Protein 4O9D (pdb70)

Foldseek 3Di:
DCLVLWAFAAKDFLAAAFWFDKEAAPVSFKMKTAHAWDDPDDRPFDDIKMAGPVQLAMEGAPAAWDQDPVRRITHFGWQYKYAFNLRFWIWTFTQNQKIWIAGNVRDTQEIDRPGDGGWHDWEADPNGWIWTWFQLQKIKTWDADSPRRYTDDMDIQDDPVCNVVSKGFHDKYWAAQQVPGAIKMKTWTQHPVPQFTFIFIAGVVVSYTDDTAPDHGGHWAEKEAAPSRQWIKIKTAHPFWIKIFIAGRPVRHTDDMATDRARAWHYWYAFNVRFKIWTWWLQQKIFMPGRVCRPGTLDIGHDDDAQVGHWQEWDAQAPDGWIWTFTRQQWIWIFHSVDPGTTDDTSDGDPGTWNYWDAHNVNFWIWTIHGPRMIIIIGSPYHDHDHRHYDD/DCPQFLLVPWAFAAKDFPAQFFWQEKEAAPVRQKMWTAAAWNLGIKIAGVVQQAMERAPAAFDQDPVRRTTHFGWQYKYAFNLRFWIWTFTQNQKIWIAGNVRDTQEMDRPGPGGWQDWEADPVGWIWTWGQLQKIKIWDADSPRRYTDDMDIQDDPVQNVVVWGFHDKYWADAQVPHFIKMKTFTADVVVPAQFTFIFIAGPVVSYTDDTAPDHGGHWAEWEAQPRRQWIKIKTAHPFWIKIFIAGRVVRHTDDIATDRARAWHYWYAFNVRFKIWTWHLQQKIFICGNVGRHHTLDIGHDDDAPPCRHWQEWDARQSDGWIWIFTRVQWIWIFHSVDSGTTDDTSDGDPGGWNHWDAHNVNFKIWTIHGPRMIIIIGVHHDHDHGHYDD

Organism: Schizosaccharomyces pombe (strain 972 / ATCC 24843) (NCBI:txid284812)

B-factor: mean 34.03, std 9.97, range [14.08, 72.28]

CATH classification: 2.130.10.10

Sequence (783 aa):
ESVFFLKPWKHFNETSGDTVCVAYNPLCEKFALGSTAQDGAYNRLGNLWIGDFHSETIQSLESHYKLNQVGEKEYSTISDLCFSKGNLFLYTGAFDNAVKVWDMEGNLCGIFNAPTDYIHKLALSDDDLLAVACKNGYGYLLSTDNSTGEILTSANLIYPEALEKGYSASLIEFSNFLGRSSDKVIIGYDSFHTNRGCLALFDASTASFVQKFNTADEAFTSLYMHPSQVGFVASSNTLSNGRVYYLDTRMYKVCLNFTTTQKDINHATISNSGILVTSSGTDNQTFVWDSRKPDKPLSLLKHGKTKMAGINMAQWQPKGNLFVTGGSDGIVKVWDLRLNNPFIQNFTEMNSAITYGGFSEDASKLTVCCVGGDVNMYSLGGNKFGEFRIIELMDGESVFFLKPWKHFNETSGDTVCVAYNPLCEKFALGSTAQGNLWIGDFHSETIQSLESHYKLNQVGEKEYSTISDLCFSKGNLFLYTGAFDNAVKVWDMEGNLCGIFNAPTDYIHKLALSDDDLLAVACKNGYGYLLSTDNSTGEILTSANLIYPEALEKGYSASLIEFSNFLGRSSDKVIIGYDSFHTSNNRGCLALFDASTASFVQKFNTADEAFTSLYMHPSQVGFVASSNTLSNGRVYYLDTRMYKVCLNFTTTQKDINHATISNSGILVTSSGTDNQTFVWDSRKPDKPLSLLKHGKTKMIAGINMAQWQPKGNLFVTGGSDGIVKVWDLRLNNPFIQNFTEMNSAITYGGFSEDASKLTVCCVGGDVNMYSLGNKFGEFRIIE

GO terms:
  GO:0005634 nucleus (C, EXP)
  GO:0005694 chromosome (C, EXP)
  GO:0005737 cytoplasm (C, EXP)
  GO:0140720 subtelomeric heterochromatin (C, IDA)
  GO:0031934 mating-type region heterochromatin (C, IDA)
  GO:0000785 chromatin (C, IDA)
  GO:0005634 nucleus (C, IDA)
  GO:0005721 pericentric heterochromatin (C, IDA)
  GO:0043494 CLRC complex (C, IDA)
  GO:0005634 nucleus (C, HDA)
  GO:0005829 cytosol (C, HDA)
  GO:0045141 meiotic telomere clustering (P, IMP)
  GO:0030466 silent mating-type cassette heterochromatin formation (P, IMP)
  GO:0031509 subtelomeric heterochromatin formation (P, IMP)
  GO:0140727 siRNA-mediated pericentric heterochromatin formation (P, IMP)
  GO:0034080 CENP-A containing chromatin assembly (P, IMP)
  GO:0005515 protein binding (F, IPI)

Radius of gyration: 33.08 Å; Cα contacts (8 Å, |Δi|>4): 2380; chains: 2; bounding box: 53×100×51 Å

Nearest PDB structures (foldseek):
  4o9d-assembly1_B  TM=1.003E+00  e=6.276E-80  Schizosaccharomyces pombe 972h-
  4o9d-assembly2_A  TM=9.898E-01  e=4.029E-71  Schizosaccharomyces pombe 972h-
  6tc0-assembly1_A  TM=6.505E-01  e=2.722E-11  Drosophila melanogaster
  8afx-assembly1_A  TM=6.242E-01  e=9.383E-10  Saccharomyces cerevisiae
  8afw-assembly1_A  TM=6.362E-01  e=1.637E-09  Saccharomyces cerevisiae

Structure (mmCIF, N/CA/C/O backbone):
data_4O9D
#
_entry.id   4O9D
#
_cell.length_a   121.150
_cell.length_b   102.790
_cell.length_c   95.100
_cell.angle_alpha   90.00
_cell.angle_beta   122.36
_cell.angle_gamma   90.00
#
_symmetry.space_group_name_H-M   'C 1 2 1'
#
loop_
_entity.id
_entity.type
_entity.pdbx_description
1 polymer 'Rik1-associated factor 1'
2 non-polymer 1,2-ETHANEDIOL
3 non-polymer 'CHLORIDE ION'
4 water water
#
loop_
_atom_site.group_PDB
_atom_site.id
_atom_site.type_symbol
_atom_site.label_atom_id
_atom_site.label_alt_id
_atom_site.label_comp_id
_atom_site.label_asym_id
_atom_site.label_entity_id
_atom_site.label_seq_id
_atom_site.pdbx_PDB_ins_code
_atom_site.Cartn_x
_atom_site.Cartn_y
_atom_site.Cartn_z
_atom_site.occupancy
_atom_site.B_iso_or_equiv
_atom_site.auth_seq_id
_atom_site.auth_comp_id
_atom_site.auth_asym_id
_atom_site.auth_atom_id
_atom_site.pdbx_PDB_model_num
ATOM 1 N N . GLU A 1 15 ? 4.906 67.325 25.822 1.00 53.51 225 GLU B N 1
ATOM 2 C CA . GLU A 1 15 ? 6.048 68.035 25.255 1.00 48.39 225 GLU B CA 1
ATOM 3 C C . GLU A 1 15 ? 5.912 68.162 23.741 1.00 44.80 225 GLU B C 1
ATOM 4 O O . GLU A 1 15 ? 6.072 67.188 23.001 1.00 47.87 225 GLU B O 1
ATOM 10 N N . SER A 1 16 ? 5.632 69.383 23.297 1.00 47.28 226 SER B N 1
ATOM 11 C CA . SER A 1 16 ? 5.281 69.656 21.911 1.00 43.45 226 SER B CA 1
ATOM 12 C C . SER A 1 16 ? 6.376 69.223 20.941 1.00 42.41 226 SER B C 1
ATOM 13 O O . SER A 1 16 ? 6.091 68.934 19.780 1.00 42.07 226 SER B O 1
ATOM 16 N N . VAL A 1 17 ? 7.620 69.151 21.409 1.00 36.82 227 VAL B N 1
ATOM 17 C CA . VAL A 1 17 ? 8.725 68.915 20.492 1.00 35.57 227 VAL B CA 1
ATOM 18 C C . VAL A 1 17 ? 8.614 67.562 19.775 1.00 41.64 227 VAL B C 1
ATOM 19 O O . VAL A 1 17 ? 9.059 67.427 18.635 1.00 37.85 227 VAL B O 1
ATOM 23 N N . PHE A 1 18 ? 7.999 66.569 20.411 1.00 38.97 228 PHE B N 1
ATOM 24 C CA . PHE A 1 18 ? 7.792 65.293 19.725 1.00 45.94 228 PHE B CA 1
ATOM 25 C C . PHE A 1 18 ? 6.759 65.435 18.597 1.00 45.12 228 PHE B C 1
ATOM 26 O O . PHE A 1 18 ? 6.770 64.667 17.624 1.00 45.98 228 PHE B O 1
ATOM 34 N N . PHE A 1 19 ? 5.875 66.421 18.723 1.00 42.89 229 PHE B N 1
ATOM 35 C CA . PHE A 1 19 ? 4.749 66.562 17.795 1.00 42.22 229 PHE B CA 1
ATOM 36 C C . PHE A 1 19 ? 5.025 67.525 16.655 1.00 40.89 229 PHE B C 1
ATOM 37 O O . PHE A 1 19 ? 4.236 67.618 15.723 1.00 38.57 229 PHE B O 1
ATOM 45 N N . LEU A 1 20 ? 6.144 68.239 16.737 1.00 40.91 230 LEU B N 1
ATOM 46 C CA . LEU A 1 20 ? 6.561 69.144 15.677 1.00 39.14 230 LEU B CA 1
ATOM 47 C C . LEU A 1 20 ? 7.004 68.332 14.458 1.00 42.94 230 LEU B C 1
ATOM 48 O O . LEU A 1 20 ? 7.854 67.440 14.555 1.00 38.07 230 LEU B O 1
ATOM 53 N N . LYS A 1 21 ? 6.414 68.623 13.305 1.00 38.30 231 LYS B N 1
ATOM 54 C CA . LYS A 1 21 ? 6.818 67.939 12.080 1.00 39.47 231 LYS B CA 1
ATOM 55 C C . LYS A 1 21 ? 7.351 68.953 11.071 1.00 35.50 231 LYS B C 1
ATOM 56 O O . LYS A 1 21 ? 6.987 70.119 11.109 1.00 31.90 231 LYS B O 1
ATOM 62 N N . PRO A 1 22 ? 8.228 68.511 10.165 1.00 38.38 232 PRO B N 1
ATOM 63 C CA . PRO A 1 22 ? 8.704 69.448 9.144 1.00 34.11 232 PRO B CA 1
ATOM 64 C C . PRO A 1 22 ? 7.545 70.159 8.471 1.00 37.88 232 PRO B C 1
ATOM 65 O O . PRO A 1 22 ? 6.493 69.556 8.244 1.00 39.90 232 PRO B O 1
ATOM 69 N N . TRP A 1 23 ? 7.731 71.441 8.177 1.00 32.82 233 TRP B N 1
ATOM 70 C CA . TRP A 1 23 ? 6.670 72.244 7.617 1.00 33.45 233 TRP B CA 1
ATOM 71 C C . TRP A 1 23 ? 7.157 73.027 6.411 1.00 35.63 233 TRP B C 1
ATOM 72 O O . TRP A 1 23 ? 6.651 72.848 5.310 1.00 32.06 233 TRP B O 1
ATOM 83 N N . LYS A 1 24 ? 8.129 73.912 6.621 1.00 30.27 234 LYS B N 1
ATOM 84 C CA . LYS A 1 24 ? 8.658 74.709 5.533 1.00 31.31 234 LYS B CA 1
ATOM 85 C C . LYS A 1 24 ? 10.155 74.734 5.584 1.00 30.95 234 LYS B C 1
ATOM 86 O O . LYS A 1 24 ? 10.755 74.768 6.655 1.00 30.41 234 LYS B O 1
ATOM 92 N N . HIS A 1 25 ? 10.756 74.729 4.408 1.00 32.01 235 HIS B N 1
ATOM 93 C CA . HIS A 1 25 ? 12.179 74.930 4.271 1.00 33.28 235 HIS B CA 1
ATOM 94 C C . HIS A 1 25 ? 12.397 76.116 3.348 1.00 35.18 235 HIS B C 1
ATOM 95 O O . HIS A 1 25 ? 11.655 76.311 2.380 1.00 32.08 235 HIS B O 1
ATOM 102 N N . PHE A 1 26 ? 13.434 76.892 3.638 1.00 35.13 236 PHE B N 1
ATOM 103 C CA . PHE A 1 26 ? 13.700 78.126 2.920 1.00 31.58 236 PHE B CA 1
ATOM 104 C C . PHE A 1 26 ? 15.206 78.370 2.821 1.00 35.84 236 PHE B C 1
ATOM 105 O O . PHE A 1 26 ? 15.931 78.188 3.799 1.00 30.04 236 PHE B O 1
ATOM 113 N N . ASN A 1 27 ? 15.673 78.766 1.637 1.00 35.14 237 ASN B N 1
ATOM 114 C CA . ASN A 1 27 ? 17.061 79.194 1.432 1.00 38.54 2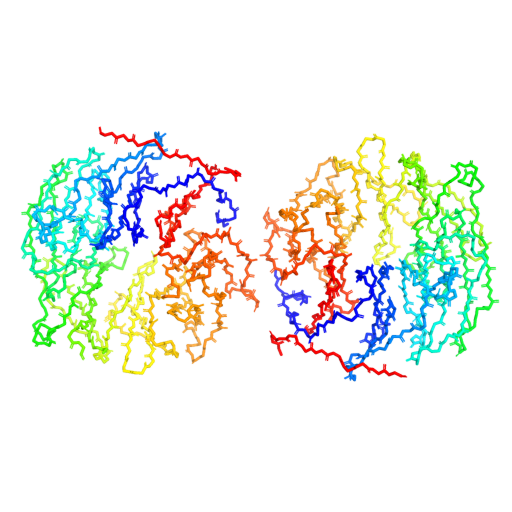37 ASN B CA 1
ATOM 115 C C . ASN A 1 27 ? 17.154 80.123 0.229 1.00 44.07 237 ASN B C 1
ATOM 116 O O . ASN A 1 27 ? 17.505 79.690 -0.868 1.00 47.25 237 ASN B O 1
ATOM 121 N N . GLU A 1 28 ? 16.817 81.387 0.433 1.00 45.34 238 GLU B N 1
ATOM 122 C CA . GLU A 1 28 ? 17.049 82.429 -0.563 1.00 46.68 238 GLU B CA 1
ATOM 123 C C . GLU A 1 28 ? 18.062 83.317 0.064 1.00 50.63 238 GLU B C 1
ATOM 124 O O . GLU A 1 28 ? 18.309 84.448 -0.364 1.00 57.31 238 GLU B O 1
ATOM 130 N N . THR A 1 29 ? 18.652 82.761 1.107 1.00 48.60 239 THR B N 1
ATOM 131 C CA . THR A 1 29 ? 19.353 83.531 2.085 1.00 51.73 239 THR B CA 1
ATOM 132 C C . THR A 1 29 ? 20.710 83.900 1.576 1.00 54.98 239 THR B C 1
ATOM 133 O O . THR A 1 29 ? 21.507 83.028 1.209 1.00 55.10 239 THR B O 1
ATOM 137 N N . SER A 1 30 ? 20.949 85.206 1.527 1.00 54.03 240 SER B N 1
ATOM 138 C CA . SER A 1 30 ? 22.297 85.723 1.460 1.00 54.15 240 SER B CA 1
ATOM 139 C C . SER A 1 30 ? 22.816 85.708 2.894 1.00 52.67 240 SER B C 1
ATOM 140 O O . SER A 1 30 ? 22.242 86.362 3.771 1.00 51.03 240 SER B O 1
ATOM 143 N N . GLY A 1 31 ? 23.865 84.921 3.135 1.00 48.21 241 GLY B N 1
ATOM 144 C CA . GLY A 1 31 ? 24.441 84.793 4.462 1.00 46.14 241 GLY B CA 1
ATOM 145 C C . GLY A 1 31 ? 23.889 83.627 5.281 1.00 43.95 241 GLY B C 1
ATOM 146 O O . GLY A 1 31 ? 23.199 82.741 4.772 1.00 44.31 241 GLY B O 1
ATOM 147 N N . ASP A 1 32 ? 24.213 83.639 6.567 1.00 37.24 242 ASP B N 1
ATOM 148 C CA . ASP A 1 32 ? 23.714 82.658 7.496 1.00 35.49 242 ASP B CA 1
ATOM 149 C C . ASP A 1 32 ? 22.609 83.284 8.314 1.00 32.47 242 ASP B C 1
ATOM 150 O O . ASP A 1 32 ? 22.770 84.383 8.811 1.00 26.04 242 ASP B O 1
ATOM 155 N N . THR A 1 33 ? 21.491 82.583 8.482 1.00 30.15 243 THR B N 1
ATOM 156 C CA . THR A 1 33 ? 20.440 83.100 9.333 1.00 30.48 243 THR B CA 1
ATOM 157 C C . THR A 1 33 ? 20.865 82.979 10.794 1.00 30.55 243 THR B C 1
ATOM 158 O O . THR A 1 33 ? 21.117 81.868 11.299 1.00 29.03 243 THR B O 1
ATOM 162 N N . VAL A 1 34 ? 20.932 84.135 11.456 1.00 24.87 244 VAL B N 1
ATOM 163 C CA . VAL A 1 34 ? 21.355 84.228 12.843 1.00 31.19 244 VAL B CA 1
ATOM 164 C C . VAL A 1 34 ? 20.364 84.909 13.812 1.00 29.70 244 VAL B C 1
ATOM 165 O O . VAL A 1 34 ? 20.678 85.045 14.982 1.00 23.89 244 VAL B O 1
ATOM 169 N N . CYS A 1 35 ? 19.193 85.333 13.341 1.00 25.11 245 CYS B N 1
ATOM 170 C CA . CYS A 1 35 ? 18.074 85.619 14.247 1.00 27.34 245 CYS B CA 1
ATOM 171 C C . CYS A 1 35 ? 16.722 85.309 13.610 1.00 29.81 245 CYS B C 1
ATOM 172 O O . CYS A 1 35 ? 16.567 85.339 12.390 1.00 26.81 245 CYS B O 1
ATOM 175 N N . VAL A 1 36 ? 15.759 85.013 14.467 1.00 24.71 246 VAL B N 1
ATOM 176 C CA . VAL A 1 36 ? 14.411 84.670 14.065 1.00 26.09 246 VAL B CA 1
ATOM 177 C C . VAL A 1 36 ? 13.494 85.262 15.119 1.00 27.67 246 VAL B C 1
ATOM 178 O O . VAL A 1 36 ? 13.817 85.244 16.311 1.00 25.72 246 VAL B O 1
ATOM 182 N N . ALA A 1 37 ? 12.347 85.777 14.705 1.00 21.11 247 ALA B N 1
ATOM 183 C CA . ALA A 1 37 ? 11.401 86.289 15.679 1.00 24.82 247 ALA B CA 1
ATOM 184 C C . ALA A 1 37 ? 10.013 85.870 15.298 1.00 26.75 247 ALA B C 1
ATOM 185 O O . ALA A 1 37 ? 9.730 85.655 14.118 1.00 25.00 247 ALA B O 1
ATOM 187 N N . TYR A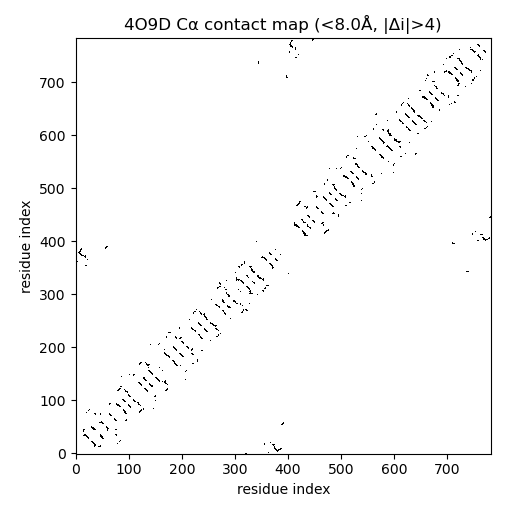 1 38 ? 9.146 85.772 16.301 1.00 23.45 248 TYR B N 1
ATOM 188 C CA . TYR A 1 38 ? 7.737 85.532 16.073 1.00 24.02 248 TYR B CA 1
ATOM 189 C C . TYR A 1 38 ? 6.973 86.690 16.701 1.00 28.80 248 TYR B C 1
ATOM 190 O O . TYR A 1 38 ? 7.391 87.235 17.715 1.00 23.54 248 TYR B O 1
ATOM 199 N N . ASN A 1 39 ? 5.862 87.085 16.099 1.00 24.16 249 ASN B N 1
ATOM 200 C CA . ASN A 1 39 ? 5.101 88.174 16.676 1.00 28.26 249 ASN B CA 1
ATOM 201 C C . ASN A 1 39 ? 4.220 87.619 17.787 1.00 32.05 249 ASN B C 1
ATOM 202 O O . ASN A 1 39 ? 4.037 86.396 17.880 1.00 31.51 249 ASN B O 1
ATOM 207 N N . PRO A 1 40 ? 3.733 88.492 18.675 1.00 32.47 250 PRO B N 1
ATOM 208 C CA . PRO A 1 40 ? 3.045 87.945 19.858 1.00 34.62 250 PRO B CA 1
ATOM 209 C C . PRO A 1 40 ? 1.962 86.929 19.474 1.00 37.09 250 PRO B C 1
ATOM 210 O O . PRO A 1 40 ? 1.900 85.851 20.068 1.00 37.16 250 PRO B O 1
ATOM 214 N N . LEU A 1 41 ? 1.154 87.272 18.466 1.00 36.17 251 LEU B N 1
ATOM 215 C CA . LEU A 1 41 ? 0.049 86.432 18.013 1.00 35.27 251 LEU B CA 1
ATOM 216 C C . LEU A 1 41 ? 0.532 85.136 17.381 1.00 39.07 251 LEU B C 1
ATOM 217 O O . LEU A 1 41 ? -0.270 84.238 17.112 1.00 44.51 251 LEU B O 1
ATOM 222 N N . CYS A 1 42 ? 1.835 85.038 17.130 1.00 32.76 252 CYS B N 1
ATOM 223 C CA . CYS A 1 42 ? 2.403 83.896 16.397 1.00 33.79 252 CYS B CA 1
ATOM 224 C C . CYS A 1 42 ? 1.704 83.722 15.035 1.00 34.74 252 CYS B C 1
ATOM 225 O O . CYS A 1 42 ? 1.384 82.615 14.620 1.00 35.51 252 CYS B O 1
ATOM 228 N N . GLU A 1 43 ? 1.488 84.843 14.351 1.00 34.57 253 GLU B N 1
ATOM 229 C CA . GLU A 1 43 ? 0.886 84.873 13.015 1.00 37.48 253 GLU B CA 1
ATOM 230 C C . GLU A 1 43 ? 1.925 85.173 11.948 1.00 35.30 253 GLU B C 1
ATOM 231 O O . GLU A 1 43 ? 1.717 84.889 10.764 1.00 33.84 253 GLU B O 1
ATOM 237 N N . LYS A 1 44 ? 3.046 85.756 12.367 1.00 28.18 254 LYS B N 1
ATOM 238 C CA . LYS A 1 44 ? 4.068 86.197 11.426 1.00 29.92 254 LYS B CA 1
ATOM 239 C C . LYS A 1 44 ? 5.417 85.943 12.054 1.00 30.82 254 LYS B C 1
ATOM 240 O O . LYS A 1 44 ? 5.505 85.829 13.278 1.00 28.23 254 LYS B O 1
ATOM 246 N N . PHE A 1 45 ? 6.454 85.842 11.224 1.00 27.20 255 PHE B N 1
ATOM 247 C CA . PHE A 1 45 ? 7.805 85.616 11.714 1.00 24.47 255 PHE B CA 1
ATOM 248 C C . PHE A 1 45 ? 8.752 86.468 10.876 1.00 25.64 255 PHE B C 1
ATOM 249 O O . PHE A 1 45 ? 8.371 86.974 9.824 1.00 24.47 255 PHE B O 1
ATOM 257 N N . ALA A 1 46 ? 9.983 86.618 11.333 1.00 19.53 256 ALA B N 1
ATOM 258 C CA . ALA A 1 46 ? 10.987 87.335 10.572 1.00 22.68 256 ALA B CA 1
ATOM 259 C C . ALA A 1 46 ? 12.351 86.680 10.723 1.00 25.92 256 ALA B C 1
ATOM 260 O O . ALA A 1 46 ? 12.673 86.132 11.777 1.00 26.05 256 ALA B O 1
ATOM 262 N N . LEU A 1 47 ? 13.150 86.754 9.660 1.00 27.21 257 LEU B N 1
ATOM 263 C CA . LEU A 1 47 ? 14.456 86.107 9.597 1.00 28.20 257 LEU B CA 1
ATOM 264 C C . LEU A 1 47 ? 15.517 87.137 9.276 1.00 26.93 257 LEU B C 1
ATOM 265 O O . LEU A 1 47 ? 15.394 87.848 8.287 1.00 27.01 257 LEU B O 1
ATOM 270 N N . GLY A 1 48 ? 16.573 87.196 10.089 1.00 23.70 258 GLY B N 1
ATOM 271 C CA . GLY A 1 48 ? 17.715 88.026 9.787 1.00 24.02 258 GLY B CA 1
ATOM 272 C C . GLY A 1 48 ? 18.972 87.214 9.588 1.00 25.16 258 GLY B C 1
ATOM 273 O O . GLY A 1 48 ? 19.260 86.319 10.379 1.00 31.51 258 GLY B O 1
ATOM 274 N N . SER A 1 49 ? 19.739 87.537 8.554 1.00 24.90 259 SER B N 1
ATOM 275 C CA . SER A 1 49 ? 20.970 86.810 8.279 1.00 30.78 259 SER B CA 1
ATOM 276 C C . SER A 1 49 ? 22.175 87.721 8.134 1.00 31.31 259 SER B C 1
ATOM 277 O O . SER A 1 49 ? 22.056 88.964 8.138 1.00 32.18 259 SER B O 1
ATOM 280 N N . THR A 1 50 ? 23.346 87.104 8.009 1.00 30.64 260 THR B N 1
ATOM 281 C CA . THR A 1 50 ? 24.577 87.883 7.938 1.00 36.28 260 THR B CA 1
ATOM 282 C C . THR A 1 50 ? 24.848 88.385 6.512 1.00 40.53 260 THR B C 1
ATOM 283 O O . THR A 1 50 ? 24.166 88.005 5.565 1.00 39.90 260 THR B O 1
ATOM 287 N N . ALA A 1 51 ? 25.841 89.256 6.378 1.00 40.57 261 ALA B N 1
ATOM 288 C CA . ALA A 1 51 ? 26.358 89.640 5.081 1.00 40.65 261 ALA B CA 1
ATOM 289 C C . ALA A 1 51 ? 27.251 88.508 4.633 1.00 52.78 261 ALA B C 1
ATOM 290 O O . ALA A 1 51 ? 27.761 87.754 5.466 1.00 56.76 261 ALA B O 1
ATOM 292 N N . GLN A 1 52 ? 27.468 88.376 3.334 1.00 61.10 262 GLN B N 1
ATOM 293 C CA . GLN A 1 52 ? 28.605 87.578 2.881 1.00 63.79 262 GLN B CA 1
ATOM 294 C C . GLN A 1 52 ? 29.478 88.413 1.953 1.00 61.83 262 GLN B C 1
ATOM 295 O O . GLN A 1 52 ? 29.052 88.850 0.883 1.00 63.56 262 GLN B O 1
ATOM 301 N N . ASP A 1 53 ? 30.706 88.619 2.416 1.00 64.28 263 ASP B N 1
ATOM 302 C CA . ASP A 1 53 ? 31.566 89.727 2.004 1.00 66.18 263 ASP B CA 1
ATOM 303 C C . ASP A 1 53 ? 31.925 89.784 0.514 1.00 67.53 263 ASP B C 1
ATOM 304 O O . ASP A 1 53 ? 32.147 90.869 -0.029 1.00 69.53 263 ASP B O 1
ATOM 309 N N . GLY A 1 54 ? 31.978 88.632 -0.145 1.00 65.10 264 GLY B N 1
ATOM 310 C CA . GLY A 1 54 ? 32.300 88.590 -1.562 1.00 63.29 264 GLY B CA 1
ATOM 311 C C . GLY A 1 54 ? 31.173 88.009 -2.399 1.00 66.34 264 GLY B C 1
ATOM 312 O O . GLY A 1 54 ? 31.350 87.732 -3.588 1.00 64.27 264 GLY B O 1
ATOM 313 N N . ALA A 1 55 ? 30.002 87.848 -1.788 1.00 68.61 265 ALA B N 1
ATOM 314 C CA . ALA A 1 55 ? 28.941 87.037 -2.382 1.00 60.21 265 ALA B CA 1
ATOM 315 C C . ALA A 1 55 ? 27.803 87.848 -2.999 1.00 62.32 265 ALA B C 1
ATOM 316 O O . ALA A 1 55 ? 27.508 88.974 -2.570 1.00 62.36 265 ALA B O 1
ATOM 318 N N . TYR A 1 56 ? 27.176 87.247 -4.011 1.00 60.74 266 TYR B N 1
ATOM 319 C CA . TYR A 1 56 ? 26.035 87.830 -4.705 1.00 61.02 266 TYR B CA 1
ATOM 320 C C . TYR A 1 56 ? 24.773 87.606 -3.884 1.00 66.46 266 TYR B C 1
ATOM 321 O O . TYR A 1 56 ? 24.482 86.477 -3.472 1.00 59.08 266 TYR B O 1
ATOM 330 N N . ASN A 1 57 ? 24.023 88.681 -3.645 1.00 60.74 267 ASN B N 1
ATOM 331 C CA . ASN A 1 57 ? 22.797 88.580 -2.866 1.00 60.32 267 ASN B CA 1
ATOM 332 C C . ASN A 1 57 ? 21.700 89.537 -3.344 1.00 59.41 267 ASN B C 1
ATOM 333 O O . ASN A 1 57 ? 21.534 90.624 -2.797 1.00 53.03 267 ASN B O 1
ATOM 338 N N . ARG A 1 58 ? 20.950 89.117 -4.362 1.00 63.32 268 ARG B N 1
ATOM 339 C CA . ARG A 1 58 ? 19.847 89.915 -4.893 1.00 60.48 268 ARG B CA 1
ATOM 340 C C . ARG A 1 58 ? 18.834 90.175 -3.782 1.00 61.04 268 ARG B C 1
ATOM 341 O O . ARG A 1 58 ? 18.445 91.317 -3.536 1.00 62.63 268 ARG B O 1
ATOM 349 N N . LEU A 1 59 ? 18.413 89.096 -3.121 1.00 59.65 269 LEU B N 1
ATOM 350 C CA . LEU A 1 59 ? 17.516 89.168 -1.970 1.00 57.02 269 LEU B CA 1
ATOM 351 C C . LEU A 1 59 ? 18.303 88.735 -0.715 1.00 53.05 269 LEU B C 1
ATOM 352 O O . LEU A 1 59 ? 19.466 88.334 -0.821 1.00 53.02 269 LEU B O 1
ATOM 357 N N . GLY A 1 60 ? 17.685 88.833 0.463 1.00 51.50 270 GLY B N 1
ATOM 358 C CA . GLY A 1 60 ? 18.418 88.764 1.724 1.00 35.66 270 GLY B CA 1
ATOM 359 C C . GLY A 1 60 ? 18.785 90.186 2.074 1.00 43.34 270 GLY B C 1
ATOM 360 O O . GLY A 1 60 ? 18.869 91.019 1.160 1.00 54.63 270 GLY B O 1
ATOM 361 N N . ASN A 1 61 ? 19.034 90.505 3.344 1.00 41.72 271 ASN B N 1
ATOM 362 C CA . ASN A 1 61 ? 19.220 89.545 4.428 1.00 35.91 271 ASN B CA 1
ATOM 363 C C . ASN A 1 61 ? 18.125 89.669 5.508 1.00 31.35 271 ASN B C 1
ATOM 364 O O . ASN A 1 61 ? 18.347 89.319 6.673 1.00 28.98 271 ASN B O 1
ATOM 369 N N . LEU A 1 62 ? 16.946 90.155 5.120 1.00 28.24 272 LEU B N 1
ATOM 370 C CA . LEU A 1 62 ? 15.891 90.491 6.094 1.00 30.37 272 LEU B CA 1
ATOM 371 C C . LEU A 1 62 ? 14.486 90.154 5.569 1.00 32.88 272 LEU B C 1
ATOM 372 O O . LEU A 1 62 ? 13.974 90.808 4.654 1.00 29.34 272 LEU B O 1
ATOM 377 N N . TRP A 1 63 ? 13.859 89.126 6.147 1.00 29.71 273 TRP B N 1
ATOM 378 C CA . TRP A 1 63 ? 12.590 88.630 5.608 1.00 29.93 273 TRP B CA 1
ATOM 379 C C . TRP A 1 63 ? 11.464 88.632 6.640 1.00 34.00 273 TRP B C 1
ATOM 380 O O . TRP A 1 63 ? 11.691 88.503 7.852 1.00 28.29 273 TRP B O 1
ATOM 391 N N . ILE A 1 64 ? 10.241 88.794 6.149 1.00 25.65 274 ILE B N 1
ATOM 392 C CA . ILE A 1 64 ? 9.068 88.723 7.000 1.00 25.89 274 ILE B CA 1
ATOM 393 C C . ILE A 1 64 ? 8.127 87.772 6.318 1.00 28.29 274 ILE B C 1
ATOM 394 O O . ILE A 1 64 ? 7.854 87.928 5.114 1.00 27.65 274 ILE B O 1
ATOM 399 N N . GLY A 1 65 ? 7.649 86.788 7.078 1.00 28.50 275 GLY B N 1
ATOM 400 C CA . GLY A 1 65 ? 6.762 85.759 6.562 1.00 30.64 275 GLY B CA 1
ATOM 401 C C . GLY A 1 65 ? 5.442 85.740 7.317 1.00 34.31 275 GLY B C 1
ATOM 402 O O . GLY A 1 65 ? 5.337 86.294 8.416 1.00 29.86 275 GLY B O 1
ATOM 403 N N . ASP A 1 66 ? 4.443 85.086 6.722 1.00 33.89 276 ASP B N 1
ATOM 404 C CA . ASP A 1 66 ? 3.091 85.039 7.254 1.00 32.64 276 ASP B CA 1
ATOM 405 C C . ASP A 1 66 ? 2.628 83.584 7.292 1.00 38.07 276 ASP B C 1
ATOM 406 O O . ASP A 1 66 ? 2.619 82.909 6.261 1.00 34.42 276 ASP B O 1
ATOM 411 N N . PHE A 1 67 ? 2.236 83.106 8.469 1.00 33.13 277 PHE B N 1
ATOM 412 C CA . PHE A 1 67 ? 1.918 81.689 8.650 1.00 37.24 277 PHE B CA 1
ATOM 413 C C . PHE A 1 67 ? 0.589 81.305 7.962 1.00 36.70 277 PHE B C 1
ATOM 414 O O . PHE A 1 67 ? 0.481 80.243 7.368 1.00 32.54 277 PHE B O 1
ATOM 422 N N . HIS A 1 68 ? -0.406 82.175 8.032 1.00 37.71 278 HIS B N 1
ATOM 423 C CA . HIS A 1 68 ? -1.680 81.913 7.368 1.00 40.47 278 HIS B CA 1
ATOM 424 C C . HIS A 1 68 ? -1.554 81.792 5.842 1.00 36.69 278 HIS B C 1
ATOM 425 O O . HIS A 1 68 ? -2.099 80.866 5.252 1.00 36.59 278 HIS B O 1
ATOM 432 N N . SER A 1 69 ? -0.828 82.711 5.207 1.00 35.62 279 SER B N 1
ATOM 433 C CA . SER A 1 69 ? -0.757 82.741 3.737 1.00 34.23 279 SER B CA 1
ATOM 434 C C . SER A 1 69 ? 0.441 81.980 3.188 1.00 36.67 279 SER B C 1
ATOM 435 O O . SER A 1 69 ? 0.520 81.713 1.977 1.00 31.34 279 SER B O 1
ATOM 438 N N . GLU A 1 70 ? 1.379 81.636 4.072 1.00 31.22 280 GLU B N 1
ATOM 439 C CA . GLU A 1 70 ? 2.557 80.890 3.673 1.00 30.82 280 GLU B CA 1
ATOM 440 C C . GLU A 1 70 ? 3.324 81.667 2.608 1.00 31.20 280 GLU B C 1
ATOM 441 O O . GLU A 1 70 ? 3.853 81.104 1.647 1.00 32.46 280 GLU B O 1
ATOM 447 N N . THR A 1 71 ? 3.388 82.978 2.806 1.00 28.67 281 THR B N 1
ATOM 448 C CA . THR A 1 71 ? 4.155 83.852 1.930 1.00 30.41 281 THR B CA 1
ATOM 449 C C . THR A 1 71 ? 5.273 84.531 2.704 1.00 30.71 281 THR B C 1
ATOM 450 O O . THR A 1 71 ? 5.215 84.662 3.925 1.00 29.38 281 THR B O 1
ATOM 454 N N . ILE A 1 72 ? 6.282 84.979 1.973 1.00 29.84 282 ILE B N 1
ATOM 455 C CA . ILE A 1 72 ? 7.429 85.622 2.575 1.00 29.64 282 ILE B CA 1
ATOM 456 C C . ILE A 1 72 ? 7.943 86.753 1.661 1.00 30.37 282 ILE B C 1
ATOM 457 O O . ILE A 1 72 ? 7.871 86.669 0.431 1.00 35.58 282 ILE B O 1
ATOM 462 N N . GLN A 1 73 ? 8.453 87.811 2.272 1.00 26.76 283 GLN B N 1
ATOM 463 C CA . GLN A 1 73 ? 8.827 89.030 1.549 1.00 32.45 283 GLN B CA 1
ATOM 464 C C . GLN A 1 73 ? 10.163 89.550 2.047 1.00 32.90 283 GLN B C 1
ATOM 465 O O . GLN A 1 73 ? 10.395 89.573 3.251 1.00 27.35 283 GLN B O 1
ATOM 471 N N . SER A 1 74 ? 11.031 89.942 1.108 1.00 29.46 284 SER B N 1
ATOM 472 C CA . SER A 1 74 ? 12.358 90.474 1.399 1.00 32.37 284 SER B CA 1
ATOM 473 C C . SER A 1 74 ? 12.260 91.963 1.673 1.00 33.63 284 SER B C 1
ATOM 474 O O . SER A 1 74 ? 11.576 92.667 0.930 1.00 33.47 284 SER B O 1
ATOM 477 N N . LEU A 1 75 ? 12.935 92.463 2.712 1.00 31.23 285 LEU B N 1
ATOM 478 C CA . LEU A 1 75 ? 12.821 93.897 3.063 1.00 28.77 285 LEU B CA 1
ATOM 479 C C . LEU A 1 75 ? 14.021 94.711 2.596 1.00 31.03 285 LEU B C 1
ATOM 480 O O . LEU A 1 75 ? 15.085 94.169 2.330 1.00 29.08 285 LEU B O 1
ATOM 485 N N . GLU A 1 76 ? 13.850 96.032 2.517 1.00 31.70 286 GLU B N 1
ATOM 486 C CA . GLU A 1 76 ? 14.931 96.909 2.098 1.00 33.26 286 GLU B CA 1
ATOM 487 C C . GLU A 1 76 ? 16.185 96.716 2.975 1.00 30.28 286 GLU B C 1
ATOM 488 O O . GLU A 1 76 ? 17.318 96.860 2.497 1.00 29.19 286 GLU B O 1
ATOM 494 N N . SER A 1 77 ? 15.964 96.387 4.250 1.00 30.32 287 SER B N 1
ATOM 495 C CA . SER A 1 77 ? 17.028 95.946 5.172 1.00 28.18 287 SER B CA 1
ATOM 496 C C . SER A 1 77 ? 18.064 97.030 5.524 1.00 28.21 287 SER B C 1
ATOM 497 O O . SER A 1 77 ? 17.753 98.209 5.470 1.00 32.17 287 SER B O 1
ATOM 500 N N . HIS A 1 78 ? 19.271 96.608 5.912 1.00 27.57 288 HIS B N 1
ATOM 501 C CA . HIS A 1 78 ? 20.375 97.509 6.281 1.00 29.08 288 HIS B CA 1
ATOM 502 C C . HIS A 1 78 ? 21.561 97.250 5.353 1.00 32.10 288 HIS B C 1
ATOM 503 O O . HIS A 1 78 ? 21.843 96.100 5.034 1.00 36.66 288 HIS B O 1
ATOM 510 N N . TYR A 1 79 ? 22.291 98.292 4.960 1.00 32.16 289 TYR B N 1
ATOM 511 C CA . TYR A 1 79 ? 23.339 98.127 3.951 1.00 37.45 289 TYR B CA 1
ATOM 512 C C . TYR A 1 79 ? 24.314 99.308 3.931 1.00 41.52 289 TYR B C 1
ATOM 513 O O . TYR A 1 79 ? 24.026 100.372 4.476 1.00 35.20 289 TYR B O 1
ATOM 522 N N . LYS A 1 80 ? 25.471 99.110 3.302 1.00 45.78 290 LYS B N 1
ATOM 523 C CA . LYS A 1 80 ? 26.416 100.208 3.062 1.00 50.62 290 LYS B CA 1
ATOM 524 C C . LYS A 1 80 ? 26.907 100.087 1.620 1.00 50.78 290 LYS B C 1
ATOM 525 O O . LYS A 1 80 ? 26.806 99.016 1.013 1.00 53.42 290 LYS B O 1
ATOM 531 N N . LEU A 1 81 ? 27.449 101.171 1.075 1.00 53.36 291 LEU B N 1
ATOM 532 C CA . LEU A 1 81 ? 28.001 101.144 -0.283 1.00 61.14 291 LEU B CA 1
ATOM 533 C C . LEU A 1 81 ? 29.448 100.643 -0.265 1.00 60.49 291 LEU B C 1
ATOM 534 O O . LEU A 1 81 ? 30.321 101.291 0.318 1.00 57.02 291 LEU B O 1
ATOM 539 N N . ASN A 1 82 ? 29.689 99.489 -0.896 1.00 57.34 292 ASN B N 1
ATOM 540 C CA . ASN A 1 82 ? 31.012 98.851 -0.893 1.00 59.13 292 ASN B CA 1
ATOM 541 C C . ASN A 1 82 ? 32.028 99.590 -1.753 1.00 60.73 292 ASN B C 1
ATOM 542 O O . ASN A 1 82 ? 31.700 100.577 -2.417 1.00 61.77 292 ASN B O 1
ATOM 547 N N . GLN A 1 83 ? 33.261 99.089 -1.741 1.00 60.07 293 GLN B N 1
ATOM 548 C CA . GLN A 1 83 ? 34.377 99.728 -2.439 1.00 60.97 293 GLN B CA 1
ATOM 549 C C . GLN A 1 83 ? 34.222 99.844 -3.966 1.00 62.46 293 GLN B C 1
ATOM 550 O O . GLN A 1 83 ? 35.084 100.424 -4.625 1.00 63.15 293 GLN B O 1
ATOM 556 N N . VAL A 1 84 ? 33.141 99.299 -4.523 1.00 64.06 294 VAL B N 1
ATOM 557 C CA . VAL A 1 84 ? 32.852 99.414 -5.961 1.00 60.41 294 VAL B CA 1
ATOM 558 C C . VAL A 1 84 ? 31.737 100.434 -6.204 1.00 59.37 294 VAL B C 1
ATOM 559 O O . VAL A 1 84 ? 31.393 100.738 -7.346 1.00 57.94 294 VAL B O 1
ATOM 563 N N . GLY A 1 85 ? 31.166 100.946 -5.118 1.00 63.02 295 GLY B N 1
ATOM 564 C CA . GLY A 1 85 ? 30.056 101.879 -5.199 1.00 65.28 295 GLY B CA 1
ATOM 565 C C . GLY A 1 85 ? 28.714 101.167 -5.224 1.00 63.02 295 GLY B C 1
ATOM 566 O O . GLY A 1 85 ? 27.666 101.803 -5.340 1.00 60.26 295 GLY B O 1
ATOM 567 N N . GLU A 1 86 ? 28.744 99.843 -5.106 1.00 59.36 296 GLU B N 1
ATOM 568 C CA . GLU A 1 86 ? 27.525 99.038 -5.177 1.00 58.68 296 GLU B CA 1
ATOM 569 C C . GLU A 1 86 ? 27.171 98.512 -3.789 1.00 63.88 296 GLU B C 1
ATOM 570 O O . GLU A 1 86 ? 27.922 97.728 -3.208 1.00 65.37 296 GLU B O 1
ATOM 576 N N . LYS A 1 87 ? 26.019 98.928 -3.270 1.00 62.17 297 LYS B N 1
ATOM 577 C CA . LYS A 1 87 ? 25.632 98.615 -1.895 1.00 60.89 297 LYS B CA 1
ATOM 578 C C . LYS A 1 87 ? 25.729 97.124 -1.544 1.00 54.43 297 LYS B C 1
ATOM 579 O O . LYS A 1 87 ? 25.353 96.253 -2.332 1.00 51.32 297 LYS B O 1
ATOM 585 N N . GLU A 1 88 ? 26.260 96.846 -0.356 1.00 51.20 298 GLU B N 1
ATOM 586 C CA . GLU A 1 88 ? 26.287 95.492 0.184 1.00 49.04 298 GLU B CA 1
ATOM 587 C C . GLU A 1 88 ? 25.506 95.480 1.493 1.00 46.83 298 GLU B C 1
ATOM 588 O O . GLU A 1 88 ? 25.498 96.456 2.236 1.00 40.81 298 GLU B O 1
ATOM 594 N N . TYR A 1 89 ? 24.845 94.367 1.771 1.00 46.89 299 TYR B N 1
ATOM 595 C CA . TYR A 1 89 ? 24.024 94.255 2.968 1.00 42.72 299 TYR B CA 1
ATOM 596 C C . TYR A 1 89 ? 24.863 94.113 4.244 1.00 38.39 299 TYR B C 1
ATOM 597 O O . TYR A 1 89 ? 25.944 93.513 4.229 1.00 37.50 299 TYR B O 1
ATOM 606 N N . SER A 1 90 ? 24.365 94.711 5.329 1.00 35.07 300 SER B N 1
ATOM 607 C CA . SER A 1 90 ? 24.986 94.607 6.650 1.00 35.91 300 SER B CA 1
ATOM 608 C C . SER A 1 90 ? 24.273 93.564 7.514 1.00 32.21 300 SER B C 1
ATOM 609 O O . SER A 1 90 ? 23.054 93.562 7.613 1.00 31.91 300 SER B O 1
ATOM 612 N N . THR A 1 91 ? 25.054 92.709 8.157 1.00 28.74 301 THR B N 1
ATOM 613 C CA . THR A 1 91 ? 24.545 91.728 9.107 1.00 30.69 301 THR B CA 1
ATOM 614 C C . THR A 1 91 ? 23.415 92.210 10.027 1.00 26.22 301 THR B C 1
ATOM 615 O O . THR A 1 91 ? 23.522 93.232 10.699 1.00 29.44 301 THR B O 1
ATOM 619 N N . ILE A 1 92 ? 22.335 91.444 10.073 1.00 27.78 302 ILE B N 1
ATOM 620 C CA . ILE A 1 92 ? 21.261 91.715 11.012 1.00 27.34 302 ILE B CA 1
ATOM 621 C C . ILE A 1 92 ? 21.685 91.165 12.359 1.00 30.70 302 ILE B C 1
ATOM 622 O O . ILE A 1 92 ? 22.004 89.978 12.476 1.00 30.29 302 ILE B O 1
ATOM 627 N N . SER A 1 93 ? 21.691 92.020 13.376 1.00 22.95 303 SER B N 1
ATOM 628 C CA . SER A 1 93 ? 22.210 91.608 14.666 1.00 31.36 303 SER B CA 1
ATOM 629 C C . SER A 1 93 ? 21.070 91.222 15.614 1.00 25.56 303 SER B C 1
ATOM 630 O O . SER A 1 93 ? 21.228 90.342 16.451 1.00 27.69 303 SER B O 1
ATOM 633 N N . ASP A 1 94 ? 19.910 91.844 15.480 1.00 21.97 304 ASP B N 1
ATOM 634 C CA . ASP A 1 94 ? 18.786 91.436 16.302 1.00 28.26 304 ASP B CA 1
ATOM 635 C C . ASP A 1 94 ? 17.503 91.950 15.682 1.00 28.03 304 ASP B C 1
ATOM 636 O O . ASP A 1 94 ? 17.521 92.790 14.793 1.00 26.86 304 ASP B O 1
ATOM 641 N N . LEU A 1 95 ? 16.385 91.424 16.144 1.00 25.73 305 LEU B N 1
ATOM 642 C CA . LEU A 1 95 ? 15.093 91.928 15.729 1.00 25.72 305 LEU B CA 1
ATOM 643 C C . LEU A 1 95 ? 14.040 91.412 16.675 1.00 30.68 305 LEU B C 1
ATOM 644 O O . LEU A 1 95 ? 14.236 90.394 17.340 1.00 27.01 305 LEU B O 1
ATOM 649 N N . CYS A 1 96 ? 12.942 92.148 16.775 1.00 25.17 306 CYS B N 1
ATOM 650 C CA . CYS A 1 96 ? 11.852 91.722 17.631 1.00 28.35 306 CYS B CA 1
ATOM 651 C C . CYS A 1 96 ? 10.596 92.433 17.173 1.00 26.99 306 CYS B C 1
ATOM 652 O O . CYS A 1 96 ? 10.650 93.576 16.725 1.00 25.53 306 CYS B O 1
ATOM 655 N N . PHE A 1 97 ? 9.477 91.741 17.270 1.00 24.03 307 PHE B N 1
ATOM 656 C CA . PHE A 1 97 ? 8.192 92.311 16.888 1.00 28.57 307 PHE B CA 1
ATOM 657 C C . PHE A 1 97 ? 7.628 93.156 18.015 1.00 29.96 307 PHE B C 1
ATOM 658 O O . PHE A 1 97 ? 7.822 92.849 19.194 1.00 23.10 307 PHE B O 1
ATOM 666 N N . SER A 1 98 ? 6.920 94.218 17.641 1.00 25.48 308 SER B N 1
ATOM 667 C CA . SER A 1 98 ? 6.292 95.108 18.604 1.00 28.02 308 SER B CA 1
ATOM 668 C C . SER A 1 98 ? 5.206 94.414 19.400 1.00 29.53 308 SER B C 1
ATOM 669 O O . SER A 1 98 ? 4.532 93.509 18.896 1.00 28.85 308 SER B O 1
ATOM 672 N N . LYS A 1 99 ? 5.004 94.846 20.643 1.00 29.40 309 LYS B N 1
ATOM 673 C CA . LYS A 1 99 ? 3.973 94.235 21.495 1.00 30.25 309 LYS B CA 1
ATOM 674 C C . LYS A 1 99 ? 2.555 94.487 20.942 1.00 35.07 309 LYS B C 1
ATOM 675 O O . LYS A 1 99 ? 1.626 93.726 21.221 1.00 32.35 309 LYS B O 1
ATOM 681 N N . GLY A 1 100 ? 2.396 95.555 20.163 1.00 29.68 310 GLY B N 1
ATOM 682 C CA . GLY A 1 100 ? 1.122 95.855 19.519 1.00 33.67 310 GLY B CA 1
ATOM 683 C C . GLY A 1 100 ? 0.912 95.104 18.202 1.00 36.16 310 GLY B C 1
ATOM 684 O O . GLY A 1 100 ? -0.103 95.284 17.528 1.00 35.05 310 GLY B O 1
ATOM 685 N N . ASN A 1 101 ? 1.881 94.271 17.830 1.00 32.87 311 ASN B N 1
ATOM 686 C CA . ASN A 1 101 ? 1.769 93.417 16.642 1.00 36.00 311 ASN B CA 1
ATOM 687 C C . ASN A 1 101 ? 1.771 94.147 15.299 1.00 35.62 311 ASN B C 1
ATOM 688 O O . ASN A 1 101 ? 1.545 93.518 14.263 1.00 38.32 311 ASN B O 1
ATOM 693 N N . LEU A 1 102 ? 2.013 95.454 15.279 1.00 32.74 312 LEU B N 1
ATOM 694 C CA . LEU A 1 102 ? 1.997 96.167 13.997 1.00 28.81 312 LEU B CA 1
ATOM 695 C C . LEU A 1 102 ? 3.370 96.284 13.348 1.00 32.99 312 LEU B C 1
ATOM 696 O O . LEU A 1 102 ? 3.483 96.368 12.117 1.00 28.04 312 LEU B O 1
ATOM 701 N N . PHE A 1 103 ? 4.422 96.292 14.164 1.00 28.33 313 PHE B N 1
ATOM 702 C CA . PHE A 1 103 ? 5.732 96.688 13.660 1.00 27.19 313 PHE B CA 1
ATOM 703 C C . PHE A 1 103 ? 6.819 95.679 13.980 1.00 26.82 313 PHE B C 1
ATOM 704 O O . PHE A 1 103 ? 6.691 94.899 14.924 1.00 24.70 313 PHE B O 1
ATOM 712 N N . LEU A 1 104 ? 7.873 95.707 13.167 1.00 24.54 314 LEU B N 1
ATOM 713 C CA . LEU A 1 104 ? 9.080 94.925 13.407 1.00 28.47 314 LEU B CA 1
ATOM 714 C C . LEU A 1 104 ? 10.265 95.876 13.642 1.00 25.81 314 LEU B C 1
ATOM 715 O O . LEU A 1 104 ? 10.496 96.782 12.848 1.00 22.05 314 LEU B O 1
ATOM 720 N N . TYR A 1 105 ? 11.016 95.654 14.724 1.00 24.35 315 TYR B N 1
ATOM 721 C CA . TYR A 1 105 ? 12.217 96.435 15.013 1.00 21.84 315 TYR B CA 1
ATOM 722 C C . TYR A 1 105 ? 13.489 95.639 14.656 1.00 28.31 315 TYR B C 1
ATOM 723 O O . TYR A 1 105 ? 13.639 94.476 15.073 1.00 24.98 315 TYR B O 1
ATOM 732 N N . THR A 1 106 ? 14.402 96.239 13.890 1.00 20.51 316 THR B N 1
ATOM 733 C CA . THR A 1 106 ? 15.654 95.548 13.542 1.00 23.24 316 THR B CA 1
ATOM 734 C C . THR A 1 106 ? 16.903 96.369 13.838 1.00 23.94 316 THR B C 1
ATOM 735 O O . THR A 1 106 ? 16.875 97.624 13.837 1.00 25.58 316 THR B O 1
ATOM 739 N N . GLY A 1 107 ? 17.998 95.653 14.096 1.00 21.96 317 GLY B N 1
ATOM 740 C CA . GLY A 1 107 ? 19.295 96.256 14.347 1.00 23.21 317 GLY B CA 1
ATOM 741 C C . GLY A 1 107 ? 20.338 95.630 13.426 1.00 24.91 317 GLY B C 1
ATOM 742 O O . GLY A 1 107 ? 20.235 94.475 13.065 1.00 26.93 317 GLY B O 1
ATOM 743 N N . ALA A 1 108 ? 21.349 96.385 13.037 1.00 26.53 318 ALA B N 1
ATOM 744 C CA . ALA A 1 108 ? 22.341 95.835 12.132 1.00 27.24 318 ALA B CA 1
ATOM 745 C C . ALA A 1 108 ? 23.707 96.507 12.252 1.00 26.71 318 ALA B C 1
ATOM 746 O O . ALA A 1 108 ? 23.903 97.489 12.989 1.00 23.87 318 ALA B O 1
ATOM 748 N N . PHE A 1 109 ? 24.625 95.986 11.447 1.00 28.15 319 PHE B N 1
ATOM 749 C CA . PHE A 1 109 ? 26.003 96.430 11.417 1.00 29.40 319 PHE B CA 1
ATOM 750 C C . PHE A 1 109 ? 26.172 97.678 10.527 1.00 35.03 319 PHE B C 1
ATOM 751 O O . PHE A 1 109 ? 27.294 98.115 10.235 1.00 33.77 319 PHE B O 1
ATOM 759 N N . ASP A 1 110 ? 25.059 98.280 10.134 1.00 34.42 320 ASP B N 1
ATOM 760 C CA . ASP A 1 110 ? 25.107 99.626 9.551 1.00 37.38 320 ASP B CA 1
ATOM 761 C C . ASP A 1 110 ? 24.942 100.736 10.605 1.00 35.73 320 ASP B C 1
ATOM 762 O O . ASP A 1 110 ? 24.868 101.913 10.256 1.00 35.79 320 ASP B O 1
ATOM 767 N N . ASN A 1 111 ? 24.902 100.362 11.888 1.00 29.29 321 ASN B N 1
ATOM 768 C CA . ASN A 1 111 ? 24.723 101.326 12.985 1.00 34.55 321 ASN B CA 1
ATOM 769 C C . ASN A 1 111 ? 23.320 101.907 13.131 1.00 29.21 321 ASN B C 1
ATOM 770 O O . ASN A 1 111 ? 23.171 102.947 13.750 1.00 30.84 321 ASN B O 1
ATOM 775 N N . ALA A 1 112 ? 22.305 101.272 12.554 1.00 27.14 322 ALA B N 1
ATOM 776 C CA . ALA A 1 112 ? 20.959 101.854 12.563 1.00 26.40 322 ALA B CA 1
ATOM 777 C C . ALA A 1 112 ? 19.923 100.936 13.205 1.00 26.14 322 ALA B C 1
ATOM 778 O O . ALA A 1 112 ? 20.012 99.728 13.076 1.00 25.17 322 ALA B O 1
ATOM 780 N N . VAL A 1 113 ? 18.961 101.512 13.928 1.00 23.44 323 VAL B N 1
ATOM 781 C CA . VAL A 1 113 ? 17.770 100.779 14.288 1.00 22.29 323 VAL B CA 1
ATOM 782 C C . VAL A 1 113 ? 16.638 101.182 13.312 1.00 23.89 323 VAL B C 1
ATOM 783 O O . VAL A 1 113 ? 16.384 102.380 13.132 1.00 22.31 323 VAL B O 1
ATOM 787 N N . LYS A 1 114 ? 15.972 100.208 12.693 1.00 22.38 324 LYS B N 1
ATOM 788 C CA . LYS A 1 114 ? 14.845 100.496 11.780 1.00 23.61 324 LYS B CA 1
ATOM 789 C C . LYS A 1 114 ? 13.533 99.892 12.268 1.00 28.96 324 LYS B C 1
ATOM 790 O O . LYS A 1 114 ? 13.508 98.901 13.025 1.00 23.30 324 LYS B O 1
ATOM 796 N N . VAL A 1 115 ? 12.443 100.509 11.826 1.00 25.88 325 VAL B N 1
ATOM 797 C CA . VAL A 1 115 ? 11.097 100.112 12.217 1.00 25.14 325 VAL B CA 1
ATOM 798 C C . VAL A 1 115 ? 10.287 99.856 10.934 1.00 29.71 325 VAL B C 1
ATOM 799 O O . VAL A 1 115 ? 10.151 100.769 10.111 1.00 27.27 325 VAL B O 1
ATOM 803 N N . TRP A 1 116 ? 9.752 98.642 10.771 1.00 26.49 326 TRP B N 1
ATOM 804 C CA . TRP A 1 116 ? 9.045 98.259 9.547 1.00 26.74 326 TRP B CA 1
ATOM 805 C C . TRP A 1 116 ? 7.579 97.899 9.834 1.00 28.47 326 TRP B C 1
ATOM 806 O O . TRP A 1 116 ? 7.274 97.295 10.857 1.00 26.57 326 TRP B O 1
ATOM 817 N N . ASP A 1 117 ? 6.664 98.226 8.923 1.00 33.71 327 ASP B N 1
ATOM 818 C CA . ASP A 1 117 ? 5.289 97.777 9.108 1.00 30.49 327 ASP B CA 1
ATOM 819 C C . ASP A 1 117 ? 5.135 96.391 8.468 1.00 32.23 327 ASP B C 1
ATOM 820 O O . ASP A 1 117 ? 6.067 95.877 7.837 1.00 31.08 327 ASP B O 1
ATOM 825 N N . MET A 1 118 ? 3.975 95.773 8.634 1.00 33.06 328 MET B N 1
ATOM 826 C CA . MET A 1 118 ? 3.830 94.397 8.176 1.00 34.01 328 MET B CA 1
ATOM 827 C C . MET A 1 118 ? 3.798 94.251 6.646 1.00 38.53 328 MET B C 1
ATOM 828 O O . MET A 1 118 ? 3.741 93.127 6.140 1.00 37.48 328 MET B O 1
ATOM 833 N N . GLU A 1 119 ? 3.880 95.355 5.899 1.00 34.73 329 GLU B N 1
ATOM 834 C CA . GLU A 1 119 ? 3.981 95.227 4.433 1.00 39.85 329 GLU B CA 1
ATOM 835 C C . GLU A 1 119 ? 5.368 95.568 3.896 1.00 37.91 329 GLU B C 1
ATOM 836 O O . GLU A 1 119 ? 5.574 95.681 2.678 1.00 38.83 329 GLU B O 1
ATOM 842 N N . GLY A 1 120 ? 6.314 95.735 4.814 1.00 39.99 330 GLY B N 1
ATOM 843 C CA . GLY A 1 120 ? 7.704 95.964 4.457 1.00 36.47 330 GLY B CA 1
ATOM 844 C C . GLY A 1 120 ? 8.071 97.427 4.289 1.00 38.47 330 GLY B C 1
ATOM 845 O O . GLY A 1 120 ? 9.176 97.736 3.827 1.00 37.28 330 GLY B O 1
ATOM 846 N N . ASN A 1 121 ? 7.150 98.325 4.644 1.00 36.54 331 ASN B N 1
ATOM 847 C CA . ASN A 1 121 ? 7.408 99.754 4.558 1.00 36.22 331 ASN B CA 1
ATOM 848 C C . ASN A 1 121 ? 8.262 100.193 5.739 1.00 31.27 331 ASN B C 1
ATOM 849 O O . ASN A 1 121 ? 7.985 99.818 6.864 1.00 29.88 331 ASN B O 1
ATOM 854 N N . LEU A 1 122 ? 9.278 101.002 5.480 1.00 34.29 332 LEU B N 1
ATOM 855 C CA . LEU A 1 122 ? 10.076 101.581 6.556 1.00 34.09 332 LEU B CA 1
ATOM 856 C C . LEU A 1 122 ? 9.312 102.719 7.193 1.00 35.33 332 LEU B C 1
ATOM 857 O O . LEU A 1 122 ? 9.009 103.698 6.513 1.00 32.28 332 LEU B O 1
ATOM 862 N N . CYS A 1 123 ? 9.003 102.596 8.491 1.00 33.95 333 CYS B N 1
ATOM 863 C CA . CYS A 1 123 ? 8.224 103.617 9.221 1.00 28.75 333 CYS B CA 1
ATOM 864 C C . CYS A 1 123 ? 9.057 104.501 10.165 1.00 30.45 333 CYS B C 1
ATOM 865 O O . CYS A 1 123 ? 8.670 105.614 10.503 1.00 29.87 333 CYS B O 1
ATOM 868 N N . GLY A 1 124 ? 10.198 104.006 10.611 1.00 26.79 334 GLY B N 1
ATOM 869 C CA . GLY A 1 124 ? 10.988 104.742 11.580 1.00 31.41 334 GLY B CA 1
ATOM 870 C C . GLY A 1 124 ? 12.453 104.386 11.498 1.00 30.38 334 GLY B C 1
ATOM 871 O O . GLY A 1 124 ? 12.825 103.296 11.030 1.00 26.23 334 GLY B O 1
ATOM 872 N N . ILE A 1 125 ? 13.301 105.289 11.968 1.00 26.24 335 ILE B N 1
ATOM 873 C CA . ILE A 1 125 ? 14.727 105.025 11.928 1.00 25.24 335 ILE B CA 1
ATOM 874 C C . ILE A 1 125 ? 15.443 105.771 13.021 1.00 28.75 335 ILE B C 1
ATOM 875 O O . ILE A 1 125 ? 15.115 106.922 13.307 1.00 32.77 335 ILE B O 1
ATOM 880 N N . PHE A 1 126 ? 16.417 105.119 13.646 1.00 25.29 336 PHE B N 1
ATOM 881 C CA . PHE A 1 126 ? 17.243 105.776 14.670 1.00 30.88 336 PHE B CA 1
ATOM 882 C C . PHE A 1 126 ? 18.703 105.754 14.205 1.00 33.53 336 PHE B C 1
ATOM 883 O O . PHE A 1 126 ? 19.300 104.682 14.084 1.00 27.92 336 PHE B O 1
ATOM 891 N N . ASN A 1 127 ? 19.247 106.942 13.914 1.00 30.52 337 ASN B N 1
ATOM 892 C CA . ASN A 1 127 ? 20.566 107.090 13.295 1.00 38.09 337 ASN B CA 1
ATOM 893 C C . ASN A 1 127 ? 21.690 107.562 14.234 1.00 31.99 337 ASN B C 1
ATOM 894 O O . ASN A 1 127 ? 22.858 107.594 13.840 1.00 34.76 337 ASN B O 1
ATOM 899 N N . ALA A 1 128 ? 21.353 107.920 15.463 1.00 30.02 338 ALA B N 1
ATOM 900 C CA . ALA A 1 128 ? 22.367 108.411 16.401 1.00 30.96 338 ALA B CA 1
ATOM 901 C C . ALA A 1 128 ? 23.537 107.441 16.656 1.00 35.25 338 ALA B C 1
ATOM 902 O O . ALA A 1 128 ? 24.675 107.878 16.813 1.00 31.12 338 ALA B O 1
ATOM 904 N N . PRO A 1 129 ? 23.277 106.118 16.696 1.00 29.46 339 PRO B N 1
ATOM 905 C CA . PRO A 1 129 ? 24.411 105.256 17.060 1.00 31.62 339 PRO B CA 1
ATOM 906 C C . PRO A 1 129 ? 25.618 105.400 16.109 1.00 34.17 339 PRO B C 1
ATOM 907 O O . PRO A 1 129 ? 25.440 105.584 14.910 1.00 32.36 339 PRO B O 1
ATOM 911 N N . THR A 1 130 ? 26.832 105.299 16.647 1.00 31.62 340 THR B N 1
ATOM 912 C CA . THR A 1 130 ? 28.036 105.514 15.857 1.00 31.62 340 THR B CA 1
ATOM 913 C C . THR A 1 130 ? 28.796 104.209 15.558 1.00 33.76 340 THR B C 1
ATOM 914 O O . THR A 1 130 ? 29.878 104.223 14.958 1.00 33.94 340 THR B O 1
ATOM 918 N N . ASP A 1 131 ? 28.231 103.071 15.956 1.00 28.10 341 ASP B N 1
ATOM 919 C CA . ASP A 1 131 ? 28.885 101.791 15.683 1.00 29.01 341 ASP B CA 1
ATOM 920 C C . ASP A 1 131 ? 27.786 100.707 15.610 1.00 28.72 341 ASP B C 1
ATOM 921 O O . ASP A 1 131 ? 26.596 101.009 15.771 1.00 25.02 341 ASP B O 1
ATOM 926 N N . TYR A 1 132 ? 28.178 99.475 15.323 1.00 27.10 342 TYR B N 1
ATOM 927 C CA . TYR A 1 132 ? 27.209 98.391 15.130 1.00 29.08 342 TYR B CA 1
ATOM 928 C C . TYR A 1 132 ? 26.180 98.345 16.249 1.00 23.03 342 TYR B C 1
ATOM 929 O O . TYR A 1 132 ? 26.501 98.570 17.429 1.00 23.95 342 TYR B O 1
ATOM 938 N N . ILE A 1 133 ? 24.939 98.064 15.871 1.00 24.18 343 ILE B N 1
ATOM 939 C CA . ILE A 1 133 ? 23.946 97.620 16.842 1.00 23.06 343 ILE B CA 1
ATOM 940 C C . ILE A 1 133 ? 24.255 96.154 17.168 1.00 23.95 343 ILE B C 1
ATOM 941 O O . ILE A 1 133 ? 24.437 95.354 16.252 1.00 23.10 343 ILE B O 1
ATOM 946 N N . HIS A 1 134 ? 24.312 95.801 18.450 1.00 22.29 344 HIS B N 1
ATOM 947 C CA . HIS A 1 134 ? 24.532 94.380 18.842 1.00 27.51 344 HIS B CA 1
ATOM 948 C C . HIS A 1 134 ? 23.316 93.623 19.417 1.00 24.56 344 HIS B C 1
ATOM 949 O O . HIS A 1 134 ? 23.246 92.401 19.297 1.00 23.80 344 HIS B O 1
ATOM 956 N N . LYS A 1 135 ? 22.400 94.310 20.101 1.00 23.77 345 LYS B N 1
ATOM 957 C CA . LYS A 1 135 ? 21.237 93.622 20.712 1.00 24.51 345 LYS B CA 1
ATOM 958 C C . LYS A 1 135 ? 20.033 94.529 20.880 1.00 25.73 345 LYS B C 1
ATOM 959 O O . LYS A 1 135 ? 20.176 95.749 21.030 1.00 24.38 345 LYS B O 1
ATOM 965 N N . LEU A 1 136 ? 18.846 93.930 20.857 1.00 22.34 346 LEU B N 1
ATOM 966 C CA . LEU A 1 136 ? 17.606 94.643 21.170 1.00 21.63 346 LEU B CA 1
ATOM 967 C C . LEU A 1 136 ? 16.830 93.948 22.269 1.00 22.61 346 LEU B C 1
ATOM 968 O O . LEU A 1 136 ? 16.865 92.736 22.368 1.00 24.50 346 LEU B O 1
ATOM 973 N N . ALA A 1 137 ? 16.117 94.730 23.070 1.00 22.43 347 ALA B N 1
ATOM 974 C CA . ALA A 1 137 ? 15.176 94.210 24.052 1.00 24.13 347 ALA B CA 1
ATOM 975 C C . ALA A 1 137 ? 13.949 95.090 23.988 1.00 24.28 347 ALA B C 1
ATOM 976 O O . ALA A 1 137 ? 14.057 96.266 23.585 1.00 21.36 347 ALA B O 1
ATOM 978 N N . LEU A 1 138 ? 12.815 94.532 24.429 1.00 21.31 348 LEU B N 1
ATOM 979 C CA . LEU A 1 138 ? 11.506 95.199 24.371 1.00 22.00 348 LEU B CA 1
ATOM 980 C C . LEU A 1 138 ? 10.742 95.049 25.697 1.00 24.25 348 LEU B C 1
ATOM 981 O O . LEU A 1 138 ? 10.595 93.934 26.235 1.00 26.16 348 LEU B O 1
ATOM 986 N N . SER A 1 139 ? 10.254 96.157 26.236 1.00 23.07 349 SER B N 1
ATOM 987 C CA . SER A 1 139 ? 9.570 96.117 27.532 1.00 24.56 349 SER B CA 1
ATOM 988 C C . SER A 1 139 ? 8.126 95.698 27.354 1.00 27.67 349 SER B C 1
ATOM 989 O O . SER A 1 139 ? 7.633 95.618 26.227 1.00 25.80 349 SER B O 1
ATOM 992 N N . ASP A 1 140 ? 7.438 95.474 28.466 1.00 28.96 350 ASP B N 1
ATOM 993 C CA . ASP A 1 140 ? 6.020 95.127 28.425 1.00 31.86 350 ASP B CA 1
ATOM 994 C C . ASP A 1 140 ? 5.214 96.224 27.742 1.00 35.41 350 ASP B C 1
ATOM 995 O O . ASP A 1 140 ? 4.170 95.939 27.162 1.00 35.65 350 ASP B O 1
ATOM 1000 N N . ASP A 1 141 ? 5.691 97.468 27.819 1.00 34.01 351 ASP B N 1
ATOM 1001 C CA . ASP A 1 141 ? 4.988 98.596 27.188 1.00 33.66 351 ASP B CA 1
ATOM 1002 C C . ASP A 1 141 ? 5.633 99.037 25.875 1.00 34.51 351 ASP B C 1
ATOM 1003 O O . ASP A 1 141 ? 5.530 100.210 25.498 1.00 30.91 351 ASP B O 1
ATOM 1008 N N . ASP A 1 142 ? 6.299 98.104 25.195 1.00 25.62 352 ASP B N 1
ATOM 1009 C CA . ASP A 1 142 ? 6.876 98.336 23.868 1.00 25.96 352 ASP B CA 1
ATOM 1010 C C . ASP A 1 142 ? 8.017 99.380 23.822 1.00 27.41 352 ASP B C 1
ATOM 1011 O O . ASP A 1 142 ? 8.312 99.912 22.751 1.00 29.98 352 ASP B O 1
ATOM 1016 N N . LEU A 1 143 ? 8.652 99.668 24.958 1.00 25.40 353 LEU B N 1
ATOM 1017 C CA . LEU A 1 143 ? 9.868 100.483 24.973 1.00 25.16 353 LEU B CA 1
ATOM 1018 C C . LEU A 1 143 ? 11.003 99.627 24.433 1.00 25.24 353 LEU B C 1
ATOM 1019 O O . LEU A 1 143 ? 11.167 98.463 24.839 1.00 25.18 353 LEU B O 1
ATOM 1024 N N . LEU A 1 144 ? 11.783 100.183 23.516 1.00 20.97 354 LEU B N 1
ATOM 1025 C CA . LEU A 1 144 ? 12.842 99.406 22.867 1.00 25.69 354 LEU B CA 1
ATOM 1026 C C . LEU A 1 144 ? 14.243 99.744 23.423 1.00 25.86 354 LEU B C 1
ATOM 1027 O O . LEU A 1 144 ? 14.660 100.906 23.390 1.00 26.54 354 LEU B O 1
ATOM 1032 N N . ALA A 1 145 ? 14.950 98.749 23.964 1.00 22.37 355 ALA B N 1
ATOM 1033 C CA . ALA A 1 145 ? 16.308 98.990 24.442 1.00 20.74 355 ALA B CA 1
ATOM 1034 C C . ALA A 1 145 ? 17.301 98.540 23.394 1.00 23.37 355 ALA B C 1
ATOM 1035 O O . ALA A 1 145 ? 17.113 97.513 22.723 1.00 25.82 355 ALA B O 1
ATOM 1037 N N . VAL A 1 146 ? 18.351 99.329 23.230 1.00 20.18 356 VAL B N 1
ATOM 1038 C CA . VAL A 1 146 ? 19.306 99.109 22.182 1.00 18.14 356 VAL B CA 1
ATOM 1039 C C . VAL A 1 146 ? 20.701 99.010 22.789 1.00 22.56 356 VAL B C 1
ATOM 1040 O O . VAL A 1 146 ? 21.086 99.888 23.554 1.00 25.38 356 VAL B O 1
ATOM 1044 N N . ALA A 1 147 ? 21.457 97.957 22.454 1.00 20.02 357 ALA B N 1
ATOM 1045 C CA . ALA A 1 147 ? 22.842 97.865 22.909 1.00 20.02 357 ALA B CA 1
ATOM 1046 C C . ALA A 1 147 ? 23.786 98.078 21.731 1.00 22.01 357 ALA B C 1
ATOM 1047 O O . ALA A 1 147 ? 23.740 97.359 20.734 1.00 24.58 357 ALA B O 1
ATOM 1049 N N . CYS A 1 148 ? 24.661 99.072 21.862 1.00 24.24 358 CYS B N 1
ATOM 1050 C CA . CYS A 1 148 ? 25.500 99.495 20.745 1.00 22.04 358 CYS B CA 1
ATOM 1051 C C . CYS A 1 148 ? 26.979 99.229 21.020 1.00 21.67 358 CYS B C 1
ATOM 1052 O O . CYS A 1 148 ? 27.446 99.324 22.161 1.00 23.46 358 CYS B O 1
ATOM 1055 N N . LYS A 1 149 ? 27.705 98.913 19.953 1.00 22.94 359 LYS B N 1
ATOM 1056 C CA . LYS A 1 149 ? 29.127 98.645 20.019 1.00 25.56 359 LYS B CA 1
ATOM 1057 C C . LYS A 1 149 ? 29.912 99.843 20.554 1.00 28.48 359 LYS B C 1
ATOM 1058 O O . LYS A 1 149 ? 30.996 99.666 21.120 1.00 26.90 359 LYS B O 1
ATOM 1064 N N . ASN A 1 150 ? 29.371 101.056 20.400 1.00 27.26 360 ASN B N 1
ATOM 1065 C CA . ASN A 1 150 ? 30.082 102.247 20.869 1.00 27.43 360 ASN B CA 1
ATOM 1066 C C . ASN A 1 150 ? 30.108 102.351 22.390 1.00 29.12 360 ASN B C 1
ATOM 1067 O O . ASN A 1 150 ? 30.722 103.256 22.936 1.00 25.22 360 ASN B O 1
ATOM 1072 N N . GLY A 1 151 ? 29.439 101.427 23.079 1.00 26.46 361 GLY B N 1
ATOM 1073 C CA . GLY A 1 151 ? 29.433 101.432 24.534 1.00 25.58 361 GLY B CA 1
ATOM 1074 C C . GLY A 1 151 ? 28.189 102.042 25.159 1.00 25.02 361 GLY B C 1
ATOM 1075 O O . GLY A 1 151 ? 27.973 101.920 26.361 1.00 25.36 361 GLY B O 1
ATOM 1076 N N . TYR A 1 152 ? 27.365 102.700 24.355 1.00 23.24 362 TYR B N 1
ATOM 1077 C CA . TYR A 1 152 ? 26.060 103.190 24.826 1.00 23.40 362 TYR B CA 1
ATOM 1078 C C . TYR A 1 152 ? 24.942 102.149 24.705 1.00 23.44 362 TYR B C 1
ATOM 1079 O O . TYR A 1 152 ? 24.914 101.389 23.742 1.00 22.49 362 TYR B O 1
ATOM 1088 N N . GLY A 1 153 ? 24.004 102.166 25.655 1.00 24.51 363 GLY B N 1
ATOM 1089 C CA . GLY A 1 153 ? 22.649 101.678 25.419 1.00 23.50 363 GLY B CA 1
ATOM 1090 C C . GLY A 1 153 ? 21.714 102.855 25.062 1.00 23.44 363 GLY B C 1
ATOM 1091 O O . GLY A 1 153 ? 21.977 104.009 25.416 1.00 23.96 363 GLY B O 1
ATOM 1092 N N . TYR A 1 154 ? 20.637 102.572 24.344 1.00 23.90 364 TYR B N 1
ATOM 1093 C CA . TYR A 1 154 ? 19.611 103.580 24.069 1.00 26.18 364 TYR B CA 1
ATOM 1094 C C . TYR A 1 154 ? 18.227 102.998 24.417 1.00 28.29 364 TYR B C 1
ATOM 1095 O O . TYR A 1 154 ? 18.015 101.771 24.330 1.00 23.06 364 TYR B O 1
ATOM 1104 N N . LEU A 1 155 ? 17.323 103.862 24.881 1.00 23.08 365 LEU B N 1
ATOM 1105 C CA . LEU A 1 155 ? 15.918 103.509 25.049 1.00 20.81 365 LEU B CA 1
ATOM 1106 C C . LEU A 1 155 ? 15.098 104.335 24.040 1.00 26.66 365 LEU B C 1
ATOM 1107 O O . LEU A 1 155 ? 15.192 105.572 24.024 1.00 24.12 365 LEU B O 1
ATOM 1112 N N . LEU A 1 156 ? 14.287 103.663 23.231 1.00 23.02 366 LEU B N 1
ATOM 1113 C CA . LEU A 1 156 ? 13.511 104.334 22.188 1.00 24.46 366 LEU B CA 1
ATOM 1114 C C . LEU A 1 156 ? 12.023 104.061 22.316 1.00 26.34 366 LEU B C 1
ATOM 1115 O O . LEU A 1 156 ? 11.630 102.923 22.524 1.00 24.55 366 LEU B O 1
ATOM 1120 N N . SER A 1 157 ? 11.182 105.085 22.191 1.00 26.24 367 SER B N 1
ATOM 1121 C CA . SER A 1 157 ? 9.746 104.827 22.110 1.00 24.92 367 SER B CA 1
ATOM 1122 C C . SER A 1 157 ? 9.232 105.114 20.708 1.00 27.17 367 SER B C 1
ATOM 1123 O O . SER A 1 157 ? 9.851 105.876 19.955 1.00 26.33 367 SER B O 1
ATOM 1126 N N . THR A 1 158 ? 8.128 104.468 20.339 1.00 27.85 368 THR B N 1
ATOM 1127 C CA . THR A 1 158 ? 7.607 104.577 18.973 1.00 29.52 368 THR B CA 1
ATOM 1128 C C . THR A 1 158 ? 6.110 104.844 18.976 1.00 31.97 368 THR B C 1
ATOM 1129 O O . THR A 1 158 ? 5.396 104.323 19.825 1.00 31.24 368 THR B O 1
ATOM 1133 N N . ASP A 1 159 ? 5.632 105.644 18.022 1.00 29.88 369 ASP B N 1
ATOM 1134 C CA . ASP A 1 159 ? 4.193 105.844 17.878 1.00 29.41 369 ASP B CA 1
ATOM 1135 C C . ASP A 1 159 ? 3.457 104.522 17.692 1.00 33.19 369 ASP B C 1
ATOM 1136 O O . ASP A 1 159 ? 3.829 103.714 16.851 1.00 32.86 369 ASP B O 1
ATOM 1141 N N . ASN A 1 160 ? 2.400 104.315 18.473 1.00 38.71 370 ASN B N 1
ATOM 1142 C CA . ASN A 1 160 ? 1.670 103.041 18.469 1.00 39.81 370 ASN B CA 1
ATOM 1143 C C . ASN A 1 160 ? 0.995 102.722 17.144 1.00 39.56 370 ASN B C 1
ATOM 1144 O O . ASN A 1 160 ? 0.812 101.551 16.792 1.00 45.89 370 ASN B O 1
ATOM 1149 N N . SER A 1 161 ? 0.611 103.755 16.409 1.00 38.72 371 SER B N 1
ATOM 1150 C CA . SER A 1 161 ? -0.110 103.536 15.168 1.00 37.38 371 SER B CA 1
ATOM 1151 C C . SER A 1 161 ? 0.731 103.822 13.915 1.00 38.44 371 SER B C 1
ATOM 1152 O O . SER A 1 161 ? 0.452 103.249 12.858 1.00 35.11 371 SER B O 1
ATOM 1155 N N . THR A 1 162 ? 1.752 104.681 14.015 1.00 32.25 372 THR B N 1
ATOM 1156 C CA . THR A 1 162 ? 2.554 105.021 12.828 1.00 37.41 372 THR B CA 1
ATOM 1157 C C . THR A 1 162 ? 3.956 104.377 12.774 1.00 31.42 372 THR B C 1
ATOM 1158 O O . THR A 1 162 ? 4.544 104.254 11.694 1.00 28.52 372 THR B O 1
ATOM 1162 N N . GLY A 1 163 ? 4.519 104.022 13.926 1.00 32.79 373 GLY B N 1
ATOM 1163 C CA . GLY A 1 163 ? 5.838 103.395 13.937 1.00 30.02 373 GLY B CA 1
ATOM 1164 C C . GLY A 1 163 ? 6.977 104.403 14.039 1.00 31.94 373 GLY B C 1
ATOM 1165 O O . GLY A 1 163 ? 8.147 104.026 14.206 1.00 23.51 373 GLY B O 1
ATOM 1166 N N . GLU A 1 164 ? 6.648 105.692 13.948 1.00 24.28 374 GLU B N 1
ATOM 1167 C CA . GLU A 1 164 ? 7.684 106.716 14.002 1.00 24.58 374 GLU B CA 1
ATOM 1168 C C . GLU A 1 164 ? 8.358 106.733 15.384 1.00 23.01 374 GLU B C 1
ATOM 1169 O O . GLU A 1 164 ? 7.685 106.628 16.414 1.00 25.41 374 GLU B O 1
ATOM 1175 N N . ILE A 1 165 ? 9.684 106.837 15.387 1.00 23.11 375 ILE B N 1
ATOM 1176 C CA . ILE A 1 165 ? 10.473 107.018 16.622 1.00 23.14 375 ILE B CA 1
ATOM 1177 C C . ILE A 1 165 ? 10.129 108.365 17.299 1.00 29.88 375 ILE B C 1
ATOM 1178 O O . ILE A 1 165 ? 10.324 109.426 16.708 1.00 25.91 375 ILE B O 1
ATOM 1183 N N . LEU A 1 166 ? 9.619 108.314 18.525 1.00 27.08 376 LEU B N 1
ATOM 1184 C CA . LEU A 1 166 ? 9.157 109.514 19.228 1.00 24.18 376 LEU B CA 1
ATOM 1185 C C . LEU A 1 166 ? 10.148 110.109 20.237 1.00 28.63 376 LEU B C 1
ATOM 1186 O O . LEU A 1 166 ? 10.253 111.348 20.370 1.00 27.25 376 LEU B O 1
ATOM 1191 N N . THR A 1 167 ? 10.823 109.237 20.986 1.00 24.38 377 THR B N 1
ATOM 1192 C CA . THR A 1 167 ? 11.736 109.677 22.049 1.00 23.55 377 THR B CA 1
ATOM 1193 C C . THR A 1 167 ? 12.976 108.821 22.036 1.00 26.06 377 THR B C 1
ATOM 1194 O O . THR A 1 167 ? 12.928 107.684 21.566 1.00 27.10 377 THR B O 1
ATOM 1198 N N . SER A 1 168 ? 14.084 109.366 22.535 1.00 24.17 378 SER B N 1
ATOM 1199 C CA . SER A 1 168 ? 15.271 108.563 22.779 1.00 24.80 378 SER B CA 1
ATOM 1200 C C . SER A 1 168 ? 15.958 109.017 24.064 1.00 30.26 378 SER B C 1
ATOM 1201 O O . SER A 1 168 ? 15.863 110.195 24.466 1.00 25.93 378 SER B O 1
ATOM 1204 N N . ALA A 1 169 ? 16.650 108.072 24.694 1.00 20.46 379 ALA B N 1
ATOM 1205 C CA . ALA A 1 169 ? 17.392 108.330 25.928 1.00 22.61 379 ALA B CA 1
ATOM 1206 C C . ALA A 1 169 ? 18.668 107.506 25.914 1.00 29.46 379 ALA B C 1
ATOM 1207 O O . ALA A 1 169 ? 18.652 106.326 25.528 1.00 27.41 379 ALA B O 1
ATOM 1209 N N . ASN A 1 170 ? 19.764 108.111 26.359 1.00 28.22 380 ASN B N 1
ATOM 1210 C CA . ASN A 1 170 ? 21.060 107.447 26.364 1.00 24.61 380 ASN B CA 1
ATOM 1211 C C . ASN A 1 170 ? 21.260 106.775 27.717 1.00 27.04 380 ASN B C 1
ATOM 1212 O O . ASN A 1 170 ? 20.926 107.363 28.767 1.00 26.61 380 ASN B O 1
ATOM 1217 N N . LEU A 1 171 ? 21.763 105.538 27.685 1.00 26.09 381 LEU B N 1
ATOM 1218 C CA . LEU A 1 171 ? 22.143 104.823 28.885 1.00 24.20 381 LEU B CA 1
ATOM 1219 C C . LEU A 1 171 ? 23.671 104.747 28.919 1.00 25.56 381 LEU B C 1
ATOM 1220 O O . LEU A 1 171 ? 24.301 103.987 28.158 1.00 22.62 381 LEU B O 1
ATOM 1225 N N . ILE A 1 172 ? 24.250 105.509 29.840 1.00 21.23 382 ILE B N 1
ATOM 1226 C CA . ILE A 1 172 ? 25.670 105.838 29.814 1.00 25.16 382 ILE B CA 1
ATOM 1227 C C . ILE A 1 172 ? 26.305 105.347 31.102 1.00 24.37 382 ILE B C 1
ATOM 1228 O O . ILE A 1 172 ? 25.828 105.666 32.182 1.00 22.20 382 ILE B O 1
ATOM 1233 N N . TYR A 1 173 ? 27.341 104.518 30.989 1.00 23.82 383 TYR B N 1
ATOM 1234 C CA . TYR A 1 173 ? 28.087 104.078 32.168 1.00 24.67 383 TYR B CA 1
ATOM 1235 C C . TYR A 1 173 ? 29.502 104.566 31.905 1.00 22.31 383 TYR B C 1
ATOM 1236 O O . TYR A 1 173 ? 30.260 103.923 31.181 1.00 24.38 383 TYR B O 1
ATOM 1245 N N . PRO A 1 174 ? 29.839 105.759 32.430 1.00 30.74 384 PRO B N 1
ATOM 1246 C CA . PRO A 1 174 ? 31.085 106.435 32.055 1.00 26.64 384 PRO B CA 1
ATOM 1247 C C . PRO A 1 174 ? 32.339 105.601 32.240 1.00 27.67 384 PRO B C 1
ATOM 1248 O O . PRO A 1 174 ? 33.210 105.646 31.377 1.00 28.97 384 PRO B O 1
ATOM 1252 N N . GLU A 1 175 ? 32.432 104.845 33.332 1.00 29.34 385 GLU B N 1
ATOM 1253 C CA . GLU A 1 175 ? 33.612 104.018 33.583 1.00 31.57 385 GLU B CA 1
ATOM 1254 C C . GLU A 1 175 ? 33.795 102.920 32.498 1.00 34.54 385 GLU B C 1
ATOM 1255 O O . GLU A 1 175 ? 34.907 102.683 32.000 1.00 31.61 385 GLU B O 1
ATOM 1261 N N . ALA A 1 176 ? 32.701 102.277 32.104 1.00 28.62 386 ALA B N 1
ATOM 1262 C CA . ALA A 1 176 ? 32.745 101.372 30.960 1.00 25.88 386 ALA B CA 1
ATOM 1263 C C . ALA A 1 176 ? 33.254 102.114 29.729 1.00 30.61 386 ALA B C 1
ATOM 1264 O O . ALA A 1 176 ? 34.141 101.640 29.013 1.00 29.90 386 ALA B O 1
ATOM 1266 N N . LEU A 1 177 ? 32.710 103.301 29.476 1.00 30.85 387 LEU B N 1
ATOM 1267 C CA . LEU A 1 177 ? 33.121 104.030 28.280 1.00 30.08 387 LEU B CA 1
ATOM 1268 C C . LEU A 1 177 ? 34.604 104.401 28.326 1.00 30.00 387 LEU B C 1
ATOM 1269 O O . LEU A 1 177 ? 35.285 104.319 27.311 1.00 31.86 387 LEU B O 1
ATOM 1274 N N . GLU A 1 178 ? 35.107 104.797 29.496 1.00 29.27 388 GLU B N 1
ATOM 1275 C CA . GLU A 1 178 ? 36.542 105.101 29.641 1.00 31.97 388 GLU B CA 1
ATOM 1276 C C . GLU A 1 178 ? 37.391 103.916 29.224 1.00 36.04 388 GLU B C 1
ATOM 1277 O O . GLU A 1 178 ? 38.466 104.074 28.639 1.00 37.98 388 GLU B O 1
ATOM 1283 N N . LYS A 1 179 ? 36.913 102.721 29.563 1.00 32.76 389 LYS B N 1
ATOM 1284 C CA . LYS A 1 179 ? 37.649 101.493 29.285 1.00 32.48 389 LYS B CA 1
ATOM 1285 C C . LYS A 1 179 ? 37.442 100.982 27.857 1.00 30.24 389 LYS B C 1
ATOM 1286 O O . LYS A 1 179 ? 37.996 99.952 27.490 1.00 34.96 389 LYS B O 1
ATOM 1292 N N . GLY A 1 180 ? 36.664 101.707 27.060 1.00 26.69 390 GLY B N 1
ATOM 1293 C CA . GLY A 1 180 ? 36.428 101.337 25.673 1.00 30.55 390 GLY B CA 1
ATOM 1294 C C . GLY A 1 180 ? 35.588 100.072 25.469 1.00 28.79 390 GLY B C 1
ATOM 1295 O O . GLY A 1 180 ? 35.700 99.442 24.422 1.00 29.17 390 GLY B O 1
ATOM 1296 N N . TYR A 1 181 ? 34.746 99.723 26.447 1.00 24.51 391 TYR B N 1
ATOM 1297 C CA . TYR A 1 181 ? 33.872 98.557 26.345 1.00 23.37 391 TYR B CA 1
ATOM 1298 C C . TYR A 1 181 ? 32.746 98.720 25.324 1.00 24.44 391 TYR B C 1
ATOM 1299 O O . TYR A 1 181 ? 32.316 99.832 25.017 1.00 24.11 391 TYR B O 1
ATOM 1308 N N . SER A 1 182 ? 32.269 97.599 24.804 1.00 24.33 392 SER B N 1
ATOM 1309 C CA . SER A 1 182 ? 31.114 97.610 23.903 1.00 25.37 392 SER B CA 1
ATOM 1310 C C . SER A 1 182 ? 29.911 97.122 24.681 1.00 25.52 392 SER B C 1
ATOM 1311 O O . SER A 1 182 ? 30.050 96.238 25.520 1.00 25.32 392 SER B O 1
ATOM 1314 N N . ALA A 1 183 ? 28.748 97.729 24.451 1.00 20.90 393 ALA B N 1
ATOM 1315 C CA . ALA A 1 183 ? 27.516 97.225 25.029 1.00 23.26 393 ALA B CA 1
ATOM 1316 C C . ALA A 1 183 ? 26.995 96.181 24.056 1.00 24.61 393 ALA B C 1
ATOM 1317 O O . ALA A 1 183 ? 26.650 96.504 22.902 1.00 23.35 393 ALA B O 1
ATOM 1319 N N . SER A 1 184 ? 26.936 94.931 24.508 1.00 26.78 394 SER B N 1
ATOM 1320 C CA . SER A 1 184 ? 26.581 93.836 23.606 1.00 23.27 394 SER B CA 1
ATOM 1321 C C . SER A 1 184 ? 25.388 92.962 24.033 1.00 25.70 394 SER B C 1
ATOM 1322 O O . SER A 1 184 ? 24.959 92.115 23.249 1.00 26.35 394 SER B O 1
ATOM 1325 N N . LEU A 1 185 ? 24.882 93.135 25.255 1.00 21.56 395 LEU B N 1
ATOM 1326 C CA . LEU A 1 185 ? 23.722 92.367 25.738 1.00 22.45 395 LEU B CA 1
ATOM 1327 C C . LEU A 1 185 ? 22.765 93.312 26.416 1.00 20.52 395 LEU B C 1
ATOM 1328 O O . LEU A 1 185 ? 23.208 94.257 27.065 1.00 21.00 395 LEU B O 1
ATOM 1333 N N . ILE A 1 186 ? 21.468 93.040 26.353 1.00 22.29 396 ILE B N 1
ATOM 1334 C CA . ILE A 1 186 ? 20.515 93.957 26.996 1.00 17.98 396 ILE B CA 1
ATOM 1335 C C . ILE A 1 186 ? 19.191 93.262 27.272 1.00 23.51 396 ILE B C 1
ATOM 1336 O O . ILE A 1 186 ? 18.700 92.491 26.436 1.00 23.92 396 ILE B O 1
ATOM 1341 N N . GLU A 1 187 ? 18.634 93.494 28.463 1.00 21.50 397 GLU B N 1
ATOM 1342 C CA . GLU A 1 187 ? 17.332 92.928 28.839 1.00 22.75 397 GLU B CA 1
ATOM 1343 C C . GLU A 1 187 ? 16.586 93.872 29.796 1.00 23.38 397 GLU B C 1
ATOM 1344 O O . GLU A 1 187 ? 17.196 94.536 30.640 1.00 24.53 397 GLU B O 1
ATOM 1350 N N . PHE A 1 188 ? 15.266 93.923 29.687 1.00 18.67 398 PHE B N 1
ATOM 1351 C CA . PHE A 1 188 ? 14.470 94.565 30.716 1.00 18.82 398 PHE B CA 1
ATOM 1352 C C . PHE A 1 188 ? 14.194 93.640 31.890 1.00 28.37 398 PHE B C 1
ATOM 1353 O O . PHE A 1 188 ? 14.163 92.423 31.725 1.00 20.36 398 PHE B O 1
ATOM 1361 N N . SER A 1 189 ? 13.927 94.218 33.059 1.00 20.89 399 SER B N 1
ATOM 1362 C CA . SER A 1 189 ? 13.605 93.417 34.232 1.00 27.08 399 SER B CA 1
ATOM 1363 C C . SER A 1 189 ? 12.615 94.154 35.139 1.00 29.61 399 SER B C 1
ATOM 1364 O O . SER A 1 189 ? 12.819 95.337 35.439 1.00 29.00 399 SER B O 1
ATOM 1367 N N . ASN A 1 190 ? 11.552 93.470 35.570 1.00 26.43 400 ASN B N 1
ATOM 1368 C CA . ASN A 1 190 ? 10.585 94.071 36.512 1.00 31.55 400 ASN B CA 1
ATOM 1369 C C . ASN A 1 190 ? 9.886 93.072 37.445 1.00 32.46 400 ASN B C 1
ATOM 1370 O O . ASN A 1 190 ? 8.848 93.387 38.039 1.00 35.25 400 ASN B O 1
ATOM 1375 N N . PHE A 1 191 ? 10.450 91.885 37.592 1.00 31.37 401 PHE B N 1
ATOM 1376 C CA . PHE A 1 191 ? 9.962 90.943 38.606 1.00 30.50 401 PHE B CA 1
ATOM 1377 C C . PHE A 1 191 ? 8.472 90.663 38.367 1.00 30.16 401 PHE B C 1
ATOM 1378 O O . PHE A 1 191 ? 7.631 90.804 39.262 1.00 30.61 401 PHE B O 1
ATOM 1386 N N . LEU A 1 192 ? 8.185 90.281 37.118 1.00 33.79 402 LEU B N 1
ATOM 1387 C CA . LEU A 1 192 ? 6.843 89.960 36.637 1.00 34.15 402 LEU B CA 1
ATOM 1388 C C . LEU A 1 192 ? 5.854 91.074 36.929 1.00 36.31 402 LEU B C 1
ATOM 1389 O O . LEU A 1 192 ? 4.747 90.816 37.391 1.00 33.38 402 LEU B O 1
ATOM 1394 N N . GLY A 1 193 ? 6.247 92.316 36.655 1.00 32.82 403 GLY B N 1
ATOM 1395 C CA . GLY A 1 193 ? 5.330 93.442 36.825 1.00 31.19 403 GLY B CA 1
ATOM 1396 C C . GLY A 1 193 ? 5.125 93.933 38.258 1.00 38.09 403 GLY B C 1
ATOM 1397 O O . GLY A 1 193 ? 4.366 94.881 38.491 1.00 36.40 403 GLY B O 1
ATOM 1398 N N . ARG A 1 194 ? 5.816 93.325 39.219 1.00 30.91 404 ARG B N 1
ATOM 1399 C CA . ARG A 1 194 ? 5.689 93.748 40.609 1.00 31.04 404 ARG B CA 1
ATOM 1400 C C . ARG A 1 194 ? 6.614 94.895 41.035 1.00 33.78 404 ARG B C 1
ATOM 1401 O O . ARG A 1 194 ? 6.459 95.405 42.144 1.00 34.39 404 ARG B O 1
ATOM 1409 N N . SER A 1 195 ? 7.564 95.287 40.178 1.00 29.03 405 SER B N 1
ATOM 1410 C CA . SER A 1 195 ? 8.481 96.383 40.457 1.00 33.20 405 SER B CA 1
ATOM 1411 C C . SER A 1 195 ? 8.552 97.326 39.242 1.00 33.36 405 SER B C 1
ATOM 1412 O O . SER A 1 195 ? 7.899 97.073 38.231 1.00 29.12 405 SER B O 1
ATOM 1415 N N . SER A 1 196 ? 9.335 98.406 39.330 1.00 30.73 406 SER B N 1
ATOM 1416 C CA . SER A 1 196 ? 9.529 99.296 38.170 1.00 30.52 406 SER B CA 1
ATOM 1417 C C . SER A 1 196 ? 10.553 98.697 37.181 1.00 33.86 406 SER B C 1
ATOM 1418 O O . SER A 1 196 ? 11.365 97.827 37.551 1.00 29.88 406 SER B O 1
ATOM 1421 N N . ASP A 1 197 ? 10.515 99.154 35.934 1.00 25.69 407 ASP B N 1
ATOM 1422 C CA . ASP A 1 197 ? 11.411 98.623 34.890 1.00 28.09 407 ASP B CA 1
ATOM 1423 C C . ASP A 1 197 ? 12.872 99.008 35.084 1.00 28.66 407 ASP B C 1
ATOM 1424 O O . ASP A 1 197 ? 13.196 100.176 35.274 1.00 24.77 407 ASP B O 1
ATOM 1429 N N . LYS A 1 198 ? 13.759 98.017 35.019 1.00 24.85 408 LYS B N 1
ATOM 1430 C CA . LYS A 1 198 ? 15.204 98.276 35.005 1.00 24.13 408 LYS B CA 1
ATOM 1431 C C . LYS A 1 198 ? 15.764 97.661 33.714 1.00 24.92 408 LYS B C 1
ATOM 1432 O O . LYS A 1 198 ? 15.119 96.801 33.104 1.00 24.07 408 LYS B O 1
ATOM 1438 N N . VAL A 1 199 ? 16.955 98.091 33.322 1.00 17.97 409 VAL B N 1
ATOM 1439 C CA . VAL A 1 199 ? 17.591 97.663 32.084 1.00 19.17 409 VAL B CA 1
ATOM 1440 C C . VAL A 1 199 ? 18.941 97.110 32.492 1.00 22.24 409 VAL B C 1
ATOM 1441 O O . VAL A 1 199 ? 19.743 97.798 33.132 1.00 21.52 409 VAL B O 1
ATOM 1445 N N . ILE A 1 200 ? 19.175 95.851 32.143 1.00 21.59 410 ILE B N 1
ATOM 1446 C CA . ILE A 1 200 ? 20.444 95.203 32.410 1.00 20.05 410 ILE B CA 1
ATOM 1447 C C . ILE A 1 200 ? 21.279 95.319 31.139 1.00 22.80 410 ILE B C 1
ATOM 1448 O O . ILE A 1 200 ? 20.798 95.021 30.045 1.00 20.47 410 ILE B O 1
ATOM 1453 N N . ILE A 1 201 ? 22.522 95.758 31.261 1.00 16.40 411 ILE B N 1
ATOM 1454 C CA . ILE A 1 201 ? 23.401 95.804 30.099 1.00 16.86 411 ILE B CA 1
ATOM 1455 C C . ILE A 1 201 ? 24.701 95.022 30.323 1.00 21.29 411 ILE B C 1
ATOM 1456 O O . ILE A 1 201 ? 25.395 95.203 31.332 1.00 19.81 411 ILE B O 1
ATOM 1461 N N . GLY A 1 202 ? 25.061 94.208 29.347 1.00 18.38 412 GLY B N 1
ATOM 1462 C CA . GLY A 1 202 ? 26.281 93.422 29.453 1.00 21.01 412 GLY B CA 1
ATOM 1463 C C . GLY A 1 202 ? 27.290 94.004 28.504 1.00 21.16 412 GLY B C 1
ATOM 1464 O O . GLY A 1 202 ? 26.937 94.328 27.369 1.00 18.73 412 GLY B O 1
ATOM 1465 N N . TYR A 1 203 ? 28.535 94.146 28.970 1.00 18.42 413 TYR B N 1
ATOM 1466 C CA . TYR A 1 203 ? 29.595 94.733 28.162 1.00 20.68 413 TYR B CA 1
ATOM 1467 C C . TYR A 1 203 ? 30.698 93.718 27.828 1.00 22.43 413 TYR B C 1
ATOM 1468 O O . TYR A 1 203 ? 30.984 92.802 28.617 1.00 21.51 413 TYR B O 1
ATOM 1477 N N . ASP A 1 204 ? 31.323 93.888 26.670 1.00 20.86 414 ASP B N 1
ATOM 1478 C CA . ASP A 1 204 ? 32.494 93.094 26.319 1.00 23.09 414 ASP B CA 1
ATOM 1479 C C . ASP A 1 204 ? 33.519 94.022 25.664 1.00 26.89 414 ASP B C 1
ATOM 1480 O O . ASP A 1 204 ? 33.292 95.213 25.597 1.00 24.34 414 ASP B O 1
ATOM 1485 N N . SER A 1 205 ? 34.642 93.491 25.200 1.00 33.09 415 SER B N 1
ATOM 1486 C CA . SER A 1 205 ? 35.720 94.336 24.702 1.00 37.19 415 SER B CA 1
ATOM 1487 C C . SER A 1 205 ? 36.383 93.796 23.435 1.00 42.13 415 SER B C 1
ATOM 1488 O O . SER A 1 205 ? 37.063 92.780 23.468 1.00 52.06 415 SER B O 1
ATOM 1491 N N . PHE A 1 206 ? 36.224 94.510 22.322 1.00 49.84 416 PHE B N 1
ATOM 1492 C CA . PHE A 1 206 ? 36.822 94.086 21.049 1.00 52.43 416 PHE B CA 1
ATOM 1493 C C . PHE A 1 206 ? 38.249 94.604 20.865 1.00 57.88 416 PHE B C 1
ATOM 1494 O O . PHE A 1 206 ? 39.001 94.093 20.030 1.00 58.49 416 PHE B O 1
ATOM 1502 N N . HIS A 1 207 ? 38.606 95.637 21.624 1.00 58.17 417 HIS B N 1
ATOM 1503 C CA . HIS A 1 207 ? 39.977 96.138 21.644 1.00 60.18 417 HIS B CA 1
ATOM 1504 C C . HIS A 1 207 ? 40.872 95.207 22.475 1.00 60.93 417 HIS B C 1
ATOM 1505 O O . HIS A 1 207 ? 42.079 95.422 22.579 1.00 67.41 417 HIS B O 1
ATOM 1512 N N . THR A 1 208 ? 40.259 94.184 23.068 1.00 62.84 418 THR B N 1
ATOM 1513 C CA . THR A 1 208 ? 40.969 93.081 23.724 1.00 56.89 418 THR B CA 1
ATOM 1514 C C . THR A 1 208 ? 42.390 93.446 24.153 1.00 60.54 418 THR B C 1
ATOM 1515 O O . THR A 1 208 ? 42.906 92.919 25.146 1.00 58.53 418 THR B O 1
ATOM 1519 N N . ASN A 1 211 ? 39.604 89.566 27.309 1.00 36.62 421 ASN B N 1
ATOM 1520 C CA . ASN A 1 211 ? 38.300 89.123 27.815 1.00 34.55 421 ASN B CA 1
ATOM 1521 C C . ASN A 1 211 ? 37.828 90.005 28.990 1.00 28.39 421 ASN B C 1
ATOM 1522 O O . ASN A 1 211 ? 37.681 89.538 30.118 1.00 30.10 421 ASN B O 1
ATOM 1527 N N . ARG A 1 212 ? 37.598 91.286 28.707 1.00 27.02 422 ARG B N 1
ATOM 1528 C CA . ARG A 1 212 ? 37.107 92.236 29.708 1.00 27.79 422 ARG B CA 1
ATOM 1529 C C . ARG A 1 212 ? 35.723 92.739 29.349 1.00 24.00 422 ARG B C 1
ATOM 1530 O O . ARG A 1 212 ? 35.254 92.525 28.249 1.00 26.14 422 ARG B O 1
ATOM 1538 N N . GLY A 1 213 ? 35.103 93.440 30.289 1.00 24.76 423 GLY B N 1
ATOM 1539 C CA . GLY A 1 213 ? 33.725 93.881 30.161 1.00 22.76 423 GLY B CA 1
ATOM 1540 C C . GLY A 1 213 ? 33.156 94.011 31.555 1.00 24.56 423 GLY B C 1
ATOM 1541 O O . GLY A 1 213 ? 33.905 94.075 32.560 1.00 21.70 423 GLY B O 1
ATOM 1542 N N . CYS A 1 214 ? 31.834 94.022 31.632 1.00 21.68 424 CYS B N 1
ATOM 1543 C CA . CYS A 1 214 ? 31.147 94.094 32.924 1.00 22.17 424 CYS B CA 1
ATOM 1544 C C . CYS A 1 214 ? 29.627 93.982 32.721 1.00 22.20 424 CYS B C 1
ATOM 1545 O O . CYS A 1 214 ? 29.144 93.914 31.586 1.00 21.30 424 CYS B O 1
ATOM 1548 N N . LEU A 1 215 ? 28.899 93.957 33.835 1.00 19.96 425 LEU B N 1
ATOM 1549 C CA . LEU A 1 215 ? 27.447 93.865 33.831 1.00 22.41 425 LEU B CA 1
ATOM 1550 C C . LEU A 1 215 ? 26.894 95.004 34.706 1.00 24.66 425 LEU B C 1
ATOM 1551 O O . LEU A 1 215 ? 27.310 95.155 35.866 1.00 22.03 425 LEU B O 1
ATOM 1556 N N . ALA A 1 216 ? 26.025 95.848 34.132 1.00 19.87 426 ALA B N 1
ATOM 1557 C CA . ALA A 1 216 ? 25.493 97.015 34.845 1.00 19.73 426 ALA B CA 1
ATOM 1558 C C . ALA A 1 216 ? 23.966 97.086 34.832 1.00 23.19 426 ALA B C 1
ATOM 1559 O O . ALA A 1 216 ? 23.304 96.421 34.019 1.00 23.78 426 ALA B O 1
ATOM 1561 N N . LEU A 1 217 ? 23.410 97.901 35.729 1.00 22.62 427 LEU B N 1
ATOM 1562 C CA . LEU A 1 217 ? 21.971 98.066 35.799 1.00 20.63 427 LEU B CA 1
ATOM 1563 C C . LEU A 1 217 ? 21.593 99.530 35.632 1.00 26.04 427 LEU B C 1
ATOM 1564 O O . LEU A 1 217 ? 22.285 100.411 36.158 1.00 22.39 427 LEU B O 1
ATOM 1569 N N . PHE A 1 218 ? 20.486 99.781 34.927 1.00 25.28 428 PHE B N 1
ATOM 1570 C CA . PHE A 1 218 ? 19.965 101.141 34.740 1.00 23.26 428 PHE B CA 1
ATOM 1571 C C . PHE A 1 218 ? 18.474 101.202 35.142 1.00 29.68 428 PHE B C 1
ATOM 1572 O O . PHE A 1 218 ? 17.752 100.204 35.055 1.00 23.80 428 PHE B O 1
ATOM 1580 N N . ASP A 1 219 ? 18.005 102.367 35.584 1.00 25.00 429 ASP B N 1
ATOM 1581 C CA . ASP A 1 219 ? 16.571 102.565 35.797 1.00 25.05 429 ASP B CA 1
ATOM 1582 C C . ASP A 1 219 ? 15.947 103.044 34.484 1.00 27.54 429 ASP B C 1
ATOM 1583 O O . ASP A 1 219 ? 16.440 104.004 33.871 1.00 28.81 429 ASP B O 1
ATOM 1588 N N . ALA A 1 220 ? 14.876 102.395 34.025 1.00 23.37 430 ALA B N 1
ATOM 1589 C CA . ALA A 1 220 ? 14.334 102.750 32.710 1.00 27.36 430 ALA B CA 1
ATOM 1590 C C . ALA A 1 220 ? 13.526 104.053 32.682 1.00 25.43 430 ALA B C 1
ATOM 1591 O O . ALA A 1 220 ? 13.573 104.751 31.697 1.00 28.87 430 ALA B O 1
ATOM 1593 N N . SER A 1 221 ? 12.767 104.367 33.721 1.00 29.43 431 SER B N 1
ATOM 1594 C CA . SER A 1 221 ? 11.960 105.597 33.646 1.00 34.15 431 SER B CA 1
ATOM 1595 C C . SER A 1 221 ? 12.828 106.866 33.769 1.00 33.71 431 SER B C 1
ATOM 1596 O O . SER A 1 221 ? 12.503 107.897 33.179 1.00 32.20 431 SER B O 1
ATOM 1599 N N . THR A 1 222 ? 13.941 106.795 34.504 1.00 32.41 432 THR B N 1
ATOM 1600 C CA . THR A 1 222 ? 14.872 107.921 34.548 1.00 28.97 432 THR B CA 1
ATOM 1601 C C . THR A 1 222 ? 16.048 107.751 33.584 1.00 34.15 432 THR B C 1
ATOM 1602 O O . THR A 1 222 ? 16.823 108.689 33.378 1.00 29.41 432 THR B O 1
ATOM 1606 N N . ALA A 1 223 ? 16.205 106.556 33.010 1.00 30.18 433 ALA B N 1
ATOM 1607 C CA . ALA A 1 223 ? 17.353 106.294 32.155 1.00 24.84 433 ALA B CA 1
ATOM 1608 C C . ALA A 1 223 ? 18.686 106.548 32.863 1.00 25.54 433 ALA B C 1
ATOM 1609 O O . ALA A 1 223 ? 19.653 106.973 32.237 1.00 30.66 433 ALA B O 1
ATOM 1611 N N . SER A 1 224 ? 18.750 106.308 34.164 1.00 25.72 434 SER B N 1
ATOM 1612 C CA . SER A 1 224 ? 19.978 106.596 34.901 1.00 24.66 434 SER B CA 1
ATOM 1613 C C . SER A 1 224 ? 20.705 105.324 35.349 1.00 30.23 434 SER B C 1
ATOM 1614 O O . SER A 1 224 ? 20.089 104.275 35.578 1.00 23.66 434 SER B O 1
ATOM 1617 N N . PHE A 1 225 ? 22.018 105.425 35.463 1.00 27.48 435 PHE B N 1
ATOM 1618 C CA . PHE A 1 225 ? 22.834 104.331 36.000 1.00 29.01 435 PHE B CA 1
ATOM 1619 C C . PHE A 1 225 ? 22.447 104.035 37.439 1.00 30.33 435 PHE B C 1
ATOM 1620 O O . PHE A 1 225 ? 22.259 104.959 38.232 1.00 27.04 435 PHE B O 1
ATOM 1628 N N . VAL A 1 226 ? 22.336 102.750 37.786 1.00 23.06 436 VAL B N 1
ATOM 1629 C CA . VAL A 1 226 ? 22.006 102.360 39.145 1.00 23.73 436 VAL B CA 1
ATOM 1630 C C . VAL A 1 226 ? 23.185 101.673 39.849 1.00 30.49 436 VAL B C 1
ATOM 1631 O O . VAL A 1 226 ? 23.538 102.064 40.956 1.00 29.67 436 VAL B O 1
ATOM 1635 N N . GLN A 1 227 ? 23.798 100.670 39.215 1.00 25.68 437 GLN B N 1
ATOM 1636 C CA . GLN A 1 227 ? 24.892 99.933 39.847 1.00 25.85 437 GLN B CA 1
ATOM 1637 C C . GLN A 1 227 ? 25.693 99.072 38.847 1.00 25.88 437 GLN B C 1
ATOM 1638 O O . GLN A 1 227 ? 25.202 98.701 37.762 1.00 20.09 437 GLN B O 1
ATOM 1644 N N . LYS A 1 228 ? 26.941 98.791 39.204 1.00 23.63 438 LYS B N 1
ATOM 1645 C CA . LYS A 1 228 ? 27.671 97.683 38.578 1.00 26.90 438 LYS B CA 1
ATOM 1646 C C . LYS A 1 228 ? 27.368 96.414 39.399 1.00 26.70 438 LYS B C 1
ATOM 1647 O O . LYS A 1 228 ? 27.434 96.437 40.638 1.00 25.39 438 LYS B O 1
ATOM 1653 N N . PHE A 1 229 ? 27.018 95.312 38.730 1.00 20.95 439 PHE B N 1
ATOM 1654 C CA . PHE A 1 229 ? 26.863 94.053 39.445 1.00 25.15 439 PHE B CA 1
ATOM 1655 C C . PHE A 1 229 ? 28.245 93.605 39.936 1.00 22.22 439 PHE B C 1
ATOM 1656 O O . PHE A 1 229 ? 29.257 93.878 39.289 1.00 24.81 439 PHE B O 1
ATOM 1664 N N . ASN A 1 230 ? 28.282 92.926 41.071 1.00 22.14 440 ASN B N 1
ATOM 1665 C CA . ASN A 1 230 ? 29.573 92.602 41.698 1.00 25.29 440 ASN B CA 1
ATOM 1666 C C . ASN A 1 230 ? 30.234 91.382 41.045 1.00 23.07 440 ASN B C 1
ATOM 1667 O O . ASN A 1 230 ? 30.108 90.286 41.539 1.00 20.67 440 ASN B O 1
ATOM 1672 N N . THR A 1 231 ? 30.916 91.595 39.920 1.00 24.33 441 THR B N 1
ATOM 1673 C CA . THR A 1 231 ? 31.780 90.577 39.311 1.00 23.79 441 THR B CA 1
ATOM 1674 C C . THR A 1 231 ? 33.074 91.256 38.925 1.00 24.37 441 THR B C 1
ATOM 1675 O O . THR A 1 231 ? 33.137 92.473 38.875 1.00 22.41 441 THR B O 1
ATOM 1679 N N . ALA A 1 232 ? 34.100 90.472 38.624 1.00 21.88 442 ALA B N 1
ATOM 1680 C CA . ALA A 1 232 ? 35.295 91.021 37.996 1.00 21.09 442 ALA B CA 1
ATOM 1681 C C . ALA A 1 232 ? 34.950 91.616 36.633 1.00 24.07 442 ALA B C 1
ATOM 1682 O O . ALA A 1 232 ? 33.847 91.350 36.101 1.00 23.19 442 ALA B O 1
ATOM 1684 N N . ASP A 1 233 ? 35.886 92.370 36.039 1.00 21.16 443 ASP B N 1
ATOM 1685 C CA . ASP A 1 233 ? 35.721 92.817 34.649 1.00 23.09 443 ASP B CA 1
ATOM 1686 C C . ASP A 1 233 ? 36.016 91.647 33.721 1.00 25.69 443 ASP B C 1
ATOM 1687 O O . ASP A 1 233 ? 37.147 91.148 33.687 1.00 24.46 443 ASP B O 1
ATOM 1692 N N . GLU A 1 234 ? 34.969 91.195 33.022 1.00 22.10 444 GLU B N 1
ATOM 1693 C CA . GLU A 1 234 ? 34.970 89.965 32.231 1.00 22.21 444 GLU B CA 1
ATOM 1694 C C . GLU A 1 234 ? 34.023 90.239 31.052 1.00 24.68 444 GLU B C 1
ATOM 1695 O O . GLU A 1 234 ? 33.125 91.077 31.159 1.00 21.62 444 GLU B O 1
ATOM 1701 N N . ALA A 1 235 ? 34.231 89.543 29.943 1.00 24.35 445 ALA B N 1
ATOM 1702 C CA . ALA A 1 235 ? 33.438 89.752 28.730 1.00 23.06 445 ALA B CA 1
ATOM 1703 C C . ALA A 1 235 ? 32.157 88.935 28.814 1.00 22.20 445 ALA B C 1
ATOM 1704 O O . ALA A 1 235 ? 32.180 87.701 28.698 1.00 24.25 445 ALA B O 1
ATOM 1706 N N . PHE A 1 236 ? 31.040 89.621 28.983 1.00 21.27 446 PHE B N 1
ATOM 1707 C CA . PHE A 1 236 ? 29.762 88.951 29.073 1.00 21.01 446 PHE B CA 1
ATOM 1708 C C . PHE A 1 236 ? 29.246 88.577 27.695 1.00 20.75 446 PHE B C 1
ATOM 1709 O O . PHE A 1 236 ? 29.326 89.361 26.751 1.00 22.32 446 PHE B O 1
ATOM 1717 N N . THR A 1 237 ? 28.739 87.349 27.613 1.00 20.23 447 THR B N 1
ATOM 1718 C CA . THR A 1 237 ? 28.397 86.715 26.361 1.00 21.29 447 THR B CA 1
ATOM 1719 C C . THR A 1 237 ? 26.912 86.402 26.250 1.00 22.23 447 THR B C 1
ATOM 1720 O O . THR A 1 237 ? 26.402 86.269 25.155 1.00 21.93 447 THR B O 1
ATOM 1724 N N . SER A 1 238 ? 26.200 86.293 27.366 1.00 19.69 448 SER B N 1
ATOM 1725 C CA . SER A 1 238 ? 24.818 85.873 27.253 1.00 20.00 448 SER B CA 1
ATOM 1726 C C . SER A 1 238 ? 24.008 86.209 28.514 1.00 17.34 448 SER B C 1
ATOM 1727 O O . SER A 1 238 ? 24.530 86.140 29.604 1.00 16.98 448 SER B O 1
ATOM 1730 N N . LEU A 1 239 ? 22.736 86.561 28.334 1.00 16.89 449 LEU B N 1
ATOM 1731 C CA . LEU A 1 239 ? 21.825 86.946 29.420 1.00 14.08 449 LEU B CA 1
ATOM 1732 C C . LEU A 1 239 ? 20.541 86.201 29.193 1.00 22.49 449 LEU B C 1
ATOM 1733 O O . LEU A 1 239 ? 20.035 86.166 28.053 1.00 21.50 449 LEU B O 1
ATOM 1738 N N . TYR A 1 240 ? 20.002 85.597 30.246 1.00 22.02 450 TYR B N 1
ATOM 1739 C CA . TYR A 1 240 ? 18.771 84.839 30.090 1.00 21.20 450 TYR B CA 1
ATOM 1740 C C . TYR A 1 240 ? 17.888 85.040 31.315 1.00 19.03 450 TYR B C 1
ATOM 1741 O O . TYR A 1 240 ? 18.319 84.751 32.422 1.00 22.11 450 TYR B O 1
ATOM 1750 N N . MET A 1 241 ? 16.665 85.526 31.101 1.00 20.00 451 MET B N 1
ATOM 1751 C CA . MET A 1 241 ? 15.712 85.788 32.189 1.00 19.66 451 MET B CA 1
ATOM 1752 C C . MET A 1 241 ? 14.740 84.590 32.365 1.00 24.07 451 MET B C 1
ATOM 1753 O O . MET A 1 241 ? 14.119 84.124 31.396 1.00 21.71 451 MET B O 1
ATOM 1758 N N . HIS A 1 242 ? 14.614 84.076 33.587 1.00 23.69 452 HIS B N 1
ATOM 1759 C CA . HIS A 1 242 ? 13.632 83.025 33.834 1.00 24.46 452 HIS B CA 1
ATOM 1760 C C . HIS A 1 242 ? 12.221 83.534 33.514 1.00 24.12 452 HIS B C 1
ATOM 1761 O O . HIS A 1 242 ? 11.906 84.719 33.732 1.00 23.92 452 HIS B O 1
ATOM 1768 N N . PRO A 1 243 ? 11.369 82.653 32.968 1.00 24.52 453 PRO B N 1
ATOM 1769 C CA . PRO A 1 243 ? 9.988 83.019 32.599 1.00 30.82 453 PRO B CA 1
ATOM 1770 C C . PRO A 1 243 ? 9.175 83.552 33.794 1.00 28.00 453 PRO B C 1
ATOM 1771 O O . PRO A 1 243 ? 8.172 84.221 33.600 1.00 28.07 453 PRO B O 1
ATOM 1775 N N . SER A 1 244 ? 9.589 83.225 35.012 1.00 24.64 454 SER B N 1
ATOM 1776 C CA . SER A 1 244 ? 8.920 83.739 36.211 1.00 26.77 454 SER B CA 1
ATOM 1777 C C . SER A 1 244 ? 9.451 85.122 36.568 1.00 27.17 454 SER B C 1
ATOM 1778 O O . SER A 1 244 ? 8.910 85.800 37.441 1.00 26.15 454 SER B O 1
ATOM 1781 N N . GLN A 1 245 ? 10.525 85.512 35.886 1.00 26.69 455 GLN B N 1
ATOM 1782 C CA . GLN A 1 245 ? 11.217 86.777 36.109 1.00 25.90 455 GLN B CA 1
ATOM 1783 C C . GLN A 1 245 ? 11.698 86.977 37.564 1.00 25.70 455 GLN B C 1
ATOM 1784 O O . GLN A 1 245 ? 11.925 88.099 37.991 1.00 24.94 455 GLN B O 1
ATOM 1790 N N . VAL A 1 246 ? 11.881 85.892 38.314 1.00 26.46 456 VAL B N 1
ATOM 1791 C CA . VAL A 1 246 ? 12.448 85.998 39.668 1.00 25.67 456 VAL B CA 1
ATOM 1792 C C . VAL A 1 246 ? 13.974 86.122 39.631 1.00 27.62 456 VAL B C 1
ATOM 1793 O O . VAL A 1 246 ? 14.613 86.520 40.614 1.00 27.68 456 VAL B O 1
ATOM 1797 N N . GLY A 1 247 ? 14.575 85.784 38.498 1.00 27.06 457 GLY B N 1
ATOM 1798 C CA . GLY A 1 247 ? 16.024 85.801 38.396 1.00 24.41 457 GLY B CA 1
ATOM 1799 C C . GLY A 1 247 ? 16.525 85.577 36.981 1.00 23.99 457 GLY B C 1
ATOM 1800 O O . GLY A 1 247 ? 15.776 85.139 36.101 1.00 23.52 457 GLY B O 1
ATOM 1801 N N . PHE A 1 248 ? 17.796 85.890 36.756 1.00 21.21 458 PHE B N 1
ATOM 1802 C CA . PHE A 1 248 ? 18.392 85.706 35.451 1.00 19.71 458 PHE B CA 1
ATOM 1803 C C . PHE A 1 248 ? 19.812 85.209 35.597 1.00 21.44 458 PHE B C 1
ATOM 1804 O O . PHE A 1 248 ? 20.402 85.321 36.679 1.00 22.91 458 PHE B O 1
ATOM 1812 N N . VAL A 1 249 ? 20.334 84.601 34.535 1.00 19.21 459 VAL B N 1
ATOM 1813 C CA . VAL A 1 249 ? 21.733 84.214 34.518 1.00 22.90 459 VAL B CA 1
ATOM 1814 C C . VAL A 1 249 ? 22.446 85.067 33.491 1.00 20.10 459 VAL B C 1
ATOM 1815 O O . VAL A 1 249 ? 21.848 85.484 32.503 1.00 19.40 459 VAL B O 1
ATOM 1819 N N . ALA A 1 250 ? 23.725 85.305 33.743 1.00 18.10 460 ALA B N 1
ATOM 1820 C CA . ALA A 1 250 ? 24.615 85.971 32.810 1.00 19.24 460 ALA B CA 1
ATOM 1821 C C . ALA A 1 250 ? 25.895 85.178 32.727 1.00 19.90 460 ALA B C 1
ATOM 1822 O O . ALA A 1 250 ? 26.446 84.799 33.756 1.00 23.28 460 ALA B O 1
ATOM 1824 N N . SER A 1 251 ? 26.393 84.951 31.522 1.00 19.67 461 SER B N 1
ATOM 1825 C CA . SER A 1 251 ? 27.646 84.216 31.376 1.00 21.78 461 SER B CA 1
ATOM 1826 C C . SER A 1 251 ? 28.745 85.146 30.881 1.00 20.28 461 SER B C 1
ATOM 1827 O O . SER A 1 251 ? 28.491 86.086 30.151 1.00 20.95 461 SER B O 1
ATOM 1830 N N . SER A 1 252 ? 29.986 84.869 31.273 1.00 20.74 462 SER B N 1
ATOM 1831 C CA . SER A 1 252 ? 31.109 85.612 30.743 1.00 21.62 462 SER B CA 1
ATOM 1832 C C . SER A 1 252 ? 32.289 84.698 30.391 1.00 24.07 462 SER B C 1
ATOM 1833 O O . SER A 1 252 ? 32.385 83.575 30.889 1.00 21.39 462 SER B O 1
ATOM 1836 N N . ASN A 1 253 ? 33.169 85.202 29.522 1.00 23.95 463 ASN B N 1
ATOM 1837 C CA . ASN A 1 253 ? 34.483 84.605 29.281 1.00 25.97 463 ASN B CA 1
ATOM 1838 C C . ASN A 1 253 ? 35.514 85.418 30.083 1.00 29.11 463 ASN B C 1
ATOM 1839 O O . ASN A 1 253 ? 35.377 86.645 30.194 1.00 27.07 463 ASN B O 1
ATOM 1844 N N . THR A 1 254 ? 36.526 84.743 30.636 1.00 30.33 464 THR B N 1
ATOM 1845 C CA . THR A 1 254 ? 37.520 85.381 31.512 1.00 32.83 464 THR B CA 1
ATOM 1846 C C . THR A 1 254 ? 38.907 85.157 30.921 1.00 34.41 464 THR B C 1
ATOM 1847 O O . THR A 1 254 ? 39.026 84.611 29.827 1.00 35.00 464 THR B O 1
ATOM 1851 N N . LEU A 1 255 ? 39.958 85.559 31.607 1.00 37.04 465 LEU B N 1
ATOM 1852 C CA . LEU A 1 255 ? 41.287 85.293 31.083 1.00 40.93 465 LEU B CA 1
ATOM 1853 C C . LEU A 1 255 ? 41.521 83.772 30.951 1.00 42.65 465 LEU B C 1
ATOM 1854 O O . LEU A 1 255 ? 42.063 83.309 29.981 1.00 42.38 465 LEU B O 1
ATOM 1859 N N . SER A 1 256 ? 41.039 83.013 31.913 1.00 39.35 466 SER B N 1
ATOM 1860 C CA . SER A 1 256 ? 41.038 81.561 31.845 1.00 38.80 466 SER B CA 1
ATOM 1861 C C . SER A 1 256 ? 39.707 80.975 31.367 1.00 38.44 466 SER B C 1
ATOM 1862 O O . SER A 1 256 ? 39.405 81.062 30.243 1.00 44.65 466 SER B O 1
ATOM 1865 N N . ASN A 1 257 ? 38.964 80.362 32.255 1.00 38.94 467 ASN B N 1
ATOM 1866 C CA . ASN A 1 257 ? 37.755 79.650 31.996 1.00 38.68 467 ASN B CA 1
ATOM 1867 C C . ASN A 1 257 ? 36.527 80.544 31.954 1.00 36.37 467 ASN B C 1
ATOM 1868 O O . ASN A 1 257 ? 36.607 81.679 32.160 1.00 38.58 467 ASN B O 1
ATOM 1873 N N . GLY A 1 258 ? 35.395 79.992 31.656 1.00 29.61 468 GLY B N 1
ATOM 1874 C CA . GLY A 1 258 ? 34.159 80.725 31.651 1.00 31.29 468 GLY B CA 1
ATOM 1875 C C . GLY A 1 258 ? 33.458 80.715 32.979 1.00 27.02 468 GLY B C 1
ATOM 1876 O O . GLY A 1 258 ? 33.678 79.881 33.769 1.00 27.11 468 GLY B O 1
ATOM 1877 N N . ARG A 1 259 ? 32.586 81.667 33.177 1.00 23.92 469 ARG B N 1
ATOM 1878 C CA . ARG A 1 259 ? 31.763 81.737 34.383 1.00 18.65 469 ARG B CA 1
ATOM 1879 C C . ARG A 1 259 ? 30.285 81.996 34.085 1.00 20.01 469 ARG B C 1
ATOM 1880 O O . ARG A 1 259 ? 29.949 82.655 33.099 1.00 24.86 469 ARG B O 1
ATOM 1888 N N . VAL A 1 260 ? 29.411 81.493 34.952 1.00 21.52 470 VAL B N 1
ATOM 1889 C CA . VAL A 1 260 ? 27.992 81.808 34.888 1.00 20.82 470 VAL B CA 1
ATOM 1890 C C . VAL A 1 260 ? 27.515 82.320 36.235 1.00 24.14 470 VAL B C 1
ATOM 1891 O O . VAL A 1 260 ? 27.778 81.711 37.305 1.00 20.70 470 VAL B O 1
ATOM 1895 N N . TYR A 1 261 ? 26.801 83.441 36.184 1.00 18.92 471 TYR B N 1
ATOM 1896 C CA . TYR A 1 261 ? 26.223 84.031 37.381 1.00 19.32 471 TYR B CA 1
ATOM 1897 C C . TYR A 1 261 ? 24.721 83.895 37.409 1.00 24.78 471 TYR B C 1
ATOM 1898 O O . TYR A 1 261 ? 24.070 83.982 36.362 1.00 25.35 471 TYR B O 1
ATOM 1907 N N . TYR A 1 262 ? 24.179 83.705 38.614 1.00 22.63 472 TYR B N 1
ATOM 1908 C CA . TYR A 1 262 ? 22.738 83.701 38.836 1.00 26.22 472 TYR B CA 1
ATOM 1909 C C . TYR A 1 262 ? 22.428 84.955 39.644 1.00 28.54 472 TYR B C 1
ATOM 1910 O O . TYR A 1 262 ? 23.038 85.183 40.695 1.00 26.73 472 TYR B O 1
ATOM 1919 N N . LEU A 1 263 ? 21.521 85.786 39.137 1.00 24.42 473 LEU B N 1
ATOM 1920 C CA . LEU A 1 263 ? 21.217 87.059 39.777 1.00 21.72 473 LEU B CA 1
ATOM 1921 C C . LEU A 1 263 ? 19.749 87.154 40.148 1.00 28.11 473 LEU B C 1
ATOM 1922 O O . LEU A 1 263 ? 18.879 86.841 39.339 1.00 28.55 473 LEU B O 1
ATOM 1927 N N . ASP A 1 264 ? 19.477 87.608 41.369 1.00 28.14 474 ASP B N 1
ATOM 1928 C CA . ASP A 1 264 ? 18.117 87.696 41.883 1.00 28.32 474 ASP B CA 1
ATOM 1929 C C . ASP A 1 264 ? 17.508 89.043 41.513 1.00 29.63 474 ASP B C 1
ATOM 1930 O O . ASP A 1 264 ? 18.163 90.072 41.630 1.00 31.11 474 ASP B O 1
ATOM 1935 N N . THR A 1 265 ? 16.248 89.025 41.086 1.00 28.73 475 THR B N 1
ATOM 1936 C CA . THR A 1 265 ? 15.545 90.218 40.631 1.00 28.41 475 THR B CA 1
ATOM 1937 C C . THR A 1 265 ? 14.918 91.102 41.753 1.00 31.78 475 THR B C 1
ATOM 1938 O O . THR A 1 265 ? 14.359 92.153 41.473 1.00 34.20 475 THR B O 1
ATOM 1942 N N . ARG A 1 266 ? 14.999 90.699 43.011 1.00 31.67 476 ARG B N 1
ATOM 1943 C CA . ARG A 1 266 ? 14.503 91.557 44.100 1.00 32.82 476 ARG B CA 1
ATOM 1944 C C . ARG A 1 266 ? 15.660 92.403 44.606 1.00 34.82 476 ARG B C 1
ATOM 1945 O O . ARG A 1 266 ? 15.596 93.639 44.631 1.00 38.13 476 ARG B O 1
ATOM 1953 N N . MET A 1 267 ? 16.733 91.712 44.981 1.00 35.26 477 MET B N 1
ATOM 1954 C CA . MET A 1 267 ? 17.943 92.349 45.474 1.00 35.67 477 MET B CA 1
ATOM 1955 C C . MET A 1 267 ? 18.788 92.934 44.329 1.00 38.03 477 MET B C 1
ATOM 1956 O O . MET A 1 267 ? 19.611 93.801 44.561 1.00 36.19 477 MET B O 1
ATOM 1961 N N . TYR A 1 268 ? 18.571 92.473 43.096 1.00 31.83 478 TYR B N 1
ATOM 1962 C CA . TYR A 1 268 ? 19.540 92.689 42.016 1.00 26.63 478 TYR B CA 1
ATOM 1963 C C . TYR A 1 268 ? 20.935 92.491 42.559 1.00 31.01 478 TYR B C 1
ATOM 1964 O O . TYR A 1 268 ? 21.744 93.417 42.597 1.00 30.79 478 TYR B O 1
ATOM 1973 N N . LYS A 1 269 ? 21.199 91.266 42.979 1.00 27.83 479 LYS B N 1
ATOM 1974 C CA . LYS A 1 269 ? 22.475 90.899 43.546 1.00 32.03 479 LYS B CA 1
ATOM 1975 C C . LYS A 1 269 ? 22.911 89.565 42.933 1.00 31.01 479 LYS B C 1
ATOM 1976 O O . LYS A 1 269 ? 22.060 88.744 42.568 1.00 30.14 479 LYS B O 1
ATOM 1982 N N . VAL A 1 270 ? 24.218 89.339 42.827 1.00 27.89 480 VAL B N 1
ATOM 1983 C CA . VAL A 1 270 ? 24.708 88.044 42.365 1.00 33.94 480 VAL B CA 1
ATOM 1984 C C . VAL A 1 270 ? 24.482 87.091 43.520 1.00 34.40 480 VAL B C 1
ATOM 1985 O O . VAL A 1 270 ? 24.908 87.351 44.644 1.00 38.37 480 VAL B O 1
ATOM 1989 N N . CYS A 1 271 ? 23.766 86.012 43.257 1.00 30.93 481 CYS B N 1
ATOM 1990 C CA . CYS A 1 271 ? 23.411 85.074 44.313 1.00 33.66 481 CYS B CA 1
ATOM 1991 C C . CYS A 1 271 ? 24.241 83.790 44.241 1.00 35.22 481 CYS B C 1
ATOM 1992 O O . CYS A 1 271 ? 24.730 83.296 45.254 1.00 38.94 481 CYS B O 1
ATOM 1995 N N . LEU A 1 272 ? 24.401 83.256 43.041 1.00 31.61 482 LEU B N 1
ATOM 1996 C CA . LEU A 1 272 ? 25.160 82.020 42.843 1.00 31.25 482 LEU B CA 1
ATOM 1997 C C . LEU A 1 272 ? 26.105 82.222 41.672 1.00 32.38 482 LEU B C 1
ATOM 1998 O O . LEU A 1 272 ? 25.841 83.020 40.758 1.00 25.91 482 LEU B O 1
ATOM 2003 N N . ASN A 1 273 ? 27.216 81.513 41.691 1.00 30.05 483 ASN B N 1
ATOM 2004 C CA . ASN A 1 273 ? 28.095 81.511 40.542 1.00 27.89 483 ASN B CA 1
ATOM 2005 C C . ASN A 1 273 ? 28.614 80.102 40.272 1.00 29.35 483 ASN B C 1
ATOM 2006 O O . ASN A 1 273 ? 28.719 79.277 41.182 1.00 29.88 483 ASN B O 1
ATOM 2011 N N . PHE A 1 274 ? 28.951 79.839 39.018 1.00 29.79 484 PHE B N 1
ATOM 2012 C CA . PHE A 1 274 ? 29.447 78.535 38.598 1.00 26.75 484 PHE B CA 1
ATOM 2013 C C . PHE A 1 274 ? 30.667 78.810 37.731 1.00 31.79 484 PHE B C 1
ATOM 2014 O O . PHE A 1 274 ? 30.761 79.858 37.058 1.00 31.68 484 PHE B O 1
ATOM 2022 N N . THR A 1 275 ? 31.599 77.875 37.736 1.00 29.54 485 THR B N 1
ATOM 2023 C CA . THR A 1 275 ? 32.752 77.977 36.889 1.00 29.91 485 THR B CA 1
ATOM 2024 C C . THR A 1 275 ? 32.801 76.763 35.974 1.00 30.55 485 THR B C 1
ATOM 2025 O O . THR A 1 275 ? 32.392 75.652 36.339 1.00 28.08 485 THR B O 1
ATOM 2029 N N . THR A 1 276 ? 33.298 76.989 34.776 1.00 27.66 486 THR B N 1
ATOM 2030 C CA . THR A 1 276 ? 33.362 75.936 33.774 1.00 31.51 486 THR B CA 1
ATOM 2031 C C . THR A 1 276 ? 34.699 76.020 33.106 1.00 34.33 486 THR B C 1
ATOM 2032 O O . THR A 1 276 ? 35.280 77.115 33.006 1.00 35.84 486 THR B O 1
ATOM 2036 N N . THR A 1 277 ? 35.155 74.892 32.578 1.00 27.82 487 THR B N 1
ATOM 2037 C CA . THR A 1 277 ? 36.393 74.857 31.809 1.00 30.88 487 THR B CA 1
ATOM 2038 C C . THR A 1 277 ? 36.243 75.379 30.372 1.00 36.18 487 THR B C 1
ATOM 2039 O O . THR A 1 277 ? 37.243 75.608 29.685 1.00 39.19 487 THR B O 1
ATOM 2043 N N . GLN A 1 278 ? 35.007 75.572 29.915 1.00 32.47 488 GLN B N 1
ATOM 2044 C CA . GLN A 1 278 ? 34.775 76.129 28.581 1.00 29.53 488 GLN B CA 1
ATOM 2045 C C . GLN A 1 278 ? 35.431 77.491 28.422 1.00 32.73 488 GLN B C 1
ATOM 2046 O O . GLN A 1 278 ? 35.233 78.383 29.240 1.00 33.86 488 GLN B O 1
ATOM 2052 N N . LYS A 1 279 ? 36.200 77.660 27.357 1.00 30.56 489 LYS B N 1
ATOM 2053 C CA . LYS A 1 279 ? 36.911 78.900 27.154 1.00 34.75 489 LYS B CA 1
ATOM 2054 C C . LYS A 1 279 ? 36.057 79.946 26.434 1.00 35.73 489 LYS B C 1
ATOM 2055 O O . LYS A 1 279 ? 36.406 81.125 26.434 1.00 37.32 489 LYS B O 1
ATOM 2061 N N . ASP A 1 280 ? 34.937 79.528 25.836 1.00 31.51 490 ASP B N 1
ATOM 2062 C CA . ASP A 1 280 ? 34.064 80.471 25.144 1.00 30.38 490 ASP B CA 1
ATOM 2063 C C . ASP A 1 280 ? 32.611 80.058 25.322 1.00 31.45 490 ASP B C 1
ATOM 2064 O O . ASP A 1 280 ? 32.146 79.111 24.676 1.00 26.66 490 ASP B O 1
ATOM 2069 N N . ILE A 1 281 ? 31.880 80.760 26.185 1.00 27.06 491 ILE B N 1
ATOM 2070 C CA . ILE A 1 281 ? 30.479 80.411 26.409 1.00 23.99 491 ILE B CA 1
ATOM 2071 C C . ILE A 1 281 ? 29.586 81.196 25.434 1.00 23.63 491 ILE B C 1
ATOM 2072 O O . ILE A 1 281 ? 29.615 82.453 25.391 1.00 22.59 491 ILE B O 1
ATOM 2077 N N . ASN A 1 282 ? 28.791 80.466 24.652 1.00 23.16 492 ASN B N 1
ATOM 2078 C CA . ASN A 1 282 ? 27.846 81.083 23.715 1.00 22.67 492 ASN B CA 1
ATOM 2079 C C . ASN A 1 282 ? 26.495 81.390 24.378 1.00 26.52 492 ASN B C 1
ATOM 2080 O O . ASN A 1 282 ? 25.900 82.435 24.101 1.00 22.74 492 ASN B O 1
ATOM 2085 N N . HIS A 1 283 ? 25.995 80.477 25.222 1.00 21.04 493 HIS B N 1
ATOM 2086 C CA . HIS A 1 283 ? 24.640 80.618 25.772 1.00 24.23 493 HIS B CA 1
ATOM 2087 C C . HIS A 1 283 ? 24.546 80.023 27.171 1.00 23.45 493 HIS B C 1
ATOM 2088 O O . HIS A 1 283 ? 24.971 78.877 27.392 1.00 23.70 493 HIS B O 1
ATOM 2095 N N . ALA A 1 284 ? 23.965 80.782 28.097 1.00 17.87 494 ALA B N 1
ATOM 2096 C CA . ALA A 1 284 ? 23.606 80.253 29.415 1.00 19.20 494 ALA B CA 1
ATOM 2097 C C . ALA A 1 284 ? 22.090 80.282 29.570 1.00 20.86 494 ALA B C 1
ATOM 2098 O O . ALA A 1 284 ? 21.438 81.209 29.053 1.00 20.41 494 ALA B O 1
ATOM 2100 N N . THR A 1 285 ? 21.511 79.299 30.272 1.00 18.89 495 THR B N 1
ATOM 2101 C CA . THR A 1 285 ? 20.068 79.347 30.555 1.00 22.71 495 THR B CA 1
ATOM 2102 C C . THR A 1 285 ? 19.753 78.945 31.993 1.00 24.32 495 THR B C 1
ATOM 2103 O O . THR A 1 285 ? 20.635 78.551 32.765 1.00 19.65 495 THR B O 1
ATOM 2107 N N . ILE A 1 286 ? 18.489 79.109 32.357 1.00 22.97 496 ILE B N 1
ATOM 2108 C CA . ILE A 1 286 ? 17.958 78.505 33.570 1.00 24.41 496 ILE B CA 1
ATOM 2109 C C . ILE A 1 286 ? 16.815 77.615 33.135 1.00 20.18 496 ILE B C 1
ATOM 2110 O O . ILE A 1 286 ? 16.023 78.031 32.285 1.00 21.40 496 ILE B O 1
ATOM 2115 N N . SER A 1 287 ? 16.662 76.448 33.752 1.00 20.00 497 SER B N 1
ATOM 2116 C CA . SER A 1 287 ? 15.528 75.576 33.435 1.00 23.52 497 SER B CA 1
ATOM 2117 C C . SER A 1 287 ? 14.193 76.231 33.753 1.00 25.70 497 SER B C 1
ATOM 2118 O O . SER A 1 287 ? 14.120 77.159 34.555 1.00 23.62 497 SER B O 1
ATOM 2121 N N . ASN A 1 288 ? 13.128 75.760 33.097 1.00 23.27 498 ASN B N 1
ATOM 2122 C CA . ASN A 1 288 ? 11.789 76.218 33.426 1.00 27.48 498 ASN B CA 1
ATOM 2123 C C . ASN A 1 288 ? 11.428 75.925 34.883 1.00 23.76 498 ASN B C 1
ATOM 2124 O O . ASN A 1 288 ? 10.669 76.679 35.481 1.00 29.97 498 ASN B O 1
ATOM 2129 N N . SER A 1 289 ? 11.957 74.835 35.438 1.00 27.59 499 SER B N 1
ATOM 2130 C CA . SER A 1 289 ? 11.729 74.477 36.846 1.00 26.78 499 SER B CA 1
ATOM 2131 C C . SER A 1 289 ? 12.379 75.498 37.782 1.00 30.64 499 SER B C 1
ATOM 2132 O O . SER A 1 289 ? 11.972 75.638 38.941 1.00 28.36 499 SER B O 1
ATOM 2135 N N . GLY A 1 290 ? 13.385 76.209 37.264 1.00 25.95 500 GLY B N 1
ATOM 2136 C CA . GLY A 1 290 ? 14.034 77.298 37.973 1.00 25.70 500 GLY B CA 1
ATOM 2137 C C . GLY A 1 290 ? 15.266 76.856 38.729 1.00 25.27 500 GLY B C 1
ATOM 2138 O O . GLY A 1 290 ? 15.953 77.684 39.333 1.00 28.23 500 GLY B O 1
ATOM 2139 N N . ILE A 1 291 ? 15.541 75.548 38.702 1.00 24.91 501 ILE B N 1
ATOM 2140 C CA . ILE A 1 291 ? 16.576 74.940 39.530 1.00 27.45 501 ILE B CA 1
ATOM 2141 C C . ILE A 1 291 ? 17.869 74.581 38.794 1.00 28.70 501 ILE B C 1
ATOM 2142 O O . ILE A 1 291 ? 18.915 74.440 39.420 1.00 29.30 501 ILE B O 1
ATOM 2147 N N . LEU A 1 292 ? 17.817 74.392 37.480 1.00 23.80 502 LEU B N 1
ATOM 2148 C CA . LEU A 1 292 ? 19.035 74.021 36.770 1.00 27.00 502 LEU B CA 1
ATOM 2149 C C . LEU A 1 292 ? 19.561 75.210 35.981 1.00 23.06 502 LEU B C 1
ATOM 2150 O O . LEU A 1 292 ? 18.794 76.048 35.511 1.00 24.73 502 LEU B O 1
ATOM 2155 N N . VAL A 1 293 ? 20.878 75.214 35.817 1.00 21.30 503 VAL B N 1
ATOM 2156 C CA . VAL A 1 293 ? 21.598 76.227 35.095 1.00 22.66 503 VAL B CA 1
ATOM 2157 C C . VAL A 1 293 ? 22.485 75.529 34.071 1.00 22.79 503 VAL B C 1
ATOM 2158 O O . VAL A 1 293 ? 23.029 74.448 34.343 1.00 25.23 503 VAL B O 1
ATOM 2162 N N . THR A 1 294 ? 22.604 76.120 32.878 1.00 23.44 504 THR B N 1
ATOM 2163 C CA . THR A 1 294 ? 23.353 75.485 31.790 1.00 18.61 504 THR B CA 1
ATOM 2164 C C . THR A 1 294 ? 24.348 76.452 31.179 1.00 19.32 504 THR B C 1
ATOM 2165 O O . THR A 1 294 ? 24.168 77.656 31.243 1.00 19.94 504 THR B O 1
ATOM 2169 N N . SER A 1 295 ? 25.382 75.904 30.552 1.00 24.22 505 SER B N 1
ATOM 2170 C CA . SER A 1 295 ? 26.393 76.696 29.858 1.00 23.07 505 SER B CA 1
ATOM 2171 C C . SER A 1 295 ? 26.811 75.953 28.581 1.00 25.61 505 SER B C 1
ATOM 2172 O O . SER A 1 295 ? 27.432 74.875 28.657 1.00 19.65 505 SER B O 1
ATOM 2175 N N . SER A 1 296 ? 26.453 76.494 27.419 1.00 24.05 506 SER B N 1
ATOM 2176 C CA . SER A 1 296 ? 26.756 75.822 26.154 1.00 18.50 506 SER B CA 1
ATOM 2177 C C . SER A 1 296 ? 27.870 76.566 25.450 1.00 25.03 506 SER B C 1
ATOM 2178 O O . SER A 1 296 ? 27.829 77.802 25.294 1.00 23.05 506 SER B O 1
ATOM 2181 N N . GLY A 1 297 ? 28.871 75.834 24.983 1.00 26.04 507 GLY B N 1
ATOM 2182 C CA . GLY A 1 297 ? 30.047 76.521 24.479 1.00 25.74 507 GLY B CA 1
ATOM 2183 C C . GLY A 1 297 ? 30.475 76.178 23.084 1.00 28.84 507 GLY B C 1
ATOM 2184 O O . GLY A 1 297 ? 29.845 75.362 22.392 1.00 28.13 507 GLY B O 1
ATOM 2185 N N . THR A 1 298 ? 31.573 76.817 22.687 1.00 26.78 508 THR B N 1
ATOM 2186 C CA . THR A 1 298 ? 32.223 76.547 21.410 1.00 28.33 508 THR B CA 1
ATOM 2187 C C . THR A 1 298 ? 32.902 75.195 21.433 1.00 25.71 508 THR B C 1
ATOM 2188 O O . THR A 1 298 ? 33.352 74.739 20.380 1.00 30.93 508 THR B O 1
ATOM 2192 N N . ASP A 1 299 ? 32.982 74.555 22.606 1.00 28.30 509 ASP B N 1
ATOM 2193 C CA . ASP A 1 299 ? 33.432 73.149 22.689 1.00 30.02 509 ASP B CA 1
ATOM 2194 C C . ASP A 1 299 ? 32.386 72.138 22.244 1.00 29.33 509 ASP B C 1
ATOM 2195 O O . ASP A 1 299 ? 32.606 70.915 22.303 1.00 25.14 509 ASP B O 1
ATOM 2200 N N . ASN A 1 300 ? 31.252 72.638 21.781 1.00 26.84 510 ASN B N 1
ATOM 2201 C CA . ASN A 1 300 ? 30.189 71.766 21.316 1.00 26.21 510 ASN B CA 1
ATOM 2202 C C . ASN A 1 300 ? 29.629 70.887 22.433 1.00 28.66 510 ASN B C 1
ATOM 2203 O O . ASN A 1 300 ? 29.245 69.750 22.194 1.00 26.60 510 ASN B O 1
ATOM 2208 N N . GLN A 1 301 ? 29.581 71.391 23.664 1.00 27.34 511 GLN B N 1
ATOM 2209 C CA . GLN A 1 301 ? 28.895 70.641 24.719 1.00 23.88 511 GLN B CA 1
ATOM 2210 C C . GLN A 1 301 ? 28.305 71.623 25.715 1.00 26.32 511 GLN B C 1
ATOM 2211 O O . GLN A 1 301 ? 28.682 72.788 25.709 1.00 24.16 511 GLN B O 1
ATOM 2217 N N . THR A 1 302 ? 27.361 71.154 26.533 1.00 22.88 512 THR B N 1
ATOM 2218 C CA . THR A 1 302 ? 26.657 72.002 27.500 1.00 21.66 512 THR B CA 1
ATOM 2219 C C . THR A 1 302 ? 26.870 71.438 28.895 1.00 25.09 512 THR B C 1
ATOM 2220 O O . THR A 1 302 ? 26.529 70.262 29.154 1.00 25.83 512 THR B O 1
ATOM 2224 N N . PHE A 1 303 ? 27.450 72.239 29.785 1.00 21.37 513 PHE B N 1
ATOM 2225 C CA . PHE A 1 303 ? 27.526 71.864 31.200 1.00 27.42 513 PHE B CA 1
ATOM 2226 C C . PHE A 1 303 ? 26.199 72.212 31.882 1.00 25.06 513 PHE B C 1
ATOM 2227 O O . PHE A 1 303 ? 25.608 73.234 31.574 1.00 26.53 513 PHE B O 1
ATOM 2235 N N . VAL A 1 304 ? 25.737 71.351 32.786 1.00 24.97 514 VAL B N 1
ATOM 2236 C CA . VAL A 1 304 ? 24.507 71.587 33.544 1.00 23.76 514 VAL B CA 1
ATOM 2237 C C . VAL A 1 304 ? 24.756 71.462 35.040 1.00 26.70 514 VAL B C 1
ATOM 2238 O O . VAL A 1 304 ? 25.469 70.553 35.454 1.00 27.71 514 VAL B O 1
ATOM 2242 N N . TRP A 1 305 ? 24.155 72.366 35.830 1.00 21.46 515 TRP B N 1
ATOM 2243 C CA . TRP A 1 305 ? 24.299 72.375 37.284 1.00 25.49 515 TRP B CA 1
ATOM 2244 C C . TRP A 1 305 ? 22.933 72.378 37.940 1.00 24.50 515 TRP B C 1
ATOM 2245 O O . TRP A 1 305 ? 21.993 72.976 37.444 1.00 25.63 515 TRP B O 1
ATOM 2256 N N . ASP A 1 306 ? 22.842 71.711 39.078 1.00 25.55 516 ASP B N 1
ATOM 2257 C CA . ASP A 1 306 ? 21.713 71.817 39.972 1.00 20.00 516 ASP B CA 1
ATOM 2258 C C . ASP A 1 306 ? 22.053 72.945 40.914 1.00 28.19 516 ASP B C 1
ATOM 2259 O O . ASP A 1 306 ? 23.014 72.850 41.670 1.00 30.38 516 ASP B O 1
ATOM 2264 N N . SER A 1 307 ? 21.282 74.020 40.872 1.00 26.18 517 SER B N 1
ATOM 2265 C CA . SER A 1 307 ? 21.662 75.240 41.595 1.00 31.40 517 SER B CA 1
ATOM 2266 C C . SER A 1 307 ? 21.751 75.014 43.115 1.00 35.60 517 SER B C 1
ATOM 2267 O O . SER A 1 307 ? 22.342 75.811 43.829 1.00 32.19 517 SER B O 1
ATOM 2270 N N . ARG A 1 308 ? 21.166 73.922 43.599 1.00 33.05 518 ARG B N 1
ATOM 2271 C CA . ARG A 1 308 ? 21.149 73.634 45.036 1.00 39.03 518 ARG B CA 1
ATOM 2272 C C . ARG A 1 308 ? 22.397 72.863 45.479 1.00 45.30 518 ARG B C 1
ATOM 2273 O O . ARG A 1 308 ? 22.603 72.639 46.674 1.00 41.56 518 ARG B O 1
ATOM 2281 N N . LYS A 1 309 ? 23.193 72.436 44.497 1.00 40.43 519 LYS B N 1
ATOM 2282 C CA . LYS A 1 309 ? 24.512 71.848 44.714 1.00 41.33 519 LYS B CA 1
ATOM 2283 C C . LYS A 1 309 ? 25.453 72.322 43.619 1.00 37.14 519 LYS B C 1
ATOM 2284 O O . LYS A 1 309 ? 25.906 71.520 42.800 1.00 39.56 519 LYS B O 1
ATOM 2290 N N . PRO A 1 310 ? 25.793 73.610 43.626 1.00 39.50 520 PRO B N 1
ATOM 2291 C CA . PRO A 1 310 ? 26.500 74.230 42.499 1.00 36.28 520 PRO B CA 1
ATOM 2292 C C . PRO A 1 310 ? 27.973 73.847 42.402 1.00 39.53 520 PRO B C 1
ATOM 2293 O O . PRO A 1 310 ? 28.649 74.309 41.493 1.00 40.97 520 PRO B O 1
ATOM 2297 N N . ASP A 1 311 ? 28.451 72.997 43.309 1.00 45.41 521 ASP B N 1
ATOM 2298 C CA . ASP A 1 311 ? 29.873 72.657 43.391 1.00 42.80 521 ASP B CA 1
ATOM 2299 C C . ASP A 1 311 ? 30.448 72.019 42.122 1.00 41.24 521 ASP B C 1
ATOM 2300 O O . ASP A 1 311 ? 31.499 72.438 41.633 1.00 40.28 521 ASP B O 1
ATOM 2305 N N . LYS A 1 312 ? 29.774 70.991 41.612 1.00 40.98 522 LYS B N 1
ATOM 2306 C CA . LYS A 1 312 ? 30.198 70.313 40.389 1.00 40.02 522 LYS B CA 1
ATOM 2307 C C . LYS A 1 312 ? 29.019 70.175 39.424 1.00 31.62 522 LYS B C 1
ATOM 2308 O O . LYS A 1 312 ? 27.857 70.119 39.842 1.00 29.23 522 LYS B O 1
ATOM 2314 N N . PRO A 1 313 ? 29.320 70.085 38.129 1.00 34.16 523 PRO B N 1
ATOM 2315 C CA . PRO A 1 313 ? 28.292 69.884 37.106 1.00 31.96 523 PRO B CA 1
ATOM 2316 C C . PRO A 1 313 ? 27.407 68.704 37.461 1.00 34.52 523 PRO B C 1
ATOM 2317 O O . PRO A 1 313 ? 27.861 67.756 38.081 1.00 33.20 523 PRO B O 1
ATOM 2321 N N . LEU A 1 314 ? 26.144 68.756 37.087 1.00 32.40 524 LEU B N 1
ATOM 2322 C CA . LEU A 1 314 ? 25.287 67.604 37.266 1.00 30.99 524 LEU B CA 1
ATOM 2323 C C . LEU A 1 314 ? 25.450 66.690 36.059 1.00 36.38 524 LEU B C 1
ATOM 2324 O O . LEU A 1 314 ? 25.349 65.461 36.155 1.00 31.89 524 LEU B O 1
ATOM 2329 N N . SER A 1 315 ? 25.684 67.298 34.902 1.00 31.48 525 SER B N 1
ATOM 2330 C CA . SER A 1 315 ? 25.813 66.517 33.690 1.00 31.58 525 SER B CA 1
ATOM 2331 C C . SER A 1 315 ? 26.538 67.304 32.621 1.00 31.20 525 SER B C 1
ATOM 2332 O O . SER A 1 315 ? 26.731 68.521 32.735 1.00 28.14 525 SER B O 1
ATOM 2335 N N . LEU A 1 316 ? 26.942 66.578 31.590 1.00 24.85 526 LEU B N 1
ATOM 2336 C CA . LEU A 1 316 ? 27.640 67.135 30.458 1.00 23.34 526 LEU B CA 1
ATOM 2337 C C . LEU A 1 316 ? 26.988 66.572 29.194 1.00 29.12 526 LEU B C 1
ATOM 2338 O O . LEU A 1 316 ? 26.996 65.350 28.944 1.00 26.36 526 LEU B O 1
ATOM 2343 N N . LEU A 1 317 ? 26.379 67.467 28.425 1.00 24.83 527 LEU B N 1
ATOM 2344 C CA . LEU A 1 317 ? 25.554 67.084 27.289 1.00 22.92 527 LEU B CA 1
ATOM 2345 C C . LEU A 1 317 ? 26.315 67.353 26.004 1.00 27.37 527 LEU B C 1
ATOM 2346 O O . LEU A 1 317 ? 26.412 68.512 25.579 1.00 27.18 527 LEU B O 1
ATOM 2351 N N . LYS A 1 318 ? 26.827 66.297 25.373 1.00 20.60 528 LYS B N 1
ATOM 2352 C CA . LYS A 1 318 ? 27.786 66.449 24.287 1.00 26.93 528 LYS B CA 1
ATOM 2353 C C . LYS A 1 318 ? 27.183 66.361 22.882 1.00 26.09 528 LYS B C 1
ATOM 2354 O O . LYS A 1 318 ? 26.273 65.584 22.631 1.00 24.82 528 LYS B O 1
ATOM 2360 N N . HIS A 1 319 ? 27.715 67.146 21.953 1.00 25.08 529 HIS B N 1
ATOM 2361 C CA . HIS A 1 319 ? 27.416 66.901 20.545 1.00 26.67 529 HIS B CA 1
ATOM 2362 C C . HIS A 1 319 ? 28.603 66.212 19.886 1.00 27.82 529 HIS B C 1
ATOM 2363 O O . HIS A 1 319 ? 29.658 66.045 20.493 1.00 30.77 529 HIS B O 1
ATOM 2370 N N . GLY A 1 320 ? 28.436 65.856 18.624 1.00 28.86 530 GLY B N 1
ATOM 2371 C CA . GLY A 1 320 ? 29.437 65.085 17.918 1.00 34.41 530 GLY B CA 1
ATOM 2372 C C . GLY A 1 320 ? 30.417 65.915 17.121 1.00 32.14 530 GLY B C 1
ATOM 2373 O O . GLY A 1 320 ? 30.489 67.138 17.242 1.00 34.00 530 GLY B O 1
ATOM 2374 N N . LYS A 1 321 ? 31.186 65.234 16.287 1.00 32.68 531 LYS B N 1
ATOM 2375 C CA . LYS A 1 321 ? 32.246 65.885 15.530 1.00 33.89 531 LYS B CA 1
ATOM 2376 C C . LYS A 1 321 ? 31.631 66.908 14.593 1.00 33.48 531 LYS B C 1
ATOM 2377 O O . LYS A 1 321 ? 30.549 66.706 14.074 1.00 30.69 531 LYS B O 1
ATOM 2383 N N . THR A 1 322 ? 32.339 68.007 14.389 1.00 31.63 532 THR B N 1
ATOM 2384 C CA . THR A 1 322 ? 31.830 69.126 13.623 1.00 37.49 532 THR B CA 1
ATOM 2385 C C . THR A 1 322 ? 31.639 68.725 12.167 1.00 42.71 532 THR B C 1
ATOM 2386 O O . THR A 1 322 ? 32.372 67.885 11.651 1.00 38.26 532 THR B O 1
ATOM 2390 N N . LYS A 1 323 ? 30.639 69.311 11.518 1.00 39.03 533 LYS B N 1
ATOM 2391 C CA . LYS A 1 323 ? 30.423 69.087 10.098 1.00 43.13 533 LYS B CA 1
ATOM 2392 C C . LYS A 1 323 ? 31.261 70.066 9.280 1.00 47.11 533 LYS B C 1
ATOM 2393 O O . LYS A 1 323 ? 31.392 69.914 8.065 1.00 51.43 533 LYS B O 1
ATOM 2399 N N . MET A 1 324 ? 31.826 71.066 9.950 1.00 45.79 534 MET B N 1
ATOM 2400 C CA . MET A 1 324 ? 32.611 72.099 9.272 1.00 51.28 534 MET B CA 1
ATOM 2401 C C . MET A 1 324 ? 33.965 71.549 8.822 1.00 52.03 534 MET B C 1
ATOM 2402 O O . MET A 1 324 ? 34.809 71.193 9.653 1.00 53.37 534 MET B O 1
ATOM 2407 N N . ALA A 1 337 ? 32.154 76.851 15.843 1.00 35.58 547 ALA B N 1
ATOM 2408 C CA . ALA A 1 337 ? 31.698 77.627 16.988 1.00 28.42 547 ALA B CA 1
ATOM 2409 C C . ALA A 1 337 ? 30.752 76.847 17.912 1.00 25.87 547 ALA B C 1
ATOM 2410 O O . ALA A 1 337 ? 30.084 77.430 18.754 1.00 28.69 547 ALA B O 1
ATOM 2412 N N . GLY A 1 338 ? 30.721 75.522 17.796 1.00 27.09 548 GLY B N 1
ATOM 2413 C CA . GLY A 1 338 ? 30.073 74.710 18.823 1.00 25.94 548 GLY B CA 1
ATOM 2414 C C . GLY A 1 338 ? 28.570 74.913 18.977 1.00 24.56 548 GLY B C 1
ATOM 2415 O O . GLY A 1 338 ? 27.826 74.895 18.000 1.00 26.75 548 GLY B O 1
ATOM 2416 N N . ILE A 1 339 ? 28.096 75.086 20.205 1.00 20.77 549 ILE B N 1
ATOM 2417 C CA . ILE A 1 339 ? 26.655 75.130 20.425 1.00 21.57 549 ILE B CA 1
ATOM 2418 C C . ILE A 1 339 ? 26.048 76.523 20.127 1.00 25.29 549 ILE B C 1
ATOM 2419 O O . ILE A 1 339 ? 26.337 77.485 20.850 1.00 22.78 549 ILE B O 1
ATOM 2424 N N . ASN A 1 340 ? 25.184 76.621 19.108 1.00 22.72 550 ASN B N 1
ATOM 2425 C CA . ASN A 1 340 ? 24.533 77.892 18.753 1.00 25.17 550 ASN B CA 1
ATOM 2426 C C . ASN A 1 340 ? 23.023 77.939 19.010 1.00 26.00 550 ASN B C 1
ATOM 2427 O O . ASN A 1 340 ? 22.347 78.935 18.702 1.00 26.19 550 ASN B O 1
ATOM 2432 N N . MET A 1 341 ? 22.487 76.848 19.515 1.00 19.18 551 MET B N 1
ATOM 2433 C CA . MET A 1 341 ? 21.090 76.783 19.889 1.00 21.86 551 MET B CA 1
ATOM 2434 C C . MET A 1 341 ? 20.960 76.125 21.258 1.00 23.08 551 MET B C 1
ATOM 2435 O O . MET A 1 341 ? 21.488 75.038 21.468 1.00 20.17 551 MET B O 1
ATOM 2440 N N . ALA A 1 342 ? 20.265 76.774 22.189 1.00 21.29 552 ALA B N 1
ATOM 2441 C CA . ALA A 1 342 ? 20.074 76.195 23.510 1.00 24.36 552 ALA B CA 1
ATOM 2442 C C . ALA A 1 342 ? 18.820 76.783 24.148 1.00 25.07 552 ALA B C 1
ATOM 2443 O O . ALA A 1 342 ? 18.829 77.935 24.560 1.00 19.35 552 ALA B O 1
ATOM 2445 N N . GLN A 1 343 ? 17.749 75.991 24.217 1.00 21.56 553 GLN B N 1
ATOM 2446 C CA . GLN A 1 343 ? 16.462 76.492 24.712 1.00 22.54 553 GLN B CA 1
ATOM 2447 C C . GLN A 1 343 ? 15.675 75.404 25.396 1.00 20.08 553 GLN B C 1
ATOM 2448 O O . GLN A 1 343 ? 15.685 74.237 24.965 1.00 22.68 553 GLN B O 1
ATOM 2454 N N . TRP A 1 344 ? 14.953 75.802 26.429 1.00 19.76 554 TRP B N 1
ATOM 2455 C CA . TRP A 1 344 ? 13.944 74.953 27.030 1.00 23.24 554 TRP B CA 1
ATOM 2456 C C . TRP A 1 344 ? 12.636 75.046 26.265 1.00 26.51 554 TRP B C 1
ATOM 2457 O O . TRP A 1 344 ? 12.178 76.129 25.876 1.00 22.87 554 TRP B O 1
ATOM 2468 N N . GLN A 1 345 ? 12.081 73.873 25.990 1.00 28.13 555 GLN B N 1
ATOM 2469 C CA . GLN A 1 345 ? 10.762 73.743 25.396 1.00 31.11 555 GLN B CA 1
ATOM 2470 C C . GLN A 1 345 ? 9.778 74.656 26.118 1.00 29.72 555 GLN B C 1
ATOM 2471 O O . GLN A 1 345 ? 9.536 74.485 27.311 1.00 27.79 555 GLN B O 1
ATOM 2477 N N . PRO A 1 346 ? 9.192 75.624 25.404 1.00 29.27 556 PRO B N 1
ATOM 2478 C CA . PRO A 1 346 ? 8.257 76.436 26.178 1.00 31.49 556 PRO B CA 1
ATOM 2479 C C . PRO A 1 346 ? 7.116 75.573 26.711 1.00 35.52 556 PRO B C 1
ATOM 2480 O O . PRO A 1 346 ? 6.668 74.643 26.030 1.00 37.77 556 PRO B O 1
ATOM 2484 N N . LYS A 1 347 ? 6.696 75.852 27.940 1.00 34.44 557 LYS B N 1
ATOM 2485 C CA . LYS A 1 347 ? 5.554 75.178 28.534 1.00 35.81 557 LYS B CA 1
ATOM 2486 C C . LYS A 1 347 ? 5.878 73.727 28.942 1.00 41.22 557 LYS B C 1
ATOM 2487 O O . LYS A 1 347 ? 5.017 73.040 29.477 1.00 38.10 557 LYS B O 1
ATOM 2493 N N . GLY A 1 348 ? 7.123 73.289 28.727 1.00 37.00 558 GLY B N 1
ATOM 2494 C CA . GLY A 1 348 ? 7.537 71.930 29.039 1.00 33.37 558 GLY B CA 1
ATOM 2495 C C . GLY A 1 348 ? 8.769 71.857 29.935 1.00 30.83 558 GLY B C 1
ATOM 2496 O O . GLY A 1 348 ? 9.145 72.845 30.573 1.00 28.78 558 GLY B O 1
ATOM 2497 N N . ASN A 1 349 ? 9.395 70.683 29.981 1.00 35.91 559 ASN B N 1
ATOM 2498 C CA . ASN A 1 349 ? 10.609 70.484 30.771 1.00 33.55 559 ASN B CA 1
ATOM 2499 C C . ASN A 1 349 ? 11.801 69.917 29.994 1.00 24.53 559 ASN B C 1
ATOM 2500 O O . ASN A 1 349 ? 12.865 69.685 30.556 1.00 28.74 559 ASN B O 1
ATOM 2505 N N . LEU A 1 350 ? 11.653 69.739 28.694 1.00 24.29 560 LEU B N 1
ATOM 2506 C CA . LEU A 1 350 ? 12.772 69.246 27.896 1.00 25.71 560 LEU B CA 1
ATOM 2507 C C . LEU A 1 350 ? 13.723 70.378 27.472 1.00 24.11 560 LEU B C 1
ATOM 2508 O O . LEU A 1 350 ? 13.297 71.517 27.246 1.00 24.51 560 LEU B O 1
ATOM 2513 N N . PHE A 1 351 ? 15.003 70.043 27.355 1.00 24.65 561 PHE B N 1
ATOM 2514 C CA . PHE A 1 351 ? 16.030 70.991 26.936 1.00 24.47 561 PHE B CA 1
ATOM 2515 C C . PHE A 1 351 ? 16.454 70.593 25.522 1.00 25.31 561 PHE B C 1
ATOM 2516 O O . PHE A 1 351 ? 16.512 69.402 25.187 1.00 24.68 561 PHE B O 1
ATOM 2524 N N . VAL A 1 352 ? 16.704 71.590 24.688 1.00 21.83 562 VAL B N 1
ATOM 2525 C CA . VAL A 1 352 ? 17.044 71.366 23.304 1.00 22.39 562 VAL B CA 1
ATOM 2526 C C . VAL A 1 352 ? 18.270 72.169 22.869 1.00 24.35 562 VAL B C 1
ATOM 2527 O O . VAL A 1 352 ? 18.310 73.412 22.985 1.00 22.97 562 VAL B O 1
ATOM 2531 N N . THR A 1 353 ? 19.242 71.468 22.298 1.00 19.30 563 THR B N 1
ATOM 2532 C CA . THR A 1 353 ? 20.487 72.087 21.910 1.00 20.79 563 THR B CA 1
ATOM 2533 C C . THR A 1 353 ? 20.863 71.714 20.480 1.00 22.69 563 THR B C 1
ATOM 2534 O O . THR A 1 353 ? 20.544 70.625 20.000 1.00 23.44 563 THR B O 1
ATOM 2538 N N . GLY A 1 354 ? 21.508 72.642 19.788 1.00 21.50 564 GLY B N 1
ATOM 2539 C CA . GLY A 1 354 ? 21.922 72.410 18.415 1.00 26.81 564 GLY B CA 1
ATOM 2540 C C . GLY A 1 354 ? 23.363 72.801 18.223 1.00 24.16 564 GLY B C 1
ATOM 2541 O O . GLY A 1 354 ? 23.782 73.910 18.609 1.00 23.13 564 GLY B O 1
ATOM 2542 N N . GLY A 1 355 ? 24.134 71.907 17.609 1.00 25.14 565 GLY B N 1
ATOM 2543 C CA . GLY A 1 355 ? 25.565 72.117 17.528 1.00 21.95 565 GLY B CA 1
ATOM 2544 C C . GLY A 1 355 ? 26.137 72.056 16.124 1.00 24.50 565 GLY B C 1
ATOM 2545 O O . GLY A 1 355 ? 25.420 72.062 15.116 1.00 24.27 565 GLY B O 1
ATOM 2546 N N . SER A 1 356 ? 27.455 72.012 16.061 1.00 22.06 566 SER B N 1
ATOM 2547 C CA . SER A 1 356 ? 28.132 72.080 14.774 1.00 28.68 566 SER B CA 1
ATOM 2548 C C . SER A 1 356 ? 28.216 70.723 14.095 1.00 30.43 566 SER B C 1
ATOM 2549 O O . SER A 1 356 ? 28.735 70.634 12.978 1.00 29.12 566 SER B O 1
ATOM 2552 N N . ASP A 1 357 ? 27.718 69.669 14.756 1.00 24.34 567 ASP B N 1
ATOM 2553 C CA . ASP A 1 357 ? 27.515 68.396 14.081 1.00 28.76 567 ASP B CA 1
ATOM 2554 C C . ASP A 1 357 ? 26.265 68.495 13.199 1.00 30.17 567 ASP B C 1
ATOM 2555 O O . ASP A 1 357 ? 25.933 67.545 12.481 1.00 29.46 567 ASP B O 1
ATOM 2560 N N . GLY A 1 358 ? 25.563 69.634 13.258 1.00 22.93 568 GLY B N 1
ATOM 2561 C CA . GLY A 1 358 ? 24.330 69.785 12.507 1.00 23.24 568 GLY B CA 1
ATOM 2562 C C . GLY A 1 358 ? 23.113 69.121 13.147 1.00 26.73 568 GLY B C 1
ATOM 2563 O O . GLY A 1 358 ? 22.036 69.077 12.557 1.00 28.14 568 GLY B O 1
ATOM 2564 N N . ILE A 1 359 ? 23.259 68.609 14.365 1.00 22.86 569 ILE B N 1
ATOM 2565 C CA . ILE A 1 359 ? 22.154 67.885 14.994 1.00 24.58 569 ILE B CA 1
ATOM 2566 C C . ILE A 1 359 ? 21.473 68.707 16.073 1.00 26.24 569 ILE B C 1
ATOM 2567 O O . ILE A 1 359 ? 22.124 69.414 16.836 1.00 23.87 569 ILE B O 1
ATOM 2572 N N . VAL A 1 360 ? 20.154 68.591 16.129 1.00 26.48 570 VAL B N 1
ATOM 2573 C CA . VAL A 1 360 ? 19.371 69.120 17.240 1.00 25.71 570 VAL B CA 1
ATOM 2574 C C . VAL A 1 360 ? 19.085 67.963 18.186 1.00 24.88 570 VAL B C 1
ATOM 2575 O O . VAL A 1 360 ? 18.433 66.999 17.799 1.00 26.77 570 VAL B O 1
ATOM 2579 N N . LYS A 1 361 ? 19.599 68.051 19.410 1.00 21.11 571 LYS B N 1
ATOM 2580 C CA . LYS A 1 361 ? 19.467 66.973 20.384 1.00 24.11 571 LYS B CA 1
ATOM 2581 C C . LYS A 1 361 ? 18.468 67.375 21.462 1.00 27.25 571 LYS B C 1
ATOM 2582 O O . LYS A 1 361 ? 18.394 68.565 21.835 1.00 21.39 571 LYS B O 1
ATOM 2588 N N . VAL A 1 362 ? 17.682 66.396 21.925 1.00 19.48 572 VAL B N 1
ATOM 2589 C CA . VAL A 1 362 ? 16.651 66.633 22.942 1.00 20.65 572 VAL B CA 1
ATOM 2590 C C . VAL A 1 362 ? 17.104 65.932 24.237 1.00 24.89 572 VAL B C 1
ATOM 2591 O O . VAL A 1 362 ? 17.529 64.769 24.184 1.00 23.55 572 VAL B O 1
ATOM 2595 N N . TRP A 1 363 ? 17.029 66.648 25.369 1.00 21.38 573 TRP B N 1
ATOM 2596 C CA . TRP A 1 363 ? 17.521 66.157 26.654 1.00 23.46 573 TRP B CA 1
ATOM 2597 C C . TRP A 1 363 ? 16.483 66.293 27.773 1.00 24.42 573 TRP B C 1
ATOM 2598 O O . TRP A 1 363 ? 15.751 67.288 27.821 1.00 24.15 573 TRP B O 1
ATOM 2609 N N . ASP A 1 364 ? 16.420 65.303 28.675 1.00 22.98 574 ASP B N 1
ATOM 2610 C CA . ASP A 1 364 ? 15.644 65.438 29.923 1.00 22.75 574 ASP B CA 1
ATOM 2611 C C . ASP A 1 364 ? 16.580 65.296 31.128 1.00 28.55 574 ASP B C 1
ATOM 2612 O O . ASP A 1 364 ? 17.067 64.207 31.424 1.00 27.27 574 ASP B O 1
ATOM 2617 N N . LEU A 1 365 ? 16.831 66.409 31.807 1.00 32.26 575 LEU B N 1
ATOM 2618 C CA . LEU A 1 365 ? 17.860 66.460 32.861 1.00 29.52 575 LEU B CA 1
ATOM 2619 C C . LEU A 1 365 ? 17.435 65.710 34.121 1.00 33.59 575 LEU B C 1
ATOM 2620 O O . LEU A 1 365 ? 18.223 65.512 35.057 1.00 32.85 575 LEU B O 1
ATOM 2625 N N . ARG A 1 366 ? 16.195 65.262 34.134 1.00 31.60 576 ARG B N 1
ATOM 2626 C CA . ARG A 1 366 ? 15.688 64.518 35.274 1.00 36.19 576 ARG B CA 1
ATOM 2627 C C . ARG A 1 366 ? 15.943 62.996 35.101 1.00 40.57 576 ARG B C 1
ATOM 2628 O O . ARG A 1 366 ? 15.646 62.197 35.993 1.00 39.27 576 ARG B O 1
ATOM 2636 N N . LEU A 1 367 ? 16.518 62.600 33.965 1.00 32.17 577 LEU B N 1
ATOM 2637 C CA . LEU A 1 367 ? 16.873 61.187 33.751 1.00 31.83 577 LEU B CA 1
ATOM 2638 C C . LEU A 1 367 ? 18.359 60.922 33.968 1.00 32.37 577 LEU B C 1
ATOM 2639 O O . LEU A 1 367 ? 19.187 61.793 33.733 1.00 28.91 577 LEU B O 1
ATOM 2644 N N . ASN A 1 368 ? 18.705 59.699 34.380 1.00 33.59 578 ASN B N 1
ATOM 2645 C CA . ASN A 1 368 ? 20.092 59.389 34.691 1.00 31.38 578 ASN B CA 1
ATOM 2646 C C . ASN A 1 368 ? 21.016 59.503 33.468 1.00 34.43 578 ASN B C 1
ATOM 2647 O O . ASN A 1 368 ? 22.192 59.845 33.580 1.00 29.79 578 ASN B O 1
ATOM 2652 N N . ASN A 1 369 ? 20.485 59.172 32.301 1.00 29.75 579 ASN B N 1
ATOM 2653 C CA . ASN A 1 369 ? 21.110 59.556 31.051 1.00 34.12 579 ASN B CA 1
ATOM 2654 C C . ASN A 1 369 ? 20.132 60.506 30.405 1.00 28.79 579 ASN B C 1
ATOM 2655 O O . ASN A 1 369 ? 19.041 60.094 30.025 1.00 28.06 579 ASN B O 1
ATOM 2660 N N . PRO A 1 370 ? 20.502 61.794 30.310 1.00 29.58 580 PRO B N 1
ATOM 2661 C CA . PRO A 1 370 ? 19.535 62.816 29.876 1.00 26.29 580 PRO B CA 1
ATOM 2662 C C . PRO A 1 370 ? 19.174 62.781 28.384 1.00 27.93 580 PRO B C 1
ATOM 2663 O O . PRO A 1 370 ? 18.124 63.336 28.027 1.00 24.41 580 PRO B O 1
ATOM 2667 N N . PHE A 1 371 ? 19.996 62.165 27.531 1.00 25.75 581 PHE B N 1
ATOM 2668 C CA . PHE A 1 371 ? 19.681 62.171 26.096 1.00 28.15 581 PHE B CA 1
ATOM 2669 C C . PHE A 1 371 ? 18.392 61.418 25.749 1.00 25.82 581 PHE B C 1
ATOM 2670 O O . PHE A 1 371 ? 18.189 60.271 26.164 1.00 26.33 581 PHE B O 1
ATOM 2678 N N . ILE A 1 372 ? 17.517 62.072 24.990 1.00 20.40 582 ILE B N 1
ATOM 2679 C CA . ILE A 1 372 ? 16.227 61.511 24.652 1.00 22.25 582 ILE B CA 1
ATOM 2680 C C . ILE A 1 372 ? 16.300 61.034 23.215 1.00 29.28 582 ILE B C 1
ATOM 2681 O O . ILE A 1 372 ? 16.114 59.844 22.928 1.00 30.65 582 ILE B O 1
ATOM 2686 N N . GLN A 1 373 ? 16.601 61.960 22.309 1.00 28.97 583 GLN B N 1
ATOM 2687 C CA . GLN A 1 373 ? 16.596 61.644 20.881 1.00 29.55 583 GLN B CA 1
ATOM 2688 C C . GLN A 1 373 ? 17.213 62.778 20.086 1.00 29.00 583 GLN B C 1
ATOM 2689 O O . GLN A 1 373 ? 17.322 63.896 20.578 1.00 23.50 583 GLN B O 1
ATOM 2695 N N . ASN A 1 374 ? 17.676 62.462 18.882 1.00 25.73 584 ASN B N 1
ATOM 2696 C CA . ASN A 1 374 ? 18.037 63.464 17.897 1.00 28.33 584 ASN B CA 1
ATOM 2697 C C . ASN A 1 374 ? 16.735 63.932 17.266 1.00 30.69 584 ASN B C 1
ATOM 2698 O O . ASN A 1 374 ? 15.953 63.115 16.792 1.00 29.99 584 ASN B O 1
ATOM 2703 N N . PHE A 1 375 ? 16.479 65.239 17.298 1.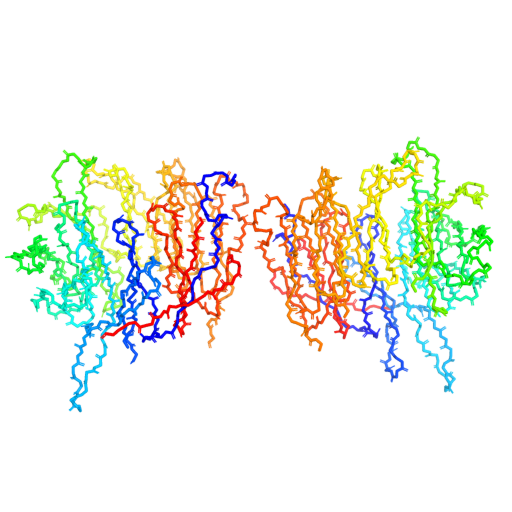00 28.67 585 PHE B N 1
ATOM 2704 C CA . PHE A 1 375 ? 15.255 65.791 16.722 1.00 27.31 585 PHE B CA 1
ATOM 2705 C C . PHE A 1 375 ? 15.367 65.876 15.219 1.00 32.27 585 PHE B C 1
ATOM 2706 O O . PHE A 1 375 ? 14.446 65.499 14.490 1.00 28.07 585 PHE B O 1
ATOM 2714 N N . THR A 1 376 ? 16.491 66.401 14.751 1.00 27.76 586 THR B N 1
ATOM 2715 C CA . THR A 1 376 ? 16.688 66.540 13.324 1.00 28.61 586 THR B CA 1
ATOM 2716 C C . THR A 1 376 ? 18.162 66.704 13.044 1.00 29.17 586 THR B C 1
ATOM 2717 O O . THR A 1 376 ? 18.954 66.833 13.973 1.00 26.68 586 THR B O 1
ATOM 2721 N N . GLU A 1 377 ? 18.522 66.593 11.767 1.00 31.28 587 GLU B N 1
ATOM 2722 C CA . GLU A 1 377 ? 19.887 66.758 11.293 1.00 28.46 587 GLU B CA 1
ATOM 2723 C C . GLU A 1 377 ? 19.900 67.716 10.096 1.00 34.25 587 GLU B C 1
ATOM 2724 O O . GLU A 1 377 ? 19.206 67.491 9.079 1.00 31.64 587 GLU B O 1
ATOM 2730 N N . MET A 1 378 ? 20.665 68.794 10.216 1.00 28.58 588 MET B N 1
ATOM 2731 C CA . MET A 1 378 ? 20.758 69.768 9.128 1.00 32.30 588 MET B CA 1
ATOM 2732 C C . MET A 1 378 ? 22.063 69.541 8.353 1.00 33.06 588 MET B C 1
ATOM 2733 O O . MET A 1 378 ? 22.935 68.810 8.813 1.00 34.02 588 MET B O 1
ATOM 2738 N N . ASN A 1 379 ? 22.182 70.147 7.173 1.00 39.35 589 ASN B N 1
ATOM 2739 C CA . ASN A 1 379 ? 23.285 69.857 6.254 1.00 39.12 589 ASN B CA 1
ATOM 2740 C C . ASN A 1 379 ? 24.641 70.369 6.705 1.00 36.24 589 ASN B C 1
ATOM 2741 O O . ASN A 1 379 ? 25.664 69.974 6.162 1.00 33.91 589 ASN B O 1
ATOM 2746 N N . SER A 1 380 ? 24.660 71.269 7.678 1.00 31.80 590 SER B N 1
ATOM 2747 C CA . SER A 1 380 ? 25.918 71.825 8.153 1.00 30.07 590 SER B CA 1
ATOM 2748 C C . SER A 1 380 ? 25.762 72.307 9.615 1.00 32.05 590 SER B C 1
ATOM 2749 O O . SER A 1 380 ? 24.696 72.148 10.209 1.00 31.14 590 SER B O 1
ATOM 2752 N N . ALA A 1 381 ? 26.815 72.877 10.190 1.00 30.85 591 ALA B N 1
ATOM 2753 C CA . ALA A 1 381 ? 26.748 73.446 11.550 1.00 36.12 591 ALA B CA 1
ATOM 2754 C C . ALA A 1 381 ? 25.525 74.357 11.776 1.00 29.80 591 ALA B C 1
ATOM 2755 O O . ALA A 1 381 ? 25.195 75.187 10.940 1.00 28.03 591 ALA B O 1
ATOM 2757 N N . ILE A 1 382 ? 24.863 74.183 12.913 1.00 28.81 592 ILE B N 1
ATOM 2758 C CA . ILE A 1 382 ? 23.703 74.983 13.284 1.00 25.49 592 ILE B CA 1
ATOM 2759 C C . ILE A 1 382 ? 24.121 76.412 13.596 1.00 24.61 592 ILE B C 1
ATOM 2760 O O . ILE A 1 382 ? 25.100 76.635 14.309 1.00 25.73 592 ILE B O 1
ATOM 2765 N N . THR A 1 383 ? 23.390 77.391 13.081 1.00 21.96 593 THR B N 1
ATOM 2766 C CA . THR A 1 383 ? 23.704 78.795 13.407 1.00 27.13 593 THR B CA 1
ATOM 2767 C C . THR A 1 383 ? 22.686 79.460 14.344 1.00 26.95 593 THR B C 1
ATOM 2768 O O . THR A 1 383 ? 23.006 80.455 15.002 1.00 25.27 593 THR B O 1
ATOM 2772 N N . TYR A 1 384 ? 21.470 78.912 14.411 1.00 25.58 594 TYR B N 1
ATOM 2773 C CA . TYR A 1 384 ? 20.413 79.452 15.288 1.00 21.57 594 TYR B CA 1
ATOM 2774 C C . TYR A 1 384 ? 19.297 78.448 15.437 1.00 24.05 594 TYR B C 1
ATOM 2775 O O . TYR A 1 384 ? 19.070 77.654 14.541 1.00 27.85 594 TYR B O 1
ATOM 2784 N N . GLY A 1 385 ? 18.584 78.488 16.557 1.00 23.25 595 GLY B N 1
ATOM 2785 C CA . GLY A 1 385 ? 17.372 77.704 16.712 1.00 28.42 595 GLY B CA 1
ATOM 2786 C C . GLY A 1 385 ? 16.492 78.308 17.792 1.00 27.43 595 GLY B C 1
ATOM 2787 O O . GLY A 1 385 ? 16.985 78.735 18.829 1.00 22.22 595 GLY B O 1
ATOM 2788 N N . GLY A 1 386 ? 15.184 78.326 17.569 1.00 28.88 596 GLY B N 1
ATOM 2789 C CA . GLY A 1 386 ? 14.287 78.987 18.498 1.00 25.20 596 GLY B CA 1
ATOM 2790 C C . GLY A 1 386 ? 12.831 78.574 18.391 1.00 28.50 596 GLY B C 1
ATOM 2791 O O . GLY A 1 386 ? 12.257 78.569 17.298 1.00 26.73 596 GLY B O 1
ATOM 2792 N N . PHE A 1 387 ? 12.231 78.252 19.537 1.00 26.18 597 PHE B N 1
ATOM 2793 C CA . PHE A 1 387 ? 10.799 77.974 19.634 1.00 26.51 597 PHE B CA 1
ATOM 2794 C C . PHE A 1 387 ? 10.000 79.257 19.651 1.00 29.95 597 PHE B C 1
ATOM 2795 O O . PHE A 1 387 ? 10.458 80.275 20.178 1.00 30.14 597 PHE B O 1
ATOM 2803 N N . SER A 1 388 ? 8.782 79.210 19.134 1.00 24.89 598 SER B N 1
ATOM 2804 C CA . SER A 1 388 ? 7.841 80.278 19.408 1.00 26.23 598 SER B CA 1
ATOM 2805 C C . SER A 1 388 ? 7.387 80.093 20.847 1.00 29.46 598 SER B C 1
ATOM 2806 O O . SER A 1 388 ? 7.411 78.965 21.384 1.00 25.88 598 SER B O 1
ATOM 2809 N N . GLU A 1 389 ? 6.974 81.190 21.470 1.00 29.83 599 GLU B N 1
ATOM 2810 C CA . GLU A 1 389 ? 6.533 81.156 22.863 1.00 35.94 599 GLU B CA 1
ATOM 2811 C C . GLU A 1 389 ? 5.370 80.182 23.102 1.00 36.42 599 GLU B C 1
ATOM 2812 O O . GLU A 1 389 ? 5.269 79.594 24.181 1.00 38.73 599 GLU B O 1
ATOM 2818 N N . ASP A 1 390 ? 4.487 80.015 22.116 1.00 36.54 600 ASP B N 1
ATOM 2819 C CA . ASP A 1 390 ? 3.360 79.093 22.272 1.00 35.45 600 ASP B CA 1
ATOM 2820 C C . ASP A 1 390 ? 3.738 77.634 21.911 1.00 34.64 600 ASP B C 1
ATOM 2821 O O . ASP A 1 390 ? 2.881 76.751 21.867 1.00 36.39 600 ASP B O 1
ATOM 2826 N N . ALA A 1 391 ? 5.021 77.392 21.663 1.00 33.06 601 ALA B N 1
ATOM 2827 C CA . ALA A 1 391 ? 5.530 76.027 21.488 1.00 35.04 601 ALA B CA 1
ATOM 2828 C C . ALA A 1 391 ? 5.086 75.371 20.171 1.00 33.77 601 ALA B C 1
ATOM 2829 O O . ALA A 1 391 ? 5.377 74.185 19.926 1.00 30.36 601 ALA B O 1
ATOM 2831 N N . SER A 1 392 ? 4.405 76.139 19.318 1.00 33.22 602 SER B N 1
ATOM 2832 C CA . SER A 1 392 ? 3.812 75.586 18.096 1.00 34.23 602 SER B CA 1
ATOM 2833 C C . SER A 1 392 ? 4.774 75.624 16.917 1.00 34.39 602 SER B C 1
ATOM 2834 O O . SER A 1 392 ? 4.512 75.019 15.870 1.00 35.80 602 SER B O 1
ATOM 2837 N N . LYS A 1 393 ? 5.882 76.334 17.077 1.00 29.58 603 LYS B N 1
ATOM 2838 C CA . LYS A 1 393 ? 6.857 76.448 16.001 1.00 28.95 603 LYS B CA 1
ATOM 2839 C C . LYS A 1 393 ? 8.258 76.214 16.539 1.00 31.17 603 LYS B C 1
ATOM 2840 O O . LYS A 1 393 ? 8.568 76.619 17.665 1.00 29.78 603 LYS B O 1
ATOM 2846 N N . LEU A 1 394 ? 9.094 75.551 15.740 1.00 27.86 604 LEU B N 1
ATOM 2847 C CA . LEU A 1 394 ? 10.532 75.519 15.981 1.00 27.15 604 LEU B CA 1
ATOM 2848 C C . LEU A 1 394 ? 11.261 75.820 14.652 1.00 26.88 604 LEU B C 1
ATOM 2849 O O . LEU A 1 394 ? 10.917 75.275 13.600 1.00 28.92 604 LEU B O 1
ATOM 2854 N N . THR A 1 395 ? 12.228 76.726 14.692 1.00 24.21 605 THR B N 1
ATOM 2855 C CA . THR A 1 395 ? 12.934 77.126 13.496 1.00 20.65 605 THR B CA 1
ATOM 2856 C C . THR A 1 395 ? 14.403 76.847 13.757 1.00 22.19 605 THR B C 1
ATOM 2857 O O . THR A 1 395 ? 14.930 77.252 14.791 1.00 25.18 605 THR B O 1
ATOM 2861 N N . VAL A 1 396 ? 15.061 76.150 12.830 1.00 22.76 606 VAL B N 1
ATOM 2862 C CA . VAL A 1 396 ? 16.454 75.795 12.979 1.00 22.59 606 VAL B CA 1
ATOM 2863 C C . VAL A 1 396 ? 17.210 76.169 11.709 1.00 27.93 606 VAL B C 1
ATOM 2864 O O . VAL A 1 396 ? 16.733 75.916 10.614 1.00 24.92 606 VAL B O 1
ATOM 2868 N N . CYS A 1 397 ? 18.379 76.792 11.860 1.00 23.86 607 CYS B N 1
ATOM 2869 C CA . CYS A 1 397 ? 19.158 77.287 10.710 1.00 27.28 607 CYS B CA 1
ATOM 2870 C C . CYS A 1 397 ? 20.583 76.742 10.734 1.00 24.75 607 CYS B C 1
ATOM 2871 O O . CYS A 1 397 ? 21.118 76.445 11.804 1.00 22.06 607 CYS B O 1
ATOM 2874 N N . CYS A 1 398 ? 21.225 76.649 9.572 1.00 26.55 608 CYS B N 1
ATOM 2875 C CA . CYS A 1 398 ? 22.597 76.131 9.535 1.00 27.02 608 CYS B CA 1
ATOM 2876 C C . CYS A 1 398 ? 23.467 76.929 8.584 1.00 32.24 608 CYS B C 1
ATOM 2877 O O . CYS A 1 398 ? 22.978 77.757 7.830 1.00 30.31 608 CYS B O 1
ATOM 2880 N N . VAL A 1 399 ? 24.772 76.710 8.662 1.00 30.70 609 VAL B N 1
ATOM 2881 C CA . VAL A 1 399 ? 25.696 77.399 7.796 1.00 36.12 609 VAL B CA 1
ATOM 2882 C C . VAL A 1 399 ? 25.318 77.164 6.340 1.00 36.10 609 VAL B C 1
ATOM 2883 O O . VAL A 1 399 ? 25.076 76.038 5.951 1.00 29.64 609 VAL B O 1
ATOM 2887 N N . GLY A 1 400 ? 25.259 78.239 5.551 1.00 35.10 610 GLY B N 1
ATOM 2888 C CA . GLY A 1 400 ? 24.973 78.123 4.131 1.00 40.14 610 GLY B CA 1
ATOM 2889 C C . GLY A 1 400 ? 23.556 78.528 3.761 1.00 41.99 610 GLY B C 1
ATOM 2890 O O . GLY A 1 400 ? 23.137 78.332 2.620 1.00 43.63 610 GLY B O 1
ATOM 2891 N N . GLY A 1 401 ? 22.808 79.067 4.724 1.00 38.58 611 GLY B N 1
ATOM 2892 C CA . GLY A 1 401 ? 21.520 79.661 4.430 1.00 34.47 611 GLY B CA 1
ATOM 2893 C C . GLY A 1 401 ? 20.276 78.813 4.629 1.00 33.99 611 GLY B C 1
ATOM 2894 O O . GLY A 1 401 ? 19.170 79.332 4.458 1.00 33.83 611 GLY B O 1
ATOM 2895 N N . ASP A 1 402 ? 20.414 77.534 4.983 1.00 30.21 612 ASP B N 1
ATOM 2896 C CA . ASP A 1 402 ? 19.228 76.711 5.213 1.00 29.03 612 ASP B CA 1
ATOM 2897 C C . ASP A 1 402 ? 18.445 77.192 6.420 1.00 28.04 612 ASP B C 1
ATOM 2898 O O . ASP A 1 402 ? 19.009 77.434 7.474 1.00 27.21 612 ASP B O 1
ATOM 2903 N N . VAL A 1 403 ? 17.137 77.300 6.254 1.00 24.79 613 VAL B N 1
ATOM 2904 C CA . VAL A 1 403 ? 16.227 77.549 7.365 1.00 30.71 613 VAL B CA 1
ATOM 2905 C C . VAL A 1 403 ? 15.106 76.510 7.361 1.00 30.87 613 VAL B C 1
ATOM 2906 O O . VAL A 1 403 ? 14.283 76.481 6.434 1.00 26.56 613 VAL B O 1
ATOM 2910 N N . ASN A 1 404 ? 15.092 75.638 8.371 1.00 26.55 614 ASN B N 1
ATOM 2911 C CA . ASN A 1 404 ? 14.012 74.671 8.520 1.00 28.60 614 ASN B CA 1
ATOM 2912 C C . ASN A 1 404 ? 12.986 75.092 9.561 1.00 29.08 614 ASN B C 1
ATOM 2913 O O . ASN A 1 404 ? 13.340 75.427 10.692 1.00 30.96 614 ASN B O 1
ATOM 2918 N N . MET A 1 405 ? 11.714 75.067 9.175 1.00 25.20 615 MET B N 1
ATOM 2919 C CA . MET A 1 405 ? 10.615 75.340 10.101 1.00 28.85 615 MET B CA 1
ATOM 2920 C C . MET A 1 405 ? 9.786 74.084 10.402 1.00 30.80 615 MET B C 1
ATOM 2921 O O . MET A 1 405 ? 9.290 73.417 9.469 1.00 30.17 615 MET B O 1
ATOM 2926 N N . TYR A 1 406 ? 9.604 73.794 11.692 1.00 28.36 616 TYR B N 1
ATOM 2927 C CA . TYR A 1 406 ? 8.799 72.658 12.133 1.00 29.80 616 TYR B CA 1
ATOM 2928 C C . TYR A 1 406 ? 7.538 73.178 12.804 1.00 30.41 616 TYR B C 1
ATOM 2929 O O . TYR A 1 406 ? 7.587 74.164 13.524 1.00 28.67 616 TYR B O 1
ATOM 2938 N N . SER A 1 407 ? 6.402 72.534 12.555 1.00 31.45 617 SER B N 1
ATOM 2939 C CA . SER A 1 407 ? 5.147 72.996 13.138 1.00 34.89 617 SER B CA 1
ATOM 2940 C C . SER A 1 407 ? 4.297 71.822 13.606 1.00 38.12 617 SER B C 1
ATOM 2941 O O . SER A 1 407 ? 4.503 70.689 13.192 1.00 36.14 617 SER B O 1
ATOM 2944 N N . LEU A 1 408 ? 3.328 72.103 14.458 1.00 39.33 618 LEU B N 1
ATOM 2945 C CA . LEU A 1 408 ? 2.355 71.091 14.827 1.00 43.65 618 LEU B CA 1
ATOM 2946 C C . LEU A 1 408 ? 1.462 70.775 13.618 1.00 47.60 618 LEU B C 1
ATOM 2947 O O . LEU A 1 408 ? 0.405 70.158 13.749 1.00 51.88 618 LEU B O 1
ATOM 2952 N N . GLY A 1 409 ? 1.899 71.221 12.440 1.00 51.11 619 GLY B N 1
ATOM 2953 C CA . GLY A 1 409 ? 1.318 70.808 11.173 1.00 53.58 619 GLY B CA 1
ATOM 2954 C C . GLY A 1 409 ? 2.249 69.860 10.428 1.00 51.70 619 GLY B C 1
ATOM 2955 O O . GLY A 1 409 ? 2.234 69.785 9.197 1.00 52.72 619 GLY B O 1
ATOM 2956 N N . GLY A 1 413 ? 4.476 67.482 7.417 1.00 51.10 623 GLY B N 1
ATOM 2957 C CA . GLY A 1 413 ? 4.165 66.404 8.345 1.00 52.77 623 GLY B CA 1
ATOM 2958 C C . GLY A 1 413 ? 5.015 65.186 8.039 1.00 58.80 623 GLY B C 1
ATOM 2959 O O . GLY A 1 413 ? 5.165 64.265 8.850 1.00 60.66 623 GLY B O 1
ATOM 2960 N N . ASN A 1 414 ? 5.560 65.176 6.832 1.00 59.22 624 ASN B N 1
ATOM 2961 C CA . ASN A 1 414 ? 6.575 64.213 6.457 1.00 53.66 624 ASN B CA 1
ATOM 2962 C C . ASN A 1 414 ? 7.688 64.982 5.757 1.00 52.66 624 ASN B C 1
ATOM 2963 O O . ASN A 1 414 ? 8.874 64.748 5.999 1.00 53.51 624 ASN B O 1
ATOM 2968 N N . LYS A 1 415 ? 7.293 65.926 4.908 1.00 47.90 625 LYS B N 1
ATOM 2969 C CA . LYS A 1 415 ? 8.250 66.682 4.115 1.00 45.62 625 LYS B CA 1
ATOM 2970 C C . LYS A 1 415 ? 8.062 68.186 4.280 1.00 41.00 625 LYS B C 1
ATOM 2971 O O . LYS A 1 415 ? 7.015 68.650 4.727 1.00 42.08 625 LYS B O 1
ATOM 2977 N N . PHE A 1 416 ? 9.087 68.937 3.898 1.00 35.06 626 PHE B N 1
ATOM 2978 C CA . PHE A 1 416 ? 9.029 70.394 3.955 1.00 39.95 626 PHE B CA 1
ATOM 2979 C C . PHE A 1 416 ? 8.385 70.982 2.701 1.00 43.60 626 PHE B C 1
ATOM 2980 O O . PHE A 1 416 ? 8.692 70.565 1.582 1.00 43.37 626 PHE B O 1
ATOM 2988 N N . GLY A 1 417 ? 7.497 71.951 2.901 1.00 38.70 627 GLY B N 1
ATOM 2989 C CA . GLY A 1 417 ? 6.962 72.732 1.809 1.00 39.50 627 GLY B CA 1
ATOM 2990 C C . GLY A 1 417 ? 7.830 73.955 1.614 1.00 38.35 627 GLY B C 1
ATOM 2991 O O . GLY A 1 417 ? 8.934 74.050 2.184 1.00 33.26 627 GLY B O 1
ATOM 2992 N N . GLU A 1 418 ? 7.334 74.887 0.806 1.00 38.59 628 GLU B N 1
ATOM 2993 C CA . GLU A 1 418 ? 8.004 76.161 0.587 1.00 34.73 628 GLU B CA 1
ATOM 2994 C C . GLU A 1 418 ? 7.061 77.299 0.885 1.00 38.06 628 GLU B C 1
ATOM 2995 O O . GLU A 1 418 ? 5.836 77.143 0.821 1.00 37.59 628 GLU B O 1
ATOM 3001 N N . PHE A 1 419 ? 7.648 78.443 1.228 1.00 36.05 629 PHE B N 1
ATOM 3002 C CA . PHE A 1 419 ? 6.923 79.688 1.272 1.00 36.45 629 PHE B CA 1
ATOM 3003 C C . PHE A 1 419 ? 6.922 80.184 -0.163 1.00 38.44 629 PHE B C 1
ATOM 3004 O O . PHE A 1 419 ? 7.789 79.802 -0.965 1.00 41.20 629 PHE B O 1
ATOM 3012 N N . ARG A 1 420 ? 5.944 81.004 -0.507 1.00 32.59 630 ARG B N 1
ATOM 3013 C CA . ARG A 1 420 ? 5.960 81.644 -1.810 1.00 34.13 630 ARG B CA 1
ATOM 3014 C C . ARG A 1 420 ? 6.454 83.070 -1.612 1.00 30.58 630 ARG B C 1
ATOM 3015 O O . ARG A 1 420 ? 5.909 83.811 -0.798 1.00 28.94 630 ARG B O 1
ATOM 3023 N N . ILE A 1 421 ? 7.511 83.425 -2.330 1.00 29.05 631 ILE B N 1
ATOM 3024 C CA . ILE A 1 421 ? 8.104 84.758 -2.239 1.00 32.58 631 ILE B CA 1
ATOM 3025 C C . ILE A 1 421 ? 7.241 85.802 -2.934 1.00 38.27 631 ILE B C 1
ATOM 3026 O O . ILE A 1 421 ? 6.845 85.602 -4.084 1.00 34.61 631 ILE B O 1
ATOM 3031 N N . ILE A 1 422 ? 6.960 86.909 -2.246 1.00 34.46 632 ILE B N 1
ATOM 3032 C CA . ILE A 1 422 ? 6.104 87.953 -2.803 1.00 38.55 632 ILE B CA 1
ATOM 3033 C C . ILE A 1 422 ? 6.872 89.271 -2.827 1.00 44.18 632 ILE B C 1
ATOM 3034 O O . ILE A 1 422 ? 7.998 89.345 -2.331 1.00 42.65 632 ILE B O 1
ATOM 3039 N N . GLU A 1 423 ? 6.280 90.309 -3.410 1.00 40.71 633 GLU B N 1
ATOM 3040 C CA . GLU A 1 423 ? 6.884 91.645 -3.347 1.00 50.07 633 GLU B CA 1
ATOM 3041 C C . GLU A 1 423 ? 5.913 92.676 -2.772 1.00 50.34 633 GLU B C 1
ATOM 3042 O O . GLU A 1 423 ? 4.919 93.023 -3.409 1.00 51.88 633 GLU B O 1
ATOM 3048 N N . LEU B 1 11 ? 8.627 56.342 36.283 1.00 52.90 221 LEU A N 1
ATOM 3049 C CA . LEU B 1 11 ? 9.625 56.363 37.350 1.00 55.58 221 LEU A CA 1
ATOM 3050 C C . LEU B 1 11 ? 10.889 55.619 36.931 1.00 51.26 221 LEU A C 1
ATOM 3051 O O . LEU B 1 11 ? 10.831 54.694 36.114 1.00 49.80 221 LEU A O 1
ATOM 3056 N N . MET B 1 12 ? 12.026 56.029 37.492 1.00 43.46 222 MET A N 1
ATOM 3057 C CA . MET B 1 12 ? 13.284 55.341 37.257 1.00 47.17 222 MET A CA 1
ATOM 3058 C C . MET B 1 12 ? 13.503 54.212 38.268 1.00 48.21 222 MET A C 1
ATOM 3059 O O . MET B 1 12 ? 13.982 53.136 37.908 1.00 44.76 222 MET A O 1
ATOM 3064 N N . ASP B 1 13 ? 13.156 54.454 39.527 1.00 50.84 223 ASP A N 1
ATOM 3065 C CA . ASP B 1 13 ? 13.437 53.470 40.561 1.00 50.65 223 ASP A CA 1
ATOM 3066 C C . ASP B 1 13 ? 12.847 52.117 40.169 1.00 49.40 223 ASP A C 1
ATOM 3067 O O . ASP B 1 13 ? 11.679 52.023 39.780 1.00 46.88 223 ASP A O 1
ATOM 3072 N N . GLY B 1 14 ? 13.685 51.084 40.252 1.00 48.15 224 GLY A N 1
ATOM 3073 C CA . GLY B 1 14 ? 13.286 49.720 39.944 1.00 49.28 224 GLY A CA 1
ATOM 3074 C C . GLY B 1 14 ? 13.739 49.286 38.556 1.00 48.88 224 GLY A C 1
ATOM 3075 O O . GLY B 1 14 ? 13.980 48.101 38.327 1.00 45.38 224 GLY A O 1
ATOM 3076 N N . GLU B 1 15 ? 13.883 50.255 37.648 1.00 42.15 225 GLU A N 1
ATOM 3077 C CA . GLU B 1 15 ? 14.095 49.983 36.225 1.00 39.80 225 GLU A CA 1
ATOM 3078 C C . GLU B 1 15 ? 15.568 50.061 35.827 1.00 36.39 225 GLU A C 1
ATOM 3079 O O . GLU B 1 15 ? 16.113 51.162 35.682 1.00 34.29 225 GLU A O 1
ATOM 3085 N N . SER B 1 16 ? 16.189 48.896 35.608 1.00 35.72 226 SER A N 1
ATOM 3086 C CA . SER B 1 16 ? 17.642 48.816 35.424 1.00 34.65 226 SER A CA 1
ATOM 3087 C C . SER B 1 16 ? 18.108 49.539 34.170 1.00 35.27 226 SER A C 1
ATOM 3088 O O . SER B 1 16 ? 19.213 50.090 34.131 1.00 38.17 226 SER A O 1
ATOM 3091 N N . VAL B 1 17 ? 17.263 49.547 33.143 1.00 32.66 227 VAL A N 1
ATOM 3092 C CA . VAL B 1 17 ? 17.660 50.110 31.868 1.00 34.49 227 VAL A CA 1
ATOM 3093 C C . VAL B 1 17 ? 18.231 51.529 32.040 1.00 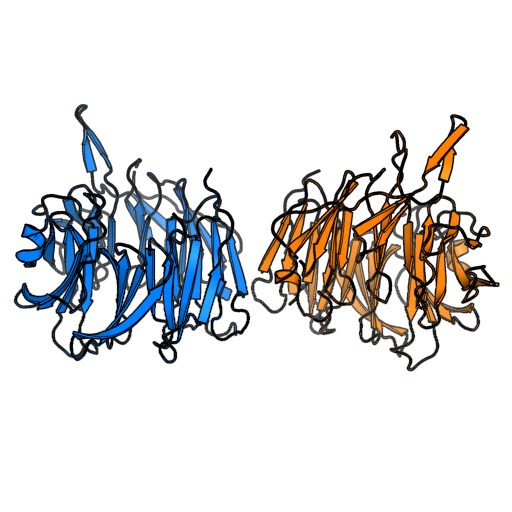36.13 227 VAL A C 1
ATOM 3094 O O . VAL B 1 17 ? 19.081 51.960 31.259 1.00 39.95 227 VAL A O 1
ATOM 3098 N N . PHE B 1 18 ? 17.768 52.247 33.061 1.00 38.94 228 PHE A N 1
ATOM 3099 C CA . PHE B 1 18 ? 18.186 53.640 33.286 1.00 38.94 228 PHE A CA 1
ATOM 3100 C C . PHE B 1 18 ? 19.624 53.792 33.767 1.00 40.45 228 PHE A C 1
ATOM 3101 O O . PHE B 1 18 ? 20.198 54.873 33.676 1.00 45.40 228 PHE A O 1
ATOM 3109 N N . PHE B 1 19 ? 20.209 52.719 34.282 1.00 40.01 229 PHE A N 1
ATOM 3110 C CA . PHE B 1 19 ? 21.530 52.815 34.888 1.00 44.44 229 PHE A CA 1
ATOM 3111 C C . PHE B 1 19 ? 22.549 51.934 34.185 1.00 39.24 229 PHE A C 1
ATOM 3112 O O . PHE B 1 19 ? 23.723 51.894 34.565 1.00 39.89 229 PHE A O 1
ATOM 3120 N N . LEU B 1 20 ? 22.102 51.254 33.135 1.00 40.74 230 LEU A N 1
ATOM 3121 C CA . LEU B 1 20 ? 22.986 50.392 32.371 1.00 43.16 230 LEU A CA 1
ATOM 3122 C C . LEU B 1 20 ? 23.948 51.272 31.584 1.00 43.11 230 LEU A C 1
ATOM 3123 O O . LEU B 1 20 ? 23.543 52.264 30.960 1.00 38.99 230 LEU A O 1
ATOM 3128 N N . LYS B 1 21 ? 25.226 50.907 31.635 1.00 42.89 231 LYS A N 1
ATOM 3129 C CA . LYS B 1 21 ? 26.273 51.644 30.944 1.00 42.23 231 LYS A CA 1
ATOM 3130 C C . LYS B 1 21 ? 26.957 50.749 29.931 1.00 39.71 231 LYS A C 1
ATOM 3131 O O . LYS B 1 21 ? 27.005 49.530 30.119 1.00 44.07 231 LYS A O 1
ATOM 3137 N N . PRO B 1 22 ? 27.497 51.348 28.857 1.00 43.82 232 PRO A N 1
ATOM 3138 C CA . PRO B 1 22 ? 28.304 50.618 27.874 1.00 36.75 232 PRO A CA 1
ATOM 3139 C C . PRO B 1 22 ? 29.402 49.852 28.579 1.00 45.30 232 PRO A C 1
ATOM 3140 O O . PRO B 1 22 ? 30.085 50.439 29.415 1.00 43.89 232 PRO A O 1
ATOM 3144 N N . TRP B 1 23 ? 29.559 48.562 28.278 1.00 45.56 233 TRP A N 1
ATOM 3145 C CA . TRP B 1 23 ? 30.518 47.743 29.014 1.00 42.87 233 TRP A CA 1
ATOM 3146 C C . TRP B 1 23 ? 31.541 47.090 28.091 1.00 48.32 233 TRP A C 1
ATOM 3147 O O . TRP B 1 23 ? 32.736 47.297 28.259 1.00 47.86 233 TRP A O 1
ATOM 3158 N N . LYS B 1 24 ? 31.077 46.293 27.129 1.00 45.77 234 LYS A N 1
ATOM 3159 C CA . LYS B 1 24 ? 31.979 45.692 26.149 1.00 47.10 234 LYS A CA 1
ATOM 3160 C C . LYS B 1 24 ? 31.395 45.712 24.748 1.00 42.51 234 LYS A C 1
ATOM 3161 O O . LYS B 1 24 ? 30.175 45.688 24.559 1.00 43.33 234 LYS A O 1
ATOM 3167 N N . HIS B 1 25 ? 32.288 45.767 23.768 1.00 42.36 235 HIS A N 1
ATOM 3168 C CA . HIS B 1 25 ? 31.911 45.656 22.371 1.00 39.41 235 HIS A CA 1
ATOM 3169 C C . HIS B 1 25 ? 32.665 44.472 21.766 1.00 43.84 235 HIS A C 1
ATOM 3170 O O . HIS B 1 25 ? 33.765 44.133 22.221 1.00 45.50 235 HIS A O 1
ATOM 3177 N N . PHE B 1 26 ? 32.063 43.838 20.760 1.00 42.94 236 PHE A N 1
ATOM 3178 C CA . PHE B 1 26 ? 32.636 42.648 20.126 1.00 42.68 236 PHE A CA 1
ATOM 3179 C C . PHE B 1 26 ? 32.127 42.534 18.698 1.00 39.40 236 PHE A C 1
ATOM 3180 O O . PHE B 1 26 ? 30.919 42.602 18.454 1.00 40.41 236 PHE A O 1
ATOM 3188 N N . ASN B 1 27 ? 33.049 42.391 17.751 1.00 41.73 237 ASN A N 1
ATOM 3189 C CA . ASN B 1 27 ? 32.700 41.992 16.394 1.00 45.44 237 ASN A CA 1
ATOM 3190 C C . ASN B 1 27 ? 33.806 41.142 15.766 1.00 52.79 237 ASN A C 1
ATOM 3191 O O . ASN B 1 27 ? 34.443 41.558 14.800 1.00 52.81 237 ASN A O 1
ATOM 3196 N N . GLU B 1 28 ? 34.047 39.965 16.336 1.00 52.23 238 GLU A N 1
ATOM 3197 C CA . GLU B 1 28 ? 34.831 38.937 15.663 1.00 49.54 238 GLU A CA 1
ATOM 3198 C C . GLU B 1 28 ? 33.830 37.916 15.149 1.00 52.68 238 GLU A C 1
ATOM 3199 O O . GLU B 1 28 ? 34.076 36.707 15.166 1.00 59.67 238 GLU A O 1
ATOM 3205 N N . THR B 1 29 ? 32.694 38.424 14.684 1.00 55.76 239 THR A N 1
ATOM 3206 C CA . THR B 1 29 ? 31.525 37.601 14.405 1.00 55.42 239 THR A CA 1
ATOM 3207 C C . THR B 1 29 ? 31.544 37.012 13.008 1.00 57.80 239 THR A C 1
ATOM 3208 O O . THR B 1 29 ? 31.885 37.694 12.048 1.00 57.71 239 THR A O 1
ATOM 3212 N N . SER B 1 30 ? 31.152 35.750 12.892 1.00 53.31 240 SER A N 1
ATOM 3213 C CA . SER B 1 30 ? 30.827 35.198 11.587 1.00 58.98 240 SER A CA 1
ATOM 3214 C C . SER B 1 30 ? 29.348 35.485 11.278 1.00 56.88 240 SER A C 1
ATOM 3215 O O . SER B 1 30 ? 28.459 34.713 11.663 1.00 52.81 240 SER A O 1
ATOM 3218 N N . GLY B 1 31 ? 29.098 36.599 10.590 1.00 51.45 241 GLY A N 1
ATOM 3219 C CA . GLY B 1 31 ? 27.746 37.016 10.245 1.00 52.45 241 GLY A CA 1
ATOM 3220 C C . GLY B 1 31 ? 27.089 37.866 11.327 1.00 42.20 241 GLY A C 1
ATOM 3221 O O . GLY B 1 31 ? 27.782 38.526 12.105 1.00 43.20 241 GLY A O 1
ATOM 3222 N N . ASP B 1 32 ? 25.757 37.819 11.374 1.00 35.12 242 ASP A N 1
ATOM 3223 C CA . ASP B 1 32 ? 24.954 38.574 12.337 1.00 37.42 242 ASP A CA 1
ATOM 3224 C C . ASP B 1 32 ? 24.594 37.756 13.591 1.00 37.05 242 ASP A C 1
ATOM 3225 O O . ASP B 1 32 ? 24.163 36.605 13.486 1.00 34.29 242 ASP A O 1
ATOM 3230 N N . THR B 1 33 ? 24.731 38.360 14.772 1.00 36.08 243 THR A N 1
ATOM 3231 C CA . THR B 1 33 ? 24.350 37.681 16.013 1.00 34.89 243 THR A CA 1
ATOM 3232 C C . THR B 1 33 ? 22.839 37.724 16.167 1.00 31.34 243 THR A C 1
ATOM 3233 O O . THR B 1 33 ? 22.231 38.808 16.115 1.00 33.70 243 THR A O 1
ATOM 3237 N N . VAL B 1 34 ? 22.242 36.544 16.335 1.00 28.65 244 VAL A N 1
ATOM 3238 C CA . VAL B 1 34 ? 20.789 36.382 16.407 1.00 28.40 244 VAL A CA 1
ATOM 3239 C C . VAL B 1 34 ? 20.308 35.559 17.616 1.00 28.44 244 VAL A C 1
ATOM 3240 O O . VAL B 1 34 ? 19.093 35.344 17.763 1.00 26.75 244 VAL A O 1
ATOM 3244 N N . CYS B 1 35 ? 21.248 35.084 18.442 1.00 23.83 245 CYS A N 1
ATOM 3245 C CA . CYS B 1 35 ? 20.950 34.436 19.722 1.00 27.23 245 CYS A CA 1
ATOM 3246 C C . CYS B 1 35 ? 21.934 34.895 20.775 1.00 25.91 245 CYS A C 1
ATOM 3247 O O . CYS B 1 35 ? 23.114 35.016 20.495 1.00 26.61 245 CYS A O 1
ATOM 3250 N N . VAL B 1 36 ? 21.448 35.113 21.993 1.00 24.39 246 VAL A N 1
ATOM 3251 C CA . VAL B 1 36 ? 22.302 35.429 23.120 1.00 24.65 246 VAL A CA 1
ATOM 3252 C C . VAL B 1 36 ? 21.690 34.754 24.318 1.00 29.00 246 VAL A C 1
ATOM 3253 O O . VAL B 1 36 ? 20.471 34.787 24.476 1.00 29.80 246 VAL A O 1
ATOM 3257 N N . ALA B 1 37 ? 22.512 34.152 25.168 1.00 24.73 247 ALA A N 1
ATOM 3258 C CA . ALA B 1 37 ? 21.996 33.545 26.380 1.00 26.13 247 ALA A CA 1
ATOM 3259 C C . ALA B 1 37 ? 22.924 33.892 27.533 1.00 27.29 247 ALA A C 1
ATOM 3260 O O . ALA B 1 37 ? 24.091 34.184 27.307 1.00 29.99 247 ALA A O 1
ATOM 3262 N N . TYR B 1 38 ? 22.380 33.897 28.752 1.00 25.61 248 TYR A N 1
ATOM 3263 C CA . TYR B 1 38 ? 23.153 34.099 29.981 1.00 26.21 248 TYR A CA 1
ATOM 3264 C C . TYR B 1 38 ? 22.915 32.884 30.864 1.00 30.84 248 TYR A C 1
ATOM 3265 O O . TYR B 1 38 ? 21.806 32.359 30.891 1.00 29.55 248 TYR A O 1
ATOM 3274 N N . ASN B 1 39 ? 23.925 32.430 31.599 1.00 28.94 249 ASN A N 1
ATOM 3275 C CA . ASN B 1 39 ? 23.706 31.233 32.411 1.00 35.06 249 ASN A CA 1
ATOM 3276 C C . ASN B 1 39 ? 22.992 31.604 33.706 1.00 37.68 249 ASN A C 1
ATOM 3277 O O . ASN B 1 39 ? 22.951 32.783 34.083 1.00 33.86 249 ASN A O 1
ATOM 3282 N N . PRO B 1 40 ? 22.385 30.607 34.370 1.00 34.34 250 PRO A N 1
ATOM 3283 C CA . PRO B 1 40 ? 21.559 30.941 35.531 1.00 39.47 250 PRO A CA 1
ATOM 3284 C C . PRO B 1 40 ? 22.248 31.857 36.561 1.00 39.44 250 PRO A C 1
ATOM 3285 O O . PRO B 1 40 ? 21.565 32.740 37.078 1.00 37.16 250 PRO A O 1
ATOM 3289 N N . LEU B 1 41 ? 23.542 31.666 36.830 1.00 38.41 251 LEU A N 1
ATOM 3290 C CA . LEU B 1 41 ? 24.265 32.492 37.817 1.00 41.78 251 LEU A CA 1
ATOM 3291 C C . LEU B 1 41 ? 24.655 33.853 37.253 1.00 39.60 251 LEU A C 1
ATOM 3292 O O . LEU B 1 41 ? 25.262 34.680 37.942 1.00 44.33 251 LEU A O 1
ATOM 3297 N N . CYS B 1 42 ? 24.314 34.074 35.991 1.00 37.32 252 CYS A N 1
ATOM 3298 C CA . CYS B 1 42 ? 24.748 35.257 35.254 1.00 42.02 252 CYS A CA 1
ATOM 3299 C C . CYS B 1 42 ? 26.246 35.509 35.400 1.00 43.84 252 CYS A C 1
ATOM 3300 O O . CYS B 1 42 ? 26.663 36.642 35.670 1.00 42.65 252 CYS A O 1
ATOM 3303 N N . GLU B 1 43 ? 27.042 34.459 35.197 1.00 41.92 253 GLU A N 1
ATOM 3304 C CA . GLU B 1 43 ? 28.504 34.564 35.209 1.00 40.77 253 GLU A CA 1
ATOM 3305 C C . GLU B 1 43 ? 29.092 34.343 33.819 1.00 40.92 253 GLU A C 1
ATOM 3306 O O . GLU B 1 43 ? 30.247 34.684 33.570 1.00 37.14 253 GLU A O 1
ATOM 3312 N N . LYS B 1 44 ? 28.311 33.735 32.929 1.00 37.81 254 LYS A N 1
ATOM 3313 C CA . LYS B 1 44 ? 28.771 33.472 31.578 1.00 37.26 254 LYS A CA 1
ATOM 3314 C C . LYS B 1 44 ? 27.656 33.754 30.587 1.00 34.71 254 LYS A C 1
ATOM 3315 O O . LYS B 1 44 ? 26.477 33.722 30.944 1.00 32.17 254 LYS A O 1
ATOM 3321 N N . PHE B 1 45 ? 28.048 34.055 29.351 1.00 32.11 255 PHE A N 1
ATOM 3322 C CA . PHE B 1 45 ? 27.102 34.282 28.267 1.00 33.00 255 PHE A CA 1
ATOM 3323 C C . PHE B 1 45 ? 27.520 33.542 26.998 1.00 30.63 255 PHE A C 1
ATOM 3324 O O . PHE B 1 45 ? 28.660 33.084 26.860 1.00 33.11 255 PHE A O 1
ATOM 3332 N N . ALA B 1 46 ? 26.594 33.453 26.052 1.00 27.56 256 ALA A N 1
ATOM 3333 C CA . ALA B 1 46 ? 26.881 32.825 24.777 1.00 29.23 256 ALA A CA 1
ATOM 3334 C C . ALA B 1 46 ? 26.248 33.653 23.661 1.00 29.90 256 ALA A C 1
ATOM 3335 O O . ALA B 1 46 ? 25.170 34.214 23.844 1.00 27.99 256 ALA A O 1
ATOM 3337 N N . LEU B 1 47 ? 26.930 33.713 22.518 1.00 28.56 257 LEU A N 1
ATOM 3338 C CA . LEU B 1 47 ? 26.436 34.392 21.313 1.00 33.45 257 LEU A CA 1
ATOM 3339 C C . LEU B 1 47 ? 26.445 33.448 20.090 1.00 31.78 257 LEU A C 1
ATOM 3340 O O . LEU B 1 47 ? 27.412 32.731 19.841 1.00 30.04 257 LEU A O 1
ATOM 3345 N N . GLY B 1 48 ? 25.374 33.481 19.312 1.00 31.93 258 GLY A N 1
ATOM 3346 C CA . GLY B 1 48 ? 25.240 32.588 18.183 1.00 27.81 258 GLY A CA 1
ATOM 3347 C C . GLY B 1 48 ? 24.827 33.390 16.982 1.00 32.69 258 GLY A C 1
ATOM 3348 O O . GLY B 1 48 ? 23.878 34.184 17.063 1.00 28.93 258 GLY A O 1
ATOM 3349 N N . SER B 1 49 ? 25.539 33.177 15.872 1.00 27.97 259 SER A N 1
ATOM 3350 C CA . SER B 1 49 ? 25.389 34.008 14.681 1.00 32.17 259 SER A CA 1
ATOM 3351 C C . SER B 1 49 ? 25.056 33.250 13.407 1.00 33.16 259 SER A C 1
ATOM 3352 O O . SER B 1 49 ? 25.223 32.045 13.323 1.00 34.96 259 SER A O 1
ATOM 3355 N N . THR B 1 50 ? 24.592 33.988 12.412 1.00 33.01 260 THR A N 1
ATOM 3356 C CA . THR B 1 50 ? 24.250 33.427 11.125 1.00 36.18 260 THR A CA 1
ATOM 3357 C C . THR B 1 50 ? 25.509 32.946 10.406 1.00 38.73 260 THR A C 1
ATOM 3358 O O . THR B 1 50 ? 26.627 33.293 10.797 1.00 38.03 260 THR A O 1
ATOM 3362 N N . ALA B 1 51 ? 25.314 32.130 9.372 1.00 41.00 261 ALA A N 1
ATOM 3363 C CA . ALA B 1 51 ? 26.418 31.583 8.583 1.00 41.53 261 ALA A CA 1
ATOM 3364 C C . ALA B 1 51 ? 26.980 32.607 7.591 1.00 51.50 261 ALA A C 1
ATOM 3365 O O . ALA B 1 51 ? 26.231 33.295 6.883 1.00 46.57 261 ALA A O 1
ATOM 3367 N N . GLN B 1 52 ? 28.306 32.686 7.532 1.00 52.99 262 GLN A N 1
ATOM 3368 C CA . GLN B 1 52 ? 28.979 33.610 6.625 1.00 54.83 262 GLN A CA 1
ATOM 3369 C C . GLN B 1 52 ? 29.879 32.850 5.646 1.00 50.87 262 GLN A C 1
ATOM 3370 O O . GLN B 1 52 ? 30.928 32.332 6.028 1.00 49.50 262 GLN A O 1
ATOM 3376 N N . GLY B 1 60 ? 34.459 32.025 13.311 1.00 50.59 270 GLY A N 1
ATOM 3377 C CA . GLY B 1 60 ? 33.619 31.335 14.281 1.00 48.98 270 GLY A CA 1
ATOM 3378 C C . GLY B 1 60 ? 32.295 32.033 14.565 1.00 44.38 270 GLY A C 1
ATOM 3379 O O . GLY B 1 60 ? 32.269 33.236 14.826 1.00 49.23 270 GLY A O 1
ATOM 3380 N N . ASN B 1 61 ? 31.196 31.276 14.530 1.00 42.44 271 ASN A N 1
ATOM 3381 C CA . ASN B 1 61 ? 29.859 31.829 14.759 1.00 33.47 271 ASN A CA 1
ATOM 3382 C C . ASN B 1 61 ? 29.163 31.381 16.065 1.00 32.94 271 ASN A C 1
ATOM 3383 O O . ASN B 1 61 ? 27.963 31.598 16.235 1.00 30.58 271 ASN A O 1
ATOM 3388 N N . LEU B 1 62 ? 29.920 30.778 16.982 1.00 32.44 272 LEU A N 1
ATOM 3389 C CA . LEU B 1 62 ? 29.397 30.329 18.272 1.00 29.21 272 LEU A CA 1
ATOM 3390 C C . LEU B 1 62 ? 30.450 30.653 19.327 1.00 32.18 272 LEU A C 1
ATOM 3391 O O . LEU B 1 62 ? 31.581 30.226 19.210 1.00 34.32 272 LEU A O 1
ATOM 3396 N N . TRP B 1 63 ? 30.096 31.428 20.350 1.00 33.66 273 TRP A N 1
ATOM 3397 C CA . TRP B 1 63 ? 31.092 31.874 21.319 1.00 31.08 273 TRP A CA 1
ATOM 3398 C C . TRP B 1 63 ? 30.570 31.786 22.753 1.00 33.88 273 TRP A C 1
ATOM 3399 O O . TRP B 1 63 ? 29.375 31.975 22.992 1.00 33.76 273 TRP A O 1
ATOM 3410 N N . ILE B 1 64 ? 31.465 31.525 23.707 1.00 31.95 274 ILE A N 1
ATOM 3411 C CA . ILE B 1 64 ? 31.119 31.567 25.128 1.00 33.19 274 ILE A CA 1
ATOM 3412 C C . ILE B 1 64 ? 32.005 32.583 25.846 1.00 32.19 274 ILE A C 1
ATOM 3413 O O . ILE B 1 64 ? 33.210 32.641 25.623 1.00 31.63 274 ILE A O 1
ATOM 3418 N N . GLY B 1 65 ? 31.410 33.358 26.741 1.00 35.94 275 GLY A N 1
ATOM 3419 C CA . GLY B 1 65 ? 32.140 34.415 27.414 1.00 34.45 275 GLY A CA 1
ATOM 3420 C C . GLY B 1 65 ? 32.062 34.291 28.911 1.00 39.39 275 GLY A C 1
ATOM 3421 O O . GLY B 1 65 ? 31.225 33.560 29.444 1.00 42.84 275 GLY A O 1
ATOM 3422 N N . ASP B 1 66 ? 32.945 35.001 29.597 1.00 39.20 276 ASP A N 1
ATOM 3423 C CA . ASP B 1 66 ? 32.963 34.980 31.051 1.00 42.41 276 ASP A CA 1
ATOM 3424 C C . ASP B 1 66 ? 33.048 36.442 31.472 1.00 43.54 276 ASP A C 1
ATOM 3425 O O . ASP B 1 66 ? 33.945 37.166 31.035 1.00 42.43 276 ASP A O 1
ATOM 3430 N N . PHE B 1 67 ? 32.074 36.879 32.268 1.00 42.45 277 PHE A N 1
ATOM 3431 C CA . PHE B 1 67 ? 32.002 38.261 32.725 1.00 45.60 277 PHE A CA 1
ATOM 3432 C C . PHE B 1 67 ? 33.158 38.628 33.669 1.00 47.07 277 PHE A C 1
ATOM 3433 O O . PHE B 1 67 ? 33.777 39.683 33.511 1.00 49.97 277 PHE A O 1
ATOM 3441 N N . HIS B 1 68 ? 33.449 37.780 34.653 1.00 44.56 278 HIS A N 1
ATOM 3442 C CA . HIS B 1 68 ? 34.444 38.168 35.653 1.00 51.54 278 HIS A CA 1
ATOM 3443 C C . HIS B 1 68 ? 35.802 38.339 34.994 1.00 49.61 278 HIS A C 1
ATOM 3444 O O . HIS B 1 68 ? 36.442 39.380 35.145 1.00 46.45 278 HIS A O 1
ATOM 3451 N N . SER B 1 69 ? 36.219 37.335 34.229 1.00 45.00 279 SER A N 1
ATOM 3452 C CA . SER B 1 69 ? 37.554 37.343 33.644 1.00 46.59 279 SER A CA 1
ATOM 3453 C C . SER B 1 69 ? 37.609 38.087 32.308 1.00 47.04 279 SER A C 1
ATOM 3454 O O . SER B 1 69 ? 38.688 38.311 31.760 1.00 48.38 279 SER A O 1
ATOM 3457 N N . GLU B 1 70 ? 36.444 38.463 31.789 1.00 45.67 280 GLU A N 1
ATOM 3458 C CA . GLU B 1 70 ? 36.352 39.216 30.543 1.00 43.05 280 GLU A CA 1
ATOM 3459 C C . GLU B 1 70 ? 37.101 38.546 29.397 1.00 45.11 280 GLU A C 1
ATOM 3460 O O . GLU B 1 70 ? 37.933 39.167 28.736 1.00 39.82 280 GLU A O 1
ATOM 3466 N N . THR B 1 71 ? 36.779 37.278 29.162 1.00 43.29 281 THR A N 1
ATOM 3467 C CA . THR B 1 71 ? 37.353 36.518 28.065 1.00 41.43 281 THR A CA 1
ATOM 3468 C C . THR B 1 71 ? 36.233 35.888 27.235 1.00 41.20 281 THR A C 1
ATOM 3469 O O . THR B 1 71 ? 35.122 35.662 27.730 1.00 36.98 281 THR A O 1
ATOM 3473 N N . ILE B 1 72 ? 36.519 35.633 25.964 1.00 35.21 282 ILE A N 1
ATOM 3474 C CA . ILE B 1 72 ? 35.542 35.026 25.080 1.00 38.44 282 ILE A CA 1
ATOM 3475 C C . ILE B 1 72 ? 36.226 33.975 24.195 1.00 44.26 282 ILE A C 1
ATOM 3476 O O . ILE B 1 72 ? 37.357 34.165 23.753 1.00 43.92 282 ILE A O 1
ATOM 3481 N N . GLN B 1 73 ? 35.533 32.869 23.933 1.00 40.10 283 GLN A N 1
ATOM 3482 C CA . GLN B 1 73 ? 36.149 31.729 23.249 1.00 39.34 283 GLN A CA 1
ATOM 3483 C C . GLN B 1 73 ? 35.283 31.214 22.110 1.00 35.20 283 GLN A C 1
ATOM 3484 O O . GLN B 1 73 ? 34.076 31.063 22.271 1.00 37.99 283 GLN A O 1
ATOM 3490 N N . SER B 1 74 ? 35.897 30.937 20.963 1.00 32.85 284 SER A N 1
ATOM 3491 C CA . SER B 1 74 ? 35.161 30.420 19.812 1.00 32.48 284 SER A CA 1
ATOM 3492 C C . SER B 1 74 ? 34.998 28.894 19.875 1.00 39.34 284 SER A C 1
ATOM 3493 O O . SER B 1 74 ? 35.965 28.168 20.144 1.00 38.19 284 SER A O 1
ATOM 3496 N N . LEU B 1 75 ? 33.795 28.396 19.600 1.00 36.33 285 LEU A N 1
ATOM 3497 C CA . LEU B 1 75 ? 33.565 26.945 19.691 1.00 35.34 285 LEU A CA 1
ATOM 3498 C C . LEU B 1 75 ? 33.590 26.293 18.311 1.00 33.61 285 LEU A C 1
ATOM 3499 O O . LEU B 1 75 ? 33.325 26.944 17.308 1.00 36.06 285 LEU A O 1
ATOM 3504 N N . GLU B 1 76 ? 33.941 25.010 18.271 1.00 36.25 286 GLU A N 1
ATOM 3505 C CA . GLU B 1 76 ? 33.883 24.209 17.053 1.00 36.95 286 GLU A CA 1
ATOM 3506 C C . GLU B 1 76 ? 32.594 24.491 16.276 1.00 36.22 286 GLU A C 1
ATOM 3507 O O . GLU B 1 76 ? 32.587 24.530 15.039 1.00 34.64 286 GLU A O 1
ATOM 3513 N N . SER B 1 77 ? 31.504 24.647 17.025 1.00 34.08 287 SER A N 1
ATOM 3514 C CA . SER B 1 77 ? 30.217 25.077 16.495 1.00 32.55 287 SER A CA 1
ATOM 3515 C C . SER B 1 77 ? 29.533 24.004 15.621 1.00 32.14 287 SER A C 1
ATOM 3516 O O . SER B 1 77 ? 29.812 22.802 15.745 1.00 32.05 287 SER A O 1
ATOM 3519 N N . HIS B 1 78 ? 28.607 24.444 14.777 1.00 32.54 288 HIS A N 1
ATOM 3520 C CA . HIS B 1 78 ? 27.925 23.578 13.814 1.00 31.15 288 HIS A CA 1
ATOM 3521 C C . HIS B 1 78 ? 28.335 23.938 12.389 1.00 34.67 288 HIS A C 1
ATOM 3522 O O . HIS B 1 78 ? 28.519 25.116 12.071 1.00 33.45 288 HIS A O 1
ATOM 3529 N N . TYR B 1 79 ? 28.441 22.940 11.520 1.00 36.24 289 TYR A N 1
ATOM 3530 C CA . TYR B 1 79 ? 28.880 23.179 10.149 1.00 36.67 289 TYR A CA 1
ATOM 3531 C C . TYR B 1 79 ? 28.505 22.056 9.191 1.00 42.82 289 TYR A C 1
ATOM 3532 O O . TYR B 1 79 ? 28.058 20.972 9.597 1.00 38.12 289 TYR A O 1
ATOM 3541 N N . LYS B 1 80 ? 28.701 22.334 7.910 1.00 45.18 290 LYS A N 1
ATOM 3542 C CA . LYS B 1 80 ? 28.684 21.310 6.874 1.00 47.00 290 LYS A CA 1
ATOM 3543 C C . LYS B 1 80 ? 29.999 21.440 6.111 1.00 52.77 290 LYS A C 1
ATOM 3544 O O . LYS B 1 80 ? 30.521 22.557 5.964 1.00 52.25 290 LYS A O 1
ATOM 3550 N N . LEU B 1 81 ? 30.533 20.313 5.638 1.00 53.79 291 LEU A N 1
ATOM 3551 C CA . LEU B 1 81 ? 31.778 20.300 4.865 1.00 54.78 291 LEU A CA 1
ATOM 3552 C C . LEU B 1 81 ? 31.488 20.487 3.380 1.00 55.80 291 LEU A C 1
ATOM 3553 O O . LEU B 1 81 ? 30.779 19.675 2.793 1.00 55.25 291 LEU A O 1
ATOM 3558 N N . ASN B 1 82 ? 32.027 21.544 2.766 1.00 54.56 292 ASN A N 1
ATOM 3559 C CA . ASN B 1 82 ? 31.824 21.736 1.329 1.00 53.93 292 ASN A CA 1
ATOM 3560 C C . ASN B 1 82 ? 32.685 20.791 0.477 1.00 55.28 292 ASN A C 1
ATOM 3561 O O . ASN B 1 82 ? 33.620 20.147 0.973 1.00 52.34 292 ASN A O 1
ATOM 3566 N N . GLN B 1 83 ? 32.331 20.722 -0.805 1.00 51.38 293 GLN A N 1
ATOM 3567 C CA . GLN B 1 83 ? 32.928 19.805 -1.771 1.00 52.22 293 GLN A CA 1
ATOM 3568 C C . GLN B 1 83 ? 34.450 19.930 -1.830 1.00 52.16 293 GLN A C 1
ATOM 3569 O O . GLN B 1 83 ? 35.136 19.010 -2.266 1.00 56.68 293 GLN A O 1
ATOM 3575 N N . VAL B 1 84 ? 34.980 21.070 -1.400 1.00 53.32 294 VAL A N 1
ATOM 3576 C CA . VAL B 1 84 ? 36.424 21.281 -1.417 1.00 49.50 294 VAL A CA 1
ATOM 3577 C C . VAL B 1 84 ? 36.982 20.969 -0.022 1.00 52.68 294 VAL A C 1
ATOM 3578 O O . VAL B 1 84 ? 38.016 21.497 0.398 1.00 51.28 294 VAL A O 1
ATOM 3582 N N . GLY B 1 85 ? 36.295 20.070 0.685 1.00 56.49 295 GLY A N 1
ATOM 3583 C CA . GLY B 1 85 ? 36.747 19.614 1.991 1.00 49.19 295 GLY A CA 1
ATOM 3584 C C . GLY B 1 85 ? 36.939 20.745 2.983 1.00 54.37 295 GLY A C 1
ATOM 3585 O O . GLY B 1 85 ? 37.737 20.625 3.914 1.00 52.65 295 GLY A O 1
ATOM 3586 N N . GLU B 1 86 ? 36.219 21.848 2.769 1.00 51.91 296 GLU A N 1
ATOM 3587 C CA . GLU B 1 86 ? 36.141 22.936 3.741 1.00 54.40 296 GLU A CA 1
ATOM 3588 C C . GLU B 1 86 ? 34.854 22.805 4.563 1.00 56.87 296 GLU A C 1
ATOM 3589 O O . GLU B 1 86 ? 33.785 22.498 4.025 1.00 55.11 296 GLU A O 1
ATOM 3595 N N . LYS B 1 87 ? 34.942 23.034 5.867 1.00 59.62 297 LYS A N 1
ATOM 3596 C CA . LYS B 1 87 ? 33.724 23.179 6.651 1.00 56.96 297 LYS A CA 1
ATOM 3597 C C . LYS B 1 87 ? 33.238 24.610 6.477 1.00 49.53 297 LYS A C 1
ATOM 3598 O O . LYS B 1 87 ? 34.032 25.547 6.527 1.00 53.93 297 LYS A O 1
ATOM 3604 N N . GLU B 1 88 ? 31.946 24.767 6.212 1.00 47.70 298 GLU A N 1
ATOM 3605 C CA . GLU B 1 88 ? 31.310 26.077 6.267 1.00 47.77 298 GLU A CA 1
ATOM 3606 C C . GLU B 1 88 ? 30.237 26.099 7.370 1.00 52.85 298 GLU A C 1
ATOM 3607 O O . GLU B 1 88 ? 29.387 25.206 7.460 1.00 44.32 298 GLU A O 1
ATOM 3613 N N . TYR B 1 89 ? 30.289 27.129 8.210 1.00 49.22 299 TYR A N 1
ATOM 3614 C CA . TYR B 1 89 ? 29.427 27.188 9.380 1.00 44.45 299 TYR A CA 1
ATOM 3615 C C . TYR B 1 89 ? 27.961 27.127 9.003 1.00 37.89 299 TYR A C 1
ATOM 3616 O O . TYR B 1 89 ? 27.578 27.523 7.902 1.00 35.94 299 TYR A O 1
ATOM 3625 N N . SER B 1 90 ? 27.155 26.591 9.920 1.00 31.88 300 SER A N 1
ATOM 3626 C CA . SER B 1 90 ? 25.705 26.676 9.829 1.00 29.48 300 SER A CA 1
ATOM 3627 C C . SER B 1 90 ? 25.175 27.652 10.876 1.00 29.67 300 SER A C 1
ATOM 3628 O O . SER B 1 90 ? 25.729 27.784 11.975 1.00 29.62 300 SER A O 1
ATOM 3631 N N . THR B 1 91 ? 24.075 28.297 10.532 1.00 26.93 301 THR A N 1
ATOM 3632 C CA . THR B 1 91 ? 23.521 29.380 11.331 1.00 38.17 301 THR A CA 1
ATOM 3633 C C . THR B 1 91 ? 23.058 28.842 12.684 1.00 32.89 301 THR A C 1
ATOM 3634 O O . THR B 1 91 ? 22.377 27.821 12.739 1.00 27.14 301 THR A O 1
ATOM 3638 N N . ILE B 1 92 ? 23.443 29.502 13.772 1.00 25.53 302 ILE A N 1
ATOM 3639 C CA . ILE B 1 92 ? 22.963 29.054 15.079 1.00 31.60 302 ILE A CA 1
ATOM 3640 C C . ILE B 1 92 ? 21.525 29.519 15.241 1.00 29.19 302 ILE A C 1
ATOM 3641 O O . ILE B 1 92 ? 21.259 30.704 15.175 1.00 31.63 302 ILE A O 1
ATOM 3646 N N . SER B 1 93 ? 20.590 28.597 15.429 1.00 28.22 303 SER A N 1
ATOM 3647 C CA . SER B 1 93 ? 19.178 28.976 15.521 1.00 25.07 303 SER A CA 1
ATOM 3648 C C . SER B 1 93 ? 18.662 29.238 16.941 1.00 26.59 303 SER A C 1
ATOM 3649 O O . SER B 1 93 ? 17.667 29.942 17.124 1.00 26.34 303 SER A O 1
ATOM 3652 N N . ASP B 1 94 ? 19.312 28.666 17.939 1.00 24.01 304 ASP A N 1
ATOM 3653 C CA . ASP B 1 94 ? 18.915 28.888 19.327 1.00 25.51 304 ASP A CA 1
ATOM 3654 C C . ASP B 1 94 ? 19.976 28.275 20.253 1.00 28.08 304 ASP A C 1
ATOM 3655 O O . ASP B 1 94 ? 20.767 27.407 19.859 1.00 26.09 304 ASP A O 1
ATOM 3660 N N . LEU B 1 95 ? 20.011 28.756 21.480 1.00 25.75 305 LEU A N 1
ATOM 3661 C CA . LEU B 1 95 ? 20.936 28.254 22.469 1.00 24.22 305 LEU A CA 1
ATOM 3662 C C . LEU B 1 95 ? 20.403 28.558 23.868 1.00 30.36 305 LEU A C 1
ATOM 3663 O O . LEU B 1 95 ? 19.575 29.446 24.043 1.00 29.11 305 LEU A O 1
ATOM 3668 N N . CYS B 1 96 ? 20.877 27.809 24.856 1.00 27.14 306 CYS A N 1
ATOM 3669 C CA . CYS B 1 96 ? 20.462 28.017 26.230 1.00 28.56 306 CYS A CA 1
ATOM 3670 C C . CYS B 1 96 ? 21.371 27.249 27.170 1.00 29.62 306 CYS A C 1
ATOM 3671 O O . CYS B 1 96 ? 21.816 26.114 26.855 1.00 26.53 306 CYS A O 1
ATOM 3674 N N . PHE B 1 97 ? 21.660 27.863 28.323 1.00 22.96 307 PHE A N 1
ATOM 3675 C CA . PHE B 1 97 ? 22.495 27.211 29.316 1.00 28.61 307 PHE A CA 1
ATOM 3676 C C . PHE B 1 97 ? 21.649 26.246 30.155 1.00 29.66 307 PHE A C 1
ATOM 3677 O O . PHE B 1 97 ? 20.496 26.539 30.459 1.00 28.58 307 PHE A O 1
ATOM 3685 N N . SER B 1 98 ? 22.211 25.104 30.531 1.00 28.46 308 SER A N 1
ATOM 3686 C CA . SER B 1 98 ? 21.437 24.165 31.337 1.00 27.03 308 SER A CA 1
ATOM 3687 C C . SER B 1 98 ? 21.211 24.758 32.727 1.00 34.38 308 SER A C 1
ATOM 3688 O O . SER B 1 98 ? 21.959 25.634 33.193 1.00 31.10 308 SER A O 1
ATOM 3691 N N . LYS B 1 99 ? 20.160 24.293 33.381 1.00 30.97 309 LYS A N 1
ATOM 3692 C CA . LYS B 1 99 ? 19.839 24.755 34.720 1.00 26.21 309 LYS A CA 1
ATOM 3693 C C . LYS B 1 99 ? 20.948 24.450 35.712 1.00 31.54 309 LYS A C 1
ATOM 3694 O O . LYS B 1 99 ? 20.968 25.001 36.805 1.00 37.42 309 LYS A O 1
ATOM 3700 N N . GLY B 1 100 ? 21.861 23.558 35.335 1.00 33.19 310 GLY A N 1
ATOM 3701 C CA . GLY B 1 100 ? 22.861 23.054 36.261 1.00 38.35 310 GLY A CA 1
ATOM 3702 C C . GLY B 1 100 ? 24.187 23.777 36.173 1.00 39.57 310 GLY A C 1
ATOM 3703 O O . GLY B 1 100 ? 25.144 23.431 36.878 1.00 42.16 310 GLY A O 1
ATOM 3704 N N . ASN B 1 101 ? 24.245 24.764 35.284 1.00 37.68 311 ASN A N 1
ATOM 3705 C CA . ASN B 1 101 ? 25.366 25.686 35.210 1.00 40.58 311 ASN A CA 1
ATOM 3706 C C . ASN B 1 101 ? 26.642 25.116 34.627 1.00 41.06 311 ASN A C 1
ATOM 3707 O O . ASN B 1 101 ? 27.688 25.765 34.675 1.00 47.28 311 ASN A O 1
ATOM 3712 N N . LEU B 1 102 ? 26.568 23.919 34.069 1.00 34.34 312 LEU A N 1
ATOM 3713 C CA . LEU B 1 102 ? 27.758 23.274 33.545 1.00 32.48 312 LEU A CA 1
ATOM 3714 C C . LEU B 1 102 ? 27.794 23.261 32.027 1.00 31.39 312 LEU A C 1
ATOM 3715 O O . LEU B 1 102 ? 28.872 23.242 31.440 1.00 33.16 312 LEU A O 1
ATOM 3720 N N . PHE B 1 103 ? 26.629 23.263 31.385 1.00 27.67 313 PHE A N 1
ATOM 3721 C CA . PHE B 1 103 ? 26.595 22.992 29.949 1.00 27.29 313 PHE A CA 1
ATOM 3722 C C . PHE B 1 103 ? 25.832 24.061 29.198 1.00 28.76 313 PHE A C 1
ATOM 3723 O O . PHE B 1 103 ? 25.006 24.762 29.791 1.00 28.36 313 PHE A O 1
ATOM 3731 N N . LEU B 1 104 ? 26.135 24.192 27.904 1.00 26.21 314 LEU A N 1
ATOM 3732 C CA . LEU B 1 104 ? 25.355 25.030 26.984 1.00 27.46 314 LEU A CA 1
ATOM 3733 C C . LEU B 1 104 ? 24.788 24.167 25.849 1.00 24.40 314 LEU A C 1
ATOM 3734 O O . LEU B 1 104 ? 25.534 23.432 25.218 1.00 21.85 314 LEU A O 1
ATOM 3739 N N . TYR B 1 105 ? 23.492 24.284 25.566 1.00 22.05 315 TYR A N 1
ATOM 3740 C CA . TYR B 1 105 ? 22.856 23.535 24.470 1.00 21.10 315 TYR A CA 1
ATOM 3741 C C . TYR B 1 105 ? 22.628 24.468 23.286 1.00 26.51 315 TYR A C 1
ATOM 3742 O O . TYR B 1 105 ? 22.130 25.593 23.463 1.00 24.27 315 TYR A O 1
ATOM 3751 N N . THR B 1 106 ? 22.982 23.996 22.090 1.00 25.38 316 THR A N 1
ATOM 3752 C CA . THR B 1 106 ? 22.845 24.775 20.854 1.00 23.50 316 THR A CA 1
ATOM 3753 C C . THR B 1 106 ? 22.185 23.984 19.735 1.00 27.58 316 THR A C 1
ATOM 3754 O O . THR B 1 106 ? 22.387 22.758 19.601 1.00 25.03 316 THR A O 1
ATOM 3758 N N . GLY B 1 107 ? 21.382 24.691 18.936 1.00 25.23 317 GLY A N 1
ATOM 3759 C CA . GLY B 1 107 ? 20.729 24.102 17.778 1.00 23.99 317 GLY A CA 1
ATOM 3760 C C . GLY B 1 107 ? 21.128 24.895 16.541 1.00 29.47 317 GLY A C 1
ATOM 3761 O O . GLY B 1 107 ? 21.373 26.098 16.646 1.00 27.50 317 GLY A O 1
ATOM 3762 N N . ALA B 1 108 ? 21.200 24.246 15.378 1.00 24.31 318 ALA A N 1
ATOM 3763 C CA . ALA B 1 108 ? 21.639 24.951 14.173 1.00 27.49 318 ALA A CA 1
ATOM 3764 C C . ALA B 1 108 ? 20.995 24.422 12.901 1.00 28.22 318 ALA A C 1
ATOM 3765 O O . ALA B 1 108 ? 20.225 23.461 12.918 1.00 27.55 318 ALA A O 1
ATOM 3767 N N . PHE B 1 109 ? 21.336 25.052 11.784 1.00 31.20 319 PHE A N 1
ATOM 3768 C CA . PHE B 1 109 ? 20.822 24.638 10.488 1.00 30.65 319 PHE A CA 1
ATOM 3769 C C . PHE B 1 109 ? 21.656 23.491 9.912 1.00 32.39 319 PHE A C 1
ATOM 3770 O O . PHE B 1 109 ? 21.657 23.267 8.710 1.00 33.68 319 PHE A O 1
ATOM 3778 N N . ASP B 1 110 ? 22.385 22.780 10.759 1.00 35.15 320 ASP A N 1
ATOM 3779 C CA . ASP B 1 110 ? 23.037 21.550 10.324 1.00 35.29 320 ASP A CA 1
ATOM 3780 C C . ASP B 1 110 ? 22.259 20.356 10.848 1.00 36.35 320 ASP A C 1
ATOM 3781 O O . ASP B 1 110 ? 22.750 19.230 10.815 1.00 30.56 320 ASP A O 1
ATOM 3786 N N . ASN B 1 111 ? 21.049 20.614 11.342 1.00 33.39 321 ASN A N 1
ATOM 3787 C CA . ASN B 1 111 ? 20.161 19.542 11.784 1.00 30.82 321 ASN A CA 1
ATOM 3788 C C . ASN B 1 111 ? 20.568 18.844 13.086 1.00 28.01 321 ASN A C 1
ATOM 3789 O O . ASN B 1 111 ? 20.053 17.772 13.377 1.00 32.53 321 ASN A O 1
ATOM 3794 N N . ALA B 1 112 ? 21.468 19.431 13.871 1.00 28.93 322 ALA A N 1
ATOM 3795 C CA . ALA B 1 112 ? 21.931 18.779 15.106 1.00 31.58 322 ALA A CA 1
ATOM 3796 C C . ALA B 1 112 ? 21.773 19.654 16.364 1.00 30.88 322 ALA A C 1
ATOM 3797 O O . ALA B 1 112 ? 21.812 20.884 16.288 1.00 27.39 322 ALA A O 1
ATOM 3799 N N . VAL B 1 113 ? 21.592 19.008 17.516 1.00 25.94 323 VAL A N 1
ATOM 3800 C CA . VAL B 1 113 ? 21.684 19.689 18.798 1.00 23.04 323 VAL A CA 1
ATOM 3801 C C . VAL B 1 113 ? 22.975 19.231 19.418 1.00 24.94 323 VAL A C 1
ATOM 3802 O O . VAL B 1 113 ? 23.284 18.033 19.392 1.00 29.23 323 VAL A O 1
ATOM 3806 N N . LYS B 1 114 ? 23.741 20.163 19.957 1.00 24.16 324 LYS A N 1
ATOM 3807 C CA . LYS B 1 114 ? 25.034 19.851 20.557 1.00 22.37 324 LYS A CA 1
ATOM 3808 C C . LYS B 1 114 ? 25.086 20.340 21.996 1.00 27.06 324 LYS A C 1
ATOM 3809 O O . LYS B 1 114 ? 24.405 21.310 22.348 1.00 26.21 324 LYS A O 1
ATOM 3815 N N . VAL B 1 115 ? 25.905 19.674 22.812 1.00 27.82 325 VAL A N 1
ATOM 3816 C CA . VAL B 1 115 ? 26.107 20.063 24.207 1.00 29.80 325 VAL A CA 1
ATOM 3817 C C . VAL B 1 115 ? 27.566 20.453 24.424 1.00 31.17 325 VAL A C 1
ATOM 3818 O O . VAL B 1 115 ? 28.459 19.693 24.074 1.00 31.63 325 VAL A O 1
ATOM 3822 N N . TRP B 1 116 ? 27.803 21.636 24.993 1.00 29.79 326 TRP A N 1
ATOM 3823 C CA . TRP B 1 116 ? 29.164 22.110 25.254 1.00 30.09 326 TRP A CA 1
ATOM 3824 C C . TRP B 1 116 ? 29.393 22.314 26.745 1.00 26.98 326 TRP A C 1
ATOM 3825 O O . TRP B 1 116 ? 28.502 22.758 27.455 1.00 31.25 326 TRP A O 1
ATOM 3836 N N . ASP B 1 117 ? 30.585 21.988 27.227 1.00 31.08 327 ASP A N 1
ATOM 3837 C CA . ASP B 1 117 ? 30.948 22.339 28.600 1.00 30.93 327 ASP A CA 1
ATOM 3838 C C . ASP B 1 117 ? 31.610 23.728 28.588 1.00 35.96 327 ASP A C 1
ATOM 3839 O O . ASP B 1 117 ? 31.807 24.310 27.515 1.00 32.83 327 ASP A O 1
ATOM 3844 N N . MET B 1 118 ? 31.968 24.259 29.759 1.00 34.75 328 MET A N 1
ATOM 3845 C CA . MET B 1 118 ? 32.396 25.664 29.819 1.00 38.94 328 MET A CA 1
ATOM 3846 C C . MET B 1 118 ? 33.867 25.833 29.433 1.00 40.27 328 MET A C 1
ATOM 3847 O O . MET B 1 118 ? 34.434 26.918 29.558 1.00 47.22 328 MET A O 1
ATOM 3852 N N . GLU B 1 119 ? 34.464 24.760 28.924 1.00 42.52 329 GLU A N 1
ATOM 3853 C CA . GLU B 1 119 ? 35.807 24.799 28.348 1.00 40.79 329 GLU A CA 1
ATOM 3854 C C . GLU B 1 119 ? 35.716 24.720 26.838 1.00 42.94 329 GLU A C 1
ATOM 3855 O O . GLU B 1 119 ? 36.727 24.829 26.140 1.00 42.28 329 GLU A O 1
ATOM 3861 N N . GLY B 1 120 ? 34.504 24.509 26.334 1.00 37.24 330 GLY A N 1
ATOM 3862 C CA . GLY B 1 120 ? 34.286 24.449 24.904 1.00 36.71 330 GLY A CA 1
ATOM 3863 C C . GLY B 1 120 ? 34.379 23.035 24.361 1.00 36.79 330 GLY A C 1
ATOM 3864 O O . GLY B 1 120 ? 34.330 22.838 23.151 1.00 36.87 330 GLY A O 1
ATOM 3865 N N . ASN B 1 121 ? 34.517 22.051 25.249 1.00 39.27 331 ASN A N 1
ATOM 3866 C CA . ASN B 1 121 ? 34.477 20.646 24.847 1.00 41.12 331 ASN A CA 1
ATOM 3867 C C . ASN B 1 121 ? 33.062 20.230 24.477 1.00 38.02 331 ASN A C 1
ATOM 3868 O O . ASN B 1 121 ? 32.102 20.529 25.195 1.00 35.47 331 ASN A O 1
ATOM 3873 N N . LEU B 1 122 ? 32.936 19.540 23.352 1.00 38.61 332 LEU A N 1
ATOM 3874 C CA . LEU B 1 122 ? 31.657 18.978 22.949 1.00 31.50 332 LEU A CA 1
ATOM 3875 C C . LEU B 1 122 ? 31.448 17.740 23.818 1.00 38.65 332 LEU A C 1
ATOM 3876 O O . LEU B 1 122 ? 32.324 16.874 23.904 1.00 36.40 332 LEU A O 1
ATOM 3881 N N . CYS B 1 123 ? 30.300 17.682 24.488 1.00 34.73 333 CYS A N 1
ATOM 3882 C CA . CYS B 1 123 ? 30.014 16.636 25.467 1.00 33.58 333 CYS A CA 1
ATOM 3883 C C . CYS B 1 123 ? 28.901 15.700 25.016 1.00 32.44 333 CYS A C 1
ATOM 3884 O O . CYS B 1 123 ? 28.72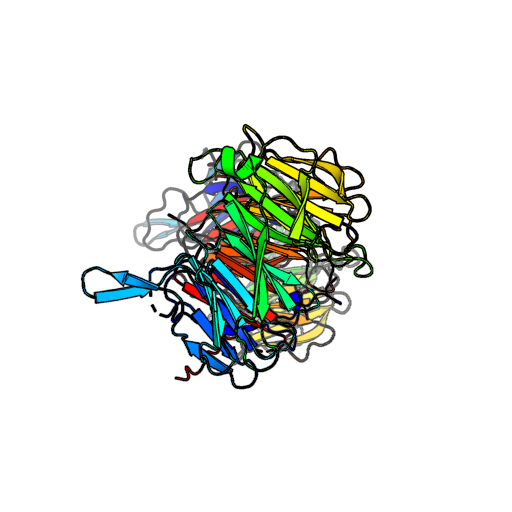6 14.614 25.569 1.00 29.74 333 CYS A O 1
ATOM 3887 N N . GLY B 1 124 ? 28.125 16.138 24.029 1.00 30.44 334 GLY A N 1
ATOM 3888 C CA . GLY B 1 124 ? 27.008 15.346 23.559 1.00 30.80 334 GLY A CA 1
ATOM 3889 C C . GLY B 1 124 ? 26.492 15.897 22.252 1.00 31.72 334 GLY A C 1
ATOM 3890 O O . GLY B 1 124 ? 26.663 17.071 21.948 1.00 30.11 334 GLY A O 1
ATOM 3891 N N . ILE B 1 125 ? 25.857 15.046 21.464 1.00 28.92 335 ILE A N 1
ATOM 3892 C CA . ILE B 1 125 ? 25.282 15.493 20.216 1.00 28.31 335 ILE A CA 1
ATOM 3893 C C . ILE B 1 125 ? 24.063 14.669 19.875 1.00 30.72 335 ILE A C 1
ATOM 3894 O O . ILE B 1 125 ? 24.020 13.467 20.160 1.00 32.56 335 ILE A O 1
ATOM 3899 N N . PHE B 1 126 ? 23.076 15.319 19.264 1.00 26.18 336 PHE A N 1
ATOM 3900 C CA . PHE B 1 126 ? 21.835 14.658 18.855 1.00 27.04 336 PHE A CA 1
ATOM 3901 C C . PHE B 1 126 ? 21.686 14.822 17.355 1.00 35.29 336 PHE A C 1
ATOM 3902 O O . PHE B 1 126 ? 21.471 15.941 16.880 1.00 30.67 336 PHE A O 1
ATOM 3910 N N . ASN B 1 127 ? 21.796 13.706 16.617 1.00 31.42 337 ASN A N 1
ATOM 3911 C CA . ASN B 1 127 ? 21.899 13.724 15.150 1.00 33.88 337 ASN A CA 1
ATOM 3912 C C . ASN B 1 127 ? 20.661 13.264 14.413 1.00 31.53 337 ASN A C 1
ATOM 3913 O O . ASN B 1 127 ? 20.644 13.270 13.184 1.00 36.23 337 ASN A O 1
ATOM 3918 N N . ALA B 1 128 ? 19.651 12.816 15.141 1.00 31.06 338 ALA A N 1
ATOM 3919 C CA . ALA B 1 128 ? 18.464 12.245 14.514 1.00 32.64 338 ALA A CA 1
ATOM 3920 C C . ALA B 1 128 ? 17.716 13.222 13.601 1.00 33.42 338 ALA A C 1
ATOM 3921 O O . ALA B 1 128 ? 17.259 12.828 12.532 1.00 29.71 338 ALA A O 1
ATOM 3923 N N . PRO B 1 129 ? 17.570 14.501 14.012 1.00 27.93 339 PRO A N 1
ATOM 3924 C CA . PRO B 1 129 ? 16.760 15.361 13.142 1.00 25.31 339 PRO A CA 1
ATOM 3925 C C . PRO B 1 129 ? 17.223 15.327 11.686 1.00 30.76 339 PRO A C 1
ATOM 3926 O O . PRO B 1 129 ? 18.428 15.235 11.412 1.00 30.63 339 PRO A O 1
ATOM 3930 N N . THR B 1 130 ? 16.263 15.417 10.770 1.00 29.28 340 THR A N 1
ATOM 3931 C CA . THR B 1 130 ? 16.539 15.335 9.343 1.00 29.55 340 THR A CA 1
ATOM 3932 C C . THR B 1 130 ? 16.518 16.696 8.637 1.00 35.28 340 THR A C 1
ATOM 3933 O O . THR B 1 130 ? 16.538 16.753 7.412 1.00 32.18 340 THR A O 1
ATOM 3937 N N . ASP B 1 131 ? 16.486 17.784 9.402 1.00 28.04 341 ASP A N 1
ATOM 3938 C CA . ASP B 1 131 ? 16.378 19.125 8.820 1.00 26.69 341 ASP A CA 1
ATOM 3939 C C . ASP B 1 131 ? 16.645 20.152 9.936 1.00 31.69 341 ASP A C 1
ATOM 3940 O O . ASP B 1 131 ? 16.843 19.770 11.083 1.00 28.32 341 ASP A O 1
ATOM 3945 N N . TYR B 1 132 ? 16.659 21.436 9.589 1.00 28.72 342 TYR A N 1
ATOM 3946 C CA . TYR B 1 132 ? 17.084 22.501 10.505 1.00 28.76 342 TYR A CA 1
ATOM 3947 C C . TYR B 1 132 ? 16.499 22.367 11.907 1.00 27.63 342 TYR A C 1
ATOM 3948 O O . TYR B 1 132 ? 15.330 22.035 12.053 1.00 23.17 342 TYR A O 1
ATOM 3957 N N . ILE B 1 133 ? 17.301 22.677 12.927 1.00 25.31 343 ILE A N 1
ATOM 3958 C CA . ILE B 1 133 ? 16.723 22.955 14.230 1.00 26.41 343 ILE A CA 1
ATOM 3959 C C . ILE B 1 133 ? 16.171 24.374 14.142 1.00 29.15 343 ILE A C 1
ATOM 3960 O O . ILE B 1 133 ? 16.883 25.261 13.656 1.00 27.92 343 ILE A O 1
ATOM 3965 N N . HIS B 1 134 ? 14.926 24.598 14.577 1.00 25.84 344 HIS A N 1
ATOM 3966 C CA . HIS B 1 134 ? 14.369 25.969 14.621 1.00 24.47 344 HIS A CA 1
ATOM 3967 C C . HIS B 1 134 ? 14.332 26.622 16.018 1.00 28.66 344 HIS A C 1
ATOM 3968 O O . HIS B 1 134 ? 14.457 27.834 16.123 1.00 25.55 344 HIS A O 1
ATOM 3975 N N . LYS B 1 135 ? 14.135 25.836 17.079 1.00 24.21 345 LYS A N 1
ATOM 3976 C CA . LYS B 1 135 ? 13.928 26.397 18.428 1.00 23.51 345 LYS A CA 1
ATOM 3977 C C . LYS B 1 135 ? 14.288 25.387 19.525 1.00 23.36 345 LYS A C 1
ATOM 3978 O O . LYS B 1 135 ? 14.113 24.187 19.324 1.00 22.81 345 LYS A O 1
ATOM 3984 N N . LEU B 1 136 ? 14.790 25.874 20.664 1.00 23.62 346 LEU A N 1
ATOM 3985 C CA . LEU B 1 136 ? 14.998 25.050 21.867 1.00 20.48 346 LEU A CA 1
ATOM 3986 C C . LEU B 1 136 ? 14.200 25.615 23.035 1.00 22.73 346 LEU A C 1
ATOM 3987 O O . LEU B 1 136 ? 13.956 26.820 23.091 1.00 21.32 346 LEU A O 1
ATOM 3992 N N . ALA B 1 137 ? 13.792 24.747 23.959 1.00 20.32 347 ALA A N 1
ATOM 3993 C CA . ALA B 1 137 ? 13.185 25.191 25.222 1.00 26.48 347 ALA A CA 1
ATOM 3994 C C . ALA B 1 137 ? 13.713 24.285 26.319 1.00 27.47 347 ALA A C 1
ATOM 3995 O O . ALA B 1 137 ? 14.082 23.142 26.046 1.00 23.92 347 ALA A O 1
ATOM 3997 N N . LEU B 1 138 ? 13.771 24.775 27.556 1.00 20.61 348 LEU A N 1
ATOM 3998 C CA . LEU B 1 138 ? 14.352 23.965 28.617 1.00 22.40 348 LEU A CA 1
ATOM 3999 C C . LEU B 1 138 ? 13.422 23.970 29.839 1.00 30.78 348 LEU A C 1
ATOM 4000 O O . LEU B 1 138 ? 12.928 25.035 30.250 1.00 24.39 348 LEU A O 1
ATOM 4005 N N . SER B 1 139 ? 13.114 22.787 30.375 1.00 23.29 349 SER A N 1
ATOM 4006 C CA . SER B 1 139 ? 12.210 22.703 31.547 1.00 26.20 349 SER A CA 1
ATOM 4007 C C . SER B 1 139 ? 12.963 22.989 32.830 1.00 29.41 349 SER A C 1
ATOM 4008 O O . SER B 1 139 ? 14.178 23.085 32.817 1.00 26.35 349 SER A O 1
ATOM 4011 N N . ASP B 1 140 ? 12.239 23.090 33.946 1.00 30.57 350 ASP A N 1
ATOM 4012 C CA . ASP B 1 140 ? 12.877 23.365 35.234 1.00 36.04 350 ASP A CA 1
ATOM 4013 C C . ASP B 1 140 ? 13.753 22.191 35.670 1.00 33.08 350 ASP A C 1
ATOM 4014 O O . ASP B 1 140 ? 14.679 22.373 36.456 1.00 35.84 350 ASP A O 1
ATOM 4019 N N . ASP B 1 141 ? 13.459 21.005 35.141 1.00 34.33 351 ASP A N 1
ATOM 4020 C CA . ASP B 1 141 ? 14.245 19.806 35.413 1.00 31.82 351 ASP A CA 1
ATOM 4021 C C . ASP B 1 141 ? 15.322 19.569 34.356 1.00 33.39 351 ASP A C 1
ATOM 4022 O O . ASP B 1 141 ? 15.881 18.469 34.270 1.00 29.18 351 ASP A O 1
ATOM 4027 N N . ASP B 1 142 ? 15.594 20.594 33.551 1.00 28.79 352 ASP A N 1
ATOM 4028 C CA . ASP B 1 142 ? 16.626 20.538 32.505 1.00 28.25 352 ASP A CA 1
ATOM 4029 C C . ASP B 1 142 ? 16.347 19.544 31.366 1.00 24.28 352 ASP A C 1
ATOM 4030 O O . ASP B 1 142 ? 17.272 19.061 30.729 1.00 28.10 352 ASP A O 1
ATOM 4035 N N . LEU B 1 143 ? 15.080 19.271 31.101 1.00 22.97 353 LEU A N 1
ATOM 4036 C CA . LEU B 1 143 ? 14.681 18.536 29.896 1.00 26.24 353 LEU A CA 1
ATOM 4037 C C . LEU B 1 143 ? 14.712 19.511 28.732 1.00 24.91 353 LEU A C 1
ATOM 4038 O O . LEU B 1 143 ? 14.197 20.608 28.846 1.00 24.45 353 LEU A O 1
ATOM 4043 N N . LEU B 1 144 ? 15.332 19.125 27.625 1.00 19.91 354 LEU A N 1
ATOM 4044 C CA . LEU B 1 144 ? 15.437 20.009 26.459 1.00 21.18 354 LEU A CA 1
ATOM 4045 C C . LEU B 1 144 ? 14.374 19.628 25.394 1.00 21.01 354 LEU A C 1
ATOM 4046 O O . LEU B 1 144 ? 14.245 18.457 25.026 1.00 21.63 354 LEU A O 1
ATOM 4051 N N . ALA B 1 145 ? 13.593 20.599 24.938 1.00 20.36 355 ALA A N 1
ATOM 4052 C CA . ALA B 1 145 ? 12.617 20.374 23.851 1.00 17.93 355 ALA A CA 1
ATOM 4053 C C . ALA B 1 145 ? 13.157 21.029 22.576 1.00 22.76 355 ALA A C 1
ATOM 4054 O O . ALA B 1 145 ? 13.685 22.140 22.628 1.00 19.83 355 ALA A O 1
ATOM 4056 N N . VAL B 1 146 ? 13.035 20.325 21.452 1.00 23.25 356 VAL A N 1
ATOM 4057 C CA . VAL B 1 146 ? 13.627 20.746 20.189 1.00 22.71 356 VAL A CA 1
ATOM 4058 C C . VAL B 1 146 ? 12.511 20.801 19.129 1.00 20.63 356 VAL A C 1
ATOM 4059 O O . VAL B 1 146 ? 11.725 19.873 19.020 1.00 21.74 356 VAL A O 1
ATOM 4063 N N . ALA B 1 147 ? 12.437 21.917 18.398 1.00 19.26 357 ALA A N 1
ATOM 4064 C CA . ALA B 1 147 ? 11.511 22.089 17.273 1.00 18.79 357 ALA A CA 1
ATOM 4065 C C . ALA B 1 147 ? 12.336 21.981 16.004 1.00 20.69 357 ALA A C 1
ATOM 4066 O O . ALA B 1 147 ? 13.293 22.736 15.815 1.00 22.81 357 ALA A O 1
ATOM 4068 N N . CYS B 1 148 ? 11.971 21.049 15.136 1.00 25.08 358 CYS A N 1
ATOM 4069 C CA . CYS B 1 148 ? 12.739 20.774 13.924 1.00 21.67 358 CYS A CA 1
ATOM 4070 C C . CYS B 1 148 ? 11.897 21.089 12.685 1.00 23.51 358 CYS A C 1
ATOM 4071 O O . CYS B 1 148 ? 10.701 20.873 12.673 1.00 23.12 358 CYS A O 1
ATOM 4074 N N . LYS B 1 149 ? 12.550 21.586 11.638 1.00 28.24 359 LYS A N 1
ATOM 4075 C CA . LYS B 1 149 ? 11.863 22.001 10.422 1.00 23.57 359 LYS A CA 1
ATOM 4076 C C . LYS B 1 149 ? 11.206 20.814 9.692 1.00 29.95 359 LYS A C 1
ATOM 4077 O O . LYS B 1 149 ? 10.239 20.995 8.915 1.00 27.57 359 LYS A O 1
ATOM 4083 N N . ASN B 1 150 ? 11.683 19.598 9.993 1.00 26.76 360 ASN A N 1
ATOM 4084 C CA . ASN B 1 150 ? 11.058 18.380 9.476 1.00 29.26 360 ASN A CA 1
ATOM 4085 C C . ASN B 1 150 ? 9.671 18.130 10.076 1.00 28.58 360 ASN A C 1
ATOM 4086 O O . ASN B 1 150 ? 9.010 17.175 9.711 1.00 27.17 360 ASN A O 1
ATOM 4091 N N . GLY B 1 151 ? 9.209 18.989 10.981 1.00 24.51 361 GLY A N 1
ATOM 4092 C CA . GLY B 1 151 ? 7.869 18.806 11.524 1.00 24.22 361 GLY A CA 1
ATOM 4093 C C . GLY B 1 151 ? 7.794 18.069 12.861 1.00 23.15 361 GLY A C 1
ATOM 4094 O O . GLY B 1 151 ? 6.728 18.022 13.504 1.00 23.62 361 GLY A O 1
ATOM 4095 N N . TYR B 1 152 ? 8.922 17.517 13.298 1.00 22.70 362 TYR A N 1
ATOM 4096 C CA . TYR B 1 152 ? 8.976 16.794 14.568 1.00 22.34 362 TYR A CA 1
ATOM 4097 C C . TYR B 1 152 ? 9.422 17.733 15.675 1.00 23.41 362 TYR A C 1
ATOM 4098 O O . TYR B 1 152 ? 10.236 18.611 15.425 1.00 20.91 362 TYR A O 1
ATOM 4107 N N . GLY B 1 153 ? 8.860 17.543 16.872 1.00 18.66 363 GLY A N 1
ATOM 4108 C CA . GLY B 1 153 ? 9.511 17.959 18.091 1.00 21.20 363 GLY A CA 1
ATOM 4109 C C . GLY B 1 153 ? 10.266 16.812 18.729 1.00 21.74 363 GLY A C 1
ATOM 4110 O O . GLY B 1 153 ? 9.939 15.651 18.478 1.00 24.59 363 GLY A O 1
ATOM 4111 N N . TYR B 1 154 ? 11.295 17.115 19.524 1.00 21.15 364 TYR A N 1
ATOM 4112 C CA . TYR B 1 154 ? 11.993 16.071 20.285 1.00 23.27 364 TYR A CA 1
ATOM 4113 C C . TYR B 1 154 ? 12.128 16.490 21.754 1.00 26.16 364 TYR A C 1
ATOM 4114 O O . TYR B 1 154 ? 12.171 17.697 22.068 1.00 20.79 364 TYR A O 1
ATOM 4123 N N . LEU B 1 155 ? 12.206 15.500 22.646 1.00 23.19 365 LEU A N 1
ATOM 4124 C CA . LEU B 1 155 ? 12.611 15.758 24.024 1.00 20.84 365 LEU A CA 1
ATOM 4125 C C . LEU B 1 155 ? 13.879 14.979 24.328 1.00 23.34 365 LEU A C 1
ATOM 4126 O O . LEU B 1 155 ? 13.949 13.750 24.070 1.00 23.99 365 LEU A O 1
ATOM 4131 N N . LEU B 1 156 ? 14.877 15.676 24.871 1.00 17.95 366 LEU A N 1
ATOM 4132 C CA . LEU B 1 156 ? 16.164 15.051 25.185 1.00 22.88 366 LEU A CA 1
ATOM 4133 C C . LEU B 1 156 ? 16.566 15.257 26.639 1.00 24.77 366 LEU A C 1
ATOM 4134 O O . LEU B 1 156 ? 16.473 16.396 27.150 1.00 23.95 366 LEU A O 1
ATOM 4139 N N . SER B 1 157 ? 17.071 14.200 27.276 1.00 21.80 367 SER A N 1
ATOM 4140 C CA . SER B 1 157 ? 17.698 14.331 28.599 1.00 27.86 367 SER A CA 1
ATOM 4141 C C . SER B 1 157 ? 19.207 14.142 28.496 1.00 28.11 367 SER A C 1
ATOM 4142 O O . SER B 1 157 ? 19.715 13.439 27.609 1.00 24.39 367 SER A O 1
ATOM 4145 N N . THR B 1 158 ? 19.922 14.802 29.396 1.00 25.54 368 THR A N 1
ATOM 4146 C CA . THR B 1 158 ? 21.363 14.787 29.361 1.00 27.43 368 THR A CA 1
ATOM 4147 C C . THR B 1 158 ? 21.911 14.388 30.732 1.00 28.02 368 THR A C 1
ATOM 4148 O O . THR B 1 158 ? 21.257 14.578 31.743 1.00 26.86 368 THR A O 1
ATOM 4152 N N . ASP B 1 159 ? 23.099 13.801 30.749 1.00 30.99 369 ASP A N 1
ATOM 4153 C CA . ASP B 1 159 ? 23.752 13.454 32.006 1.00 29.10 369 ASP A CA 1
ATOM 4154 C C . ASP B 1 159 ? 24.147 14.730 32.742 1.00 32.68 369 ASP A C 1
ATOM 4155 O O . ASP B 1 159 ? 24.848 15.580 32.180 1.00 32.46 369 ASP A O 1
ATOM 4160 N N . ASN B 1 160 ? 23.681 14.866 33.986 1.00 33.66 370 ASN A N 1
ATOM 4161 C CA . ASN B 1 160 ? 23.956 16.042 34.801 1.00 37.92 370 ASN A CA 1
ATOM 4162 C C . ASN B 1 160 ? 25.448 16.284 35.003 1.00 39.23 370 ASN A C 1
ATOM 4163 O O . ASN B 1 160 ? 25.860 17.413 35.265 1.00 40.55 370 ASN A O 1
ATOM 4168 N N . SER B 1 161 ? 26.255 15.234 34.905 1.00 33.00 371 SER A N 1
ATOM 4169 C CA . SER B 1 161 ? 27.690 15.376 35.151 1.00 40.32 371 SER A CA 1
ATOM 4170 C C . SER B 1 161 ? 28.550 15.413 33.882 1.00 35.05 371 SER A C 1
ATOM 4171 O O . SER B 1 161 ? 29.513 16.167 33.822 1.00 33.23 371 SER A O 1
ATOM 4174 N N . THR B 1 162 ? 28.229 14.610 32.875 1.00 33.56 372 THR A N 1
ATOM 4175 C CA . THR B 1 162 ? 29.090 14.567 31.683 1.00 30.67 372 THR A CA 1
ATOM 4176 C C . THR B 1 162 ? 28.522 15.328 30.495 1.00 30.51 372 THR A C 1
ATOM 4177 O O . THR B 1 162 ? 29.240 15.622 29.547 1.00 29.48 372 THR A O 1
ATOM 4181 N N . GLY B 1 163 ? 27.231 15.622 30.517 1.00 29.60 373 GLY A N 1
ATOM 4182 C CA . GLY B 1 163 ? 26.622 16.275 29.373 1.00 34.03 373 GLY A CA 1
ATOM 4183 C C . GLY B 1 163 ? 26.268 15.352 28.206 1.00 31.43 373 GLY A C 1
ATOM 4184 O O . GLY B 1 163 ? 25.799 15.824 27.168 1.00 30.40 373 GLY A O 1
ATOM 4185 N N . GLU B 1 164 ? 26.449 14.040 28.363 1.00 27.69 374 GLU A N 1
ATOM 4186 C CA . GLU B 1 164 ? 26.074 13.107 27.280 1.00 28.69 374 GLU A CA 1
ATOM 4187 C C . GLU B 1 164 ? 24.557 13.033 27.087 1.00 23.89 374 GLU A C 1
ATOM 4188 O O . GLU B 1 164 ? 23.818 13.062 28.051 1.00 23.66 374 GLU A O 1
ATOM 4194 N N . ILE B 1 165 ? 24.078 12.919 25.854 1.00 21.07 375 ILE A N 1
ATOM 4195 C CA . ILE B 1 165 ? 22.643 12.772 25.651 1.00 22.16 375 ILE A CA 1
ATOM 4196 C C . ILE B 1 165 ? 22.237 11.373 26.104 1.00 25.58 375 ILE A C 1
ATOM 4197 O O . ILE B 1 165 ? 22.813 10.401 25.642 1.00 26.97 375 ILE A O 1
ATOM 4202 N N . LEU B 1 166 ? 21.274 11.277 27.017 1.00 22.94 376 LEU A N 1
ATOM 4203 C CA . LEU B 1 166 ? 20.886 9.994 27.596 1.00 27.84 376 LEU A CA 1
ATOM 4204 C C . LEU B 1 166 ? 19.622 9.388 26.976 1.00 32.14 376 LEU A C 1
ATOM 4205 O O . LEU B 1 166 ? 19.513 8.159 26.843 1.00 26.98 376 LEU A O 1
ATOM 4210 N N . THR B 1 167 ? 18.657 10.242 26.630 1.00 25.20 377 THR A N 1
ATOM 4211 C CA . THR B 1 167 ? 17.369 9.759 26.149 1.00 25.34 377 THR A CA 1
ATOM 4212 C C . THR B 1 167 ? 16.790 10.740 25.162 1.00 25.62 377 THR A C 1
ATOM 4213 O O . THR B 1 167 ? 17.089 11.928 25.210 1.00 25.62 377 THR A O 1
ATOM 4217 N N . SER B 1 168 ? 15.917 10.233 24.308 1.00 24.23 378 SER A N 1
ATOM 4218 C CA . SER B 1 168 ? 15.230 11.058 23.358 1.00 24.67 378 SER A CA 1
ATOM 4219 C C . SER B 1 168 ? 13.867 10.482 23.094 1.00 25.18 378 SER A C 1
ATOM 4220 O O . SER B 1 168 ? 13.645 9.263 23.222 1.00 24.06 378 SER A O 1
ATOM 4223 N N . ALA B 1 169 ? 12.964 11.368 22.676 1.00 21.80 379 ALA A N 1
ATOM 4224 C CA . ALA B 1 169 ? 11.581 11.022 22.410 1.00 28.26 379 ALA A CA 1
ATOM 4225 C C . ALA B 1 169 ? 11.020 11.950 21.333 1.00 26.35 379 ALA A C 1
ATOM 4226 O O . ALA B 1 169 ? 11.257 13.150 21.380 1.00 26.68 379 ALA A O 1
ATOM 4228 N N . ASN B 1 170 ? 10.246 11.405 20.400 1.00 26.72 380 ASN A N 1
ATOM 4229 C CA . ASN B 1 170 ? 9.599 12.231 19.372 1.00 29.08 380 ASN A CA 1
ATOM 4230 C C . ASN B 1 170 ? 8.271 12.825 19.836 1.00 27.81 380 ASN A C 1
ATOM 4231 O O . ASN B 1 170 ? 7.509 12.169 20.534 1.00 28.15 380 ASN A O 1
ATOM 4236 N N . LEU B 1 171 ? 7.974 14.054 19.415 1.00 23.22 381 LEU A N 1
ATOM 4237 C CA . LEU B 1 171 ? 6.639 14.601 19.582 1.00 25.02 381 LEU A CA 1
ATOM 4238 C C . LEU B 1 171 ? 6.000 14.697 18.208 1.00 24.29 381 LEU A C 1
ATOM 4239 O O . LEU B 1 171 ? 6.444 15.471 17.366 1.00 24.51 381 LEU A O 1
ATOM 4244 N N . ILE B 1 172 ? 4.966 13.896 17.986 1.00 29.09 382 ILE A N 1
ATOM 4245 C CA . ILE B 1 172 ? 4.422 13.701 16.642 1.00 28.01 382 ILE A CA 1
ATOM 4246 C C . ILE B 1 172 ? 2.963 14.101 16.593 1.00 27.54 382 ILE A C 1
ATOM 4247 O O . ILE B 1 172 ? 2.144 13.619 17.371 1.00 29.97 382 ILE A O 1
ATOM 4252 N N . TYR B 1 173 ? 2.664 15.019 15.689 1.00 30.60 383 TYR A N 1
ATOM 4253 C CA . TYR B 1 173 ? 1.298 15.396 15.364 1.00 33.06 383 TYR A CA 1
ATOM 4254 C C . TYR B 1 173 ? 1.036 14.954 13.914 1.00 31.25 383 TYR A C 1
ATOM 4255 O O . TYR B 1 173 ? 1.296 15.699 12.974 1.00 30.52 383 TYR A O 1
ATOM 4264 N N . PRO B 1 174 ? 0.542 13.719 13.732 1.00 30.03 384 PRO A N 1
ATOM 4265 C CA . PRO B 1 174 ? 0.311 13.174 12.389 1.00 34.69 384 PRO A CA 1
ATOM 4266 C C . PRO B 1 174 ? -0.252 14.204 11.389 1.00 30.69 384 PRO A C 1
ATOM 4267 O O . PRO B 1 174 ? 0.318 14.384 10.315 1.00 32.08 384 PRO A O 1
ATOM 4271 N N . GLU B 1 175 ? -1.352 14.857 11.737 1.00 32.95 385 GLU A N 1
ATOM 4272 C CA . GLU B 1 175 ? -2.020 15.796 10.818 1.00 36.69 385 GLU A CA 1
ATOM 4273 C C . GLU B 1 175 ? -1.094 16.894 10.299 1.00 35.70 385 GLU A C 1
ATOM 4274 O O . GLU B 1 175 ? -1.236 17.337 9.162 1.00 33.15 385 GLU A O 1
ATOM 4280 N N . ALA B 1 176 ? -0.154 17.331 11.139 1.00 31.24 386 ALA A N 1
ATOM 4281 C CA . ALA B 1 176 ? 0.737 18.419 10.794 1.00 34.66 386 ALA A CA 1
ATOM 4282 C C . ALA B 1 176 ? 1.778 17.943 9.793 1.00 33.11 386 ALA A C 1
ATOM 4283 O O . ALA B 1 176 ? 2.206 18.684 8.908 1.00 31.38 386 ALA A O 1
ATOM 4285 N N . LEU B 1 177 ? 2.209 16.704 9.958 1.00 34.51 387 LEU A N 1
ATOM 4286 C CA . LEU B 1 177 ? 3.201 16.131 9.063 1.00 31.82 387 LEU A CA 1
ATOM 4287 C C . LEU B 1 177 ? 2.563 15.913 7.688 1.00 29.88 387 LEU A C 1
ATOM 4288 O O . LEU B 1 177 ? 3.198 16.151 6.643 1.00 32.69 387 LEU A O 1
ATOM 4293 N N . GLU B 1 178 ? 1.308 15.469 7.693 1.00 33.95 388 GLU A N 1
ATOM 4294 C CA . GLU B 1 178 ? 0.564 15.238 6.449 1.00 36.21 388 GLU A CA 1
ATOM 4295 C C . GLU B 1 178 ? 0.369 16.542 5.683 1.00 38.73 388 GLU A C 1
ATOM 4296 O O . GLU B 1 178 ? 0.306 16.536 4.461 1.00 35.09 388 GLU A O 1
ATOM 4302 N N . LYS B 1 179 ? 0.246 17.655 6.409 1.00 37.86 389 LYS A N 1
ATOM 4303 C CA . LYS B 1 179 ? 0.121 18.966 5.766 1.00 33.42 389 LYS A CA 1
ATOM 4304 C C . LYS B 1 179 ? 1.488 19.560 5.446 1.00 34.36 389 LYS A C 1
ATOM 4305 O O . LYS B 1 179 ? 1.581 20.668 4.899 1.00 39.74 389 LYS A O 1
ATOM 4311 N N . GLY B 1 180 ? 2.547 18.842 5.817 1.00 35.79 390 GLY A N 1
ATOM 4312 C CA . GLY B 1 180 ? 3.912 19.276 5.541 1.00 36.71 390 GLY A CA 1
ATOM 4313 C C . GLY B 1 180 ? 4.423 20.429 6.411 1.00 37.71 390 GLY A C 1
ATOM 4314 O O . GLY B 1 180 ? 5.402 21.099 6.047 1.00 33.59 390 GLY A O 1
ATOM 4315 N N . TYR B 1 181 ? 3.770 20.661 7.553 1.00 29.46 391 TYR A N 1
ATOM 4316 C CA . TYR B 1 181 ? 4.188 21.710 8.490 1.00 27.63 391 TYR A CA 1
ATOM 4317 C C . TYR B 1 181 ? 5.594 21.553 9.068 1.00 27.29 391 TYR A C 1
ATOM 4318 O O . TYR B 1 181 ? 6.102 20.436 9.264 1.00 29.71 391 TYR A O 1
ATOM 4327 N N . SER B 1 182 ? 6.233 22.687 9.322 1.00 28.12 392 SER A N 1
ATOM 4328 C CA . SER B 1 182 ? 7.462 22.724 10.099 1.00 26.15 392 SER A CA 1
ATOM 4329 C C . SER B 1 182 ? 7.132 23.022 11.553 1.00 26.82 392 SER A C 1
ATOM 4330 O O . SER B 1 182 ? 6.202 23.752 11.822 1.00 27.41 392 SER A O 1
ATOM 4333 N N . ALA B 1 183 ? 7.893 22.426 12.468 1.00 25.68 393 ALA A N 1
ATOM 4334 C CA . ALA B 1 183 ? 7.838 22.761 13.874 1.00 25.61 393 ALA A CA 1
ATOM 4335 C C . ALA B 1 183 ? 8.867 23.869 14.051 1.00 25.50 393 ALA A C 1
ATOM 4336 O O . ALA B 1 183 ? 10.068 23.667 13.843 1.00 27.78 393 ALA A O 1
ATOM 4338 N N . SER B 1 184 ? 8.377 25.051 14.400 1.00 24.70 394 SER A N 1
ATOM 4339 C CA . SER B 1 184 ? 9.219 26.242 14.461 1.00 26.26 394 SER A CA 1
ATOM 4340 C C . SER B 1 184 ? 9.279 26.914 15.838 1.00 20.33 394 SER A C 1
ATOM 4341 O O . SER B 1 184 ? 10.193 27.688 16.099 1.00 25.38 394 SER A O 1
ATOM 4344 N N . LEU B 1 185 ? 8.295 26.649 16.699 1.00 20.36 395 LEU A N 1
ATOM 4345 C CA . LEU B 1 185 ? 8.296 27.232 18.046 1.00 23.07 395 LEU A CA 1
ATOM 4346 C C . LEU B 1 185 ? 8.104 26.103 19.046 1.00 23.71 395 LEU A C 1
ATOM 4347 O O . LEU B 1 185 ? 7.423 25.110 18.750 1.00 21.56 395 LEU A O 1
ATOM 4352 N N . ILE B 1 186 ? 8.690 26.247 20.229 1.00 22.42 396 ILE A N 1
ATOM 4353 C CA . ILE B 1 186 ? 8.482 25.259 21.268 1.00 19.76 396 ILE A CA 1
ATOM 4354 C C . ILE B 1 186 ? 8.709 25.862 22.650 1.00 24.75 396 ILE A C 1
ATOM 4355 O O . ILE B 1 186 ? 9.549 26.750 22.817 1.00 19.98 396 ILE A O 1
ATOM 4360 N N . GLU B 1 187 ? 7.885 25.441 23.615 1.00 20.14 397 GLU A N 1
ATOM 4361 C CA . GLU B 1 187 ? 7.956 25.973 24.985 1.00 22.97 397 GLU A CA 1
ATOM 4362 C C . GLU B 1 187 ? 7.367 24.959 25.945 1.00 25.28 397 GLU A C 1
ATOM 4363 O O . GLU B 1 187 ? 6.402 24.287 25.606 1.00 24.99 397 GLU A O 1
ATOM 4369 N N . PHE B 1 188 ? 7.944 24.852 27.136 1.00 19.25 398 PHE A N 1
ATOM 4370 C CA . PHE B 1 188 ? 7.326 24.064 28.197 1.00 24.69 398 PHE A CA 1
ATOM 4371 C C . PHE B 1 188 ? 6.263 24.907 28.874 1.00 27.50 398 PHE A C 1
ATOM 4372 O O . PHE B 1 188 ? 6.364 26.134 28.914 1.00 22.90 398 PHE A O 1
ATOM 4380 N N . SER B 1 189 ? 5.258 24.221 29.409 1.00 27.79 399 SER A N 1
ATOM 4381 C CA . SER B 1 189 ? 4.193 24.842 30.161 1.00 23.91 399 SER A CA 1
ATOM 4382 C C . SER B 1 189 ? 3.846 23.948 31.338 1.00 27.23 399 SER A C 1
ATOM 4383 O O . SER B 1 189 ? 3.695 22.737 31.183 1.00 24.01 399 SER A O 1
ATOM 4386 N N . ASN B 1 190 ? 3.738 24.549 32.509 1.00 27.95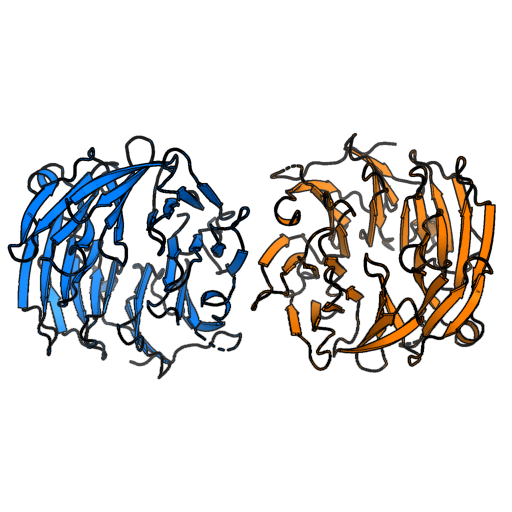 400 ASN A N 1
ATOM 4387 C CA . ASN B 1 190 ? 3.409 23.834 33.716 1.00 26.30 400 ASN A CA 1
ATOM 4388 C C . ASN B 1 190 ? 2.564 24.761 34.581 1.00 28.16 400 ASN A C 1
ATOM 4389 O O . ASN B 1 190 ? 3.089 25.756 35.098 1.00 26.08 400 ASN A O 1
ATOM 4394 N N . PHE B 1 191 ? 1.272 24.446 34.727 1.00 27.15 401 PHE A N 1
ATOM 4395 C CA . PHE B 1 191 ? 0.357 25.346 35.433 1.00 30.26 401 PHE A CA 1
ATOM 4396 C C . PHE B 1 191 ? 0.883 25.692 36.820 1.00 29.98 401 PHE A C 1
ATOM 4397 O O . PHE B 1 191 ? 1.020 24.814 37.686 1.00 26.67 401 PHE A O 1
ATOM 4405 N N . LEU B 1 192 ? 1.175 26.977 37.012 1.00 27.12 402 LEU A N 1
ATOM 4406 C CA . LEU B 1 192 ? 1.684 27.511 38.285 1.00 29.18 402 LEU A CA 1
ATOM 4407 C C . LEU B 1 192 ? 2.998 26.856 38.705 1.00 33.67 402 LEU A C 1
ATOM 4408 O O . LEU B 1 192 ? 3.445 27.011 39.837 1.00 34.68 402 LEU A O 1
ATOM 4413 N N . GLY B 1 193 ? 3.629 26.129 37.796 1.00 30.57 403 GLY A N 1
ATOM 4414 C CA . GLY B 1 193 ? 4.824 25.394 38.158 1.00 30.13 403 GLY A CA 1
ATOM 4415 C C . GLY B 1 193 ? 4.527 24.372 39.248 1.00 33.47 403 GLY A C 1
ATOM 4416 O O . GLY B 1 193 ? 5.433 23.984 39.980 1.00 37.17 403 GLY A O 1
ATOM 4417 N N . ARG B 1 194 ? 3.267 23.944 39.365 1.00 31.55 404 ARG A N 1
ATOM 4418 C CA . ARG B 1 194 ? 2.867 22.982 40.409 1.00 36.35 404 ARG A CA 1
ATOM 4419 C C . ARG B 1 194 ? 2.228 21.719 39.833 1.00 36.18 404 ARG A C 1
ATOM 4420 O O . ARG B 1 194 ? 1.676 20.908 40.576 1.00 38.28 404 ARG A O 1
ATOM 4428 N N . SER B 1 195 ? 2.274 21.561 38.517 1.00 33.94 405 SER A N 1
ATOM 4429 C CA . SER B 1 195 ? 1.551 20.482 37.858 1.00 32.40 405 SER A CA 1
ATOM 4430 C C . SER B 1 195 ? 2.526 19.628 37.042 1.00 32.81 405 SER A C 1
ATOM 4431 O O . SER B 1 195 ? 3.718 19.597 37.329 1.00 39.37 405 SER A O 1
ATOM 4434 N N . SER B 1 196 ? 2.030 18.926 36.036 1.00 32.46 406 SER A N 1
ATOM 4435 C CA . SER B 1 196 ? 2.911 18.154 35.173 1.00 30.52 406 SER A CA 1
ATOM 4436 C C . SER B 1 196 ? 3.317 19.037 33.999 1.00 33.03 406 SER A C 1
ATOM 4437 O O . SER B 1 196 ? 2.554 19.908 33.602 1.00 29.81 406 SER A O 1
ATOM 4440 N N . ASP B 1 197 ? 4.528 18.845 33.476 1.00 30.03 407 ASP A N 1
ATOM 4441 C CA . ASP B 1 197 ? 5.015 19.608 32.327 1.00 29.72 407 ASP A CA 1
ATOM 4442 C C . ASP B 1 197 ? 4.325 19.204 31.029 1.00 22.63 407 ASP A C 1
ATOM 4443 O O . ASP B 1 197 ? 4.201 18.001 30.705 1.00 29.27 407 ASP A O 1
ATOM 4448 N N . LYS B 1 198 ? 3.874 20.219 30.300 1.00 23.26 408 LYS A N 1
ATOM 4449 C CA . LYS B 1 198 ? 3.339 20.070 28.942 1.00 24.30 408 LYS A CA 1
ATOM 4450 C C . LYS B 1 198 ? 4.300 20.783 28.006 1.00 21.07 408 LYS A C 1
ATOM 4451 O O . LYS B 1 198 ? 5.076 21.629 28.455 1.00 22.24 408 LYS A O 1
ATOM 4457 N N . VAL B 1 199 ? 4.227 20.449 26.721 1.00 21.68 409 VAL A N 1
ATOM 4458 C CA . VAL B 1 199 ? 5.046 21.067 25.671 1.00 18.52 409 VAL A CA 1
ATOM 4459 C C . VAL B 1 199 ? 4.105 21.708 24.625 1.00 19.61 409 VAL A C 1
ATOM 4460 O O . VAL B 1 199 ? 3.219 21.049 24.092 1.00 24.31 409 VAL A O 1
ATOM 4464 N N . ILE B 1 200 ? 4.301 22.985 24.318 1.00 20.28 410 ILE A N 1
ATOM 4465 C CA . ILE B 1 200 ? 3.485 23.647 23.316 1.00 21.28 410 ILE A CA 1
ATOM 4466 C C . ILE B 1 200 ? 4.358 23.717 22.067 1.00 23.41 410 ILE A C 1
ATOM 4467 O O . ILE B 1 200 ? 5.493 24.147 22.162 1.00 23.86 410 ILE A O 1
ATOM 4472 N N . ILE B 1 201 ? 3.844 23.330 20.902 1.00 20.36 411 ILE A N 1
ATOM 4473 C CA . ILE B 1 201 ? 4.631 23.455 19.677 1.00 19.96 411 ILE A CA 1
ATOM 4474 C C . ILE B 1 201 ? 3.842 24.303 18.670 1.00 23.86 411 ILE A C 1
ATOM 4475 O O . ILE B 1 201 ? 2.651 24.064 18.463 1.00 23.20 411 ILE A O 1
ATOM 4480 N N . GLY B 1 202 ? 4.512 25.277 18.059 1.00 22.02 412 GLY A N 1
ATOM 4481 C CA . GLY B 1 202 ? 3.925 26.093 17.004 1.00 20.02 412 GLY A CA 1
ATOM 4482 C C . GLY B 1 202 ? 4.442 25.665 15.641 1.00 22.31 412 GLY A C 1
ATOM 4483 O O . GLY B 1 202 ? 5.640 25.500 15.468 1.00 24.86 412 GLY A O 1
ATOM 4484 N N . TYR B 1 203 ? 3.531 25.453 14.691 1.00 22.67 413 TYR A N 1
ATOM 4485 C CA . TYR B 1 203 ? 3.891 25.020 13.354 1.00 24.18 413 TYR A CA 1
ATOM 4486 C C . TYR B 1 203 ? 3.606 26.115 12.323 1.00 27.98 413 TYR A C 1
ATOM 4487 O O . TYR B 1 203 ? 2.688 26.914 12.483 1.00 25.31 413 TYR A O 1
ATOM 4496 N N . ASP B 1 204 ? 4.413 26.147 11.275 1.00 27.36 414 ASP A N 1
ATOM 4497 C CA . ASP B 1 204 ? 4.178 27.062 10.169 1.00 31.35 414 ASP A CA 1
ATOM 4498 C C . ASP B 1 204 ? 4.489 26.345 8.857 1.00 35.09 414 ASP A C 1
ATOM 4499 O O . ASP B 1 204 ? 5.050 25.241 8.853 1.00 30.08 414 ASP A O 1
ATOM 4504 N N . SER B 1 205 ? 4.101 26.963 7.748 1.00 31.41 415 SER A N 1
ATOM 4505 C CA . SER B 1 205 ? 4.363 26.409 6.431 1.00 41.42 415 SER A CA 1
ATOM 4506 C C . SER B 1 205 ? 5.153 27.397 5.567 1.00 44.97 415 SER A C 1
ATOM 4507 O O . SER B 1 205 ? 4.974 27.452 4.352 1.00 49.24 415 SER A O 1
ATOM 4510 N N . PHE B 1 206 ? 6.026 28.178 6.200 1.00 46.37 416 PHE A N 1
ATOM 4511 C CA . PHE B 1 206 ? 6.742 29.247 5.510 1.00 46.94 416 PHE A CA 1
ATOM 4512 C C . PHE B 1 206 ? 7.577 28.701 4.361 1.00 51.68 416 PHE A C 1
ATOM 4513 O O . PHE B 1 206 ? 7.701 29.346 3.319 1.00 50.02 416 PHE A O 1
ATOM 4521 N N . HIS B 1 207 ? 8.138 27.508 4.548 1.00 50.85 417 HIS A N 1
ATOM 4522 C CA . HIS B 1 207 ? 9.037 26.916 3.555 1.00 52.81 417 HIS A CA 1
ATOM 4523 C C . HIS B 1 207 ? 8.346 26.648 2.209 1.00 52.84 417 HIS A C 1
ATOM 4524 O O . HIS B 1 207 ? 8.987 26.197 1.253 1.00 50.02 417 HIS A O 1
ATOM 4531 N N . THR B 1 208 ? 7.044 26.919 2.145 1.00 52.13 418 THR A N 1
ATOM 4532 C CA . THR B 1 208 ? 6.308 26.871 0.883 1.00 55.74 418 THR A CA 1
ATOM 4533 C C . THR B 1 208 ? 5.484 28.153 0.722 1.00 56.31 418 THR A C 1
ATOM 4534 O O . THR B 1 208 ? 4.448 28.161 0.052 1.00 58.36 418 THR A O 1
ATOM 4538 N N . SER B 1 209 ? 5.962 29.230 1.348 1.00 54.38 419 SER A N 1
ATOM 4539 C CA . SER B 1 209 ? 5.319 30.542 1.281 1.00 52.42 419 SER A CA 1
ATOM 4540 C C . SER B 1 209 ? 3.818 30.437 1.519 1.00 50.44 419 SER A C 1
ATOM 4541 O O . SER B 1 209 ? 3.004 31.038 0.807 1.00 42.59 419 SER A O 1
ATOM 4544 N N . ASN B 1 210 ? 3.472 29.663 2.543 1.00 51.88 420 ASN A N 1
ATOM 4545 C CA . ASN B 1 210 ? 2.092 29.482 2.967 1.00 47.10 420 ASN A CA 1
ATOM 4546 C C . ASN B 1 210 ? 1.892 29.997 4.384 1.00 44.41 420 ASN A C 1
ATOM 4547 O O . ASN B 1 210 ? 2.581 29.553 5.306 1.00 44.95 420 ASN A O 1
ATOM 4552 N N . ASN B 1 211 ? 0.948 30.912 4.582 1.00 42.34 421 ASN A N 1
ATOM 4553 C CA . ASN B 1 211 ? 0.639 31.354 5.943 1.00 38.95 421 ASN A CA 1
ATOM 4554 C C . ASN B 1 211 ? -0.319 30.381 6.596 1.00 29.92 421 ASN A C 1
ATOM 4555 O O . ASN B 1 211 ? -1.407 30.766 7.013 1.00 33.29 421 ASN A O 1
ATOM 4560 N N . ARG B 1 212 ? 0.107 29.117 6.681 1.00 33.19 422 ARG A N 1
ATOM 4561 C CA . ARG B 1 212 ? -0.639 28.071 7.368 1.00 32.69 422 ARG A CA 1
ATOM 4562 C C . ARG B 1 212 ? 0.228 27.494 8.475 1.00 31.38 422 ARG A C 1
ATOM 4563 O O . ARG B 1 212 ? 1.459 27.590 8.425 1.00 31.35 422 ARG A O 1
ATOM 4571 N N . GLY B 1 213 ? -0.426 26.850 9.434 1.00 28.77 423 GLY A N 1
ATOM 4572 C CA . GLY B 1 213 ? 0.244 26.112 10.496 1.00 30.39 423 GLY A CA 1
ATOM 4573 C C . GLY B 1 213 ? -0.764 25.737 11.569 1.00 30.69 423 GLY A C 1
ATOM 4574 O O . GLY B 1 213 ? -1.956 25.580 11.286 1.00 30.77 423 GLY A O 1
ATOM 4575 N N . CYS B 1 214 ? -0.300 25.610 12.812 1.00 24.00 424 CYS A N 1
ATOM 4576 C CA . CYS B 1 214 ? -1.200 25.307 13.909 1.00 22.84 424 CYS A CA 1
ATOM 4577 C C . CYS B 1 214 ? -0.423 25.319 15.206 1.00 21.61 424 CYS A C 1
ATOM 4578 O O . CYS B 1 214 ? 0.795 25.451 15.212 1.00 24.07 424 CYS A O 1
ATOM 4581 N N . LEU B 1 215 ? -1.159 25.186 16.296 1.00 23.98 425 LEU A N 1
ATOM 4582 C CA . LEU B 1 215 ? -0.603 25.205 17.635 1.00 26.50 425 LEU A CA 1
ATOM 4583 C C . LEU B 1 215 ? -1.096 23.936 18.336 1.00 25.15 425 LEU A C 1
ATOM 4584 O O . LEU B 1 215 ? -2.291 23.670 18.337 1.00 26.25 425 LEU A O 1
ATOM 4589 N N . ALA B 1 216 ? -0.176 23.173 18.928 1.00 23.58 426 ALA A N 1
ATOM 4590 C CA . ALA B 1 216 ? -0.506 21.879 19.539 1.00 24.53 426 ALA A CA 1
ATOM 4591 C C . ALA B 1 216 ? 0.121 21.725 20.929 1.00 26.51 426 ALA A C 1
ATOM 4592 O O . ALA B 1 216 ? 1.115 22.353 21.232 1.00 24.62 426 ALA A O 1
ATOM 4594 N N . LEU B 1 217 ? -0.454 20.852 21.748 1.00 23.76 427 LEU A N 1
ATOM 4595 C CA . LEU B 1 217 ? 0.029 20.589 23.091 1.00 24.70 427 LEU A CA 1
ATOM 4596 C C . LEU B 1 217 ? 0.385 19.085 23.253 1.00 27.73 427 LEU A C 1
ATOM 4597 O O . LEU B 1 217 ? -0.379 18.225 22.802 1.00 27.43 427 LEU A O 1
ATOM 4602 N N . PHE B 1 218 ? 1.524 18.778 23.877 1.00 23.19 428 PHE A N 1
ATOM 4603 C CA . PHE B 1 218 ? 1.905 17.384 24.184 1.00 28.09 428 PHE A CA 1
ATOM 4604 C C . PHE B 1 218 ? 2.148 17.253 25.687 1.00 26.44 428 PHE A C 1
ATOM 4605 O O . PHE B 1 218 ? 2.498 18.221 26.359 1.00 23.85 428 PHE A O 1
ATOM 4613 N N . ASP B 1 219 ? 2.002 16.048 26.210 1.00 27.76 429 ASP A N 1
ATOM 4614 C CA . ASP B 1 219 ? 2.369 15.777 27.592 1.00 25.17 429 ASP A CA 1
ATOM 4615 C C . ASP B 1 219 ? 3.835 15.352 27.615 1.00 26.65 429 ASP A C 1
ATOM 4616 O O . ASP B 1 219 ? 4.234 14.433 26.874 1.00 26.29 429 ASP A O 1
ATOM 4621 N N . ALA B 1 220 ? 4.636 15.998 28.461 1.00 22.89 430 ALA A N 1
ATOM 4622 C CA . ALA B 1 220 ? 6.079 15.776 28.461 1.00 24.74 430 ALA A CA 1
ATOM 4623 C C . ALA B 1 220 ? 6.478 14.362 28.917 1.00 31.82 430 ALA A C 1
ATOM 4624 O O . ALA B 1 220 ? 7.306 13.731 28.274 1.00 30.32 430 ALA A O 1
ATOM 4626 N N . SER B 1 221 ? 5.933 13.881 30.035 1.00 29.11 431 SER A N 1
ATOM 4627 C CA . SER B 1 221 ? 6.406 12.603 30.601 1.00 30.01 431 SER A CA 1
ATOM 4628 C C . SER B 1 221 ? 6.131 11.391 29.688 1.00 31.04 431 SER A C 1
ATOM 4629 O O . SER B 1 221 ? 6.957 10.478 29.597 1.00 35.27 431 SER A O 1
ATOM 4632 N N . THR B 1 222 ? 5.004 11.399 28.983 1.00 32.83 432 THR A N 1
ATOM 4633 C CA . THR B 1 222 ? 4.676 10.319 28.058 1.00 31.12 432 THR A CA 1
ATOM 4634 C C . THR B 1 222 ? 4.990 10.678 26.607 1.00 33.27 432 THR A C 1
ATOM 4635 O O . THR B 1 222 ? 4.889 9.826 25.717 1.00 32.49 432 THR A O 1
ATOM 4639 N N . ALA B 1 223 ? 5.329 11.945 26.367 1.00 30.53 433 ALA A N 1
ATOM 4640 C CA . ALA B 1 223 ? 5.649 12.430 25.027 1.00 28.10 433 ALA A CA 1
ATOM 4641 C C . ALA B 1 223 ? 4.489 12.224 24.070 1.00 22.90 433 ALA A C 1
ATOM 4642 O O . ALA B 1 223 ? 4.698 12.012 22.883 1.00 33.29 433 ALA A O 1
ATOM 4644 N N . SER B 1 224 ? 3.271 12.285 24.576 1.00 26.77 434 SER A N 1
ATOM 4645 C CA . SER B 1 224 ? 2.105 12.012 23.747 1.00 30.23 434 SER A CA 1
ATOM 4646 C C . SER B 1 224 ? 1.330 13.285 23.402 1.00 30.10 434 SER A C 1
ATOM 4647 O O . SER B 1 224 ? 1.133 14.164 24.249 1.00 26.88 434 SER A O 1
ATOM 4650 N N . PHE B 1 225 ? 0.878 13.349 22.153 1.00 30.63 435 PHE A N 1
ATOM 4651 C CA . PHE B 1 225 ? -0.007 14.411 21.689 1.00 32.85 435 PHE A CA 1
ATOM 4652 C C . PHE B 1 225 ? -1.245 14.537 22.588 1.00 32.24 435 PHE A C 1
ATOM 4653 O O . PHE B 1 225 ? -1.888 13.547 22.900 1.00 30.97 435 PHE A O 1
ATOM 4661 N N . VAL B 1 226 ? -1.590 15.750 22.993 1.00 27.78 436 VAL A N 1
ATOM 4662 C CA . VAL B 1 226 ? -2.778 15.971 23.836 1.00 27.57 436 VAL A CA 1
ATOM 4663 C C . VAL B 1 226 ? -3.946 16.582 23.055 1.00 33.81 436 VAL A C 1
ATOM 4664 O O . VAL B 1 226 ? -5.081 16.115 23.167 1.00 30.06 436 VAL A O 1
ATOM 4668 N N . GLN B 1 227 ? -3.672 17.633 22.277 1.00 32.61 437 GLN A N 1
ATOM 4669 C CA . GLN B 1 227 ? -4.721 18.388 21.578 1.00 31.62 437 GLN A CA 1
ATOM 4670 C C . GLN B 1 227 ? -4.137 19.418 20.604 1.00 29.99 437 GLN A C 1
ATOM 4671 O O . GLN B 1 227 ? -3.027 19.889 20.799 1.00 25.75 437 GLN A O 1
ATOM 4677 N N . LYS B 1 228 ? -4.885 19.748 19.552 1.00 30.78 438 LYS A N 1
ATOM 4678 C CA . LYS B 1 228 ? -4.618 20.948 18.756 1.00 31.29 438 LYS A CA 1
ATOM 4679 C C . LYS B 1 228 ? -5.423 22.067 19.394 1.00 33.55 438 LYS A C 1
ATOM 4680 O O . LYS B 1 228 ? -6.589 21.867 19.728 1.00 31.73 438 LYS A O 1
ATOM 4686 N N . PHE B 1 229 ? -4.812 23.239 19.595 1.00 33.36 439 PHE A N 1
ATOM 4687 C CA . PHE B 1 229 ? -5.551 24.344 20.187 1.00 28.17 439 PHE A CA 1
ATOM 4688 C C . PHE B 1 229 ? -6.592 24.812 19.179 1.00 32.09 439 PHE A C 1
ATOM 4689 O O . PHE B 1 229 ? -6.378 24.708 17.982 1.00 33.37 439 PHE A O 1
ATOM 4697 N N . ASN B 1 230 ? -7.717 25.314 19.676 1.00 32.60 440 ASN A N 1
ATOM 4698 C CA . ASN B 1 230 ? -8.841 25.695 18.820 1.00 41.49 440 ASN A CA 1
ATOM 4699 C C . ASN B 1 230 ? -8.620 27.037 18.129 1.00 37.13 440 ASN A C 1
ATOM 4700 O O . ASN B 1 230 ? -9.109 28.058 18.596 1.00 40.63 440 ASN A O 1
ATOM 4705 N N . THR B 1 231 ? -7.859 27.020 17.035 1.00 32.03 441 THR A N 1
ATOM 4706 C CA . THR B 1 231 ? -7.676 28.176 16.173 1.00 33.39 441 THR A CA 1
ATOM 4707 C C . THR B 1 231 ? -7.677 27.631 14.765 1.00 39.00 441 THR A C 1
ATOM 4708 O O . THR B 1 231 ? -7.528 26.416 14.571 1.00 38.35 441 THR A O 1
ATOM 4712 N N . ALA B 1 232 ? -7.837 28.511 13.779 1.00 35.89 442 ALA A N 1
ATOM 4713 C CA . ALA B 1 232 ? -7.747 28.096 12.392 1.00 35.86 442 ALA A CA 1
ATOM 4714 C C . ALA B 1 232 ? -6.286 27.902 11.999 1.00 37.19 442 ALA A C 1
ATOM 4715 O O . ALA B 1 232 ? -5.383 28.403 12.667 1.00 35.25 442 ALA A O 1
ATOM 4717 N N . ASP B 1 233 ? -6.060 27.158 10.918 1.00 40.09 443 ASP A N 1
ATOM 4718 C CA . ASP B 1 233 ? -4.705 26.887 10.449 1.00 37.89 443 ASP A CA 1
ATOM 4719 C C . ASP B 1 233 ? -4.035 28.165 9.990 1.00 40.88 443 ASP A C 1
ATOM 4720 O O . ASP B 1 233 ? -4.363 28.729 8.932 1.00 41.43 443 ASP A O 1
ATOM 4725 N N . GLU B 1 234 ? -3.105 28.624 10.817 1.00 30.44 444 GLU A N 1
ATOM 4726 C CA . GLU B 1 234 ? -2.382 29.847 10.572 1.00 30.31 444 GLU A CA 1
ATOM 4727 C C . GLU B 1 234 ? -0.956 29.545 10.964 1.00 28.96 444 GLU A C 1
ATOM 4728 O O . GLU B 1 234 ? -0.703 28.604 11.738 1.00 22.38 444 GLU A O 1
ATOM 4734 N N . ALA B 1 235 ? -0.036 30.329 10.420 1.00 27.51 445 ALA A N 1
ATOM 4735 C CA . ALA B 1 235 ? 1.384 30.121 10.663 1.00 31.87 445 ALA A CA 1
ATOM 4736 C C . ALA B 1 235 ? 1.786 30.828 11.950 1.00 30.26 445 ALA A C 1
ATOM 4737 O O . ALA B 1 235 ? 1.799 32.059 12.006 1.00 24.32 445 ALA A O 1
ATOM 4739 N N . PHE B 1 236 ? 2.122 30.063 12.988 1.00 23.92 446 PHE A N 1
ATOM 4740 C CA . PHE B 1 236 ? 2.463 30.687 14.267 1.00 24.71 446 PHE A CA 1
ATOM 4741 C C . PHE B 1 236 ? 3.884 31.204 14.252 1.00 24.52 446 PHE A C 1
ATOM 4742 O O . PHE B 1 236 ? 4.778 30.558 13.713 1.00 26.70 446 PHE A O 1
ATOM 4750 N N . THR B 1 237 ? 4.083 32.396 14.809 1.00 25.72 447 THR A N 1
ATOM 4751 C CA . THR B 1 237 ? 5.375 33.080 14.680 1.00 23.24 447 THR A CA 1
ATOM 4752 C C . THR B 1 237 ? 6.100 33.372 16.006 1.00 24.54 447 THR A C 1
ATOM 4753 O O . THR B 1 237 ? 7.326 33.569 15.998 1.00 21.67 447 THR A O 1
ATOM 4757 N N . SER B 1 238 ? 5.372 33.375 17.134 1.00 17.53 448 SER A N 1
ATOM 4758 C CA . SER B 1 238 ? 5.994 33.728 18.411 1.00 20.75 448 SER A CA 1
ATOM 4759 C C . SER B 1 238 ? 5.239 33.106 19.562 1.00 19.23 448 SER A C 1
ATOM 4760 O O . SER B 1 238 ? 4.036 33.049 19.501 1.00 20.05 448 SER A O 1
ATOM 4763 N N . LEU B 1 239 ? 5.951 32.607 20.575 1.00 20.74 449 LEU A N 1
ATOM 4764 C CA . LEU B 1 239 ? 5.335 32.113 21.823 1.00 22.32 449 LEU A CA 1
ATOM 4765 C C . LEU B 1 239 ? 5.980 32.879 22.975 1.00 23.07 449 LEU A C 1
ATOM 4766 O O . LEU B 1 239 ? 7.182 33.073 22.962 1.00 23.80 449 LEU A O 1
ATOM 4771 N N . TYR B 1 240 ? 5.191 33.291 23.964 1.00 19.94 450 TYR A N 1
ATOM 4772 C CA . TYR B 1 240 ? 5.726 33.981 25.144 1.00 23.32 450 TYR A CA 1
ATOM 4773 C C . TYR B 1 240 ? 4.971 33.505 26.390 1.00 22.77 450 TYR A C 1
ATOM 4774 O O . TYR B 1 240 ? 3.774 33.739 26.501 1.00 20.50 450 TYR A O 1
ATOM 4783 N N . MET B 1 241 ? 5.663 32.844 27.316 1.00 22.68 451 MET A N 1
ATOM 4784 C CA . MET B 1 241 ? 5.012 32.335 28.532 1.00 24.27 451 MET A CA 1
ATOM 4785 C C . MET B 1 241 ? 5.099 33.392 29.635 1.00 25.25 451 MET A C 1
ATOM 4786 O O . MET B 1 241 ? 6.175 33.892 29.954 1.00 23.20 451 MET A O 1
ATOM 4791 N N . HIS B 1 242 ? 3.983 33.722 30.255 1.00 26.25 452 HIS A N 1
ATOM 4792 C CA . HIS B 1 242 ? 4.074 34.672 31.351 1.00 23.97 452 HIS A CA 1
ATOM 4793 C C . HIS B 1 242 ? 4.836 34.036 32.508 1.00 25.68 452 HIS A C 1
ATOM 4794 O O . HIS B 1 242 ? 4.671 32.846 32.784 1.00 24.58 452 HIS A O 1
ATOM 4801 N N . PRO B 1 243 ? 5.679 34.826 33.195 1.00 25.81 453 PRO A N 1
ATOM 4802 C CA . PRO B 1 243 ? 6.534 34.257 34.249 1.00 28.87 453 PRO A CA 1
ATOM 4803 C C . PRO B 1 243 ? 5.734 33.576 35.368 1.00 29.44 453 PRO A C 1
ATOM 4804 O O . PRO B 1 243 ? 6.285 32.747 36.095 1.00 32.57 453 PRO A O 1
ATOM 4808 N N . SER B 1 244 ? 4.458 33.924 35.504 1.00 28.91 454 SER A N 1
ATOM 4809 C CA . SER B 1 244 ? 3.590 33.306 36.523 1.00 32.66 454 SER A CA 1
ATOM 4810 C C . SER B 1 244 ? 3.064 31.930 36.137 1.00 33.23 454 SER A C 1
ATOM 4811 O O . SER B 1 244 ? 2.428 31.248 36.963 1.00 27.89 454 SER A O 1
ATOM 4814 N N . GLN B 1 245 ? 3.280 31.544 34.879 1.00 28.76 455 GLN A N 1
ATOM 4815 C CA . GLN B 1 245 ? 2.825 30.252 34.399 1.00 33.54 455 GLN A CA 1
ATOM 4816 C C . GLN B 1 245 ? 1.316 30.073 34.582 1.00 31.41 455 GLN A C 1
ATOM 4817 O O . GLN B 1 245 ? 0.863 28.981 34.861 1.00 28.70 455 GLN A O 1
ATOM 4823 N N . VAL B 1 246 ? 0.542 31.150 34.460 1.00 30.39 456 VAL A N 1
ATOM 4824 C CA . VAL B 1 246 ? -0.923 31.014 34.403 1.00 26.84 456 VAL A CA 1
ATOM 4825 C C . VAL B 1 246 ? -1.455 31.178 32.972 1.00 30.06 456 VAL A C 1
ATOM 4826 O O . VAL B 1 246 ? -2.619 30.862 32.695 1.00 30.07 456 VAL A O 1
ATOM 4830 N N . GLY B 1 247 ? -0.625 31.704 32.068 1.00 28.49 457 GLY A N 1
ATOM 4831 C CA . GLY B 1 247 ? -1.035 31.862 30.676 1.00 26.59 457 GLY A CA 1
ATOM 4832 C C . GLY B 1 247 ? 0.112 32.260 29.761 1.00 25.28 457 GLY A C 1
ATOM 4833 O O . GLY B 1 247 ? 1.233 32.524 30.212 1.00 20.32 457 GLY A O 1
ATOM 4834 N N . PHE B 1 248 ? -0.173 32.322 28.466 1.00 21.42 458 PHE A N 1
ATOM 4835 C CA . PHE B 1 248 ? 0.852 32.636 27.484 1.00 21.68 458 PHE A CA 1
ATOM 4836 C C . PHE B 1 248 ? 0.186 33.205 26.255 1.00 24.53 458 PHE A C 1
ATOM 4837 O O . PHE B 1 248 ? -1.030 33.062 26.094 1.00 25.48 458 PHE A O 1
ATOM 4845 N N . VAL B 1 249 ? 0.959 33.846 25.381 1.00 25.09 459 VAL A N 1
ATOM 4846 C CA . VAL B 1 249 ? 0.374 34.286 24.129 1.00 26.09 459 VAL A CA 1
ATOM 4847 C C . VAL B 1 249 ? 1.078 33.627 22.956 1.00 26.44 459 VAL A C 1
ATOM 4848 O O . VAL B 1 249 ? 2.227 33.187 23.064 1.00 20.92 459 VAL A O 1
ATOM 4852 N N . ALA B 1 250 ? 0.374 33.582 21.830 1.00 24.34 460 ALA A N 1
ATOM 4853 C CA . ALA B 1 250 ? 0.910 32.987 20.628 1.00 23.52 460 ALA A CA 1
ATOM 4854 C C . ALA B 1 250 ? 0.432 33.856 19.476 1.00 27.16 460 ALA A C 1
ATOM 4855 O O . ALA B 1 250 ? -0.746 34.140 19.397 1.00 25.28 460 ALA A O 1
ATOM 4857 N N . SER B 1 251 ? 1.340 34.299 18.610 1.00 21.31 461 SER A N 1
ATOM 4858 C CA . SER B 1 251 ? 0.936 35.099 17.457 1.00 25.99 461 SER A CA 1
ATOM 4859 C C . SER B 1 251 ? 1.030 34.276 16.186 1.00 22.56 461 SER A C 1
ATOM 4860 O O . SER B 1 251 ? 1.851 33.360 16.095 1.00 23.83 461 SER A O 1
ATOM 4863 N N . SER B 1 252 ? 0.204 34.619 15.199 1.00 24.32 462 SER A N 1
ATOM 4864 C CA . SER B 1 252 ? 0.220 33.938 13.914 1.00 27.30 462 SER A CA 1
ATOM 4865 C C . SER B 1 252 ? 0.037 34.908 12.749 1.00 31.79 462 SER A C 1
ATOM 4866 O O . SER B 1 252 ? -0.614 35.942 12.899 1.00 28.81 462 SER A O 1
ATOM 4869 N N . ASN B 1 253 ? 0.625 34.576 11.599 1.00 30.53 463 ASN A N 1
ATOM 4870 C CA . ASN B 1 253 ? 0.349 35.291 10.350 1.00 29.41 463 ASN A CA 1
ATOM 4871 C C . ASN B 1 253 ? -0.697 34.467 9.585 1.00 35.14 463 ASN A C 1
ATOM 4872 O O . ASN B 1 253 ? -0.629 33.231 9.583 1.00 33.69 463 ASN A O 1
ATOM 4877 N N . THR B 1 254 ? -1.658 35.141 8.957 1.00 31.89 464 THR A N 1
ATOM 4878 C CA . THR B 1 254 ? -2.775 34.479 8.294 1.00 37.25 464 THR A CA 1
ATOM 4879 C C . THR B 1 254 ? -2.921 34.975 6.861 1.00 38.90 464 THR A C 1
ATOM 4880 O O . THR B 1 254 ? -2.027 35.640 6.320 1.00 36.07 464 THR A O 1
ATOM 4884 N N . LEU B 1 255 ? -4.036 34.617 6.238 1.00 42.45 465 LEU A N 1
ATOM 4885 C CA . LEU B 1 255 ? -4.254 34.941 4.832 1.00 50.05 465 LEU A CA 1
ATOM 4886 C C . LEU B 1 255 ? -4.488 36.426 4.643 1.00 50.61 465 LEU A C 1
ATOM 4887 O O . LEU B 1 255 ? -4.385 36.941 3.526 1.00 56.50 465 LEU A O 1
ATOM 4892 N N . SER B 1 256 ? -4.803 37.118 5.734 1.00 50.44 466 SER A N 1
ATOM 4893 C CA . SER B 1 256 ? -4.929 38.571 5.693 1.00 50.81 466 SER A CA 1
ATOM 4894 C C . SER B 1 256 ? -4.107 39.205 6.816 1.00 48.33 466 SER A C 1
ATOM 4895 O O . SER B 1 256 ? -2.911 39.469 6.653 1.00 49.27 466 SER A O 1
ATOM 4898 N N . ASN B 1 257 ? -4.736 39.423 7.961 1.00 43.47 467 ASN A N 1
ATOM 4899 C CA . ASN B 1 257 ? -4.070 40.103 9.055 1.00 46.95 467 ASN A CA 1
ATOM 4900 C C . ASN B 1 257 ? -3.543 39.137 10.129 1.00 39.05 467 ASN A C 1
ATOM 4901 O O . ASN B 1 257 ? -3.987 37.997 10.222 1.00 41.84 467 ASN A O 1
ATOM 4906 N N . GLY B 1 258 ? -2.596 39.616 10.930 1.00 37.63 468 GLY A N 1
ATOM 4907 C CA . GLY B 1 258 ? -2.051 38.859 12.040 1.00 25.60 468 GLY A CA 1
ATOM 4908 C C . GLY B 1 258 ? -3.029 38.729 13.194 1.00 35.21 468 GLY A C 1
ATOM 4909 O O . GLY B 1 258 ? -3.936 39.552 13.359 1.00 30.29 468 GLY A O 1
ATOM 4910 N N . ARG B 1 259 ? -2.840 37.672 13.991 1.00 31.02 469 ARG A N 1
ATOM 4911 C CA . ARG B 1 259 ? -3.593 37.471 15.219 1.00 28.07 469 ARG A CA 1
ATOM 4912 C C . ARG B 1 259 ? -2.627 37.314 16.401 1.00 29.70 469 ARG A C 1
ATOM 4913 O O . ARG B 1 259 ? -1.484 36.872 16.240 1.00 26.23 469 ARG A O 1
ATOM 4921 N N . VAL B 1 260 ? -3.100 37.666 17.585 1.00 28.28 470 VAL A N 1
ATOM 4922 C CA . VAL B 1 260 ? -2.426 37.271 18.812 1.00 28.97 470 VAL A CA 1
ATOM 4923 C C . VAL B 1 260 ? -3.474 36.579 19.667 1.00 30.24 470 VAL A C 1
ATOM 4924 O O . VAL B 1 260 ? -4.585 37.086 19.815 1.00 31.84 470 VAL A O 1
ATOM 4928 N N . TYR B 1 261 ? -3.132 35.396 20.176 1.00 27.83 471 TYR A N 1
ATOM 4929 C CA . TYR B 1 261 ? -4.001 34.643 21.073 1.00 28.32 471 TYR A CA 1
ATOM 4930 C C . TYR B 1 261 ? -3.456 34.704 22.504 1.00 29.12 471 TYR A C 1
ATOM 4931 O O . TYR B 1 261 ? -2.264 34.553 22.717 1.00 28.61 471 TYR A O 1
ATOM 4940 N N . TYR B 1 262 ? -4.325 34.936 23.477 1.00 31.51 472 TYR A N 1
ATOM 4941 C CA . TYR B 1 262 ? -3.923 34.872 24.880 1.00 31.35 472 TYR A CA 1
ATOM 4942 C C . TYR B 1 262 ? -4.545 33.593 25.404 1.00 31.64 472 TYR A C 1
ATOM 4943 O O . TYR B 1 262 ? -5.770 33.434 25.328 1.00 32.86 472 TYR A O 1
ATOM 4952 N N . LEU B 1 263 ? -3.709 32.679 25.892 1.00 25.89 473 LEU A N 1
ATOM 4953 C CA . LEU B 1 263 ? -4.182 31.366 26.338 1.00 27.84 473 LEU A CA 1
ATOM 4954 C C . LEU B 1 263 ? -4.062 31.147 27.854 1.00 29.71 473 LEU A C 1
ATOM 4955 O O . LEU B 1 263 ? -3.170 31.678 28.508 1.00 30.10 473 LEU A O 1
ATOM 4960 N N . ASP B 1 264 ? -4.969 30.335 28.387 1.00 28.63 474 ASP A N 1
ATOM 4961 C CA . ASP B 1 264 ? -5.029 30.008 29.809 1.00 33.52 474 ASP A CA 1
ATOM 4962 C C . ASP B 1 264 ? -4.337 28.650 30.036 1.00 30.80 474 ASP A C 1
ATOM 4963 O O . ASP B 1 264 ? -4.584 27.708 29.298 1.00 30.60 474 ASP A O 1
ATOM 4968 N N . THR B 1 265 ? -3.459 28.564 31.034 1.00 27.58 475 THR A N 1
ATOM 4969 C CA . THR B 1 265 ? -2.686 27.343 31.289 1.00 29.77 475 THR A CA 1
ATOM 4970 C C . THR B 1 265 ? -3.447 26.311 32.140 1.00 35.87 475 THR A C 1
ATOM 4971 O O . THR B 1 265 ? -3.077 25.106 32.193 1.00 31.86 475 THR A O 1
ATOM 4975 N N . ARG B 1 266 ? -4.511 26.761 32.803 1.00 27.15 476 ARG A N 1
ATOM 4976 C CA . ARG B 1 266 ? -5.318 25.838 33.614 1.00 31.32 476 ARG A CA 1
ATOM 4977 C C . ARG B 1 266 ? -6.126 24.881 32.745 1.00 36.70 476 ARG A C 1
ATOM 4978 O O . ARG B 1 266 ? -6.181 23.685 33.018 1.00 35.56 476 ARG A O 1
ATOM 4986 N N . MET B 1 267 ? -6.774 25.425 31.713 1.00 35.77 477 MET A N 1
ATOM 4987 C CA . MET B 1 267 ? -7.624 24.642 30.819 1.00 31.67 477 MET A CA 1
ATOM 4988 C C . MET B 1 267 ? -6.998 24.440 29.457 1.00 36.13 477 MET A C 1
ATOM 4989 O O . MET B 1 267 ? -7.499 23.623 28.673 1.00 35.47 477 MET A O 1
ATOM 4994 N N . TYR B 1 268 ? -5.920 25.178 29.168 1.00 28.42 478 TYR A N 1
ATOM 4995 C CA . TYR B 1 268 ? -5.285 25.155 27.838 1.00 27.30 478 TYR A CA 1
ATOM 4996 C C . TYR B 1 268 ? -6.311 25.454 26.760 1.00 30.08 478 TYR A C 1
ATOM 4997 O O . TYR B 1 268 ? -6.498 24.681 25.819 1.00 32.91 478 TYR A O 1
ATOM 5006 N N . LYS B 1 269 ? -6.969 26.599 26.910 1.00 31.23 479 LYS A N 1
ATOM 5007 C CA . LYS B 1 269 ? -7.926 27.080 25.932 1.00 31.71 479 LYS A CA 1
ATOM 5008 C C . LYS B 1 269 ? -7.614 28.528 25.583 1.00 33.23 479 LYS A C 1
ATOM 5009 O O . LYS B 1 269 ? -6.946 29.222 26.337 1.00 31.43 479 LYS A O 1
ATOM 5015 N N . VAL B 1 270 ? -8.108 28.975 24.438 1.00 32.90 480 VAL A N 1
ATOM 5016 C CA . VAL B 1 270 ? -7.972 30.369 24.027 1.00 33.95 480 VAL A CA 1
ATOM 5017 C C . VAL B 1 270 ? -8.965 31.213 24.807 1.00 34.88 480 VAL A C 1
ATOM 5018 O O . VAL B 1 270 ? -10.159 30.920 24.819 1.00 40.66 480 VAL A O 1
ATOM 5022 N N . CYS B 1 271 ? -8.476 32.254 25.470 1.00 35.53 481 CYS A N 1
ATOM 5023 C CA . CYS B 1 271 ? -9.337 33.143 26.244 1.00 39.57 481 CYS A CA 1
ATOM 5024 C C . CYS B 1 271 ? -9.572 34.466 25.528 1.00 44.61 481 CYS A C 1
ATOM 5025 O O . CYS B 1 271 ? -10.676 34.991 25.550 1.00 44.04 481 CYS A O 1
ATOM 5028 N N . LEU B 1 272 ? -8.521 35.011 24.925 1.00 40.79 482 LEU A N 1
ATOM 5029 C CA . LEU B 1 272 ? -8.620 36.278 24.219 1.00 42.04 482 LEU A CA 1
ATOM 5030 C C . LEU B 1 272 ? -8.027 36.194 22.825 1.00 40.82 482 LEU A C 1
ATOM 5031 O O . LEU B 1 272 ? -7.229 35.309 22.498 1.00 41.06 482 LEU A O 1
ATOM 5036 N N . ASN B 1 273 ? -8.433 37.153 22.017 1.00 37.13 483 ASN A N 1
ATOM 5037 C CA . ASN B 1 273 ? -8.179 37.165 20.605 1.00 39.41 483 ASN A CA 1
ATOM 5038 C C . ASN B 1 273 ? -7.962 38.626 20.228 1.00 42.63 483 ASN A C 1
ATOM 5039 O O . ASN B 1 273 ? -8.774 39.475 20.585 1.00 43.92 483 ASN A O 1
ATOM 5044 N N . PHE B 1 274 ? -6.857 38.923 19.552 1.00 35.93 484 PHE A N 1
ATOM 5045 C CA . PHE B 1 274 ? -6.540 40.292 19.164 1.00 38.32 484 PHE A CA 1
ATOM 5046 C C . PHE B 1 274 ? -6.247 40.275 17.688 1.00 34.44 484 PHE A C 1
ATOM 5047 O O . PHE B 1 274 ? -5.559 39.383 17.214 1.00 34.87 484 PHE A O 1
ATOM 5055 N N . THR B 1 275 ? -6.729 41.276 16.963 1.00 36.77 485 THR A N 1
ATOM 5056 C CA . THR B 1 275 ? -6.434 41.363 15.546 1.00 33.16 485 THR A CA 1
ATOM 5057 C C . THR B 1 275 ? -5.605 42.617 15.260 1.00 34.71 485 THR A C 1
ATOM 5058 O O . THR B 1 275 ? -5.871 43.690 15.799 1.00 34.37 485 THR A O 1
ATOM 5062 N N . THR B 1 276 ? -4.601 42.467 14.406 1.00 34.37 486 THR A N 1
ATOM 5063 C CA . THR B 1 276 ? -3.742 43.565 14.018 1.00 34.21 486 THR A CA 1
ATOM 5064 C C . THR B 1 276 ? -3.680 43.651 12.493 1.00 43.05 486 THR A C 1
ATOM 5065 O O . THR B 1 276 ? -3.896 42.647 11.810 1.00 42.30 486 THR A O 1
ATOM 5069 N N . THR B 1 277 ? -3.371 44.835 11.954 1.00 33.55 487 THR A N 1
ATOM 5070 C CA . THR B 1 277 ? -3.265 44.985 10.509 1.00 38.25 487 THR A CA 1
ATOM 5071 C C . THR B 1 277 ? -1.878 44.581 10.026 1.00 41.17 487 THR A C 1
ATOM 5072 O O . THR B 1 277 ? -1.634 44.494 8.823 1.00 40.18 487 THR A O 1
ATOM 5076 N N . GLN B 1 278 ? -0.969 44.313 10.960 1.00 36.82 488 GLN A N 1
ATOM 5077 C CA . GLN B 1 278 ? 0.383 43.920 10.580 1.00 37.11 488 GLN A CA 1
ATOM 5078 C C . GLN B 1 278 ? 0.326 42.598 9.829 1.00 37.84 488 GLN A C 1
ATOM 5079 O O . GLN B 1 278 ? -0.449 41.702 10.177 1.00 34.07 488 GLN A O 1
ATOM 5085 N N . LYS B 1 279 ? 1.133 42.483 8.784 1.00 39.08 489 LYS A N 1
ATOM 5086 C CA . LYS B 1 279 ? 1.099 41.278 7.968 1.00 43.01 489 LYS A CA 1
ATOM 5087 C C . LYS B 1 279 ? 2.154 40.249 8.374 1.00 37.47 489 LYS A C 1
ATOM 5088 O O . LYS B 1 279 ? 2.092 39.101 7.944 1.00 37.26 489 LYS A O 1
ATOM 5094 N N . ASP B 1 280 ? 3.123 40.645 9.198 1.00 36.97 490 ASP A N 1
ATOM 5095 C CA . ASP B 1 280 ? 4.180 39.713 9.604 1.00 33.83 490 ASP A CA 1
ATOM 5096 C C . ASP B 1 280 ? 4.608 40.013 11.046 1.00 33.56 490 ASP A C 1
ATOM 5097 O O . ASP B 1 280 ? 5.397 40.921 11.300 1.00 30.34 490 ASP A O 1
ATOM 5102 N N . ILE B 1 281 ? 4.063 39.260 11.996 1.00 29.18 491 ILE A N 1
ATOM 5103 C CA . ILE B 1 281 ? 4.430 39.450 13.390 1.00 24.46 491 ILE A CA 1
ATOM 5104 C C . ILE B 1 281 ? 5.722 38.720 13.715 1.00 27.80 491 ILE A C 1
ATOM 5105 O O . ILE B 1 281 ? 5.819 37.511 13.546 1.00 28.98 491 ILE A O 1
ATOM 5110 N N . ASN B 1 282 ? 6.712 39.452 14.205 1.00 27.10 492 ASN A N 1
ATOM 5111 C CA . ASN B 1 282 ? 7.955 38.842 14.660 1.00 28.87 492 ASN A CA 1
ATOM 5112 C C . ASN B 1 282 ? 7.877 38.346 16.109 1.00 24.68 492 ASN A C 1
ATOM 5113 O O . ASN B 1 282 ? 8.382 37.276 16.423 1.00 25.94 492 ASN A O 1
ATOM 5118 N N . HIS B 1 283 ? 7.296 39.150 16.994 1.00 24.82 493 HIS A N 1
ATOM 5119 C CA . HIS B 1 283 ? 7.297 38.836 18.434 1.00 29.08 493 HIS A CA 1
ATOM 5120 C C . HIS B 1 283 ? 6.006 39.229 19.119 1.00 25.96 493 HIS A C 1
ATOM 5121 O O . HIS B 1 283 ? 5.554 40.367 18.968 1.00 27.97 493 HIS A O 1
ATOM 5128 N N . ALA B 1 284 ? 5.432 38.328 19.917 1.00 22.40 494 ALA A N 1
ATOM 5129 C CA . ALA B 1 284 ? 4.367 38.736 20.826 1.00 23.41 494 ALA A CA 1
ATOM 5130 C C . ALA B 1 284 ? 4.857 38.678 22.265 1.00 26.66 494 ALA A C 1
ATOM 5131 O O . ALA B 1 284 ? 5.634 37.773 22.611 1.00 24.36 494 ALA A O 1
ATOM 5133 N N . THR B 1 285 ? 4.391 39.609 23.113 1.00 23.72 495 THR A N 1
ATOM 5134 C CA . THR B 1 285 ? 4.680 39.497 24.547 1.00 26.28 495 THR A CA 1
ATOM 5135 C C . THR B 1 285 ? 3.472 39.804 25.442 1.00 25.57 495 THR A C 1
ATOM 5136 O O . THR B 1 285 ? 2.436 40.264 24.968 1.00 24.65 495 THR A O 1
ATOM 5140 N N . ILE B 1 286 ? 3.623 39.527 26.740 1.00 22.13 496 ILE A N 1
ATOM 5141 C CA . ILE B 1 286 ? 2.669 39.968 27.767 1.00 20.89 496 ILE A CA 1
ATOM 5142 C C . ILE B 1 286 ? 3.483 40.732 28.810 1.00 23.94 496 ILE A C 1
ATOM 5143 O O . ILE B 1 286 ? 4.555 40.273 29.210 1.00 23.15 496 ILE A O 1
ATOM 5148 N N . SER B 1 287 ? 2.983 41.869 29.284 1.00 22.85 497 SER A N 1
ATOM 5149 C CA . SER B 1 287 ? 3.680 42.598 30.343 1.00 21.42 497 SER A CA 1
ATOM 5150 C C . SER B 1 287 ? 3.849 41.765 31.637 1.00 30.44 497 SER A C 1
ATOM 5151 O O . SER B 1 287 ? 3.131 40.775 31.882 1.00 23.24 497 SER A O 1
ATOM 5154 N N . ASN B 1 288 ? 4.811 42.163 32.466 1.00 21.56 498 ASN A N 1
ATOM 5155 C CA . ASN B 1 288 ? 4.990 41.518 33.746 1.00 24.17 498 ASN A CA 1
ATOM 5156 C C . ASN B 1 288 ? 3.690 41.589 34.573 1.00 26.75 498 ASN A C 1
ATOM 5157 O O . ASN B 1 288 ? 3.328 40.635 35.266 1.00 25.59 498 ASN A O 1
ATOM 5162 N N . SER B 1 289 ? 2.970 42.696 34.461 1.00 21.87 499 SER A N 1
ATOM 5163 C CA . SER B 1 289 ? 1.701 42.847 35.172 1.00 29.77 499 SER A CA 1
ATOM 5164 C C . SER B 1 289 ? 0.657 41.862 34.644 1.00 32.10 499 SER A C 1
ATOM 5165 O O . SER B 1 289 ? -0.349 41.599 35.300 1.00 29.57 499 SER A O 1
ATOM 5168 N N . GLY B 1 290 ? 0.898 41.324 33.453 1.00 25.60 500 GLY A N 1
ATOM 5169 C CA . GLY B 1 290 ? 0.027 40.310 32.876 1.00 29.64 500 GLY A CA 1
ATOM 5170 C C . GLY B 1 290 ? -1.176 40.903 32.169 1.00 33.72 500 GLY A C 1
ATOM 5171 O O . GLY B 1 290 ? -2.007 40.165 31.654 1.00 32.68 500 GLY A O 1
ATOM 5172 N N . ILE B 1 291 ? -1.244 42.235 32.123 1.00 27.58 501 ILE A N 1
ATOM 5173 C CA . ILE B 1 291 ? -2.399 42.961 31.581 1.00 29.65 501 ILE A CA 1
ATOM 5174 C C . ILE B 1 291 ? -2.233 43.414 30.114 1.00 28.30 501 ILE A C 1
ATOM 5175 O O . ILE B 1 291 ? -3.184 43.405 29.333 1.00 30.83 501 ILE A O 1
ATOM 5180 N N . LEU B 1 292 ? -1.029 43.807 29.732 1.00 26.71 502 LEU A N 1
ATOM 5181 C CA . LEU B 1 292 ? -0.798 44.290 28.379 1.00 28.01 502 LEU A CA 1
ATOM 5182 C C . LEU B 1 292 ? -0.243 43.210 27.475 1.00 22.76 502 LEU A C 1
ATOM 5183 O O . LEU B 1 292 ? 0.653 42.482 27.876 1.00 25.74 502 LEU A O 1
ATOM 5188 N N . VAL B 1 293 ? -0.738 43.180 26.240 1.00 22.41 503 VAL A N 1
ATOM 5189 C CA . VAL B 1 293 ? -0.238 42.273 25.209 1.00 28.72 503 VAL A CA 1
ATOM 5190 C C . VAL B 1 293 ? 0.341 43.057 24.031 1.00 25.93 503 VAL A C 1
ATOM 5191 O O . VAL B 1 293 ? -0.179 44.109 23.661 1.00 30.19 503 VAL A O 1
ATOM 5195 N N . THR B 1 294 ? 1.403 42.533 23.425 1.00 25.26 504 THR A N 1
ATOM 5196 C CA . THR B 1 294 ? 2.094 43.257 22.369 1.00 24.93 504 THR A CA 1
ATOM 5197 C C . THR B 1 294 ? 2.343 42.421 21.120 1.00 24.68 504 THR A C 1
ATOM 5198 O O . THR B 1 294 ? 2.361 41.192 21.165 1.00 27.19 504 THR A O 1
ATOM 5202 N N . SER B 1 295 ? 2.511 43.111 19.998 1.00 26.63 505 SER A N 1
ATOM 5203 C CA . SER B 1 295 ? 2.751 42.466 18.716 1.00 27.77 505 SER A CA 1
ATOM 5204 C C . SER B 1 295 ? 3.702 43.360 17.908 1.00 28.22 505 SER A C 1
ATOM 5205 O O . SER B 1 295 ? 3.320 44.450 17.473 1.00 27.48 505 SER A O 1
ATOM 5208 N N . SER B 1 296 ? 4.942 42.912 17.751 1.00 26.74 506 SER A N 1
ATOM 5209 C CA . SER B 1 296 ? 5.975 43.703 17.085 1.00 26.09 506 SER A CA 1
ATOM 5210 C C . SER B 1 296 ? 6.175 43.165 15.661 1.00 29.52 506 SER A C 1
ATOM 5211 O O . SER B 1 296 ? 6.376 41.957 15.469 1.00 28.07 506 SER A O 1
ATOM 5214 N N . GLY B 1 297 ? 6.140 44.069 14.678 1.00 25.61 507 GLY A N 1
ATOM 5215 C CA . GLY B 1 297 ? 5.993 43.705 13.273 1.00 28.28 507 GLY A CA 1
ATOM 5216 C C . GLY B 1 297 ? 7.158 44.021 12.349 1.00 28.15 507 GLY A C 1
ATOM 5217 O O . GLY B 1 297 ? 8.063 44.785 12.691 1.00 29.48 507 GLY A O 1
ATOM 5218 N N . THR B 1 298 ? 7.144 43.421 11.164 1.00 28.21 508 THR A N 1
ATOM 5219 C CA . THR B 1 298 ? 8.158 43.739 10.170 1.00 28.31 508 THR A CA 1
ATOM 5220 C C . THR B 1 298 ? 7.924 45.171 9.678 1.00 29.31 508 THR A C 1
ATOM 5221 O O . THR B 1 298 ? 8.761 45.715 8.963 1.00 32.28 508 THR A O 1
ATOM 5225 N N . ASP B 1 299 ? 6.787 45.762 10.066 1.00 28.48 509 ASP A N 1
ATOM 5226 C CA . ASP B 1 299 ? 6.492 47.185 9.793 1.00 34.34 509 ASP A CA 1
ATOM 5227 C C . ASP B 1 299 ? 7.257 48.148 10.712 1.00 32.88 509 ASP A C 1
ATOM 5228 O O . ASP B 1 299 ? 7.055 49.377 10.661 1.00 30.54 509 ASP A O 1
ATOM 5233 N N . ASN B 1 300 ? 8.148 47.602 11.538 1.00 28.06 510 ASN A N 1
ATOM 5234 C CA . ASN B 1 300 ? 8.950 48.431 12.435 1.00 29.69 510 ASN A CA 1
ATOM 5235 C C . ASN B 1 300 ? 8.056 49.154 13.456 1.00 32.97 510 ASN A C 1
ATOM 5236 O O . ASN B 1 300 ? 8.328 50.310 13.839 1.00 33.05 510 ASN A O 1
ATOM 5241 N N . GLN B 1 301 ? 6.970 48.507 13.876 1.00 30.47 511 GLN A N 1
ATOM 5242 C CA . GLN B 1 301 ? 6.178 49.049 14.984 1.00 30.32 511 GLN A CA 1
ATOM 5243 C C . GLN B 1 301 ? 5.544 47.964 15.840 1.00 27.81 511 GLN A C 1
ATOM 5244 O O . GLN B 1 301 ? 5.461 46.805 15.431 1.00 26.09 511 GLN A O 1
ATOM 5250 N N . THR B 1 302 ? 5.084 48.360 17.025 1.00 27.71 512 THR A N 1
ATOM 5251 C CA . THR B 1 302 ? 4.484 47.417 17.972 1.00 25.99 512 THR A CA 1
ATOM 5252 C C . THR B 1 302 ? 3.141 47.943 18.436 1.00 28.22 512 THR A C 1
ATOM 5253 O O . THR B 1 302 ? 3.047 49.072 18.947 1.00 27.09 512 THR A O 1
ATOM 5257 N N . PHE B 1 303 ? 2.116 47.125 18.237 1.00 24.15 513 PHE A N 1
ATOM 5258 C CA . PHE B 1 303 ? 0.773 47.400 18.699 1.00 29.85 513 PHE A CA 1
ATOM 5259 C C . PHE B 1 303 ? 0.654 46.860 20.116 1.00 29.90 513 PHE A C 1
ATOM 5260 O O . PHE B 1 303 ? 1.209 45.814 20.426 1.00 26.48 513 PHE A O 1
ATOM 5268 N N . VAL B 1 304 ? -0.039 47.586 20.986 1.00 25.90 514 VAL A N 1
ATOM 5269 C CA . VAL B 1 304 ? -0.190 47.172 22.371 1.00 25.78 514 VAL A CA 1
ATOM 5270 C C . VAL B 1 304 ? -1.678 47.209 22.681 1.00 31.98 514 VAL A C 1
ATOM 5271 O O . VAL B 1 304 ? -2.371 48.167 22.315 1.00 32.26 514 VAL A O 1
ATOM 5275 N N . TRP B 1 305 ? -2.170 46.184 23.365 1.00 30.07 515 TRP A N 1
ATOM 5276 C CA . TRP B 1 305 ? -3.571 46.133 23.756 1.00 26.56 515 TRP A CA 1
ATOM 5277 C C . TRP B 1 305 ? -3.711 45.973 25.260 1.00 27.76 515 TRP A C 1
ATOM 5278 O O . TRP B 1 305 ? -2.902 45.313 25.912 1.00 25.47 515 TRP A O 1
ATOM 5289 N N . ASP B 1 306 ? -4.748 46.586 25.816 1.00 29.39 516 ASP A N 1
ATOM 5290 C CA . ASP B 1 306 ? -5.125 46.333 27.205 1.00 29.71 516 ASP A CA 1
ATOM 5291 C C . ASP B 1 306 ? -6.106 45.165 27.189 1.00 36.67 516 ASP A C 1
ATOM 5292 O O . ASP B 1 306 ? -7.156 45.237 26.530 1.00 35.03 516 ASP A O 1
ATOM 5297 N N . SER B 1 307 ? -5.745 44.076 27.870 1.00 33.26 517 SER A N 1
ATOM 5298 C CA . SER B 1 307 ? -6.554 42.857 27.858 1.00 37.36 517 SER A CA 1
ATOM 5299 C C . SER B 1 307 ? -7.973 43.080 28.366 1.00 40.80 517 SER A C 1
ATOM 5300 O O . SER B 1 307 ? -8.866 42.285 28.081 1.00 41.65 517 SER A O 1
ATOM 5303 N N . ARG B 1 308 ? -8.173 44.155 29.125 1.00 41.00 518 ARG A N 1
ATOM 5304 C CA . ARG B 1 308 ? -9.502 44.488 29.649 1.00 45.28 518 ARG A CA 1
ATOM 5305 C C . ARG B 1 308 ? -10.365 45.219 28.613 1.00 46.04 518 ARG A C 1
ATOM 5306 O O . ARG B 1 308 ? -11.584 45.253 28.742 1.00 47.06 518 ARG A O 1
ATOM 5314 N N . LYS B 1 309 ? -9.724 45.798 27.595 1.00 45.40 519 LYS A N 1
ATOM 5315 C CA . LYS B 1 309 ? -10.417 46.376 26.444 1.00 46.13 519 LYS A CA 1
ATOM 5316 C C . LYS B 1 309 ? -9.750 45.898 25.160 1.00 43.36 519 LYS A C 1
ATOM 5317 O O . LYS B 1 309 ? -9.024 46.647 24.519 1.00 45.99 519 LYS A O 1
ATOM 5323 N N . PRO B 1 310 ? -9.993 44.639 24.785 1.00 48.59 520 PRO A N 1
ATOM 5324 C CA . PRO B 1 310 ? -9.239 43.941 23.733 1.00 47.18 520 PRO A CA 1
ATOM 5325 C C . PRO B 1 310 ? -9.532 44.402 22.308 1.00 49.31 520 PRO A C 1
ATOM 5326 O O . PRO B 1 310 ? -8.790 44.053 21.381 1.00 48.35 520 PRO A O 1
ATOM 5330 N N . ASP B 1 311 ? -10.596 45.174 22.130 1.00 50.08 521 ASP A N 1
ATOM 5331 C CA . ASP B 1 311 ? -11.150 45.381 20.796 1.00 52.31 521 ASP A CA 1
ATOM 5332 C C . ASP B 1 311 ? -10.284 46.301 19.930 1.00 48.17 521 ASP A C 1
ATOM 5333 O O . ASP B 1 311 ? -10.151 46.078 18.723 1.00 46.92 521 ASP A O 1
ATOM 5338 N N . LYS B 1 312 ? -9.680 47.308 20.560 1.00 45.49 522 LYS A N 1
ATOM 5339 C CA . LYS B 1 312 ? -8.808 48.254 19.866 1.00 43.54 522 LYS A CA 1
ATOM 5340 C C . LYS B 1 312 ? -7.504 48.436 20.645 1.00 40.79 522 LYS A C 1
ATOM 5341 O O . LYS B 1 312 ? -7.499 48.365 21.871 1.00 39.49 522 LYS A O 1
ATOM 5347 N N . PRO B 1 313 ? -6.396 48.675 19.927 1.00 36.11 523 PRO A N 1
ATOM 5348 C CA . PRO B 1 313 ? -5.082 48.866 20.548 1.00 36.42 523 PRO A CA 1
ATOM 5349 C C . PRO B 1 313 ? -5.056 50.025 21.519 1.00 39.33 523 PRO A C 1
ATOM 5350 O O . PRO B 1 313 ? -5.789 51.004 21.348 1.00 43.41 523 PRO A O 1
ATOM 5354 N N . LEU B 1 314 ? -4.200 49.904 22.527 1.00 34.53 524 LEU A N 1
ATOM 5355 C CA . LEU B 1 314 ? -3.977 50.960 23.496 1.00 37.71 524 LEU A CA 1
ATOM 5356 C C . LEU B 1 314 ? -3.000 51.973 22.942 1.00 39.51 524 LEU A C 1
ATOM 5357 O O . LEU B 1 314 ? -3.150 53.169 23.159 1.00 33.54 524 LEU A O 1
ATOM 5362 N N . SER B 1 315 ? -1.965 51.483 22.268 1.00 31.16 525 SER A N 1
ATOM 5363 C CA . SER B 1 315 ? -0.986 52.370 21.670 1.00 31.94 525 SER A CA 1
ATOM 5364 C C . SER B 1 315 ? -0.321 51.692 20.511 1.00 35.80 525 SER A C 1
ATOM 5365 O O . SER B 1 315 ? -0.404 50.456 20.321 1.00 31.02 525 SER A O 1
ATOM 5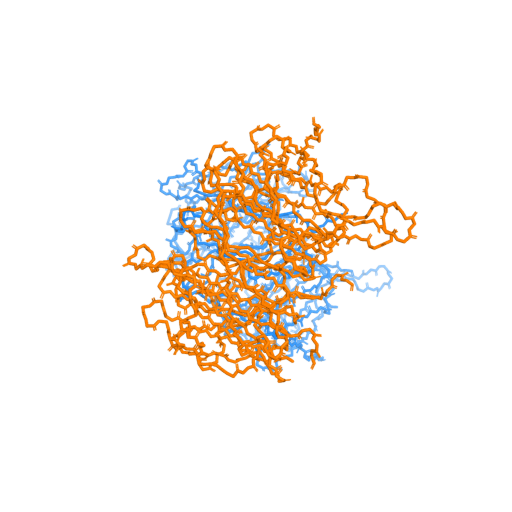368 N N . LEU B 1 316 ? 0.366 52.517 19.744 1.00 25.40 526 LEU A N 1
ATOM 5369 C CA . LEU B 1 316 ? 1.179 52.045 18.649 1.00 31.18 526 LEU A CA 1
ATOM 5370 C C . LEU B 1 316 ? 2.538 52.710 18.834 1.00 32.63 526 LEU A C 1
ATOM 5371 O O . LEU B 1 316 ? 2.629 53.937 18.904 1.00 29.09 526 LEU A O 1
ATOM 5376 N N . LEU B 1 317 ? 3.571 51.886 19.020 1.00 28.80 527 LEU A N 1
ATOM 5377 C CA . LEU B 1 317 ? 4.898 52.374 19.362 1.00 29.11 527 LEU A CA 1
ATOM 5378 C C . LEU B 1 317 ? 5.760 52.255 18.113 1.00 34.54 527 LEU A C 1
ATOM 5379 O O . LEU B 1 317 ? 6.116 51.154 17.697 1.00 34.67 527 LEU A O 1
ATOM 5384 N N . LYS B 1 318 ? 6.112 53.383 17.514 1.00 31.24 528 LYS A N 1
ATOM 5385 C CA . LYS B 1 318 ? 6.769 53.341 16.216 1.00 30.59 528 LYS A CA 1
ATOM 5386 C C . LYS B 1 318 ? 8.262 53.562 16.273 1.00 32.17 528 LYS A C 1
ATOM 5387 O O . LYS B 1 318 ? 8.772 54.409 17.029 1.00 33.12 528 LYS A O 1
ATOM 5393 N N . HIS B 1 319 ? 8.966 52.811 15.440 1.00 26.61 529 HIS A N 1
ATOM 5394 C CA . HIS B 1 319 ? 10.362 53.100 15.157 1.00 30.23 529 HIS A CA 1
ATOM 5395 C C . HIS B 1 319 ? 10.427 53.925 13.873 1.00 32.07 529 HIS A C 1
ATOM 5396 O O . HIS B 1 319 ? 9.408 54.118 13.208 1.00 36.73 529 HIS A O 1
ATOM 5403 N N . GLY B 1 320 ? 11.612 54.407 13.525 1.00 32.66 530 GLY A N 1
ATOM 5404 C CA . GLY B 1 320 ? 11.768 55.266 12.353 1.00 37.77 530 GLY A CA 1
ATOM 5405 C C . GLY B 1 320 ? 12.284 54.540 11.120 1.00 38.64 530 GLY A C 1
ATOM 5406 O O . GLY B 1 320 ? 12.170 53.313 11.012 1.00 37.30 530 GLY A O 1
ATOM 5407 N N . LYS B 1 321 ? 12.857 55.300 10.190 1.00 37.71 531 LYS A N 1
ATOM 5408 C CA . LYS B 1 321 ? 13.321 54.768 8.900 1.00 37.88 531 LYS A CA 1
ATOM 5409 C C . LYS B 1 321 ? 14.391 53.705 9.042 1.00 36.26 531 LYS A C 1
ATOM 5410 O O . LYS B 1 321 ? 15.365 53.906 9.759 1.00 36.14 531 LYS A O 1
ATOM 5416 N N . THR B 1 322 ? 14.265 52.618 8.290 1.00 35.47 532 THR A N 1
ATOM 5417 C CA . THR B 1 322 ? 15.279 51.564 8.335 1.00 38.76 532 THR A CA 1
ATOM 5418 C C . THR B 1 322 ? 16.637 52.094 7.883 1.00 43.14 532 THR A C 1
ATOM 5419 O O . THR B 1 322 ? 16.724 53.043 7.089 1.00 44.75 532 THR A O 1
ATOM 5423 N N . LYS B 1 323 ? 17.698 51.514 8.430 1.00 37.31 533 LYS A N 1
ATOM 5424 C CA . LYS B 1 323 ? 19.049 51.859 8.017 1.00 38.63 533 LYS A CA 1
ATOM 5425 C C . LYS B 1 323 ? 19.508 50.931 6.890 1.00 44.17 533 LYS A C 1
ATOM 5426 O O . LYS B 1 323 ? 20.663 50.980 6.472 1.00 44.38 533 LYS A O 1
ATOM 5432 N N . MET B 1 324 ? 18.613 50.073 6.411 1.00 41.96 534 MET A N 1
ATOM 5433 C CA . MET B 1 324 ? 18.952 49.158 5.323 1.00 46.67 534 MET A CA 1
ATOM 5434 C C . MET B 1 324 ? 18.650 49.822 3.985 1.00 52.14 534 MET A C 1
ATOM 5435 O O . MET B 1 324 ? 17.555 50.349 3.793 1.00 49.78 534 MET A O 1
ATOM 5440 N N . ILE B 1 325 ? 19.619 49.785 3.068 1.00 53.94 535 ILE A N 1
ATOM 5441 C CA . ILE B 1 325 ? 19.467 50.376 1.734 1.00 54.98 535 ILE A CA 1
ATOM 5442 C C . ILE B 1 325 ? 19.405 49.323 0.636 1.00 64.63 535 ILE A C 1
ATOM 5443 O O . ILE B 1 325 ? 19.920 49.539 -0.465 1.00 64.12 535 ILE A O 1
ATOM 5448 N N . ALA B 1 337 ? 12.537 43.655 7.722 1.00 36.08 547 ALA A N 1
ATOM 5449 C CA . ALA B 1 337 ? 13.048 43.174 9.013 1.00 44.09 547 ALA A CA 1
ATOM 5450 C C . ALA B 1 337 ? 12.185 43.673 10.177 1.00 36.89 547 ALA A C 1
ATOM 5451 O O . ALA B 1 337 ? 11.541 42.882 10.892 1.00 28.97 547 ALA A O 1
ATOM 5453 N N . GLY B 1 338 ? 12.188 44.993 10.363 1.00 33.98 548 GLY A N 1
ATOM 5454 C CA . GLY B 1 338 ? 11.384 45.615 11.399 1.00 26.62 548 GLY A CA 1
ATOM 5455 C C . GLY B 1 338 ? 11.916 45.304 12.781 1.00 25.23 548 GLY A C 1
ATOM 5456 O O . GLY B 1 338 ? 13.132 45.287 13.015 1.00 26.42 548 GLY A O 1
ATOM 5457 N N . ILE B 1 339 ? 11.002 45.049 13.710 1.00 28.50 549 ILE A N 1
ATOM 5458 C CA . ILE B 1 339 ? 11.367 44.917 15.116 1.00 24.03 549 ILE A CA 1
ATOM 5459 C C . ILE B 1 339 ? 11.931 43.542 15.436 1.00 27.92 549 ILE A C 1
ATOM 5460 O O . ILE B 1 339 ? 11.200 42.563 15.316 1.00 28.43 549 ILE A O 1
ATOM 5465 N N . ASN B 1 340 ? 13.187 43.482 15.892 1.00 23.39 550 ASN A N 1
ATOM 5466 C CA . ASN B 1 340 ? 13.827 42.217 16.275 1.00 32.46 550 ASN A CA 1
ATOM 5467 C C . ASN B 1 340 ? 14.111 42.094 17.786 1.00 32.20 550 ASN A C 1
ATOM 5468 O O . ASN B 1 340 ? 14.570 41.061 18.252 1.00 26.50 550 ASN A O 1
ATOM 5473 N N . MET B 1 341 ? 13.862 43.157 18.538 1.00 24.79 551 MET A N 1
ATOM 5474 C CA . MET B 1 341 ? 13.935 43.087 20.000 1.00 26.31 551 MET A CA 1
ATOM 5475 C C . MET B 1 341 ? 12.653 43.592 20.604 1.00 26.05 551 MET A C 1
ATOM 5476 O O . MET B 1 341 ? 12.159 44.647 20.214 1.00 23.44 551 MET A O 1
ATOM 5481 N N . ALA B 1 342 ? 12.110 42.840 21.556 1.00 19.41 552 ALA A N 1
ATOM 5482 C CA . ALA B 1 342 ? 10.920 43.266 22.278 1.00 19.75 552 ALA A CA 1
ATOM 5483 C C . ALA B 1 342 ? 10.918 42.527 23.608 1.00 26.94 552 ALA A C 1
ATOM 5484 O O . ALA B 1 342 ? 10.778 41.302 23.629 1.00 23.65 552 ALA A O 1
ATOM 5486 N N . GLN B 1 343 ? 11.121 43.254 24.706 1.00 25.94 553 GLN A N 1
ATOM 5487 C CA . GLN B 1 343 ? 11.172 42.656 26.050 1.00 23.40 553 GLN A CA 1
ATOM 5488 C C . GLN B 1 343 ? 10.729 43.636 27.125 1.00 27.46 553 GLN A C 1
ATOM 5489 O O . GLN B 1 343 ? 11.083 44.814 27.075 1.00 22.08 553 GLN A O 1
ATOM 5495 N N . TRP B 1 344 ? 9.977 43.144 28.105 1.00 24.59 554 TRP A N 1
ATOM 5496 C CA . TRP B 1 344 ? 9.651 43.959 29.272 1.00 23.27 554 TRP A CA 1
ATOM 5497 C C . TRP B 1 344 ? 10.874 43.982 30.206 1.00 27.85 554 TRP A C 1
ATOM 5498 O O . TRP B 1 344 ? 11.522 42.978 30.413 1.00 26.55 554 TRP A O 1
ATOM 5509 N N . GLN B 1 345 ? 11.215 45.159 30.710 1.00 26.20 555 GLN A N 1
ATOM 5510 C CA . GLN B 1 345 ? 12.225 45.291 31.747 1.00 29.10 555 GLN A CA 1
ATOM 5511 C C . GLN B 1 345 ? 12.049 44.209 32.801 1.00 33.70 555 GLN A C 1
ATOM 5512 O O . GLN B 1 345 ? 11.010 44.148 33.456 1.00 34.93 555 GLN A O 1
ATOM 5518 N N . PRO B 1 346 ? 13.060 43.347 32.972 1.00 32.60 556 PRO A N 1
ATOM 5519 C CA . PRO B 1 346 ? 12.993 42.317 34.023 1.00 31.40 556 PRO A CA 1
ATOM 5520 C C . PRO B 1 346 ? 12.904 42.939 35.422 1.00 33.16 556 PRO A C 1
ATOM 5521 O O . PRO B 1 346 ? 13.727 43.794 35.739 1.00 32.92 556 PRO A O 1
ATOM 5525 N N . LYS B 1 347 ? 11.908 42.545 36.216 1.00 31.56 557 LYS A N 1
ATOM 5526 C CA . LYS B 1 347 ? 11.686 43.105 37.557 1.00 35.51 557 LYS A CA 1
ATOM 5527 C C . LYS B 1 347 ? 11.140 44.534 37.514 1.00 41.47 557 LYS A C 1
ATOM 5528 O O . LYS B 1 347 ? 11.002 45.181 38.553 1.00 38.39 557 LYS A O 1
ATOM 5534 N N . GLY B 1 348 ? 10.825 45.026 36.321 1.00 37.97 558 GLY A N 1
ATOM 5535 C CA . GLY B 1 348 ? 10.322 46.382 36.168 1.00 32.56 558 GLY A CA 1
ATOM 5536 C C . GLY B 1 348 ? 8.986 46.421 35.454 1.00 35.83 558 GLY A C 1
ATOM 5537 O O . GLY B 1 348 ? 8.294 45.383 35.328 1.00 34.64 558 GLY A O 1
ATOM 5538 N N . ASN B 1 349 ? 8.624 47.618 34.987 1.00 32.04 559 ASN A N 1
ATOM 5539 C CA . ASN B 1 349 ? 7.354 47.854 34.307 1.00 29.86 559 ASN A CA 1
ATOM 5540 C C . ASN B 1 349 ? 7.530 48.405 32.897 1.00 30.16 559 ASN A C 1
ATOM 5541 O O . ASN B 1 349 ? 6.560 48.491 32.150 1.00 36.16 559 ASN A O 1
ATOM 5546 N N . LEU B 1 350 ? 8.751 48.798 32.543 1.00 27.11 560 LEU A N 1
ATOM 5547 C CA . LEU B 1 350 ? 8.998 49.410 31.234 1.00 32.57 560 LEU A CA 1
ATOM 5548 C C . LEU B 1 350 ? 9.120 48.352 30.128 1.00 24.33 560 LEU A C 1
ATOM 5549 O O . LEU B 1 350 ? 9.430 47.200 30.401 1.00 23.07 560 LEU A O 1
ATOM 5554 N N . PHE B 1 351 ? 8.882 48.788 28.895 1.00 24.40 561 PHE A N 1
ATOM 5555 C CA . PHE B 1 351 ? 8.966 47.949 27.701 1.00 26.35 561 PHE A CA 1
ATOM 5556 C C . PHE B 1 351 ? 10.055 48.517 26.792 1.00 26.86 561 PHE A C 1
ATOM 5557 O O . PHE B 1 351 ? 10.190 49.741 26.660 1.00 23.20 561 PHE A O 1
ATOM 5565 N N . VAL B 1 352 ? 10.823 47.626 26.165 1.00 24.41 562 VAL A N 1
ATOM 5566 C CA . VAL B 1 352 ? 11.958 48.012 25.346 1.00 21.98 562 VAL A CA 1
ATOM 5567 C C . VAL B 1 352 ? 11.931 47.295 23.979 1.00 27.58 562 VAL A C 1
ATOM 5568 O O . VAL B 1 352 ? 11.831 46.053 23.921 1.00 20.83 562 VAL A O 1
ATOM 5572 N N . THR B 1 353 ? 12.037 48.067 22.889 1.00 25.83 563 THR A N 1
ATOM 5573 C CA . THR B 1 353 ? 12.103 47.493 21.535 1.00 21.11 563 THR A CA 1
ATOM 5574 C C . THR B 1 353 ? 13.296 48.034 20.707 1.00 26.55 563 THR A C 1
ATOM 5575 O O . THR B 1 353 ? 13.760 49.171 20.908 1.00 22.99 563 THR A O 1
ATOM 5579 N N . GLY B 1 354 ? 13.799 47.210 19.788 1.00 20.99 564 GLY A N 1
ATOM 5580 C CA . GLY B 1 354 ? 14.918 47.579 18.916 1.00 18.33 564 GLY A CA 1
ATOM 5581 C C . GLY B 1 354 ? 14.519 47.322 17.472 1.00 27.52 564 GLY A C 1
ATOM 5582 O O . GLY B 1 354 ? 14.015 46.233 17.157 1.00 25.72 564 GLY A O 1
ATOM 5583 N N . GLY B 1 355 ? 14.738 48.292 16.588 1.00 24.99 565 GLY A N 1
ATOM 5584 C CA . GLY B 1 355 ? 14.127 48.252 15.270 1.00 24.87 565 GLY A CA 1
ATOM 5585 C C . GLY B 1 355 ? 15.130 48.333 14.133 1.00 27.94 565 GLY A C 1
ATOM 5586 O O . GLY B 1 355 ? 16.325 48.369 14.375 1.00 30.70 565 GLY A O 1
ATOM 5587 N N . SER B 1 356 ? 14.641 48.353 12.898 1.00 28.55 566 SER A N 1
ATOM 5588 C CA . SER B 1 356 ? 15.520 48.402 11.715 1.00 32.62 566 SER A CA 1
ATOM 5589 C C . SER B 1 356 ? 16.159 49.774 11.546 1.00 34.91 566 SER A C 1
ATOM 5590 O O . SER B 1 356 ? 17.050 49.948 10.695 1.00 36.46 566 SER A O 1
ATOM 5593 N N . ASP B 1 357 ? 15.691 50.739 12.344 1.00 27.27 567 ASP A N 1
ATOM 5594 C CA . ASP B 1 357 ? 16.271 52.080 12.366 1.00 28.49 567 ASP A CA 1
ATOM 5595 C C . ASP B 1 357 ? 17.536 52.041 13.208 1.00 33.29 567 ASP A C 1
ATOM 5596 O O . ASP B 1 357 ? 18.206 53.073 13.389 1.00 31.23 567 ASP A O 1
ATOM 5601 N N . GLY B 1 358 ? 17.852 50.859 13.745 1.00 22.57 568 GLY A N 1
ATOM 5602 C CA . GLY B 1 358 ? 19.082 50.671 14.497 1.00 22.84 568 GLY A CA 1
ATOM 5603 C C . GLY B 1 358 ? 19.013 51.214 15.909 1.00 24.90 568 GLY A C 1
ATOM 5604 O O . GLY B 1 358 ? 20.023 51.337 16.588 1.00 28.94 568 GLY A O 1
ATOM 5605 N N . ILE B 1 359 ? 17.808 51.510 16.366 1.00 26.69 569 ILE A N 1
ATOM 5606 C CA . ILE B 1 359 ? 17.623 52.223 17.622 1.00 27.01 569 ILE A CA 1
ATOM 5607 C C . ILE B 1 359 ? 16.921 51.357 18.664 1.00 23.88 569 ILE A C 1
ATOM 5608 O O . ILE B 1 359 ? 15.986 50.642 18.341 1.00 28.65 569 ILE A O 1
ATOM 5613 N N . VAL B 1 360 ? 17.378 51.431 19.908 1.00 24.31 570 VAL A N 1
ATOM 5614 C CA . VAL B 1 360 ? 16.673 50.811 21.026 1.00 25.78 570 VAL A CA 1
ATOM 5615 C C . VAL B 1 360 ? 15.901 51.895 21.792 1.00 26.46 570 VAL A C 1
ATOM 5616 O O . VAL B 1 360 ? 16.495 52.876 22.276 1.00 24.13 570 VAL A O 1
ATOM 5620 N N . LYS B 1 361 ? 14.588 51.700 21.891 1.00 24.53 571 LYS A N 1
ATOM 5621 C CA . LYS B 1 361 ? 13.668 52.690 22.461 1.00 26.11 571 LYS A CA 1
ATOM 5622 C C . LYS B 1 361 ? 13.011 52.173 23.735 1.00 30.23 571 LYS A C 1
ATOM 5623 O O . LYS B 1 361 ? 12.656 50.979 23.835 1.00 25.71 571 LYS A O 1
ATOM 5629 N N . VAL B 1 362 ? 12.863 53.072 24.709 1.00 28.29 572 VAL A N 1
ATOM 5630 C CA . VAL B 1 362 ? 12.279 52.748 26.008 1.00 24.97 572 VAL A CA 1
ATOM 5631 C C . VAL B 1 362 ? 10.907 53.380 26.116 1.00 29.46 572 VAL A C 1
ATOM 5632 O O . VAL B 1 362 ? 10.720 54.566 25.764 1.00 29.04 572 VAL A O 1
ATOM 5636 N N . TRP B 1 363 ? 9.941 52.601 26.606 1.00 28.13 573 TRP A N 1
ATOM 5637 C CA . TRP B 1 363 ? 8.545 53.038 26.619 1.00 25.19 573 TRP A CA 1
ATOM 5638 C C . TRP B 1 363 ? 7.901 52.755 27.972 1.00 31.30 573 TRP A C 1
ATOM 5639 O O . TRP B 1 363 ? 8.124 51.682 28.551 1.00 28.48 573 TRP A O 1
ATOM 5650 N N . ASP B 1 364 ? 7.068 53.685 28.442 1.00 32.62 574 ASP A N 1
ATOM 5651 C CA . ASP B 1 364 ? 6.206 53.431 29.607 1.00 32.39 574 ASP A CA 1
ATOM 5652 C C . ASP B 1 364 ? 4.745 53.481 29.173 1.00 33.64 574 ASP A C 1
ATOM 5653 O O . ASP B 1 364 ? 4.219 54.552 28.878 1.00 34.58 574 ASP A O 1
ATOM 5658 N N . LEU B 1 365 ? 4.103 52.312 29.132 1.00 33.00 575 LEU A N 1
ATOM 5659 C CA . LEU B 1 365 ? 2.734 52.171 28.634 1.00 33.51 575 LEU A CA 1
ATOM 5660 C C . LEU B 1 365 ? 1.679 52.678 29.638 1.00 36.86 575 LEU A C 1
ATOM 5661 O O . LEU B 1 365 ? 0.470 52.626 29.377 1.00 33.47 575 LEU A O 1
ATOM 5666 N N . ARG B 1 366 ? 2.136 53.160 30.787 1.00 38.51 576 ARG A N 1
ATOM 5667 C CA . ARG B 1 366 ? 1.233 53.773 31.758 1.00 37.73 576 ARG A CA 1
ATOM 5668 C C . ARG B 1 366 ? 1.024 55.251 31.451 1.00 46.08 576 ARG A C 1
ATOM 5669 O O . ARG B 1 366 ? 0.108 55.886 31.984 1.00 46.71 576 ARG A O 1
ATOM 5677 N N . LEU B 1 367 ? 1.875 55.800 30.587 1.00 41.20 577 LEU A N 1
ATOM 5678 C CA . LEU B 1 367 ? 1.798 57.204 30.244 1.00 42.93 577 LEU A CA 1
ATOM 5679 C C . LEU B 1 367 ? 0.960 57.375 28.984 1.00 44.83 577 LEU A C 1
ATOM 5680 O O . LEU B 1 367 ? 0.787 56.428 28.202 1.00 41.45 577 LEU A O 1
ATOM 5685 N N . ASN B 1 368 ? 0.427 58.584 28.808 1.00 49.37 578 ASN A N 1
ATOM 5686 C CA . ASN B 1 368 ? -0.402 58.913 27.651 1.00 46.55 578 ASN A CA 1
ATOM 5687 C C . ASN B 1 368 ? 0.446 59.040 26.400 1.00 41.12 578 ASN A C 1
ATOM 5688 O O . ASN B 1 368 ? -0.002 58.757 25.288 1.00 45.40 578 ASN A O 1
ATOM 5693 N N . ASN B 1 369 ? 1.678 59.480 26.607 1.00 35.81 579 ASN A N 1
ATOM 5694 C CA . ASN B 1 369 ? 2.702 59.478 25.575 1.00 38.08 579 ASN A CA 1
ATOM 5695 C C . ASN B 1 369 ? 3.822 58.544 26.040 1.00 36.68 579 ASN A C 1
ATOM 5696 O O . ASN B 1 369 ? 4.668 58.925 26.844 1.00 38.08 579 ASN A O 1
ATOM 5701 N N . PRO B 1 370 ? 3.795 57.285 25.581 1.00 38.44 580 PRO A N 1
ATOM 5702 C CA . PRO B 1 370 ? 4.673 56.289 26.214 1.00 29.80 580 PRO A CA 1
ATOM 5703 C C . PRO B 1 370 ? 6.165 56.379 25.905 1.00 27.06 580 PRO A C 1
ATOM 5704 O O . PRO B 1 370 ? 6.928 55.696 26.582 1.00 29.57 580 PRO A O 1
ATOM 5708 N N . PHE B 1 371 ? 6.599 57.169 24.931 1.00 26.09 581 PHE A N 1
ATOM 5709 C CA . PHE B 1 371 ? 8.019 57.152 24.616 1.00 25.02 581 PHE A CA 1
ATOM 5710 C C . PHE B 1 371 ? 8.827 57.852 25.718 1.00 31.47 581 PHE A C 1
ATOM 5711 O O . PHE B 1 371 ? 8.469 58.964 26.167 1.00 29.12 581 PHE A O 1
ATOM 5719 N N . ILE B 1 372 ? 9.887 57.194 26.188 1.00 25.70 582 ILE A N 1
ATOM 5720 C CA . ILE B 1 372 ? 10.758 57.807 27.194 1.00 28.73 582 ILE A CA 1
ATOM 5721 C C . ILE B 1 372 ? 12.050 58.312 26.548 1.00 35.42 582 ILE A C 1
ATOM 5722 O O . ILE B 1 372 ? 12.317 59.506 26.555 1.00 27.98 582 ILE A O 1
ATOM 5727 N N . GLN B 1 373 ? 12.848 57.415 25.978 1.00 27.99 583 GLN A N 1
ATOM 5728 C CA . GLN B 1 373 ? 14.099 57.832 25.348 1.00 27.09 583 GLN A CA 1
ATOM 5729 C C . GLN B 1 373 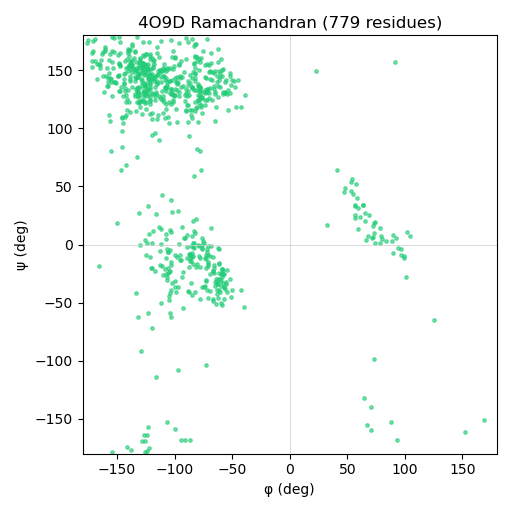? 14.658 56.750 24.442 1.00 30.72 583 GLN A C 1
ATOM 5730 O O . GLN B 1 373 ? 14.309 55.569 24.603 1.00 27.32 583 GLN A O 1
ATOM 5736 N N . ASN B 1 374 ? 15.518 57.158 23.506 1.00 23.36 584 ASN A N 1
ATOM 5737 C CA . ASN B 1 374 ? 16.354 56.228 22.766 1.00 26.68 584 ASN A CA 1
ATOM 5738 C C . ASN B 1 374 ? 17.559 55.829 23.621 1.00 32.34 584 ASN A C 1
ATOM 5739 O O . ASN B 1 374 ? 18.497 56.612 23.831 1.00 36.17 584 ASN A O 1
ATOM 5744 N N . PHE B 1 375 ? 17.526 54.611 24.144 1.00 27.63 585 PHE A N 1
ATOM 5745 C CA . PHE B 1 375 ? 18.605 54.123 24.987 1.00 29.05 585 PHE A CA 1
ATOM 5746 C C . PHE B 1 375 ? 19.936 54.061 24.240 1.00 31.15 585 PHE A C 1
ATOM 5747 O O . PHE B 1 375 ? 21.000 54.293 24.832 1.00 33.46 585 PHE A O 1
ATOM 5755 N N . THR B 1 376 ? 19.884 53.756 22.947 1.00 29.32 586 THR A N 1
ATOM 5756 C CA . THR B 1 376 ? 21.112 53.587 22.167 1.00 32.09 586 THR A CA 1
ATOM 5757 C C . THR B 1 376 ? 20.820 53.458 20.680 1.00 31.46 586 THR A C 1
ATOM 5758 O O . THR B 1 376 ? 19.672 53.287 20.270 1.00 30.61 586 THR A O 1
ATOM 5762 N N . GLU B 1 377 ? 21.866 53.571 19.869 1.00 32.34 587 GLU A N 1
ATOM 5763 C CA . GLU B 1 377 ? 21.739 53.494 18.428 1.00 33.82 587 GLU A CA 1
ATOM 5764 C C . GLU B 1 377 ? 22.920 52.729 17.886 1.00 32.27 587 GLU A C 1
ATOM 5765 O O . GLU B 1 377 ? 24.061 53.096 18.139 1.00 35.97 587 GLU A O 1
ATOM 5771 N N . MET B 1 378 ? 22.650 51.682 17.122 1.00 34.54 588 MET A N 1
ATOM 5772 C CA . MET B 1 378 ? 23.718 50.856 16.572 1.00 33.52 588 MET A CA 1
ATOM 5773 C C . MET B 1 378 ? 23.973 51.249 15.123 1.00 34.37 588 MET A C 1
ATOM 5774 O O . MET B 1 378 ? 23.134 51.891 14.495 1.00 34.41 588 MET A O 1
ATOM 5779 N N . ASN B 1 379 ? 25.132 50.880 14.588 1.00 38.39 589 ASN A N 1
ATOM 5780 C CA . ASN B 1 379 ? 25.485 51.301 13.229 1.00 41.94 589 ASN A CA 1
ATOM 5781 C C . ASN B 1 379 ? 24.526 50.784 12.159 1.00 41.59 589 ASN A C 1
ATOM 5782 O O . ASN B 1 379 ? 24.427 51.393 11.090 1.00 40.41 589 ASN A O 1
ATOM 5787 N N . SER B 1 380 ? 23.819 49.677 12.418 1.00 33.93 590 SER A N 1
ATOM 5788 C CA . SER B 1 380 ? 22.835 49.201 11.436 1.00 33.10 590 SER A CA 1
ATOM 5789 C C . SER B 1 380 ? 21.549 48.636 12.085 1.00 32.54 590 SER A C 1
ATOM 5790 O O . SER B 1 380 ? 21.364 48.758 13.275 1.00 29.84 590 SER A O 1
ATOM 5793 N N . ALA B 1 381 ? 20.653 48.068 11.280 1.00 32.49 591 ALA A N 1
ATOM 5794 C CA . ALA B 1 381 ? 19.397 47.492 11.774 1.00 34.91 591 ALA A CA 1
ATOM 5795 C C . ALA B 1 381 ? 19.675 46.448 12.869 1.00 30.62 591 ALA A C 1
ATOM 5796 O O . ALA B 1 381 ? 20.635 45.701 12.788 1.00 26.70 591 ALA A O 1
ATOM 5798 N N . ILE B 1 382 ? 18.831 46.425 13.900 1.00 29.94 592 ILE A N 1
ATOM 5799 C CA . ILE B 1 382 ? 19.052 45.549 15.033 1.00 24.15 592 ILE A CA 1
ATOM 5800 C C . ILE B 1 382 ? 18.607 44.103 14.695 1.00 24.19 592 ILE A C 1
ATOM 5801 O O . ILE B 1 382 ? 17.585 43.891 14.056 1.00 22.62 592 ILE A O 1
ATOM 5806 N N . THR B 1 383 ? 19.422 43.127 15.081 1.00 27.34 593 THR A N 1
ATOM 5807 C CA . THR B 1 383 ? 19.142 41.719 14.755 1.00 29.43 593 THR A CA 1
ATOM 5808 C C . THR B 1 383 ? 18.757 40.913 15.999 1.00 27.55 593 THR A C 1
ATOM 5809 O O . THR B 1 383 ? 18.074 39.913 15.884 1.00 26.86 593 THR A O 1
ATOM 5813 N N . TYR B 1 384 ? 19.220 41.361 17.165 1.00 25.08 594 TYR A N 1
ATOM 5814 C CA . TYR B 1 384 ? 18.816 40.791 18.444 1.00 26.50 594 TYR A CA 1
ATOM 5815 C C . TYR B 1 384 ? 19.037 41.738 19.607 1.00 30.04 594 TYR A C 1
ATOM 5816 O O . TYR B 1 384 ? 19.957 42.546 19.583 1.00 29.20 594 TYR A O 1
ATOM 5825 N N . GLY B 1 385 ? 18.235 41.604 20.658 1.00 23.32 595 GLY A N 1
ATOM 5826 C CA . GLY B 1 385 ? 18.525 42.323 21.885 1.00 26.48 595 GLY A CA 1
ATOM 5827 C C . GLY B 1 385 ? 17.875 41.654 23.073 1.00 30.46 595 GLY A C 1
ATOM 5828 O O . GLY B 1 385 ? 16.737 41.237 22.960 1.00 23.66 595 GLY A O 1
ATOM 5829 N N . GLY B 1 386 ? 18.591 41.523 24.195 1.00 27.30 596 GLY A N 1
ATOM 5830 C CA . GLY B 1 386 ? 18.002 40.890 25.365 1.00 28.93 596 GLY A CA 1
ATOM 5831 C C . GLY B 1 386 ? 18.631 41.216 26.712 1.00 31.24 596 GLY A C 1
ATOM 5832 O O . GLY B 1 386 ? 19.855 41.342 26.831 1.00 28.92 596 GLY A O 1
ATOM 5833 N N . PHE B 1 387 ? 17.768 41.319 27.729 1.00 27.55 597 PHE A N 1
ATOM 5834 C CA . PHE B 1 387 ? 18.186 41.474 29.122 1.00 29.06 597 PHE A CA 1
ATOM 5835 C C . PHE B 1 387 ? 18.528 40.140 29.735 1.00 27.39 597 PHE A C 1
ATOM 5836 O O . PHE B 1 387 ? 17.905 39.153 29.403 1.00 24.03 597 PHE A O 1
ATOM 5844 N N . SER B 1 388 ? 19.481 40.124 30.658 1.00 24.37 598 SER A N 1
ATOM 5845 C CA . SER B 1 388 ? 19.635 38.996 31.566 1.00 30.82 598 SER A CA 1
ATOM 5846 C C . SER B 1 388 ? 18.458 38.977 32.541 1.00 30.48 598 SER A C 1
ATOM 5847 O O . SER B 1 388 ? 17.933 40.029 32.909 1.00 33.44 598 SER A O 1
ATOM 5850 N N . GLU B 1 389 ? 18.050 37.791 32.983 1.00 28.68 599 GLU A N 1
ATOM 5851 C CA . GLU B 1 389 ? 16.916 37.689 33.891 1.00 29.70 599 GLU A CA 1
ATOM 5852 C C . GLU B 1 389 ? 17.101 38.498 35.189 1.00 34.30 599 GLU A C 1
ATOM 5853 O O . GLU B 1 389 ? 16.121 38.873 35.826 1.00 33.26 599 GLU A O 1
ATOM 5859 N N . ASP B 1 390 ? 18.341 38.754 35.595 1.00 31.76 600 ASP A N 1
ATOM 5860 C CA . ASP B 1 390 ? 18.555 39.505 36.819 1.00 36.08 600 ASP A CA 1
ATOM 5861 C C . ASP B 1 390 ? 18.617 41.012 36.537 1.00 36.62 600 ASP A C 1
ATOM 5862 O O . ASP B 1 390 ? 18.924 41.795 37.424 1.00 38.30 600 ASP A O 1
ATOM 5867 N N . ALA B 1 391 ? 18.303 41.392 35.303 1.00 30.31 601 ALA A N 1
ATOM 5868 C CA . ALA B 1 391 ? 18.256 42.809 34.894 1.00 37.38 601 ALA A CA 1
ATOM 5869 C C . ALA B 1 391 ? 19.622 43.511 34.911 1.00 35.39 601 ALA A C 1
ATOM 5870 O O . ALA B 1 391 ? 19.707 44.723 34.645 1.00 36.75 601 ALA A O 1
ATOM 5872 N N . SER B 1 392 ? 20.686 42.766 35.206 1.00 29.40 602 SER A N 1
ATOM 5873 C CA . SER B 1 392 ? 22.004 43.378 35.358 1.00 35.43 602 SER A CA 1
ATOM 5874 C C . SER B 1 392 ? 22.728 43.552 34.036 1.00 33.64 602 SER A C 1
ATOM 5875 O O . SER B 1 392 ? 23.738 44.233 33.991 1.00 35.53 602 SER A O 1
ATOM 5878 N N . LYS B 1 393 ? 22.207 42.955 32.963 1.00 28.20 603 LYS A N 1
ATOM 5879 C CA . LYS B 1 393 ? 22.862 43.004 31.670 1.00 28.82 603 LYS A CA 1
ATOM 5880 C C . LYS B 1 393 ? 21.875 43.262 30.531 1.00 34.34 603 LYS A C 1
ATOM 5881 O O . LYS B 1 393 ? 20.684 42.920 30.623 1.00 29.76 603 LYS A O 1
ATOM 5887 N N . LEU B 1 394 ? 22.380 43.878 29.463 1.00 32.12 604 LEU A N 1
ATOM 5888 C CA . LEU B 1 394 ? 21.621 44.022 28.227 1.00 32.10 604 LEU A CA 1
ATOM 5889 C C . LEU B 1 394 ? 22.579 43.863 27.036 1.00 34.09 604 LEU A C 1
ATOM 5890 O O . LEU B 1 394 ? 23.674 44.425 27.032 1.00 35.28 604 LEU A O 1
ATOM 5895 N N . THR B 1 395 ? 22.178 43.088 26.036 1.00 29.51 605 THR A N 1
ATOM 5896 C CA . THR B 1 395 ? 23.023 42.861 24.869 1.00 26.90 605 THR A CA 1
ATOM 5897 C C . THR B 1 395 ? 22.248 43.164 23.605 1.00 30.66 605 THR A C 1
ATOM 5898 O O . THR B 1 395 ? 21.152 42.645 23.391 1.00 24.79 605 THR A O 1
ATOM 5902 N N . VAL B 1 396 ? 22.816 44.051 22.790 1.00 28.71 606 VAL A N 1
ATOM 5903 C CA . VAL B 1 396 ? 22.181 44.493 21.565 1.00 27.11 606 VAL A CA 1
ATOM 5904 C C . VAL B 1 396 ? 23.102 44.166 20.365 1.00 32.91 606 VAL A C 1
ATOM 5905 O O . VAL B 1 396 ? 24.318 44.350 20.428 1.00 33.45 606 VAL A O 1
ATOM 5909 N N . CYS B 1 397 ? 22.509 43.704 19.269 1.00 25.40 607 CYS A N 1
ATOM 5910 C CA . CYS B 1 397 ? 23.275 43.206 18.137 1.00 30.91 607 CYS A CA 1
ATOM 5911 C C . CYS B 1 397 ? 22.730 43.835 16.878 1.00 28.14 607 CYS A C 1
ATOM 5912 O O . CYS B 1 397 ? 21.529 44.025 16.777 1.00 27.58 607 CYS A O 1
ATOM 5915 N N . CYS B 1 398 ? 23.579 44.108 15.887 1.00 28.42 608 CYS A N 1
ATOM 5916 C CA . CYS B 1 398 ? 23.056 44.616 14.628 1.00 27.09 608 CYS A CA 1
ATOM 5917 C C . CYS B 1 398 ? 23.744 44.007 13.401 1.00 32.37 608 CYS A C 1
ATOM 5918 O O . CYS B 1 398 ? 24.788 43.384 13.496 1.00 33.85 608 CYS A O 1
ATOM 5921 N N . VAL B 1 399 ? 23.141 44.239 12.248 1.00 28.71 609 VAL A N 1
ATOM 5922 C CA . VAL B 1 399 ? 23.650 43.734 10.990 1.00 35.86 609 VAL A CA 1
ATOM 5923 C C . VAL B 1 399 ? 25.089 44.183 10.768 1.00 37.70 609 VAL A C 1
ATOM 5924 O O . VAL B 1 399 ? 25.451 45.315 11.063 1.00 38.51 609 VAL A O 1
ATOM 5928 N N . GLY B 1 400 ? 25.911 43.286 10.244 1.00 37.20 610 GLY A N 1
ATOM 5929 C CA . GLY B 1 400 ? 27.306 43.609 10.017 1.00 43.40 610 GLY A CA 1
ATOM 5930 C C . GLY B 1 400 ? 28.180 43.070 11.120 1.00 41.25 610 GLY A C 1
ATOM 5931 O O . GLY B 1 400 ? 29.402 43.100 11.026 1.00 48.38 610 GLY A O 1
ATOM 5932 N N . GLY B 1 401 ? 27.547 42.598 12.187 1.00 45.02 611 GLY A N 1
ATOM 5933 C CA . GLY B 1 401 ? 28.234 41.808 13.181 1.00 42.75 611 GLY A CA 1
ATOM 5934 C C . GLY B 1 401 ? 28.613 42.517 14.461 1.00 42.47 611 GLY A C 1
ATOM 5935 O O . GLY B 1 401 ? 29.359 41.965 15.261 1.00 47.09 611 GLY A O 1
ATOM 5936 N N . ASP B 1 402 ? 28.117 43.724 14.690 1.00 41.45 612 ASP A N 1
ATOM 5937 C CA . ASP B 1 402 ? 28.433 44.383 15.948 1.00 40.28 612 ASP A CA 1
ATOM 5938 C C . ASP B 1 402 ? 27.688 43.731 17.123 1.00 35.27 612 ASP A C 1
ATOM 5939 O O . ASP B 1 402 ? 26.547 43.305 16.989 1.00 33.47 612 ASP A O 1
ATOM 5944 N N . VAL B 1 403 ? 28.344 43.660 18.274 1.00 36.24 613 VAL A N 1
ATOM 5945 C CA . VAL B 1 403 ? 27.662 43.278 19.503 1.00 35.88 613 VAL A CA 1
ATOM 5946 C C . VAL B 1 403 ? 28.006 44.274 20.605 1.00 34.80 613 VAL A C 1
ATOM 5947 O O . VAL B 1 403 ? 29.173 44.456 20.942 1.00 33.94 613 VAL A O 1
ATOM 5951 N N . ASN B 1 404 ? 26.985 44.913 21.168 1.00 35.17 614 ASN A N 1
ATOM 5952 C CA . ASN B 1 404 ? 27.171 45.823 22.288 1.00 34.03 614 ASN A CA 1
ATOM 5953 C C . ASN B 1 404 ? 26.610 45.252 23.576 1.00 33.09 614 ASN A C 1
ATOM 5954 O O . ASN B 1 404 ? 25.434 44.913 23.656 1.00 33.02 614 ASN A O 1
ATOM 5959 N N . MET B 1 405 ? 27.437 45.190 24.603 1.00 31.24 615 MET A N 1
ATOM 5960 C CA . MET B 1 405 ? 26.979 44.715 25.883 1.00 36.29 615 MET A CA 1
ATOM 5961 C C . MET B 1 405 ? 27.008 45.829 26.916 1.00 42.85 615 MET A C 1
ATOM 5962 O O . MET B 1 405 ? 28.024 46.497 27.092 1.00 42.22 615 MET A O 1
ATOM 5967 N N . TYR B 1 406 ? 25.873 46.022 27.582 1.00 40.73 616 TYR A N 1
ATOM 5968 C CA . TYR B 1 406 ? 25.740 47.001 28.653 1.00 42.56 616 TYR A CA 1
ATOM 5969 C C . TYR B 1 406 ? 25.584 46.314 30.015 1.00 44.03 616 TYR A C 1
ATOM 5970 O O . TYR B 1 406 ? 25.101 45.180 30.110 1.00 37.47 616 TYR A O 1
ATOM 5979 N N . SER B 1 407 ? 26.013 46.998 31.073 1.00 45.08 617 SER A N 1
ATOM 5980 C CA . SER B 1 407 ? 26.016 46.395 32.398 1.00 39.94 617 SER A CA 1
ATOM 5981 C C . SER B 1 407 ? 25.877 47.438 33.509 1.00 46.36 617 SER A C 1
ATOM 5982 O O . SER B 1 407 ? 26.034 48.630 33.270 1.00 45.63 617 SER A O 1
ATOM 5985 N N . LEU B 1 408 ? 25.582 46.961 34.716 1.00 49.22 618 LEU A N 1
ATOM 5986 C CA . LEU B 1 408 ? 25.349 47.806 35.890 1.00 51.32 618 LEU A CA 1
ATOM 5987 C C . LEU B 1 408 ? 24.006 48.521 35.804 1.00 48.26 618 LEU A C 1
ATOM 5988 O O . LEU B 1 408 ? 23.039 48.125 36.457 1.00 50.59 618 LEU A O 1
ATOM 5993 N N . GLY B 1 413 ? 32.952 53.109 33.244 1.00 30.00 623 GLY A N 1
ATOM 5994 C CA . GLY B 1 413 ? 31.714 53.755 32.855 1.00 30.00 623 GLY A CA 1
ATOM 5995 C C . GLY B 1 413 ? 31.497 53.867 31.368 1.00 30.00 623 GLY A C 1
ATOM 5996 O O . GLY B 1 413 ? 31.339 52.876 30.703 1.00 30.00 623 GLY A O 1
ATOM 5997 N N . ASN B 1 414 ? 31.494 55.079 30.837 1.00 59.60 624 ASN A N 1
ATOM 5998 C CA . ASN B 1 414 ? 30.919 55.341 29.533 1.00 58.94 624 ASN A CA 1
ATOM 5999 C C . ASN B 1 414 ? 31.684 55.070 28.238 1.00 58.81 624 ASN A C 1
ATOM 6000 O O . ASN B 1 414 ? 31.322 55.624 27.211 1.00 60.75 624 ASN A O 1
ATOM 6005 N N . LYS B 1 415 ? 32.693 54.209 28.245 1.00 53.69 625 LYS A N 1
ATOM 6006 C CA . LYS B 1 415 ? 33.126 53.646 26.982 1.00 55.28 625 LYS A CA 1
ATOM 6007 C C . LYS B 1 415 ? 33.022 52.127 26.912 1.00 47.32 625 LYS A C 1
ATOM 6008 O O . LYS B 1 415 ? 32.962 51.482 27.905 1.00 51.35 625 LYS A O 1
ATOM 6014 N N . PHE B 1 416 ? 33.009 51.569 25.725 1.00 51.44 626 PHE A N 1
ATOM 6015 C CA . PHE B 1 416 ? 33.138 50.145 25.560 1.00 48.61 626 PHE A CA 1
ATOM 6016 C C . PHE B 1 416 ? 34.567 49.674 25.710 1.00 53.50 626 PHE A C 1
ATOM 6017 O O . PHE B 1 416 ? 35.442 50.157 25.047 1.00 52.01 626 PHE A O 1
ATOM 6025 N N . GLY B 1 417 ? 34.772 48.695 26.570 1.00 50.77 627 GLY A N 1
ATOM 6026 C CA . GLY B 1 417 ? 35.972 47.881 26.584 1.00 50.95 627 GLY A CA 1
ATOM 6027 C C . GLY B 1 417 ? 35.801 46.723 25.614 1.00 46.55 627 GLY A C 1
ATOM 6028 O O . GLY B 1 417 ? 34.869 46.714 24.800 1.00 45.37 627 GLY A O 1
ATOM 6029 N N . GLU B 1 418 ? 36.703 45.749 25.685 1.00 48.32 628 GLU A N 1
ATOM 6030 C CA . GLU B 1 418 ? 36.585 44.558 24.850 1.00 47.61 628 GLU A CA 1
ATOM 6031 C C . GLU B 1 418 ? 37.127 43.318 25.547 1.00 50.50 628 GLU A C 1
ATOM 6032 O O . GLU B 1 418 ? 37.702 43.412 26.633 1.00 52.88 628 GLU A O 1
ATOM 6038 N N . PHE B 1 419 ? 36.945 42.162 24.903 1.00 47.55 629 PHE A N 1
ATOM 6039 C CA . PHE B 1 419 ? 37.302 40.872 25.481 1.00 48.79 629 PHE A CA 1
ATOM 6040 C C . PHE B 1 419 ? 38.678 40.396 25.044 1.00 48.63 629 PHE A C 1
ATOM 6041 O O . PHE B 1 419 ? 39.071 40.577 23.889 1.00 51.92 629 PHE A O 1
ATOM 6049 N N . ARG B 1 420 ? 39.397 39.759 25.963 1.00 47.66 630 ARG A N 1
ATOM 6050 C CA . ARG B 1 420 ? 40.553 38.954 25.587 1.00 49.70 630 ARG A CA 1
ATOM 6051 C C . ARG B 1 420 ? 40.033 37.637 25.042 1.00 46.46 630 ARG A C 1
ATOM 6052 O O . ARG B 1 420 ? 39.239 36.971 25.692 1.00 45.60 630 ARG A O 1
ATOM 6060 N N . ILE B 1 421 ? 40.480 37.268 23.849 1.00 53.31 631 ILE A N 1
ATOM 6061 C CA . ILE B 1 421 ? 40.042 36.027 23.209 1.00 50.82 631 ILE A CA 1
ATOM 6062 C C . ILE B 1 421 ? 40.909 34.827 23.585 1.00 51.76 631 ILE A C 1
ATOM 6063 O O . ILE B 1 421 ? 42.018 34.688 23.082 1.00 55.61 631 ILE A O 1
ATOM 6068 N N . ILE B 1 422 ? 40.394 33.951 24.446 1.00 53.52 632 ILE A N 1
ATOM 6069 C CA . ILE B 1 422 ? 41.104 32.722 24.821 1.00 53.05 632 ILE A CA 1
ATOM 6070 C C . ILE B 1 422 ? 40.909 31.613 23.795 1.00 53.57 632 ILE A C 1
ATOM 6071 O O . ILE B 1 422 ? 39.975 31.643 22.995 1.00 52.25 632 ILE A O 1
ATOM 6076 N N . GLU B 1 423 ? 41.792 30.622 23.844 1.00 58.95 633 GLU A N 1
ATOM 6077 C CA . GLU B 1 423 ? 41.830 29.574 22.832 1.00 57.53 633 GLU A CA 1
ATOM 6078 C C . GLU B 1 423 ? 42.103 28.210 23.464 1.00 62.52 633 GLU A C 1
ATOM 6079 O O . GLU B 1 423 ? 42.536 27.278 22.787 1.00 63.34 633 GLU A O 1
#

Solvent-accessible surface area: 32847 Å² total; per-residue (Å²): 69,20,0,54,104,4,92,25,42,10,57,13,61,85,21,11,10,27,2,50,8,14,11,39,6,67,106,22,90,44,0,0,5,0,3,26,25,75,124,86,52,195,26,175,48,1,0,0,4,11,1,26,22,174,57,55,31,1,35,29,7,90,0,0,68,100,123,47,192,119,53,117,91,53,30,8,20,0,26,15,8,26,9,4,99,53,33,91,8,0,0,0,0,0,60,26,37,6,0,17,0,0,22,35,121,16,79,74,39,8,73,18,102,62,6,104,44,64,0,28,64,10,12,30,4,97,130,24,43,0,0,0,0,0,49,36,0,63,0,10,6,0,29,11,40,132,84,77,0,103,33,100,80,67,34,74,0,67,15,70,90,3,46,147,117,34,14,7,0,13,17,1,48,28,4,18,41,94,54,148,60,63,40,40,0,0,0,0,0,26,22,104,163,135,66,109,0,1,0,0,3,0,17,10,105,95,24,49,79,68,54,80,2,140,21,64,28,13,10,1,39,11,20,54,39,16,82,37,50,61,0,2,0,0,0,0,14,15,144,83,45,0,60,0,7,35,0,8,3,164,132,25,125,32,67,56,70,3,72,7,117,6,160,53,1,31,64,2,2,1,2,40,78,29,58,20,2,0,0,0,0,43,62,18,33,0,22,0,2,21,17,170,151,44,124,159,58,92,26,66,1,129,20,33,187,75,86,134,91,3,0,36,2,11,51,16,2,26,163,12,56,6,0,0,0,0,0,7,13,0,21,0,29,0,12,16,16,153,30,86,76,15,47,4,30,64,33,26,107,5,124,21,8,0,22,54,4,2,16,1,158,64,3,19,26,0,0,0,0,0,48,55,0,22,2,14,3,7,8,99,57,46,143,167,75,30,122,13,147,75,80,197,119,50,105,63,1,20,4,11,84,12,76,32,50,19,63,10,59,95,23,14,15,33,1,51,7,14,12,38,7,73,105,23,90,47,0,0,4,0,2,38,52,164,31,0,0,17,11,2,26,22,174,63,68,6,0,36,48,6,78,0,0,70,103,121,53,194,119,61,96,114,98,65,5,21,0,25,20,9,25,10,2,96,51,41,93,11,0,2,0,0,0,58,23,38,6,0,13,0,0,29,41,123,17,82,68,34,8,69,18,101,61,6,103,43,66,0,45,63,8,11,31,4,117,126,30,42,2,0,0,0,0,56,37,0,62,0,12,7,1,32,19,41,129,90,79,0,102,32,100,80,65,35,75,0,67,17,75,89,1,54,135,101,38,12,2,0,16,18,0,43,23,0,19,44,65,41,198,64,56,36,39,0,1,0,0,0,8,7,86,86,77,114,64,48,98,0,3,0,0,4,0,18,10,107,93,23,52,73,71,54,81,0,141,17,69,25,14,0,1,25,10,21,55,38,18,95,49,38,65,2,2,0,0,0,0,5,20,134,79,46,0,50,0,9,30,1,30,1,158,116,28,98,47,68,52,72,2,84,5,94,6,152,56,2,36,62,2,3,0,4,50,85,20,58,20,0,0,0,0,0,54,64,16,36,1,24,0,1,18,19,169,155,32,135,166,56,84,25,64,2,126,18,41,194,72,79,88,221,79,2,0,41,2,12,52,13,0,24,161,8,73,2,0,0,0,0,0,5,12,0,18,0,24,0,12,5,14,133,91,154,82,18,40,32,8,22,30,26,92,6,130,22,1,1,22,52,3,1,16,1,165,60,6,35,27,0,0,0,0,0,45,60,1,23,0,14,0,7,7,141,74,119,182,68,33,127,13,156,85,64,205

Secondary structure (DSSP, 8-state):
--TT-GGGT-EEEEEE---SS-EEEEEE-TTSSEEEEEE-----EEEEETTTTEEEE----EEE-TTS-EEE--EEEEEE-TTSSEEEEEETTS-EEEEETTS-EEEEE---SS-EEEEEE-TT--EEEEETTS-EEEEEE-TTT--EEEEEEE--HHHHHTT-EEEEEEEE-GGGSS--EEEEEEEEGGGTEEEEEEEEEETTTTEEEEE-SS-S-EEEEEEE-TTSSEEEEEEE-SSSEEEEEEETTTTEEEEEEEES-S-EEEEEE-TTS-EEEEEETTSEEEEEETTBTTS-SEEEE----S------EEEE-TTSS-EEEE-TTSEEEEE-TTSSS-EEEEEEE-SS-EEEEEE-TTSSEEEEEETTTEEEEEE---S-B--EEE-/-GGGT-EEEEEE---SS-EEEEEE-TTSSEEEEEE---TT---SS-SEEEEETTTTEEEE----EEE-TTS-EEE--EEEEEE-TTSSEEEEEETTS-EEEEETTS-EEEEE----S-EEEEEE-TT-PEEEEETTS-EEEEEE-TTT--EEEEEEE--HHHHHTT-EEEEEEEE-TTTTS--EEEEEEE-TT----EEEEEETTTTEEEEE-SS-S-EEEEEEE-TT-SEEEEEEE-SSSEEEEEEETTTTEEEEEEEES-SSEEEEEE-TTS-EEEEEETTSEEEEEETTSTTS-SEEEE--S-------EEEEPTTSS-EEEE-TTSEEEEE-TTSSS-EEEEEEE-SS-EEEEEE-TTSSEEEEEETTS-EEEEE----S-B-PEEE-

InterPro domains:
  IPR001680 WD40 repeat [PF00400] (300-327)
  IPR001680 WD40 repeat [PF00400] (549-574)
  IPR001680 WD40 repeat [PS50082] (295-329)
  IPR001680 WD40 repeat [PS50082] (549-576)
  IPR001680 WD40 repeat [SM00320] (278-327)
  IPR001680 WD40 repeat [SM00320] (329-367)
  IPR001680 WD40 repeat [SM00320] (477-516)
  IPR001680 WD40 repeat [SM00320] (520-574)
  IPR001680 WD40 repeat [SM00320] (578-617)
  IPR015943 WD40/YVTN repeat-like-containing domain superfamily [G3DSA:2.130.10.10] (211-638)
  IPR019775 WD40 repeat, conserved site [PS00678] (314-328)
  IPR020472 PAC1/LIS1-like, WD-40 repeat [PR00320] (314-328)
  IPR020472 PAC1/LIS1-like, WD-40 repeat [PR00320] (503-517)
  IPR020472 PAC1/LIS1-like, WD-40 repeat [PR00320] (561-575)
  IPR036322 WD40-repeat-containing domain superfamily [SSF50978] (231-616)
  IPR050505 WD repeat-containing protein 55/POC1 [PTHR44019] (271-576)